Protein 9GB9 (pdb70)

InterPro domains:
  IPR000719 Protein kinase domain [PS50011] (323-597)
  IPR000719 Protein kinase domain [SM00220] (323-596)
  IPR001245 Serine-threonine/tyrosine-protein kinase, catalytic domain [PF07714] (325-593)
  IPR008271 Serine/threonine-protein kinase, active site [PS00108] (438-450)
  IPR011009 Protein kinase-like domain superfamily [SSF56112] (305-594)
  IPR017441 Protein kinase, ATP binding site [PS00107] (329-351)
  IPR044812 LysM domain receptor kinase CERK1/LYK3-like [PTHR46204] (14-608)
  IPR057097 LYK3/RLK10-like, LysM domain [PF23577] (167-210)

Organism: Lotus japonicus (NCBI:txid34305)

Foldseek 3Di:
DVQFEDEPCQVCVQCVNVDPVQDDDCQWGWGQHPNATKIKHWDADADPDCVQVVLVLQQPDDDPAAWHFSHWYHPPTTMTITGDADAAFQLCQLDNPDHAHDALQLLLQQLLSNLVQLLCLCPPRVVRFQQQEDARNQWGAHPVSHTHGYRGPVCCSQVCVPDGYDPLQAAPCCVPPVDDDSLSVLLSSLLVLLCSFQVAHCDNVDGSLVQLVVLVVDPDSQVVSVVRGHCSNPPRDDSVLNVLSSVLSNLSRDNDSVRRDHSVVVSVSSVVSHD/DVQAEDAPVQVCVQQVNVDPVQADPQQWGWGQHPNATKIKHFDQDAFDVVVQVLQVLQQPDDDPAAWHFSHWYHPDTIITITGDAPAAWQLCLLQHPDDQHDALLLLLQQLLSNLVQLLCLCPPGVVRFQQLEDARNQWGQHPVSHTHGYRRPCQCVQQCSPDGDPGDGYDPLQAAPCCVPPVDDDSLSVLQNSLLVLLCSFQSAHCWPVVVIDGSLVQLVVLVVDPDSQVVSVVRGHCSNPPRDDSVLSVLSSVLSNLSRDRDSVSRDDSVVVSVSSVVSND/DVQAEDEPVQVCVQQVNQDDVQAPVPLPSWGWGQHPNATKIKHFAQAFDDPVVQVLVVLQQPDDDPAAWHFRHWYDDDTIMTITGDAPAAFQLCQLPPDPDAHDALLLLLQQLLSNLVQLLCLCPPRVVRFQQLEDARSQWGAHPVSHTHGYRRSCQCVQCVSVPPDDGYDPLQAAPCCVPPNDDDSLSVLLSSLLVLLCSFQSAHCQHDCGDGSLVQLVVLPPDDDSQVVSVVRGHCSNPPRDDSVLSVLSSVLSNLSRDNDSVRRDDSVVVSVSSVVSND/DVQQEDEVVLVCVQCVNVDPVQDPVPQWGWGCHPNAIKIKHFPQQADPPVVQVVQVLQQPDDDPAAWHFSHWYNPDTIMTITGDADAAWQLCQLDNPPHAHDFLLLLLQQLLSNLVQLLCLCPPRVVRFQQQEDARNQWGQHPVSHTHGYRRSVVCVQVVDPDDGDRYDPLQAAPCCVPPVDDDSLSVLLSSLLVLLCSFQSDHSPPVGSLVQLCVLVVDPDSQVVSVVRGHCSNPPRDDSVLNVLSSVLSNQSRDNDSVSRDDSVVVSVSSVVSND

Sequence (1117 aa):
DKSVEFSYDELATATDNFSLANKIGGSVYYAELRGERAAIKKMDMQASKEFLAELKVLTRVHHLNLVRLIGYSIEGSLFLVYEFIENGNLSQHLRGSGRDPLPWATRVQIALDSARGLEYIHEHTVPVYIHRDIIKSANILIDKNYRGKVANFGLTKLTEVGRLVGTFGYMPPEYAQYGDVSPKVDVYAFGVVLYELISAKDAIVSKGLVALFEGVLSQPDPTEDLRKLVDQRLGDNYPVDSVRKMAQLAKACTQDNPQLRPSMRSIVVALMTLSSDKSVEFSYDDELATATDNFSLANKIGGSVYYAELRGERAAIKKMDMQASKEFLAELKVLTRVHHLNLVRLIGYSIEGSLFLVYEFIENGNLSSQHLRGSGRDPLPWATRVQIALDSARGLEYIHEHTVPVVYIHRDIKSANILIDKNYRGKVANFGLTKLTEVGSLPTGRLVGTFGYMPPEYAQYGDVSPKVVDVYAFGVVLYELISAKDAIVKTDSKGLVALFEGVLSQPDPTEDLRKLVDQRLGDNYPVDSSVRKMAQLAKACTQDNPQLRPSMRSIVVALMTLSSDKSVEFSYDELATTATDNFSLANKIGQGGSVYYAELRGERAAIKKMDMQASKEFLAELKVLTRVHHLNLVRLIGYSIEGSLFLVYEFIENGNLSSQHLRGSGRDPLPWATRVQIALDSARGLEYIHEHTVPVYIHRDIKSANILIDKNYRGKVANFGLTKLTEVGPTGRLVGTFGYMPPEYAQYGDVSPKKVVDVYAFGVVLYELISAKDAIVKTSKGLVALFEGVLSQPDPTEDLRKLVDQRLGDNYPVDSVRKMAQLAKACTQDNPQLRPSMRSIVVALMTLSSDKSVEFSYDELATATDNFSLANKIGGSVYYAELRGERAAIKKMDMQASKEFLAELKVLTRVHHLNLVRLIGYSIEGSLFLVYEFIENGNLSSQHLRGSGRDPLPWATRVQIALDSARRGLEYIHEHTVPVYIHRDIKSANILIDKNYRGKVANFGLTKLTEVGPTGRLVGTFGYMPPEYAQYGDVSPKKVDVYAFGVVLYELISAKDAIVKGLVALFEGVLSQPDPTEDLRKLVDQRLGDNYPVDSVRKMAQLAKACTQDNPQLRPSMRSIVVALMTLSS

Structure (mmCIF, N/CA/C/O backbone):
data_9GB9
#
_entry.id   9GB9
#
_cell.length_a   59.920
_cell.length_b   59.990
_cell.length_c   103.740
_cell.angle_alpha   106.457
_cell.angle_beta   97.306
_cell.angle_gamma   106.638
#
_symmetry.space_group_name_H-M   'P 1'
#
loop_
_entity.id
_entity.type
_entity.pdbx_description
1 polymer 'LysM type receptor kinase'
2 non-polymer 1,2-ETHANEDIOL
3 non-polymer IMIDAZOLE
4 water water
#
loop_
_atom_site.group_PDB
_atom_site.id
_atom_site.type_symbol
_atom_site.label_atom_id
_atom_site.label_alt_id
_atom_site.label_comp_id
_atom_site.label_asym_id
_atom_site.label_entity_id
_atom_site.label_seq_id
_atom_site.pdbx_PDB_ins_code
_atom_site.Cartn_x
_atom_site.Cartn_y
_atom_site.Cartn_z
_atom_site.occupancy
_atom_site.B_iso_or_equiv
_atom_site.auth_seq_id
_atom_site.auth_comp_id
_atom_site.auth_asym_id
_atom_site.auth_atom_id
_atom_site.pdbx_PDB_model_num
ATOM 1 N N . ASP A 1 4 ? 35.42752 33.62516 -0.26031 1.000 94.01131 306 ASP A N 1
ATOM 2 C CA . ASP A 1 4 ? 35.93151 34.80856 0.42820 1.000 104.59287 306 ASP A CA 1
ATOM 3 C C . ASP A 1 4 ? 36.20572 34.50307 1.89753 1.000 103.69983 306 ASP A C 1
ATOM 4 O O . ASP A 1 4 ? 35.53458 33.66862 2.49801 1.000 106.54303 306 ASP A O 1
ATOM 9 N N . LYS A 1 5 ? 37.18809 35.19073 2.47985 1.000 111.81881 307 LYS A N 1
ATOM 10 C CA . LYS A 1 5 ? 37.59044 34.90797 3.85235 1.000 112.18895 307 LYS A CA 1
ATOM 11 C C . LYS A 1 5 ? 36.59646 35.41602 4.88862 1.000 110.28446 307 LYS A C 1
ATOM 12 O O . LYS A 1 5 ? 36.67819 35.00538 6.05128 1.000 110.02764 307 LYS A O 1
ATOM 18 N N . SER A 1 6 ? 35.66449 36.29143 4.50770 1.000 96.11546 308 SER A N 1
ATOM 19 C CA . SER A 1 6 ? 34.56079 36.61730 5.40189 1.000 95.70579 308 SER A CA 1
ATOM 20 C C . SER A 1 6 ? 33.63743 35.42896 5.62794 1.000 90.58469 308 SER A C 1
ATOM 21 O O . SER A 1 6 ? 32.76486 35.49411 6.50182 1.000 82.57419 308 SER A O 1
ATOM 24 N N . VAL A 1 7 ? 33.81916 34.34924 4.87150 1.000 83.34605 309 VAL A N 1
ATOM 25 C CA . VAL A 1 7 ? 32.99612 33.15635 4.99363 1.000 76.15290 309 VAL A CA 1
ATOM 26 C C . VAL A 1 7 ? 33.90852 31.93457 4.99794 1.000 73.25658 309 VAL A C 1
ATOM 27 O O . VAL A 1 7 ? 33.45939 30.80784 5.23038 1.000 69.03060 309 VAL A O 1
ATOM 31 N N . GLU A 1 8 ? 35.19765 32.14988 4.75026 1.000 74.63288 310 GLU A N 1
ATOM 32 C CA . GLU A 1 8 ? 36.19998 31.09198 4.80579 1.000 84.27923 310 GLU A CA 1
ATOM 33 C C . GLU A 1 8 ? 37.01198 31.22793 6.08667 1.000 74.73889 310 GLU A C 1
ATOM 34 O O . GLU A 1 8 ? 37.52148 32.31016 6.39378 1.000 78.91132 310 GLU A O 1
ATOM 40 N N . PHE A 1 9 ? 37.12136 30.13330 6.83154 1.000 69.96197 311 PHE A N 1
ATOM 41 C CA . PHE A 1 9 ? 37.84823 30.09867 8.09174 1.000 72.70953 311 PHE A CA 1
ATOM 42 C C . PHE A 1 9 ? 39.10736 29.25947 7.94070 1.000 72.51243 311 PHE A C 1
ATOM 43 O O . PHE A 1 9 ? 39.08316 28.20322 7.30351 1.000 74.88648 311 PHE A O 1
ATOM 51 N N . SER A 1 10 ? 40.20543 29.73152 8.52456 1.000 69.75897 312 SER A N 1
ATOM 52 C CA . SER A 1 10 ? 41.40848 28.92021 8.60412 1.000 73.52247 312 SER A CA 1
ATOM 53 C C . SER A 1 10 ? 41.23823 27.84678 9.67103 1.000 74.82635 312 SER A C 1
ATOM 54 O O . SER A 1 10 ? 40.48381 28.01652 10.63214 1.000 69.74787 312 SER A O 1
ATOM 57 N N . TYR A 1 11 ? 41.95028 26.72928 9.49242 1.000 85.57341 313 TYR A N 1
ATOM 58 C CA . TYR A 1 11 ? 41.92304 25.67529 10.50335 1.000 77.84989 313 TYR A CA 1
ATOM 59 C C . TYR A 1 11 ? 42.40202 26.19892 11.85039 1.000 76.73810 313 TYR A C 1
ATOM 60 O O . TYR A 1 11 ? 41.85254 25.83718 12.89801 1.000 71.35733 313 TYR A O 1
ATOM 69 N N . ASP A 1 12 ? 43.41851 27.06571 11.83716 1.000 76.50784 314 ASP A N 1
ATOM 70 C CA . ASP A 1 12 ? 43.96587 27.60287 13.07857 1.000 76.57601 314 ASP A CA 1
ATOM 71 C C . ASP A 1 12 ? 42.93303 28.42607 13.83680 1.000 79.26468 314 ASP A C 1
ATOM 72 O O . ASP A 1 12 ? 42.84651 28.34452 15.06931 1.000 70.29055 314 ASP A O 1
ATOM 77 N N . GLU A 1 13 ? 42.14865 29.23504 13.11889 1.000 71.66868 315 GLU A N 1
ATOM 78 C CA . GLU A 1 13 ? 41.09531 30.00898 13.76829 1.000 66.57285 315 GLU A CA 1
ATOM 79 C C . GLU A 1 13 ? 40.07881 29.09301 14.43865 1.000 70.59080 315 GLU A C 1
ATOM 80 O O . GLU A 1 13 ? 39.60289 29.38244 15.54349 1.000 62.50599 315 GLU A O 1
ATOM 86 N N . LEU A 1 14 ? 39.74733 27.97216 13.79279 1.000 64.43666 316 LEU A N 1
ATOM 87 C CA . LEU A 1 14 ? 38.80948 27.02324 14.38302 1.000 64.35762 316 LEU A CA 1
ATOM 88 C C . LEU A 1 14 ? 39.45327 26.21824 15.50567 1.000 64.45187 316 LEU A C 1
ATOM 89 O O . LEU A 1 14 ? 38.80560 25.94489 16.52273 1.000 60.35132 316 LEU A O 1
ATOM 94 N N . ALA A 1 15 ? 40.72022 25.82211 15.33342 1.000 65.54747 317 ALA A N 1
ATOM 95 C CA . ALA A 1 15 ? 41.40838 25.06114 16.37271 1.000 68.29904 317 ALA A CA 1
ATOM 96 C C . ALA A 1 15 ? 41.63303 25.90662 17.61774 1.000 67.30644 317 ALA A C 1
ATOM 97 O O . ALA A 1 15 ? 41.42809 25.43386 18.74199 1.000 74.82429 317 ALA A O 1
ATOM 99 N N . THR A 1 16 ? 42.06239 27.15656 17.43778 1.000 65.42780 318 THR A N 1
ATOM 100 C CA . THR A 1 16 ? 42.22592 28.04718 18.57950 1.000 73.57852 318 THR A CA 1
ATOM 101 C C . THR A 1 16 ? 40.89956 28.26857 19.29797 1.000 65.90557 318 THR A C 1
ATOM 102 O O . THR A 1 16 ? 40.85188 28.29949 20.53247 1.000 68.90015 318 THR A O 1
ATOM 106 N N . ALA A 1 17 ? 39.80602 28.40054 18.54602 1.000 60.77413 319 ALA A N 1
ATOM 107 C CA . ALA A 1 17 ? 38.51964 28.65558 19.17910 1.000 63.90106 319 ALA A CA 1
ATOM 108 C C . ALA A 1 17 ? 37.94467 27.41661 19.85537 1.000 54.83447 319 ALA A C 1
ATOM 109 O O . ALA A 1 17 ? 37.07221 27.55448 20.71596 1.000 52.28879 319 ALA A O 1
ATOM 111 N N . THR A 1 18 ? 38.42163 26.22015 19.50645 1.000 60.31246 320 THR A N 1
ATOM 112 C CA . THR A 1 18 ? 37.95112 24.97430 20.10479 1.000 61.76419 320 THR A CA 1
ATOM 113 C C . THR A 1 18 ? 38.99126 24.31218 21.00391 1.000 59.63112 320 THR A C 1
ATOM 114 O O . THR A 1 18 ? 38.78155 23.17314 21.43526 1.000 57.63199 320 THR A O 1
ATOM 118 N N . ASP A 1 19 ? 40.09285 24.99775 21.30522 1.000 61.39112 321 ASP A N 1
ATOM 119 C CA . ASP A 1 19 ? 41.21363 24.43410 22.05957 1.000 64.34381 321 ASP A CA 1
ATOM 120 C C . ASP A 1 19 ? 41.69815 23.13655 21.40926 1.000 71.37669 321 ASP A C 1
ATOM 121 O O . ASP A 1 19 ? 41.76221 22.07396 22.03044 1.000 79.49585 321 ASP A O 1
ATOM 126 N N . ASN A 1 20 ? 42.04575 23.25392 20.12843 1.000 68.16258 322 ASN A N 1
ATOM 127 C CA . ASN A 1 20 ? 42.37782 22.11011 19.28034 1.000 72.06354 322 ASN A CA 1
ATOM 128 C C . ASN A 1 20 ? 41.30717 21.02716 19.37405 1.000 66.14362 322 ASN A C 1
ATOM 129 O O . ASN A 1 20 ? 41.59502 19.84288 19.56224 1.000 76.57860 322 ASN A O 1
ATOM 134 N N . PHE A 1 21 ? 40.05242 21.45710 19.24737 1.000 60.14423 323 PHE A N 1
ATOM 135 C CA . PHE A 1 21 ? 38.90438 20.55502 19.20604 1.000 65.92695 323 PHE A CA 1
ATOM 136 C C . PHE A 1 21 ? 38.85900 19.67153 20.44982 1.000 61.25736 323 PHE A C 1
ATOM 137 O O . PHE A 1 21 ? 38.76337 18.44416 20.37380 1.000 59.04189 323 PHE A O 1
ATOM 145 N N . SER A 1 22 ? 38.93803 20.31834 21.60863 1.000 58.37609 324 SER A N 1
ATOM 146 C CA . SER A 1 22 ? 38.88969 19.59416 22.86623 1.000 66.70462 324 SER A CA 1
ATOM 147 C C . SER A 1 22 ? 37.54369 18.90170 23.02090 1.000 53.61586 324 SER A C 1
ATOM 148 O O . SER A 1 22 ? 36.50748 19.41354 22.58749 1.000 55.13509 324 SER A O 1
ATOM 151 N N . LEU A 1 23 ? 37.57053 17.71467 23.63254 1.000 64.29375 325 LEU A N 1
ATOM 152 C CA . LEU A 1 23 ? 36.33015 17.00275 23.92278 1.000 54.61164 325 LEU A CA 1
ATOM 153 C C . LEU A 1 23 ? 35.39516 17.84548 24.78297 1.000 54.34168 325 LEU A C 1
ATOM 154 O O . LEU A 1 23 ? 34.17111 17.66598 24.73786 1.000 51.33267 325 LEU A O 1
ATOM 159 N N . ALA A 1 24 ? 35.95365 18.78734 25.54741 1.000 48.39998 326 ALA A N 1
ATOM 160 C CA . ALA A 1 24 ? 35.14411 19.66268 26.38740 1.000 48.91791 326 ALA A CA 1
ATOM 161 C C . ALA A 1 24 ? 34.19953 20.52850 25.56350 1.000 55.28513 326 ALA A C 1
ATOM 162 O O . ALA A 1 24 ? 33.10661 20.86999 26.03044 1.000 46.96214 326 ALA A O 1
ATOM 164 N N . ASN A 1 25 ? 34.58811 20.88188 24.34003 1.000 54.66286 327 ASN A N 1
ATOM 165 C CA . ASN A 1 25 ? 33.77465 21.74315 23.49341 1.000 42.21890 327 ASN A CA 1
ATOM 166 C C . ASN A 1 25 ? 32.86295 20.97166 22.54728 1.000 45.59779 327 ASN A C 1
ATOM 167 O O . ASN A 1 25 ? 32.21983 21.58751 21.69103 1.000 45.66988 327 ASN A O 1
ATOM 172 N N . LYS A 1 26 ? 32.77941 19.65108 22.67912 1.000 49.43990 328 LYS A N 1
ATOM 173 C CA . LYS A 1 26 ? 31.87880 18.87613 21.83541 1.000 44.36167 328 LYS A CA 1
ATOM 174 C C . LYS A 1 26 ? 30.43798 19.05468 22.30358 1.000 61.46090 328 LYS A C 1
ATOM 175 O O . LYS A 1 26 ? 30.15523 19.02199 23.50605 1.000 56.15821 328 LYS A O 1
ATOM 181 N N . ILE A 1 27 ? 29.52905 19.25668 21.35230 1.000 57.84834 329 ILE A N 1
ATOM 182 C CA . ILE A 1 27 ? 28.11087 19.41654 21.65694 1.000 59.67635 329 ILE A CA 1
ATOM 183 C C . ILE A 1 27 ? 27.23712 18.38752 20.96272 1.000 61.25437 329 ILE A C 1
ATOM 184 O O . ILE A 1 27 ? 26.03541 18.32045 21.26171 1.000 79.61963 329 ILE A O 1
ATOM 189 N N . GLY A 1 28 ? 27.78182 17.59756 20.04577 1.000 56.40958 330 GLY A N 1
ATOM 190 C CA . GLY A 1 28 ? 27.00849 16.58682 19.35252 1.000 74.63409 330 GLY A CA 1
ATOM 191 C C . GLY A 1 28 ? 27.83759 15.81425 18.34781 1.000 76.72333 330 GLY A C 1
ATOM 192 O O . GLY A 1 28 ? 28.03029 14.60820 18.48983 1.000 96.58352 330 GLY A O 1
ATOM 193 N N . GLY A 1 33 ? 27.94785 12.38388 15.56695 1.000 94.32693 335 GLY A N 1
ATOM 194 C CA . GLY A 1 33 ? 27.67716 13.79729 15.38127 1.000 92.12575 335 GLY A CA 1
ATOM 195 C C . GLY A 1 33 ? 28.91474 14.60448 15.04004 1.000 98.88143 335 GLY A C 1
ATOM 196 O O . GLY A 1 33 ? 29.00741 15.17410 13.95115 1.000 100.41337 335 GLY A O 1
ATOM 197 N N . SER A 1 34 ? 29.86280 14.64938 15.97980 1.000 96.30425 336 SER A N 1
ATOM 198 C CA . SER A 1 34 ? 31.13245 15.36432 15.82224 1.000 85.30324 336 SER A CA 1
ATOM 199 C C . SER A 1 34 ? 30.90245 16.85646 15.56536 1.000 77.07878 336 SER A C 1
ATOM 200 O O . SER A 1 34 ? 31.25085 17.39768 14.51354 1.000 73.93916 336 SER A O 1
ATOM 203 N N . VAL A 1 35 ? 30.31087 17.51965 16.55836 1.000 71.75410 337 VAL A N 1
ATOM 204 C CA . VAL A 1 35 ? 30.01752 18.94663 16.49470 1.000 56.21693 337 VAL A CA 1
ATOM 205 C C . VAL A 1 35 ? 30.69067 19.63805 17.67221 1.000 56.29282 337 VAL A C 1
ATOM 206 O O . VAL A 1 35 ? 30.63286 19.14734 18.80505 1.000 63.36571 337 VAL A O 1
ATOM 210 N N . TYR A 1 36 ? 31.31671 20.78550 17.40775 1.000 45.00126 338 TYR A N 1
ATOM 211 C CA . TYR A 1 36 ? 32.05221 21.52929 18.42128 1.000 47.49647 338 TYR A CA 1
ATOM 212 C C . TYR A 1 36 ? 31.51392 22.94708 18.53747 1.000 47.51070 338 TYR A C 1
ATOM 213 O O . TYR A 1 36 ? 31.29236 23.62118 17.52962 1.000 43.97347 338 TYR A O 1
ATOM 222 N N . TYR A 1 37 ? 31.33508 23.40625 19.77020 1.000 43.68998 339 TYR A N 1
ATOM 223 C CA . TYR A 1 37 ? 30.95750 24.79016 20.00240 1.000 49.26390 339 TYR A CA 1
ATOM 224 C C . TYR A 1 37 ? 32.18819 25.68487 19.92557 1.000 45.02532 339 TYR A C 1
ATOM 225 O O . TYR A 1 37 ? 33.28181 25.29797 20.34739 1.000 46.31204 339 TYR A O 1
ATOM 234 N N . ALA A 1 38 ? 32.00181 26.89026 19.39242 1.000 39.89782 340 ALA A N 1
ATOM 235 C CA . ALA A 1 38 ? 33.06816 27.88391 19.35656 1.000 44.65469 340 ALA A CA 1
ATOM 236 C C . ALA A 1 38 ? 32.44996 29.26394 19.21014 1.000 52.54596 340 ALA A C 1
ATOM 237 O O . ALA A 1 38 ? 31.33296 29.40419 18.70836 1.000 46.97295 340 ALA A O 1
ATOM 239 N N . GLU A 1 39 ? 33.18695 30.27877 19.65698 1.000 53.51160 341 GLU A N 1
ATOM 240 C CA . GLU A 1 39 ? 32.82730 31.67348 19.42543 1.000 53.74864 341 GLU A CA 1
ATOM 241 C C . GLU A 1 39 ? 33.75263 32.21866 18.34673 1.000 47.50530 341 GLU A C 1
ATOM 242 O O . GLU A 1 39 ? 34.95471 32.38189 18.57282 1.000 57.06881 341 GLU A O 1
ATOM 248 N N . LEU A 1 40 ? 33.19439 32.48397 17.17084 1.000 57.26042 342 LEU A N 1
ATOM 249 C CA . LEU A 1 40 ? 33.96676 32.90306 16.00917 1.000 63.66855 342 LEU A CA 1
ATOM 250 C C . LEU A 1 40 ? 33.50852 34.28703 15.57889 1.000 65.69430 342 LEU A C 1
ATOM 251 O O . LEU A 1 40 ? 32.33577 34.47372 15.23511 1.000 50.45828 342 LEU A O 1
ATOM 256 N N . ARG A 1 41 ? 34.43406 35.24825 15.60438 1.000 65.39029 343 ARG A N 1
ATOM 257 C CA . ARG A 1 41 ? 34.19282 36.60540 15.11458 1.000 62.30591 343 ARG A CA 1
ATOM 258 C C . ARG A 1 41 ? 32.91574 37.19163 15.71453 1.000 63.79596 343 ARG A C 1
ATOM 259 O O . ARG A 1 41 ? 32.06361 37.74558 15.01791 1.000 65.24889 343 ARG A O 1
ATOM 267 N N . GLY A 1 42 ? 32.78145 37.04413 17.03079 1.000 64.82961 344 GLY A N 1
ATOM 268 C CA . GLY A 1 42 ? 31.64952 37.60913 17.73631 1.000 61.74750 344 GLY A CA 1
ATOM 269 C C . GLY A 1 42 ? 30.33964 36.87306 17.57278 1.000 61.23326 344 GLY A C 1
ATOM 270 O O . GLY A 1 42 ? 29.28583 37.44712 17.85403 1.000 68.87301 344 GLY A O 1
ATOM 271 N N . GLU A 1 43 ? 30.36556 35.61397 17.13872 1.000 55.83061 345 GLU A N 1
ATOM 272 C CA . GLU A 1 43 ? 29.14641 34.84607 16.91418 1.000 47.82047 345 GLU A CA 1
ATOM 273 C C . GLU A 1 43 ? 29.27119 33.46984 17.54791 1.000 49.98032 345 GLU A C 1
ATOM 274 O O . GLU A 1 43 ? 30.31013 32.81546 17.43514 1.000 49.66248 345 GLU A O 1
ATOM 280 N N . ARG A 1 44 ? 28.20643 33.03186 18.20987 1.000 46.92754 346 ARG A N 1
ATOM 281 C CA . ARG A 1 44 ? 28.16516 31.67886 18.74573 1.000 46.23377 346 ARG A CA 1
ATOM 282 C C . ARG A 1 44 ? 27.94840 30.69957 17.60071 1.000 43.81898 346 ARG A C 1
ATOM 283 O O . ARG A 1 44 ? 26.97644 30.82243 16.84881 1.000 45.12071 346 ARG A O 1
ATOM 291 N N . ALA A 1 45 ? 28.85897 29.73768 17.45014 1.000 41.11535 347 ALA A N 1
ATOM 292 C CA . ALA A 1 45 ? 28.86155 28.88140 16.27634 1.000 35.01029 347 ALA A CA 1
ATOM 293 C C . ALA A 1 45 ? 28.95258 27.41166 16.66477 1.000 40.27764 347 ALA A C 1
ATOM 294 O O . ALA A 1 45 ? 29.37991 27.05277 17.76534 1.000 41.11352 347 ALA A O 1
ATOM 296 N N . ALA A 1 46 ? 28.54237 26.56416 15.72613 1.000 37.32030 348 ALA A N 1
ATOM 297 C CA . ALA A 1 46 ? 28.63195 25.11469 15.85065 1.000 38.55583 348 ALA A CA 1
ATOM 298 C C . ALA A 1 46 ? 29.42428 24.59796 14.66154 1.000 42.81040 348 ALA A C 1
ATOM 299 O O . ALA A 1 46 ? 28.98879 24.74236 13.51361 1.000 46.08107 348 ALA A O 1
ATOM 301 N N . ILE A 1 47 ? 30.59005 24.01526 14.93297 1.000 46.32039 349 ILE A N 1
ATOM 302 C CA . ILE A 1 47 ? 31.51059 23.56269 13.89674 1.000 43.03640 349 ILE A CA 1
ATOM 303 C C . ILE A 1 47 ? 31.35663 22.05895 13.71658 1.000 49.75799 349 ILE A C 1
ATOM 304 O O . ILE A 1 47 ? 31.45684 21.29687 14.68661 1.000 45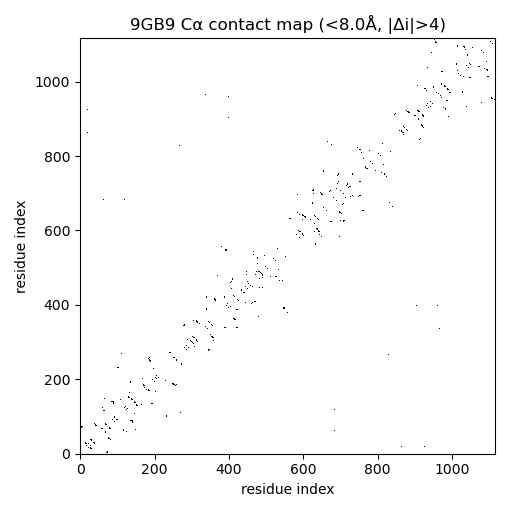.35208 349 ILE A O 1
ATOM 309 N N . LYS A 1 48 ? 31.14459 21.62623 12.47413 1.000 50.50774 350 LYS A N 1
ATOM 310 C CA . LYS A 1 48 ? 30.96552 20.21493 12.15222 1.000 56.64097 350 LYS A CA 1
ATOM 311 C C . LYS A 1 48 ? 32.07592 19.75958 11.21679 1.000 66.43106 350 LYS A C 1
ATOM 312 O O . LYS A 1 48 ? 32.27106 20.34571 10.14545 1.000 57.15110 350 LYS A O 1
ATOM 318 N N . LYS A 1 49 ? 32.79541 18.71290 11.62149 1.000 76.74108 351 LYS A N 1
ATOM 319 C CA . LYS A 1 49 ? 33.78850 18.08217 10.75947 1.000 77.58766 351 LYS A CA 1
ATOM 320 C C . LYS A 1 49 ? 33.09190 17.14791 9.78064 1.000 75.80892 351 LYS A C 1
ATOM 321 O O . LYS A 1 49 ? 32.40923 16.20757 10.19576 1.000 85.08964 351 LYS A O 1
ATOM 327 N N . MET A 1 50 ? 33.26587 17.40055 8.48860 1.000 71.11454 352 MET A N 1
ATOM 328 C CA . MET A 1 50 ? 32.79230 16.50539 7.44154 1.000 87.08358 352 MET A CA 1
ATOM 329 C C . MET A 1 50 ? 33.97945 15.70053 6.92710 1.000 101.61481 352 MET A C 1
ATOM 330 O O . MET A 1 50 ? 34.94823 16.27611 6.41928 1.000 102.63466 352 MET A O 1
ATOM 335 N N . ASP A 1 51 ? 33.90931 14.37465 7.06756 1.000 108.65430 353 ASP A N 1
ATOM 336 C CA . ASP A 1 51 ? 34.99822 13.49051 6.64533 1.000 110.29500 353 ASP A CA 1
ATOM 337 C C . ASP A 1 51 ? 35.02674 13.41597 5.11877 1.000 103.44380 353 ASP A C 1
ATOM 338 O O . ASP A 1 51 ? 34.68739 12.40577 4.49897 1.000 112.73932 353 ASP A O 1
ATOM 343 N N . MET A 1 52 ? 35.44883 14.53123 4.51793 1.000 107.22852 354 MET A N 1
ATOM 344 C CA . MET A 1 52 ? 35.57066 14.66847 3.06951 1.000 114.33247 354 MET A CA 1
ATOM 345 C C . MET A 1 52 ? 36.17294 16.02425 2.71741 1.000 110.97476 354 MET A C 1
ATOM 346 O O . MET A 1 52 ? 36.62965 16.75522 3.60385 1.000 102.00569 354 MET A O 1
ATOM 351 N N . GLN A 1 53 ? 36.16738 16.36178 1.42892 1.000 113.18642 355 GLN A N 1
ATOM 352 C CA . GLN A 1 53 ? 36.60945 17.64581 0.90009 1.000 114.75597 355 GLN A CA 1
ATOM 353 C C . GLN A 1 53 ? 36.33651 17.64172 -0.59389 1.000 125.66310 355 GLN A C 1
ATOM 354 O O . GLN A 1 53 ? 36.34009 16.58086 -1.23059 1.000 132.79229 355 GLN A O 1
ATOM 360 N N . ALA A 1 54 ? 36.09762 18.83066 -1.14717 1.000 121.73357 356 ALA A N 1
ATOM 361 C CA . ALA A 1 54 ? 35.70864 18.90746 -2.54771 1.000 126.45145 356 ALA A CA 1
ATOM 362 C C . ALA A 1 54 ? 35.77640 20.32629 -3.08623 1.000 130.32545 356 ALA A C 1
ATOM 363 O O . ALA A 1 54 ? 35.02706 21.19993 -2.63723 1.000 131.57799 356 ALA A O 1
ATOM 365 N N . SER A 1 55 ? 36.66390 20.55811 -4.05321 1.000 136.64308 357 SER A N 1
ATOM 366 C CA . SER A 1 55 ? 36.65323 21.78517 -4.83041 1.000 137.46690 357 SER A CA 1
ATOM 367 C C . SER A 1 55 ? 35.74687 21.67473 -6.05122 1.000 136.59075 357 SER A C 1
ATOM 368 O O . SER A 1 55 ? 35.90543 22.44280 -7.00929 1.000 138.66427 357 SER A O 1
ATOM 371 N N . LYS A 1 56 ? 34.80331 20.72879 -6.03997 1.000 132.82839 358 LYS A N 1
ATOM 372 C CA . LYS A 1 56 ? 33.73133 20.70069 -7.02752 1.000 132.60304 358 LYS A CA 1
ATOM 373 C C . LYS A 1 56 ? 32.90407 21.97435 -6.89524 1.000 123.18088 358 LYS A C 1
ATOM 374 O O . LYS A 1 56 ? 33.22153 22.84587 -6.07729 1.000 123.31476 358 LYS A O 1
ATOM 380 N N . GLU A 1 57 ? 31.83041 22.09575 -7.67711 1.000 123.46306 359 GLU A N 1
ATOM 381 C CA . GLU A 1 57 ? 30.94613 23.24384 -7.51300 1.000 117.11077 359 GLU A CA 1
ATOM 382 C C . GLU A 1 57 ? 30.41820 23.37512 -6.09017 1.000 97.42473 359 GLU A C 1
ATOM 383 O O . GLU A 1 57 ? 29.90846 24.44421 -5.73721 1.000 97.10698 359 GLU A O 1
ATOM 389 N N . PHE A 1 58 ? 30.53982 22.32406 -5.26958 1.000 91.82474 360 PHE A N 1
ATOM 390 C CA . PHE A 1 58 ? 30.07184 22.38719 -3.88947 1.000 98.99386 360 PHE A CA 1
ATOM 391 C C . PHE A 1 58 ? 30.68903 23.56192 -3.14566 1.000 92.32103 360 PHE A C 1
ATOM 392 O O . PHE A 1 58 ? 30.01584 24.21422 -2.34146 1.000 82.00362 360 PHE A O 1
ATOM 400 N N . LEU A 1 59 ? 31.96758 23.85107 -3.40515 1.000 91.89180 361 LEU A N 1
ATOM 401 C CA . LEU A 1 59 ? 32.57912 25.05778 -2.85754 1.000 84.23513 361 LEU A CA 1
ATOM 402 C C . LEU A 1 59 ? 31.74190 26.28383 -3.19564 1.000 79.50126 361 LEU A C 1
ATOM 403 O O . LEU A 1 59 ? 31.37706 27.06889 -2.31239 1.000 77.49720 361 LEU A O 1
ATOM 408 N N . ALA A 1 60 ? 31.41438 26.45043 -4.47922 1.000 80.14041 362 ALA A N 1
ATOM 409 C CA . ALA A 1 60 ? 30.53457 27.53666 -4.88860 1.000 75.41899 362 ALA A CA 1
ATOM 410 C C . ALA A 1 60 ? 29.10151 27.29265 -4.43877 1.000 76.07302 362 ALA A C 1
ATOM 411 O O . ALA A 1 60 ? 28.36578 28.25080 -4.17560 1.000 77.69564 362 ALA A O 1
ATOM 413 N N . GLU A 1 61 ? 28.68411 26.02575 -4.35098 1.000 75.61911 363 GLU A N 1
ATOM 414 C CA . GLU A 1 61 ? 27.38269 25.72885 -3.76291 1.000 75.94490 363 GLU A CA 1
ATOM 415 C C . GLU A 1 61 ? 27.36128 26.05790 -2.27773 1.000 66.06357 363 GLU A C 1
ATOM 416 O O . GLU A 1 61 ? 26.32179 26.47130 -1.75341 1.000 57.90131 363 GLU A O 1
ATOM 422 N N . LEU A 1 62 ? 28.49203 25.88263 -1.58591 1.000 60.43158 364 LEU A N 1
ATOM 423 C CA . LEU A 1 62 ? 28.58679 26.33967 -0.20371 1.000 60.89567 364 LEU A CA 1
ATOM 424 C C . LEU A 1 62 ? 28.49254 27.85426 -0.12525 1.000 52.45170 364 LEU A C 1
ATOM 425 O O . LEU A 1 62 ? 27.88497 28.39826 0.80308 1.000 55.17737 364 LEU A O 1
ATOM 430 N N . LYS A 1 63 ? 29.10284 28.55124 -1.08621 1.000 67.56576 365 LYS A N 1
ATOM 431 C CA . LYS A 1 63 ? 28.99757 30.00463 -1.12755 1.000 68.87214 365 LYS A CA 1
ATOM 432 C C . LYS A 1 63 ? 27.53945 30.43958 -1.18066 1.000 53.26155 365 LYS A C 1
ATOM 433 O O . LYS A 1 63 ? 27.10128 31.27046 -0.37884 1.000 55.14006 365 LYS A O 1
ATOM 439 N N . VAL A 1 64 ? 26.76799 29.87554 -2.11535 1.000 56.97653 366 VAL A N 1
ATOM 440 C CA . VAL A 1 64 ? 25.36332 30.25566 -2.23068 1.000 61.06626 366 VAL A CA 1
ATOM 441 C C . VAL A 1 64 ? 24.60356 29.87650 -0.96868 1.000 55.22427 366 VAL A C 1
ATOM 442 O O . VAL A 1 64 ? 23.68520 30.59433 -0.55427 1.000 59.57003 366 VAL A O 1
ATOM 446 N N . LEU A 1 65 ? 24.98478 28.76910 -0.32047 1.000 47.71891 367 LEU A N 1
ATOM 447 C CA . LEU A 1 65 ? 24.32296 28.38005 0.91735 1.000 41.35690 367 LEU A CA 1
ATOM 448 C C . LEU A 1 65 ? 24.52199 29.42206 2.00508 1.000 45.48429 367 LEU A C 1
ATOM 449 O O . LEU A 1 65 ? 23.61403 29.64802 2.81105 1.000 47.03519 367 LEU A O 1
ATOM 454 N N . THR A 1 66 ? 25.68936 30.07425 2.03816 1.000 41.06592 368 THR A N 1
ATOM 455 C CA . THR A 1 66 ? 25.94445 31.05069 3.08804 1.000 45.26885 368 THR A CA 1
ATOM 456 C C . THR A 1 66 ? 25.09636 32.30831 2.93341 1.000 52.44866 368 THR A C 1
ATOM 457 O O . THR A 1 66 ? 24.93967 33.05351 3.90608 1.000 57.08180 368 THR A O 1
ATOM 461 N N . ARG A 1 67 ? 24.53093 32.55544 1.75123 1.000 48.03717 369 ARG A N 1
ATOM 462 C CA . ARG A 1 67 ? 23.68137 33.72750 1.57984 1.000 55.10020 369 ARG A CA 1
ATOM 463 C C . ARG A 1 67 ? 22.24497 33.49786 2.03061 1.000 44.03233 369 ARG A C 1
ATOM 464 O O . ARG A 1 67 ? 21.46456 34.45520 2.06682 1.000 56.96656 369 ARG A O 1
ATOM 472 N N . VAL A 1 68 ? 21.86989 32.26762 2.36713 1.000 51.62507 370 VAL A N 1
ATOM 473 C CA . VAL A 1 68 ? 20.51926 32.01658 2.85646 1.000 50.28462 370 VAL A CA 1
ATOM 474 C C . VAL A 1 68 ? 20.40638 32.57609 4.26881 1.000 52.95968 370 VAL A C 1
ATOM 475 O O . VAL A 1 68 ? 21.19347 32.22822 5.15705 1.000 49.03705 370 VAL A O 1
ATOM 479 N N . HIS A 1 69 ? 19.44555 33.47352 4.47494 1.000 40.44091 371 HIS A N 1
ATOM 480 C CA . HIS A 1 69 ? 19.25809 34.12308 5.77003 1.000 41.41891 371 HIS A CA 1
ATOM 481 C C . HIS A 1 69 ? 17.76485 34.18603 6.06231 1.000 41.06661 371 HIS A C 1
ATOM 482 O O . HIS A 1 69 ? 17.02755 34.92528 5.40089 1.000 40.14897 371 HIS A O 1
ATOM 489 N N . HIS A 1 70 ? 17.32973 33.42992 7.06233 1.000 31.63495 372 HIS A N 1
ATOM 490 C CA . HIS A 1 70 ? 15.92177 33.33768 7.39826 1.000 35.68867 372 HIS A CA 1
ATOM 491 C C . HIS A 1 70 ? 15.81357 33.02184 8.88049 1.000 38.91734 372 HIS A C 1
ATOM 492 O O . HIS A 1 70 ? 16.62825 32.26678 9.41385 1.000 34.50412 372 HIS A O 1
ATOM 499 N N . LEU A 1 71 ? 14.81737 33.61344 9.54909 1.000 35.04889 373 LEU A N 1
ATOM 500 C CA . LEU A 1 71 ? 14.69718 33.40371 10.98854 1.000 36.40605 373 LEU A CA 1
ATOM 501 C C . LEU A 1 71 ? 14.40830 31.95368 11.33827 1.000 30.98482 373 LEU A C 1
ATOM 502 O O . LEU A 1 71 ? 14.68586 31.53399 12.46577 1.000 32.08235 373 LEU A O 1
ATOM 507 N N . ASN A 1 72 ? 13.87697 31.17573 10.39658 1.000 27.79743 374 ASN A N 1
ATOM 508 C CA . ASN A 1 72 ? 13.48480 29.79657 10.65206 1.000 27.64873 374 ASN A CA 1
ATOM 509 C C . ASN A 1 72 ? 14.37375 28.78955 9.93362 1.000 33.09085 374 ASN A C 1
ATOM 510 O O . ASN A 1 72 ? 13.97199 27.63594 9.75105 1.000 30.74932 374 ASN A O 1
ATOM 515 N N . LEU A 1 73 ? 15.58527 29.19686 9.54725 1.000 32.76089 375 LEU A N 1
ATOM 516 C CA . LEU A 1 73 ? 16.59329 28.29165 9.01462 1.000 26.95098 375 LEU A CA 1
ATOM 517 C C . LEU A 1 73 ? 17.90042 28.51646 9.75980 1.000 28.67329 375 LEU A C 1
ATOM 518 O O . LEU A 1 73 ? 18.26275 29.65812 10.05896 1.000 28.92094 375 LEU A O 1
ATOM 523 N N . VAL A 1 74 ? 18.58132 27.42095 10.09006 1.000 28.12855 376 VAL A N 1
ATOM 524 C CA . VAL A 1 74 ? 19.90831 27.49830 10.69577 1.000 30.52810 376 VAL A CA 1
ATOM 525 C C . VAL A 1 74 ? 20.87700 28.02747 9.64809 1.000 37.35525 376 VAL A C 1
ATOM 526 O O . VAL A 1 74 ? 21.02762 27.43909 8.56901 1.000 30.22924 376 VAL A O 1
ATOM 530 N N . ARG A 1 75 ? 21.53017 29.14396 9.95323 1.000 32.28749 377 ARG A N 1
ATOM 531 C CA . ARG A 1 75 ? 22.37387 29.80669 8.96861 1.000 35.14782 377 ARG A CA 1
ATOM 532 C C . ARG A 1 75 ? 23.73686 29.13068 8.86904 1.000 37.01215 377 ARG A C 1
ATOM 533 O O . ARG A 1 75 ? 24.34663 28.77448 9.88135 1.000 37.10083 377 ARG A O 1
ATOM 541 N N . LEU A 1 76 ? 24.20513 28.93766 7.63595 1.000 34.65224 378 LEU A N 1
ATOM 542 C CA . LEU A 1 76 ? 25.57716 28.49292 7.39539 1.000 37.28094 378 LEU A CA 1
ATOM 543 C C . LEU A 1 76 ? 26.47565 29.72298 7.48881 1.000 43.28995 378 LEU A C 1
ATOM 544 O O . LEU A 1 76 ? 26.50082 30.55771 6.58442 1.000 38.54869 378 LEU A O 1
ATOM 549 N N . ILE A 1 77 ? 27.18705 29.85929 8.60870 1.000 39.05592 379 ILE A N 1
ATOM 550 C CA . ILE A 1 77 ? 28.05072 31.02071 8.80238 1.000 40.21243 379 ILE A CA 1
ATOM 551 C C . ILE A 1 77 ? 29.19707 31.00391 7.80659 1.000 45.97109 379 ILE A C 1
ATOM 552 O O . ILE A 1 77 ? 29.55047 32.03573 7.22174 1.000 57.10049 379 ILE A O 1
ATOM 557 N N . GLY A 1 78 ? 29.79295 29.84088 7.59531 1.000 50.63241 380 GLY A N 1
ATOM 558 C CA . GLY A 1 78 ? 30.96967 29.76550 6.76202 1.000 44.81806 380 GLY A CA 1
ATOM 559 C C . GLY A 1 78 ? 31.49560 28.35499 6.71024 1.000 52.16813 380 GLY A C 1
ATOM 560 O O . GLY A 1 78 ? 30.78929 27.39827 7.03316 1.000 52.29252 380 GLY A O 1
ATOM 561 N N . TYR A 1 79 ? 32.75201 28.23594 6.30431 1.000 52.46386 381 TYR A N 1
ATOM 562 C CA . TYR A 1 79 ? 33.34321 26.93009 6.06595 1.000 58.50005 381 TYR A CA 1
ATOM 563 C C . TYR A 1 79 ? 34.85902 27.07710 6.07888 1.000 74.63175 381 TYR A C 1
ATOM 564 O O . TYR A 1 79 ? 35.39778 28.18335 6.17085 1.000 69.23728 381 TYR A O 1
ATOM 573 N N . SER A 1 80 ? 35.54498 25.94353 5.97362 1.000 68.91837 382 SER A N 1
ATOM 574 C CA . SER A 1 80 ? 37.00051 25.91076 5.98038 1.000 72.59703 382 SER A CA 1
ATOM 575 C C . SER A 1 80 ? 37.45805 24.90063 4.94296 1.000 90.14133 382 SER A C 1
ATOM 576 O O . SER A 1 80 ? 37.04898 23.73617 4.99188 1.000 85.81018 382 SER A O 1
ATOM 579 N N . ILE A 1 81 ? 38.28847 25.35153 4.00143 1.000 94.27677 383 ILE A N 1
ATOM 580 C CA . ILE A 1 81 ? 38.86269 24.48385 2.97920 1.000 97.39182 383 ILE A CA 1
ATOM 581 C C . ILE A 1 81 ? 40.37656 24.47344 3.14599 1.000 101.78906 383 ILE A C 1
ATOM 582 O O . ILE A 1 81 ? 41.11621 24.89040 2.24763 1.000 119.18475 383 ILE A O 1
ATOM 587 N N . GLU A 1 82 ? 40.84837 24.02050 4.30548 1.000 107.91231 384 GLU A N 1
ATOM 588 C CA . GLU A 1 82 ? 42.27156 23.81693 4.53996 1.000 121.90201 384 GLU A CA 1
ATOM 589 C C . GLU A 1 82 ? 42.66717 22.35219 4.44328 1.000 115.03175 384 GLU A C 1
ATOM 590 O O . GLU A 1 82 ? 43.80798 22.00348 4.75986 1.000 115.03881 384 GLU A O 1
ATOM 596 N N . GLY A 1 83 ? 41.75226 21.49333 4.01117 1.000 109.14962 385 GLY A N 1
ATOM 597 C CA . GLY A 1 83 ? 41.97912 20.06496 3.99891 1.000 106.37433 385 GLY A CA 1
ATOM 598 C C . GLY A 1 83 ? 40.67013 19.33895 4.20136 1.000 102.24852 385 GLY A C 1
ATOM 599 O O . GLY A 1 83 ? 39.90458 19.16328 3.25184 1.000 105.18474 385 GLY A O 1
ATOM 600 N N . SER A 1 84 ? 40.39110 18.92719 5.43335 1.000 97.93987 386 SER A N 1
ATOM 601 C CA . SER A 1 84 ? 39.08371 18.37298 5.74490 1.000 79.90488 386 SER A CA 1
ATOM 602 C C . SER A 1 84 ? 38.02528 19.46843 5.68166 1.000 84.95514 386 SER A C 1
ATOM 603 O O . SER A 1 84 ? 38.28725 20.63265 5.99357 1.000 81.53885 386 SER A O 1
ATOM 606 N N . LEU A 1 85 ? 36.82178 19.08955 5.25799 1.000 81.21775 387 LEU A N 1
ATOM 607 C CA . LEU A 1 85 ? 35.72459 20.04322 5.14576 1.000 72.42571 387 LEU A CA 1
ATOM 608 C C . LEU A 1 85 ? 35.13828 20.31903 6.52434 1.000 74.97809 387 LEU A C 1
ATOM 609 O O . LEU A 1 85 ? 34.67156 19.39869 7.20439 1.000 69.15800 387 LEU A O 1
ATOM 614 N N . PHE A 1 86 ? 35.15737 21.58379 6.93216 1.000 80.09195 388 PHE A N 1
ATOM 615 C CA . PHE A 1 86 ? 34.48407 22.03506 8.14127 1.000 61.03290 388 PHE A CA 1
ATOM 616 C C . PHE A 1 86 ? 33.34859 22.96394 7.74421 1.000 59.73565 388 PHE A C 1
ATOM 617 O O . PHE A 1 86 ? 33.55439 23.90931 6.97799 1.000 67.97655 388 PHE A O 1
ATOM 625 N N . LEU A 1 87 ? 32.15455 22.68174 8.24716 1.000 53.16776 389 LEU A N 1
ATOM 626 C CA . LEU A 1 87 ? 31.00146 23.55668 8.09306 1.000 43.92467 389 LEU A CA 1
ATOM 627 C C . LEU A 1 87 ? 30.74837 24.24295 9.42676 1.000 49.38141 389 LEU A C 1
ATOM 628 O O . LEU A 1 87 ? 30.67717 23.57432 10.46518 1.000 55.84278 389 LEU A O 1
ATOM 633 N N . VAL A 1 88 ? 30.63089 25.56847 9.41357 1.000 40.54288 390 VAL A N 1
ATOM 634 C CA . VAL A 1 88 ? 30.37629 26.32231 10.63639 1.000 43.44888 390 VAL A CA 1
ATOM 635 C C . VAL A 1 88 ? 28.96559 26.90189 10.56165 1.000 47.00140 390 VAL A C 1
ATOM 636 O O . VAL A 1 88 ? 28.58436 27.53078 9.56476 1.000 44.34429 390 VAL A O 1
ATOM 640 N N . TYR A 1 89 ? 28.16960 26.62381 11.58748 1.000 42.20527 391 TYR A N 1
ATOM 641 C CA . TYR A 1 89 ? 26.76802 27.01299 11.63329 1.000 40.11008 391 TYR A CA 1
ATOM 642 C C . TYR A 1 89 ? 26.53236 27.88760 12.85335 1.000 34.85273 391 TYR A C 1
ATOM 643 O O . TYR A 1 89 ? 27.29694 27.85042 13.82143 1.000 43.31137 391 TYR A O 1
ATOM 652 N N . GLU A 1 90 ? 25.47297 28.68715 12.80278 1.000 37.96630 392 GLU A N 1
ATOM 653 C CA . GLU A 1 90 ? 25.06142 29.38672 14.00868 1.000 38.98826 392 GLU A CA 1
ATOM 654 C C . GLU A 1 90 ? 24.65401 28.36583 15.06333 1.000 36.04696 392 GLU A C 1
ATOM 655 O O . GLU A 1 90 ? 24.10595 27.30590 14.74573 1.000 39.46155 392 GLU A O 1
ATOM 661 N N . PHE A 1 91 ? 24.95188 28.67376 16.32096 1.000 36.26568 393 PHE A N 1
ATOM 662 C CA . PHE A 1 91 ? 24.68168 27.76203 17.42409 1.000 36.31151 393 PHE A CA 1
ATOM 663 C C . PHE A 1 91 ? 23.26941 28.00026 17.94790 1.000 41.20658 393 PHE A C 1
ATOM 664 O O . PHE A 1 91 ? 22.91803 29.12573 18.31299 1.000 42.25535 393 PHE A O 1
ATOM 672 N N . ILE A 1 92 ? 22.46432 26.94720 17.98145 1.000 36.32050 394 ILE A N 1
ATOM 673 C CA . ILE A 1 92 ? 21.09879 27.01744 18.49359 1.000 41.76869 394 ILE A CA 1
ATOM 674 C C . ILE A 1 92 ? 21.09103 26.32775 19.85014 1.000 42.45657 394 ILE A C 1
ATOM 675 O O . ILE A 1 92 ? 21.42883 25.14281 19.95121 1.000 37.19168 394 ILE A O 1
ATOM 680 N N . GLU A 1 93 ? 20.69411 27.05468 20.89335 1.000 35.38475 395 GLU A N 1
ATOM 681 C CA . GLU A 1 93 ? 21.10508 26.68015 22.23969 1.000 40.62646 395 GLU A CA 1
ATOM 682 C C . GLU A 1 93 ? 20.16341 25.72229 22.96606 1.000 48.01886 395 GLU A C 1
ATOM 683 O O . GLU A 1 93 ? 20.53059 25.23902 24.04088 1.000 48.45350 395 GLU A O 1
ATOM 689 N N . ASN A 1 94 ? 18.97769 25.42051 22.44215 1.000 40.77728 396 ASN A N 1
ATOM 690 C CA . ASN A 1 94 ? 18.00022 24.67882 23.23525 1.000 45.26882 396 ASN A CA 1
ATOM 691 C C . ASN A 1 94 ? 17.61301 23.34700 22.58773 1.000 38.06101 396 ASN A C 1
ATOM 692 O O . ASN A 1 94 ? 16.45443 22.92856 22.63789 1.000 41.96119 396 ASN A O 1
ATOM 697 N N . GLY A 1 95 ? 18.57970 22.65127 21.98740 1.000 41.84643 397 GLY A N 1
ATOM 698 C CA . GLY A 1 95 ? 18.34977 21.28617 21.52336 1.000 44.19908 397 GLY A CA 1
ATOM 699 C C . GLY A 1 95 ? 17.51574 21.18398 20.25092 1.000 40.51611 397 GLY A C 1
ATOM 700 O O . GLY A 1 95 ? 17.38432 22.13294 19.47513 1.000 38.87385 397 GLY A O 1
ATOM 701 N N . ASN A 1 96 ? 16.95094 19.99302 20.03213 1.000 34.95345 398 ASN A N 1
ATOM 702 C CA . ASN A 1 96 ? 16.11538 19.76574 18.86263 1.000 30.21223 398 ASN A CA 1
ATOM 703 C C . ASN A 1 96 ? 14.73627 19.27282 19.28941 1.000 34.06635 398 ASN A C 1
ATOM 704 O O . ASN A 1 96 ? 14.51342 18.88311 20.43617 1.000 36.03748 398 ASN A O 1
ATOM 709 N N . LEU A 1 97 ? 13.80440 19.29441 18.33514 1.000 33.56717 399 LEU A N 1
ATOM 710 C CA . LEU A 1 97 ? 12.40977 18.99555 18.64669 1.000 34.85096 399 LEU A CA 1
ATOM 711 C C . LEU A 1 97 ? 12.24009 17.56291 19.14309 1.000 42.65383 399 LEU A C 1
ATOM 712 O O . LEU A 1 97 ? 11.43501 17.30292 20.04742 1.000 41.01256 399 LEU A O 1
ATOM 717 N N . SER A 1 98 ? 12.99411 16.62034 18.56997 1.000 38.79145 400 SER A N 1
ATOM 718 C CA . SER A 1 98 ? 12.88000 15.22687 18.99087 1.000 38.79116 400 SER A CA 1
ATOM 719 C C . SER A 1 98 ? 13.17821 15.08007 20.47810 1.000 41.57505 400 SER A C 1
ATOM 720 O O . SER A 1 98 ? 12.47295 14.35888 21.19350 1.000 48.38821 400 SER A O 1
ATOM 723 N N . GLN A 1 99 ? 14.19608 15.79417 20.96603 1.000 43.16131 401 GLN A N 1
ATOM 724 C CA . GLN A 1 99 ? 14.54093 15.76084 22.38398 1.000 44.08291 401 GLN A CA 1
ATOM 725 C C . GLN A 1 99 ? 13.44244 16.37742 23.24340 1.000 49.20662 401 GLN A C 1
ATOM 726 O O . GLN A 1 99 ? 13.17005 15.89894 24.35074 1.000 49.61490 401 GLN A O 1
ATOM 732 N N . HIS A 1 100 ? 12.80798 17.44524 22.75759 1.000 48.45564 402 HIS A N 1
ATOM 733 C CA . HIS A 1 100 ? 11.72805 18.06542 23.51971 1.000 45.38925 402 HIS A CA 1
ATOM 734 C C . HIS A 1 100 ? 10.48937 17.17926 23.57405 1.000 50.29793 402 HIS A C 1
ATOM 735 O O . HIS A 1 100 ? 9.73851 17.22787 24.55457 1.000 53.39469 402 HIS A O 1
ATOM 742 N N . LEU A 1 101 ? 10.25237 16.37223 22.53839 1.000 41.31127 403 LEU A N 1
ATOM 743 C CA . LEU A 1 101 ? 9.05154 15.54186 22.50242 1.000 48.98271 403 LEU A CA 1
ATOM 744 C C . LEU A 1 101 ? 9.22499 14.24062 23.27380 1.000 48.60753 403 LEU A C 1
ATOM 745 O O . LEU A 1 101 ? 8.27364 13.75867 23.90274 1.000 50.73422 403 LEU A O 1
ATOM 750 N N . ARG A 1 102 ? 10.42269 13.65252 23.22467 1.000 56.40866 404 ARG A N 1
ATOM 751 C CA . ARG A 1 102 ? 10.66839 12.32776 23.78601 1.000 64.01906 404 ARG A CA 1
ATOM 752 C C . ARG A 1 102 ? 11.89514 12.23830 24.67439 1.000 62.86291 404 ARG A C 1
ATOM 753 O O . ARG A 1 102 ? 11.95813 11.32260 25.50316 1.000 68.33030 404 ARG A O 1
ATOM 761 N N . GLY A 1 103 ? 12.87002 13.13065 24.52920 1.000 57.48560 405 GLY A N 1
ATOM 762 C CA . GLY A 1 103 ? 14.04733 13.07331 25.36861 1.000 71.92199 405 GLY A CA 1
ATOM 763 C C . GLY A 1 103 ? 13.73357 13.34977 26.82655 1.000 77.60339 405 GLY A C 1
ATOM 764 O O . GLY A 1 103 ? 12.75550 14.01437 27.17548 1.000 78.70201 405 GLY A O 1
ATOM 765 N N . SER A 1 104 ? 14.58985 12.82128 27.69535 1.000 62.51812 406 SER A N 1
ATOM 766 C CA . SER A 1 104 ? 14.38822 12.96235 29.12708 1.000 75.03918 406 SER A CA 1
ATOM 767 C C . SER A 1 104 ? 14.90423 14.31007 29.62091 1.000 81.60115 406 SER A C 1
ATOM 768 O O . SER A 1 104 ? 15.65442 15.01217 28.93728 1.000 87.27629 406 SER A O 1
ATOM 771 N N . GLY A 1 105 ? 14.48427 14.66566 30.83442 1.000 90.08099 407 GLY A N 1
ATOM 772 C CA . GLY A 1 105 ? 14.95423 15.85428 31.50399 1.000 90.77497 407 GLY A CA 1
ATOM 773 C C . GLY A 1 105 ? 14.19947 17.12592 31.17984 1.000 95.34739 407 GLY A C 1
ATOM 774 O O . GLY A 1 105 ? 14.29646 18.09492 31.94077 1.000 111.24310 407 GLY A O 1
ATOM 775 N N . ARG A 1 106 ? 13.44939 17.15661 30.08413 1.000 83.01643 408 ARG A N 1
ATOM 776 C CA . ARG A 1 106 ? 12.79377 18.37423 29.63265 1.000 76.06560 408 ARG A CA 1
ATOM 777 C C . ARG A 1 106 ? 11.30094 18.32821 29.93271 1.000 68.98914 408 ARG A C 1
ATOM 778 O O . ARG A 1 106 ? 10.66628 17.27427 29.83505 1.000 69.62444 408 ARG A O 1
ATOM 786 N N . ASP A 1 107 ? 10.74801 19.48040 30.30362 1.000 72.38871 409 ASP A N 1
ATOM 787 C CA . ASP A 1 107 ? 9.31462 19.60032 30.50044 1.000 69.19978 409 ASP A CA 1
ATOM 788 C C . ASP A 1 107 ? 8.58983 19.42174 29.16704 1.000 57.56590 409 ASP A C 1
ATOM 789 O O . ASP A 1 107 ? 9.17949 19.60410 28.09957 1.000 58.88933 409 ASP A O 1
ATOM 794 N N . PRO A 1 108 ? 7.31369 19.04488 29.19892 1.000 57.37873 410 PRO A N 1
ATOM 795 C CA . PRO A 1 108 ? 6.57644 18.87189 27.94420 1.000 45.81736 410 PRO A CA 1
ATOM 796 C C . PRO A 1 108 ? 6.29364 20.20863 27.27680 1.000 46.46754 410 PRO A C 1
ATOM 797 O O . PRO A 1 108 ? 6.10834 21.23349 27.93720 1.000 44.10066 410 PRO A O 1
ATOM 801 N N . LEU A 1 109 ? 6.27087 20.19141 25.94873 1.000 40.49277 411 LEU A N 1
ATOM 802 C CA . LEU A 1 109 ? 5.94295 21.40427 25.20605 1.000 41.02890 411 LEU A CA 1
ATOM 803 C C . LEU A 1 109 ? 4.45003 21.68341 25.32059 1.000 48.77519 411 LEU A C 1
ATOM 804 O O . LEU A 1 109 ? 3.63669 20.78494 25.06941 1.000 40.15982 411 LEU A O 1
ATOM 809 N N . PRO A 1 110 ? 4.05076 22.89490 25.70240 1.000 39.88455 412 PRO A N 1
ATOM 810 C CA . PRO A 1 110 ? 2.62641 23.24560 25.65123 1.000 43.62909 412 PRO A CA 1
ATOM 811 C C . PRO A 1 110 ? 2.11028 23.14390 24.22532 1.000 41.88806 412 PRO A C 1
ATOM 812 O O . PRO A 1 110 ? 2.86060 23.31054 23.26143 1.000 42.36159 412 PRO A O 1
ATOM 816 N N . TRP A 1 111 ? 0.81234 22.84692 24.09279 1.000 40.33198 413 TRP A N 1
ATOM 817 C CA . TRP A 1 111 ? 0.22999 22.75188 22.75832 1.000 39.04028 413 TRP A CA 1
ATOM 818 C C . TRP A 1 111 ? 0.47296 24.02459 21.95481 1.000 37.27837 413 TRP A C 1
ATOM 819 O O . TRP A 1 111 ? 0.81630 23.96258 20.76991 1.000 35.18307 413 TRP A O 1
ATOM 830 N N . ALA A 1 112 ? 0.30400 25.19076 22.58474 1.000 41.87858 414 ALA A N 1
ATOM 831 C CA . ALA A 1 112 ? 0.48281 26.44465 21.85825 1.000 42.08926 414 ALA A CA 1
ATOM 832 C C . ALA A 1 112 ? 1.90631 26.57985 21.33711 1.000 38.96434 414 ALA A C 1
ATOM 833 O O . ALA A 1 112 ? 2.13106 27.10404 20.23789 1.000 38.54184 414 ALA A O 1
ATOM 835 N N . THR A 1 113 ? 2.88196 26.12072 22.11713 1.000 34.90010 415 THR A N 1
ATOM 836 C CA . THR A 1 113 ? 4.26859 26.15919 21.66637 1.000 37.09527 415 THR A CA 1
ATOM 837 C C . THR A 1 113 ? 4.51578 25.17369 20.53016 1.000 37.71577 415 THR A C 1
ATOM 838 O O . THR A 1 113 ? 5.34960 25.43215 19.65411 1.000 36.27090 415 THR A O 1
ATOM 842 N N . ARG A 1 114 ? 3.79925 24.04717 20.51697 1.000 35.00547 416 ARG A N 1
ATOM 843 C CA . ARG A 1 114 ? 3.97408 23.09383 19.42697 1.000 32.77147 416 ARG A CA 1
ATOM 844 C C . ARG A 1 114 ? 3.44450 23.65611 18.11676 1.000 35.78967 416 ARG A C 1
ATOM 845 O O . ARG A 1 114 ? 4.03101 23.42306 17.05239 1.000 30.34423 416 ARG A O 1
ATOM 853 N N . VAL A 1 115 ? 2.33909 24.40637 18.17595 1.000 35.94405 417 VAL A N 1
ATOM 854 C CA . VAL A 1 115 ? 1.80097 25.02529 16.97055 1.000 29.71950 417 VAL A CA 1
ATOM 855 C C . VAL A 1 115 ? 2.77714 26.06210 16.42822 1.000 33.78058 417 VAL A C 1
ATOM 856 O O . VAL A 1 115 ? 3.00529 26.14847 15.21591 1.000 37.53905 417 VAL A O 1
ATOM 860 N N . GLN A 1 116 ? 3.37284 26.86187 17.31501 1.000 38.63609 418 GLN A N 1
ATOM 861 C CA . GLN A 1 116 ? 4.31522 27.88414 16.86588 1.000 30.37368 418 GLN A CA 1
ATOM 862 C C . GLN A 1 116 ? 5.54884 27.25484 16.22336 1.000 32.58935 418 GLN A C 1
ATOM 863 O O . GLN A 1 116 ? 6.06989 27.76709 15.22491 1.000 32.78081 418 GLN A O 1
ATOM 869 N N . ILE A 1 117 ? 6.01977 26.13678 16.77708 1.000 28.88828 419 ILE A N 1
ATOM 870 C CA . ILE A 1 117 ? 7.16978 25.43909 16.20789 1.000 29.66631 419 ILE A CA 1
ATOM 871 C C . ILE A 1 117 ? 6.82257 24.87091 14.83846 1.000 31.99096 419 ILE A C 1
ATOM 872 O O . ILE A 1 117 ? 7.61420 24.96379 13.89159 1.000 27.01512 419 ILE A O 1
ATOM 877 N N . ALA A 1 118 ? 5.62029 24.29735 14.70246 1.000 32.51435 420 ALA A N 1
ATOM 878 C CA . ALA A 1 118 ? 5.16971 23.81962 13.39964 1.000 30.49283 420 ALA A CA 1
ATOM 879 C C . ALA A 1 118 ? 5.09082 24.95676 12.39081 1.000 29.35195 420 ALA A C 1
ATOM 880 O O . ALA A 1 118 ? 5.51511 24.80052 11.24059 1.000 29.93208 420 ALA A O 1
ATOM 882 N N . LEU A 1 119 ? 4.53300 26.10099 12.79953 1.000 27.64303 421 LEU A N 1
ATOM 883 C CA . LEU A 1 119 ? 4.44578 27.25853 11.91343 1.000 28.80152 421 LEU A CA 1
ATOM 884 C C . LEU A 1 119 ? 5.83556 27.75283 11.52154 1.000 31.72936 421 LEU A C 1
ATOM 885 O O . LEU A 1 119 ? 6.09267 28.04891 10.34772 1.000 29.46419 421 LEU A O 1
ATOM 890 N N . ASP A 1 120 ? 6.74344 27.84714 12.50084 1.000 28.70555 422 ASP A N 1
ATOM 891 C CA . ASP A 1 120 ? 8.11879 28.26994 12.23041 1.000 37.05419 422 ASP A CA 1
ATOM 892 C C . ASP A 1 120 ? 8.79075 27.34993 11.21407 1.000 35.42432 422 ASP A C 1
ATOM 893 O O . ASP A 1 120 ? 9.42260 27.81252 10.25648 1.000 28.82407 422 ASP A O 1
ATOM 898 N N . SER A 1 121 ? 8.67654 26.03699 11.42163 1.000 29.91589 423 SER A N 1
ATOM 899 C CA . SER A 1 121 ? 9.29822 25.07916 10.51450 1.000 27.91999 423 SER A CA 1
ATOM 900 C C . SER A 1 121 ? 8.70519 25.17410 9.11824 1.000 28.65264 423 SER A C 1
ATOM 901 O O . SER A 1 121 ? 9.43083 25.10292 8.12094 1.000 29.00657 423 SER A O 1
ATOM 904 N N . ALA A 1 122 ? 7.38189 25.31848 9.02452 1.000 26.80334 424 ALA A N 1
ATOM 905 C CA . ALA A 1 122 ? 6.75399 25.39227 7.71461 1.000 22.08617 424 ALA A CA 1
ATOM 906 C C . ALA A 1 122 ? 7.16696 26.65483 6.97183 1.000 25.74317 424 ALA A C 1
ATOM 907 O O . ALA A 1 122 ? 7.31944 26.63069 5.74589 1.000 30.23450 424 ALA A O 1
ATOM 909 N N . ARG A 1 123 ? 7.30050 27.77911 7.68679 1.000 25.83885 425 ARG A N 1
ATOM 910 C CA . ARG A 1 123 ? 7.73683 29.01170 7.04347 1.000 24.38613 425 ARG A CA 1
ATOM 911 C C . ARG A 1 123 ? 9.13869 28.85115 6.46769 1.000 27.83997 425 ARG A C 1
ATOM 912 O O . ARG A 1 123 ? 9.41873 29.31461 5.35560 1.000 32.24928 425 ARG A O 1
ATOM 920 N N . GLY A 1 124 ? 10.02853 28.19074 7.21180 1.000 29.49461 426 GLY A N 1
ATOM 921 C CA . GLY A 1 124 ? 11.36028 27.90836 6.68865 1.000 25.46859 426 GLY A CA 1
ATOM 922 C C . GLY A 1 124 ? 11.32362 27.06985 5.42424 1.000 33.04815 426 GLY A C 1
ATOM 923 O O . GLY A 1 124 ? 12.02497 27.36439 4.44951 1.000 28.92427 426 GLY A O 1
ATOM 924 N N . LEU A 1 125 ? 10.49522 26.02076 5.41496 1.000 33.44221 427 LEU A N 1
ATOM 925 C CA . LEU A 1 125 ? 10.37141 25.17767 4.22592 1.000 27.08183 427 LEU A CA 1
ATOM 926 C C . LEU A 1 125 ? 9.73742 25.93774 3.07515 1.000 27.40817 427 LEU A C 1
ATOM 927 O O . LEU A 1 125 ? 10.13729 25.77930 1.91425 1.000 28.59807 427 LEU A O 1
ATOM 932 N N . GLU A 1 126 ? 8.72167 26.74260 3.37408 1.000 26.35704 428 GLU A N 1
ATOM 933 C CA . GLU A 1 126 ? 8.11472 27.56081 2.33563 1.000 28.33860 428 GLU A CA 1
ATOM 934 C C . GLU A 1 126 ? 9.15612 28.44930 1.66777 1.000 24.82468 428 GLU A C 1
ATOM 935 O O . GLU A 1 126 ? 9.13978 28.63195 0.44382 1.000 26.09153 428 GLU A O 1
ATOM 941 N N . TYR A 1 127 ? 10.08851 28.98910 2.45329 1.000 26.61693 429 TYR A N 1
ATOM 942 C CA . TYR A 1 127 ? 11.10155 29.88238 1.89347 1.000 32.46591 429 TYR A CA 1
ATOM 943 C C . TYR A 1 127 ? 12.02959 29.14386 0.93112 1.000 28.92406 429 TYR A C 1
ATOM 944 O O . TYR A 1 127 ? 12.31083 29.63559 -0.17046 1.000 32.40669 429 TYR A O 1
ATOM 953 N N . ILE A 1 128 ? 12.51372 27.95719 1.31256 1.000 25.77315 430 ILE A N 1
ATOM 954 C CA . ILE A 1 128 ? 13.43050 27.27065 0.39647 1.000 31.36946 430 ILE A CA 1
ATOM 955 C C . ILE A 1 128 ? 12.68403 26.64400 -0.77606 1.000 27.54839 430 ILE A C 1
ATOM 956 O O . ILE A 1 128 ? 13.26164 26.46401 -1.85493 1.000 30.78956 430 ILE A O 1
ATOM 961 N N . HIS A 1 129 ? 11.39523 26.32600 -0.61160 1.000 27.98463 431 HIS A N 1
ATOM 962 C CA . HIS A 1 129 ? 10.63928 25.75668 -1.72663 1.000 25.93052 431 HIS A CA 1
ATOM 963 C C . HIS A 1 129 ? 10.31295 26.79091 -2.79461 1.000 34.85272 431 HIS A C 1
ATOM 964 O O . HIS A 1 129 ? 10.27511 26.46024 -3.98608 1.000 33.27020 431 HIS A O 1
ATOM 971 N N . GLU A 1 130 ? 10.06068 28.03737 -2.39386 1.000 29.72877 432 GLU A N 1
ATOM 972 C CA . GLU A 1 130 ? 9.48705 29.02742 -3.28770 1.000 29.43984 432 GLU A CA 1
ATOM 973 C C . GLU A 1 130 ? 10.33703 30.26876 -3.52638 1.000 29.53703 432 GLU A C 1
ATOM 974 O O . GLU A 1 130 ? 10.12623 30.93562 -4.54357 1.000 35.94187 432 GLU A O 1
ATOM 980 N N . HIS A 1 131 ? 11.26632 30.61499 -2.63213 1.000 28.66758 433 HIS A N 1
ATOM 981 C CA . HIS A 1 131 ? 11.82906 31.96190 -2.62949 1.000 30.45943 433 HIS A CA 1
ATOM 982 C C . HIS A 1 131 ? 13.34951 32.03544 -2.73534 1.000 30.76781 433 HIS A C 1
ATOM 983 O O . HIS A 1 131 ? 13.85584 33.06409 -3.18832 1.000 33.55280 433 HIS A O 1
ATOM 990 N N . THR A 1 132 ? 14.09068 30.99630 -2.35239 1.000 30.89941 434 THR A N 1
ATOM 991 C CA . THR A 1 132 ? 15.53979 31.05407 -2.50274 1.000 31.36894 434 THR A CA 1
ATOM 992 C C . THR A 1 132 ? 15.93265 30.97721 -3.97292 1.000 40.03979 434 THR A C 1
ATOM 993 O O . THR A 1 132 ? 15.18490 30.47684 -4.81815 1.000 38.95891 434 THR A O 1
ATOM 997 N N . VAL A 1 133 ? 17.11533 31.50089 -4.26544 1.000 39.13677 435 VAL A N 1
ATOM 998 C CA . VAL A 1 133 ? 17.73353 31.42694 -5.58020 1.000 36.65605 435 VAL A CA 1
ATOM 999 C C . VAL A 1 133 ? 19.02195 30.62163 -5.44186 1.000 47.60746 435 VAL A C 1
ATOM 1000 O O . VAL A 1 133 ? 20.03687 31.12973 -4.96380 1.000 48.96729 435 VAL A O 1
ATOM 1004 N N . PRO A 1 134 ? 19.01827 29.34967 -5.83822 1.000 48.75655 436 PRO A N 1
ATOM 1005 C CA . PRO A 1 134 ? 17.91395 28.56853 -6.41043 1.000 44.83625 436 PRO A CA 1
ATOM 1006 C C . PRO A 1 134 ? 16.98373 27.99440 -5.33936 1.000 37.57747 436 PRO A C 1
ATOM 1007 O O . PRO A 1 134 ? 17.30729 28.03899 -4.15826 1.000 38.47625 436 PRO A O 1
ATOM 1011 N N . VAL A 1 135 ? 15.81688 27.46333 -5.70954 1.000 35.94816 437 VAL A N 1
ATOM 1012 C CA . VAL A 1 135 ? 14.98486 26.76663 -4.73280 1.000 42.05180 437 VAL A CA 1
ATOM 1013 C C . VAL A 1 135 ? 15.63591 25.43570 -4.36405 1.000 35.30024 437 VAL A C 1
ATOM 1014 O O . VAL A 1 135 ? 16.34979 24.81745 -5.16447 1.000 47.98894 437 VAL A O 1
ATOM 1018 N N . TYR A 1 136 ? 15.39135 24.99342 -3.13537 1.000 37.44979 438 TYR A N 1
ATOM 1019 C CA . TYR A 1 136 ? 15.89551 23.72930 -2.62293 1.000 34.21638 438 TYR A CA 1
ATOM 1020 C C . TYR A 1 136 ? 14.74567 22.77366 -2.32109 1.000 35.15533 438 TYR A C 1
ATOM 1021 O O . TYR A 1 136 ? 13.60851 23.18717 -2.07425 1.000 38.54825 438 TYR A O 1
ATOM 1030 N N . ILE A 1 137 ? 15.05870 21.48109 -2.34454 1.000 37.97033 439 ILE A N 1
ATOM 1031 C CA . ILE A 1 137 ? 14.27694 20.45210 -1.66519 1.000 31.19663 439 ILE A CA 1
ATOM 1032 C C . ILE A 1 137 ? 15.15660 19.92668 -0.53958 1.000 31.16387 439 ILE A C 1
ATOM 1033 O O . ILE A 1 137 ? 16.30152 19.53359 -0.78104 1.000 34.86862 439 ILE A O 1
ATOM 1038 N N . HIS A 1 138 ? 14.63750 19.93881 0.68635 1.000 30.29824 440 HIS A N 1
ATOM 1039 C CA . HIS A 1 138 ? 15.45646 19.55729 1.83266 1.000 29.76997 440 HIS A CA 1
ATOM 1040 C C . HIS A 1 138 ? 15.85264 18.08823 1.75994 1.000 29.61401 440 HIS A C 1
ATOM 1041 O O . HIS A 1 138 ? 17.03456 17.74382 1.88031 1.000 31.18566 440 HIS A O 1
ATOM 1048 N N . ARG A 1 139 ? 14.86174 17.21254 1.59097 1.000 30.07205 441 ARG A N 1
ATOM 1049 C CA . ARG A 1 139 ? 15.01257 15.76795 1.42254 1.000 35.23763 441 ARG A CA 1
ATOM 1050 C C . ARG A 1 139 ? 15.32872 14.99760 2.70569 1.000 29.38889 441 ARG A C 1
ATOM 1051 O O . ARG A 1 139 ? 15.33560 13.76216 2.67748 1.000 33.43370 441 ARG A O 1
ATOM 1059 N N . ASP A 1 140 ? 15.59851 15.67839 3.82374 1.000 34.51372 442 ASP A N 1
ATOM 1060 C CA . ASP A 1 140 ? 15.78531 14.98040 5.10229 1.000 31.46594 442 ASP A CA 1
ATOM 1061 C C . ASP A 1 140 ? 15.08768 15.72625 6.24841 1.000 34.10630 442 ASP A C 1
ATOM 1062 O O . ASP A 1 140 ? 15.65209 15.93923 7.32248 1.000 30.74876 442 ASP A O 1
ATOM 1067 N N A ILE A 1 141 ? 13.81984 16.07716 6.03651 0.108 31.13678 443 ILE A N 1
ATOM 1068 N N B ILE A 1 141 ? 13.83812 16.15250 6.02288 0.892 31.16785 443 ILE A N 1
ATOM 1069 C CA A ILE A 1 141 ? 13.02830 16.69636 7.09045 0.108 27.86217 443 ILE A CA 1
ATOM 1070 C CA B ILE A 1 141 ? 13.04571 16.74634 7.09515 0.892 27.35410 443 ILE A CA 1
ATOM 1071 C C A ILE A 1 141 ? 12.66906 15.65302 8.13607 0.108 33.22223 443 ILE A C 1
ATOM 1072 C C B ILE A 1 141 ? 12.71474 15.67105 8.12190 0.892 33.31007 443 ILE A C 1
ATOM 1073 O O A ILE A 1 141 ? 12.27225 14.52662 7.80669 0.108 33.11397 443 ILE A O 1
ATOM 1074 O O B ILE A 1 141 ? 12.39669 14.52979 7.76610 0.892 33.21860 443 ILE A O 1
ATOM 1083 N N . LYS A 1 142 ? 12.79670 16.03246 9.40250 1.000 33.08702 444 LYS A N 1
ATOM 1084 C CA . LYS A 1 142 ? 12.53015 15.14665 10.53083 1.000 27.58421 444 LYS A CA 1
ATOM 1085 C C . LYS A 1 142 ? 12.60525 16.00569 11.78753 1.000 36.50769 444 LYS A C 1
ATOM 1086 O O . LYS A 1 142 ? 13.11513 17.13039 11.75784 1.000 34.48442 444 LYS A O 1
ATOM 1092 N N . SER A 1 143 ? 12.10007 15.46431 12.89881 1.000 31.81693 445 SER A N 1
ATOM 1093 C CA . SER A 1 143 ? 12.09591 16.23373 14.13989 1.000 35.51401 445 SER A CA 1
ATOM 1094 C C . SER A 1 143 ? 13.50859 16.52873 14.63614 1.000 31.64020 445 SER A C 1
ATOM 1095 O O . SER A 1 143 ? 13.73568 17.55769 15.28249 1.000 33.71521 445 SER A O 1
ATOM 1098 N N . ALA A 1 144 ? 14.47111 15.65190 14.34693 1.000 30.60533 446 ALA A N 1
ATOM 1099 C CA . ALA A 1 144 ? 15.83265 15.91277 14.79788 1.000 33.48995 446 ALA A CA 1
ATOM 1100 C C . ALA A 1 144 ? 16.48405 17.06138 14.03014 1.000 41.24106 446 ALA A C 1
ATOM 1101 O O . ALA A 1 144 ? 17.48900 17.60569 14.49503 1.000 36.56500 446 ALA A O 1
ATOM 1103 N N . ASN A 1 145 ? 15.93438 17.44507 12.87761 1.000 32.01465 447 ASN A N 1
ATOM 1104 C CA . ASN A 1 145 ? 16.44670 18.55739 12.08894 1.000 36.83678 447 ASN A CA 1
ATOM 1105 C C . ASN A 1 145 ? 15.69868 19.85825 12.34774 1.000 34.34196 447 ASN A C 1
ATOM 1106 O O . ASN A 1 145 ? 15.86476 20.81878 11.58848 1.000 38.31322 447 ASN A O 1
ATOM 1111 N N . ILE A 1 146 ? 14.87947 19.91380 13.39112 1.000 29.50031 448 ILE A N 1
ATOM 1112 C CA . ILE A 1 146 ? 14.22048 21.14772 13.80823 1.000 33.81376 448 ILE A CA 1
ATOM 1113 C C . ILE A 1 146 ? 14.82426 21.54221 15.14420 1.000 36.69088 448 ILE A C 1
ATOM 1114 O O . ILE A 1 146 ? 14.60658 20.86910 16.15910 1.000 34.24967 448 ILE A O 1
ATOM 1119 N N . LEU A 1 147 ? 15.60858 22.61333 15.13935 1.000 30.38151 449 LEU A N 1
ATOM 1120 C CA . LEU A 1 147 ? 16.31865 23.05608 16.32555 1.000 38.44941 449 LEU A CA 1
ATOM 1121 C C . LEU A 1 147 ? 15.52492 24.15655 17.01992 1.000 33.16922 449 LEU A C 1
ATOM 1122 O O . LEU A 1 147 ? 14.78494 24.91146 16.38227 1.000 34.98975 449 LEU A O 1
ATOM 1127 N N . ILE A 1 148 ? 15.67081 24.21834 18.34198 1.000 32.28414 450 ILE A N 1
ATOM 1128 C CA . ILE A 1 148 ? 14.83232 25.03627 19.20826 1.000 35.28039 450 ILE A CA 1
ATOM 1129 C C . ILE A 1 148 ? 15.72353 26.02080 19.94774 1.000 34.16752 450 ILE A C 1
ATOM 1130 O O . ILE A 1 148 ? 16.76806 25.63328 20.47496 1.000 37.13472 450 ILE A O 1
ATOM 1135 N N . ASP A 1 149 ? 15.32910 27.29564 19.97604 1.000 39.92752 451 ASP A N 1
ATOM 1136 C CA . ASP A 1 149 ? 16.10153 28.30530 20.68351 1.000 43.17468 451 ASP A CA 1
ATOM 1137 C C . ASP A 1 149 ? 15.50671 28.53486 22.06919 1.000 38.80604 451 ASP A C 1
ATOM 1138 O O . ASP A 1 149 ? 14.54929 27.87544 22.47342 1.000 36.94984 451 ASP A O 1
ATOM 1143 N N . LYS A 1 150 ? 16.08613 29.49665 22.79977 1.000 43.66226 452 LYS A N 1
ATOM 1144 C CA . LYS A 1 150 ? 15.67183 29.75102 24.17826 1.000 45.14933 452 LYS A CA 1
ATOM 1145 C C . LYS A 1 150 ? 14.22648 30.22628 24.26668 1.000 48.57709 452 LYS A C 1
ATOM 1146 O O . LYS A 1 150 ? 13.56798 30.02007 25.29270 1.000 50.27309 452 LYS A O 1
ATOM 1152 N N . ASN A 1 151 ? 13.71790 30.86934 23.22155 1.000 49.45931 453 ASN A N 1
ATOM 1153 C CA . ASN A 1 151 ? 12.32296 31.28149 23.18570 1.000 47.67471 453 ASN A CA 1
ATOM 1154 C C . ASN A 1 151 ? 11.42531 30.23216 22.54956 1.000 44.47907 453 ASN A C 1
ATOM 1155 O O . ASN A 1 151 ? 10.29352 30.54832 22.17394 1.000 43.64025 453 ASN A O 1
ATOM 1160 N N . TYR A 1 152 ? 11.91623 28.99936 22.40993 1.000 41.14006 454 TYR A N 1
ATOM 1161 C CA . TYR A 1 152 ? 11.15601 27.87949 21.85731 1.000 45.25202 454 TYR A CA 1
ATOM 1162 C C . TYR A 1 152 ? 10.68190 28.14304 20.43203 1.000 40.62998 454 TYR A C 1
ATOM 1163 O O . TYR A 1 152 ? 9.65122 27.62460 20.00958 1.000 38.58795 454 TYR A O 1
ATOM 1172 N N . ARG A 1 153 ? 11.41283 28.94997 19.67494 1.000 37.90262 455 ARG A N 1
ATOM 1173 C CA . ARG A 1 153 ? 11.13262 29.08633 18.25481 1.000 32.86239 455 ARG A CA 1
ATOM 1174 C C . ARG A 1 153 ? 11.96112 28.07216 17.47506 1.000 41.39429 455 ARG A C 1
ATOM 1175 O O . ARG A 1 153 ? 13.07230 27.71811 17.87766 1.000 38.38280 455 ARG A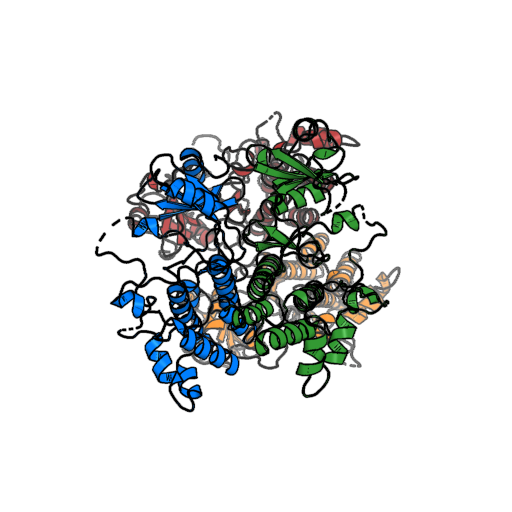 O 1
ATOM 1183 N N . GLY A 1 154 ? 11.41938 27.61939 16.34780 1.000 37.89017 456 GLY A N 1
ATOM 1184 C CA . GLY A 1 154 ? 12.02994 26.55484 15.57052 1.000 39.84622 456 GLY A CA 1
ATOM 1185 C C . GLY A 1 154 ? 12.83233 27.04237 14.37615 1.000 36.74550 456 GLY A C 1
ATOM 1186 O O . GLY A 1 154 ? 12.49623 28.04470 13.74969 1.000 29.35147 456 GLY A O 1
ATOM 1187 N N . LYS A 1 155 ? 13.91185 26.31590 14.07497 1.000 32.33330 457 LYS A N 1
ATOM 1188 C CA . LYS A 1 155 ? 14.75019 26.57980 12.91053 1.000 29.82333 457 LYS A CA 1
ATOM 1189 C C . LYS A 1 155 ? 15.09013 25.25669 12.23869 1.000 32.02711 457 LYS A C 1
ATOM 1190 O O . LYS A 1 155 ? 15.46618 24.29442 12.91394 1.000 32.18465 457 LYS A O 1
ATOM 1196 N N . VAL A 1 156 ? 14.94513 25.20935 10.91906 1.000 30.53993 458 VAL A N 1
ATOM 1197 C CA . VAL A 1 156 ? 15.20747 23.99083 10.15616 1.000 30.12430 458 VAL A CA 1
ATOM 1198 C C . VAL A 1 156 ? 16.69662 23.91248 9.84362 1.000 30.79803 458 VAL A C 1
ATOM 1199 O O . VAL A 1 156 ? 17.28765 24.88634 9.36585 1.000 32.67875 458 VAL A O 1
ATOM 1203 N N . ALA A 1 157 ? 17.30415 22.74986 10.09488 1.000 31.59317 459 ALA A N 1
ATOM 1204 C CA . ALA A 1 157 ? 18.73756 22.57142 9.89593 1.000 37.31460 459 ALA A CA 1
ATOM 1205 C C . ALA A 1 157 ? 19.01853 21.66966 8.69945 1.000 35.10945 459 ALA A C 1
ATOM 1206 O O . ALA A 1 157 ? 18.16955 20.89041 8.27596 1.000 34.45528 459 ALA A O 1
ATOM 1208 N N . ASN A 1 158 ? 20.22557 21.81798 8.14040 1.000 39.54398 460 ASN A N 1
ATOM 1209 C CA . ASN A 1 158 ? 20.84548 20.80012 7.28077 1.000 49.18706 460 ASN A CA 1
ATOM 1210 C C . ASN A 1 158 ? 20.19941 20.69979 5.89792 1.000 40.62978 460 ASN A C 1
ATOM 1211 O O . ASN A 1 158 ? 20.14198 19.62177 5.31363 1.000 48.25837 460 ASN A O 1
ATOM 1216 N N . PHE A 1 159 ? 19.71574 21.81014 5.35741 1.000 58.68454 461 PHE A N 1
ATOM 1217 C CA . PHE A 1 159 ? 19.19626 21.77209 3.99842 1.000 52.45899 461 PHE A CA 1
ATOM 1218 C C . PHE A 1 159 ? 20.31440 22.06974 3.00518 1.000 54.34723 461 PHE A C 1
ATOM 1219 O O . PHE A 1 159 ? 21.33167 22.68065 3.34449 1.000 56.03707 461 PHE A O 1
ATOM 1227 N N . GLY A 1 160 ? 20.11736 21.62574 1.76794 1.000 54.97958 462 GLY A N 1
ATOM 1228 C CA . GLY A 1 160 ? 21.14447 21.78195 0.75783 1.000 64.59499 462 GLY A CA 1
ATOM 1229 C C . GLY A 1 160 ? 22.37113 20.91670 0.94138 1.000 57.51048 462 GLY A C 1
ATOM 1230 O O . GLY A 1 160 ? 23.36006 21.11650 0.23022 1.000 59.82808 462 GLY A O 1
ATOM 1231 N N . LEU A 1 161 ? 22.34512 19.95734 1.86872 1.000 60.12358 463 LEU A N 1
ATOM 1232 C CA . LEU A 1 161 ? 23.50266 19.11497 2.15319 1.000 72.85444 463 LEU A CA 1
ATOM 1233 C C . LEU A 1 161 ? 23.41467 17.74791 1.47807 1.000 77.28994 463 LEU A C 1
ATOM 1234 O O . LEU A 1 161 ? 24.05401 16.79079 1.92886 1.000 87.39293 463 LEU A O 1
ATOM 1239 N N . THR A 1 162 ? 22.66064 17.64678 0.38173 1.000 64.92419 464 THR A N 1
ATOM 1240 C CA . THR A 1 162 ? 22.35355 16.34377 -0.19940 1.000 79.67001 464 THR A CA 1
ATOM 1241 C C . THR A 1 162 ? 23.50799 15.78154 -1.02619 1.000 79.62585 464 THR A C 1
ATOM 1242 O O . THR A 1 162 ? 23.75124 14.56830 -1.00003 1.000 86.13218 464 THR A O 1
ATOM 1246 N N . LYS A 1 163 ? 24.22043 16.63263 -1.77378 1.000 79.47771 465 LYS A N 1
ATOM 1247 C CA . LYS A 1 163 ? 25.32445 16.13993 -2.59694 1.000 80.11433 465 LYS A CA 1
ATOM 1248 C C . LYS A 1 163 ? 26.36415 15.40444 -1.76553 1.000 77.43917 465 LYS A C 1
ATOM 1249 O O . LYS A 1 163 ? 27.01845 14.48372 -2.26746 1.000 73.19357 465 LYS A O 1
ATOM 1255 N N . LEU A 1 164 ? 26.52921 15.79155 -0.49823 1.000 90.03796 466 LEU A N 1
ATOM 1256 C CA . LEU A 1 164 ? 27.50263 15.12066 0.35619 1.000 99.34767 466 LEU A CA 1
ATOM 1257 C C . LEU A 1 164 ? 27.17696 13.64186 0.50820 1.000 93.41363 466 LEU A C 1
ATOM 1258 O O . LEU A 1 164 ? 28.08221 12.80554 0.61006 1.000 90.98278 466 LEU A O 1
ATOM 1263 N N . THR A 1 165 ? 25.88871 13.30059 0.51144 1.000 90.93648 467 THR A N 1
ATOM 1264 C CA . THR A 1 165 ? 25.47291 11.90953 0.64953 1.000 89.35040 467 THR A CA 1
ATOM 1265 C C . THR A 1 165 ? 25.46605 11.19401 -0.69833 1.000 90.40592 467 THR A C 1
ATOM 1266 O O . THR A 1 165 ? 26.10831 10.15098 -0.86305 1.000 86.81345 467 THR A O 1
ATOM 1270 N N . GLU A 1 166 ? 24.74677 11.74999 -1.67806 1.000 93.71396 468 GLU A N 1
ATOM 1271 C CA . GLU A 1 166 ? 24.59701 11.07980 -2.96829 1.000 96.20282 468 GLU A CA 1
ATOM 1272 C C . GLU A 1 166 ? 25.91596 11.01401 -3.73081 1.000 102.72253 468 GLU A C 1
ATOM 1273 O O . GLU A 1 166 ? 26.21100 10.00446 -4.38339 1.000 98.66439 468 GLU A O 1
ATOM 1279 N N . VAL A 1 167 ? 26.71604 12.07415 -3.66851 1.000 94.47623 469 VAL A N 1
ATOM 1280 C CA . VAL A 1 167 ? 27.95034 12.14128 -4.44090 1.000 96.25479 469 VAL A CA 1
ATOM 1281 C C . VAL A 1 167 ? 29.16039 11.87276 -3.55364 1.000 81.68859 469 VAL A C 1
ATOM 1282 O O . VAL A 1 167 ? 30.02955 11.07553 -3.90499 1.000 94.88672 469 VAL A O 1
ATOM 1286 N N . GLY A 1 175 ? 23.63959 0.74013 -4.79327 1.000 63.25136 477 GLY A N 1
ATOM 1287 C CA . GLY A 1 175 ? 22.67164 1.81765 -4.72414 1.000 61.53268 477 GLY A CA 1
ATOM 1288 C C . GLY A 1 175 ? 22.64190 2.51163 -3.37655 1.000 77.09501 477 GLY A C 1
ATOM 1289 O O . GLY A 1 175 ? 22.95459 1.90681 -2.34493 1.000 60.42407 477 GLY A O 1
ATOM 1290 N N . ARG A 1 176 ? 22.26256 3.78884 -3.39413 1.000 70.11028 478 ARG A N 1
ATOM 1291 C CA . ARG A 1 176 ? 22.17361 4.61316 -2.20101 1.000 67.24590 478 ARG A CA 1
ATOM 1292 C C . ARG A 1 176 ? 20.85261 5.36898 -2.21392 1.000 75.04958 478 ARG A C 1
ATOM 1293 O O . ARG A 1 176 ? 20.17610 5.47429 -3.24272 1.000 57.30768 478 ARG A O 1
ATOM 1301 N N . LEU A 1 177 ? 20.48485 5.88917 -1.04781 1.000 72.16994 479 LEU A N 1
ATOM 1302 C CA . LEU A 1 177 ? 19.32487 6.76005 -0.95478 1.000 58.54899 479 LEU A CA 1
ATOM 1303 C C . LEU A 1 177 ? 19.58124 7.80001 0.12254 1.000 56.79812 479 LEU A C 1
ATOM 1304 O O . LEU A 1 177 ? 20.23982 7.51654 1.12489 1.000 41.76900 479 LEU A O 1
ATOM 1309 N N . VAL A 1 178 ? 19.08630 9.00548 -0.11851 1.000 54.19947 480 VAL A N 1
ATOM 1310 C CA . VAL A 1 178 ? 19.04452 10.06318 0.87905 1.000 53.35862 480 VAL A CA 1
ATOM 1311 C C . VAL A 1 178 ? 17.71691 9.95041 1.60819 1.000 40.56257 480 VAL A C 1
ATOM 1312 O O . VAL A 1 178 ? 16.67261 9.74328 0.98028 1.000 43.75546 480 VAL A O 1
ATOM 1316 N N . GLY A 1 179 ? 17.74890 10.05697 2.91987 1.000 48.28173 481 GLY A N 1
ATOM 1317 C CA . GLY A 1 179 ? 16.51816 10.07445 3.68237 1.000 41.32195 481 GLY A CA 1
ATOM 1318 C C . GLY A 1 179 ? 16.71346 9.44813 5.04481 1.000 40.56482 481 GLY A C 1
ATOM 1319 O O . GLY A 1 179 ? 17.80866 9.03799 5.42293 1.000 39.00354 481 GLY A O 1
ATOM 1320 N N . THR A 1 180 ? 15.61148 9.40053 5.78463 1.000 37.88201 482 THR A N 1
ATOM 1321 C CA . THR A 1 180 ? 15.58221 8.80227 7.10781 1.000 38.36774 482 THR A CA 1
ATOM 1322 C C . THR A 1 180 ? 14.35167 7.91847 7.20527 1.000 37.50913 482 THR A C 1
ATOM 1323 O O . THR A 1 180 ? 13.26699 8.31051 6.76973 1.000 36.52336 482 THR A O 1
ATOM 1327 N N . PHE A 1 181 ? 14.53949 6.71648 7.74943 1.000 36.91202 483 PHE A N 1
ATOM 1328 C CA . PHE A 1 181 ? 13.44448 5.76377 7.89061 1.000 38.83694 483 PHE A CA 1
ATOM 1329 C C . PHE A 1 181 ? 12.29411 6.38545 8.67861 1.000 40.01514 483 PHE A C 1
ATOM 1330 O O . PHE A 1 181 ? 12.50119 7.00145 9.72826 1.000 41.44086 483 PHE A O 1
ATOM 1338 N N . GLY A 1 182 ? 11.07569 6.23076 8.16352 1.000 41.73842 484 GLY A N 1
ATOM 1339 C CA . GLY A 1 182 ? 9.89616 6.80274 8.77756 1.000 35.35920 484 GLY A CA 1
ATOM 1340 C C . GLY A 1 182 ? 9.44965 8.12417 8.19168 1.000 37.91173 484 GLY A C 1
ATOM 1341 O O . GLY A 1 182 ? 8.35155 8.59441 8.52521 1.000 42.04775 484 GLY A O 1
ATOM 1342 N N . TYR A 1 183 ? 10.25783 8.73718 7.33138 1.000 34.15397 485 TYR A N 1
ATOM 1343 C CA . TYR A 1 183 ? 9.92972 10.03483 6.76076 1.000 34.25277 485 TYR A CA 1
ATOM 1344 C C . TYR A 1 183 ? 9.88566 10.02185 5.24102 1.000 37.83592 485 TYR A C 1
ATOM 1345 O O . TYR A 1 183 ? 9.68179 11.08031 4.63561 1.000 43.37939 485 TYR A O 1
ATOM 1354 N N . MET A 1 184 ? 10.07731 8.86424 4.60484 1.000 36.34785 486 MET A N 1
ATOM 1355 C CA . MET A 1 184 ? 10.13565 8.88940 3.14871 1.000 38.64838 486 MET A CA 1
ATOM 1356 C C . MET A 1 184 ? 8.77244 8.55908 2.57470 1.000 42.30270 486 MET A C 1
ATOM 1357 O O . MET A 1 184 ? 8.13372 7.61104 3.04651 1.000 40.79116 486 MET A O 1
ATOM 1362 N N . PRO A 1 185 ? 8.30287 9.29040 1.56537 1.000 41.04580 487 PRO A N 1
ATOM 1363 C CA . PRO A 1 185 ? 6.97339 9.02647 1.00118 1.000 41.79361 487 PRO A CA 1
ATOM 1364 C C . PRO A 1 185 ? 6.99372 7.80293 0.10210 1.000 39.80128 487 PRO A C 1
ATOM 1365 O O . PRO A 1 185 ? 8.06572 7.39510 -0.36982 1.000 38.38557 487 PRO A O 1
ATOM 1369 N N . PRO A 1 186 ? 5.82531 7.20507 -0.18283 1.000 38.75444 488 PRO A N 1
ATOM 1370 C CA . PRO A 1 186 ? 5.81552 5.97332 -0.99254 1.000 47.51447 488 PRO A CA 1
ATOM 1371 C C . PRO A 1 186 ? 6.45909 6.12603 -2.35994 1.000 47.61277 488 PRO A C 1
ATOM 1372 O O . PRO A 1 186 ? 7.18125 5.21594 -2.79517 1.000 43.29211 488 PRO A O 1
ATOM 1376 N N . GLU A 1 187 ? 6.21867 7.24709 -3.05426 1.000 38.50863 489 GLU A N 1
ATOM 1377 C CA . GLU A 1 187 ? 6.75330 7.38924 -4.40726 1.000 48.20121 489 GLU A CA 1
ATOM 1378 C C . GLU A 1 187 ? 8.27613 7.47185 -4.40805 1.000 38.02621 489 GLU A C 1
ATOM 1379 O O . GLU A 1 187 ? 8.91420 7.09893 -5.40156 1.000 40.11975 489 GLU A O 1
ATOM 1385 N N . TYR A 1 188 ? 8.87715 7.94167 -3.31299 1.000 42.22725 490 TYR A N 1
ATOM 1386 C CA . TYR A 1 188 ? 10.33321 7.97359 -3.24518 1.000 37.13942 490 TYR A CA 1
ATOM 1387 C C . TYR A 1 188 ? 10.89174 6.59840 -2.90362 1.000 38.98712 490 TYR A C 1
ATOM 1388 O O . TYR A 1 188 ? 11.78762 6.09415 -3.58999 1.000 39.72284 490 TYR A O 1
ATOM 1397 N N . ALA A 1 189 ? 10.35717 5.97095 -1.85551 1.000 40.95244 491 ALA A N 1
ATOM 1398 C CA . ALA A 1 189 ? 10.83594 4.65215 -1.46091 1.000 43.82473 491 ALA A CA 1
ATOM 1399 C C . ALA A 1 189 ? 10.75286 3.66494 -2.61655 1.000 52.42480 491 ALA A C 1
ATOM 1400 O O . ALA A 1 189 ? 11.67549 2.86952 -2.82411 1.000 46.40750 491 ALA A O 1
ATOM 1402 N N . GLN A 1 190 ? 9.67484 3.72609 -3.40561 1.000 40.83676 492 GLN A N 1
ATOM 1403 C CA . GLN A 1 190 ? 9.43887 2.70897 -4.42267 1.000 49.40498 492 GLN A CA 1
ATOM 1404 C C . GLN A 1 190 ? 10.01216 3.07052 -5.78690 1.000 50.09908 492 GLN A C 1
ATOM 1405 O O . GLN A 1 190 ? 10.41017 2.16758 -6.53480 1.000 47.54955 492 GLN A O 1
ATOM 1411 N N . TYR A 1 191 ? 10.06577 4.35982 -6.13690 1.000 43.07336 493 TYR A N 1
ATOM 1412 C CA . TYR A 1 191 ? 10.48867 4.77102 -7.46822 1.000 44.46323 493 TYR A CA 1
ATOM 1413 C C . TYR A 1 191 ? 11.69691 5.69711 -7.48173 1.000 43.48993 493 TYR A C 1
ATOM 1414 O O . TYR A 1 191 ? 12.28114 5.89759 -8.55202 1.000 45.19201 493 TYR A O 1
ATOM 1423 N N . GLY A 1 192 ? 12.08466 6.26897 -6.34426 1.000 41.27971 494 GLY A N 1
ATOM 1424 C CA . GLY A 1 192 ? 13.13692 7.25904 -6.33586 1.000 40.80373 494 GLY A CA 1
ATOM 1425 C C . GLY A 1 192 ? 12.70968 8.63441 -6.79762 1.000 46.15563 494 GLY A C 1
ATOM 1426 O O . GLY A 1 192 ? 13.57654 9.48444 -7.04013 1.000 40.92289 494 GLY A O 1
ATOM 1427 N N . ASP A 1 193 ? 11.40437 8.87776 -6.93539 1.000 42.24102 495 ASP A N 1
ATOM 1428 C CA . ASP A 1 193 ? 10.91905 10.17112 -7.40188 1.000 45.01689 495 ASP A CA 1
ATOM 1429 C C . ASP A 1 193 ? 11.18809 11.24601 -6.35583 1.000 38.02669 495 ASP A C 1
ATOM 1430 O O . ASP A 1 193 ? 10.87527 11.07337 -5.17634 1.000 36.08903 495 ASP A O 1
ATOM 1435 N N . VAL A 1 194 ? 11.75281 12.36717 -6.78993 1.000 43.71615 496 VAL A N 1
ATOM 1436 C CA . VAL A 1 194 ? 12.05430 13.48636 -5.90751 1.000 38.16248 496 VAL A CA 1
ATOM 1437 C C . VAL A 1 194 ? 11.25811 14.69737 -6.37501 1.000 39.90215 496 VAL A C 1
ATOM 1438 O O . VAL A 1 194 ? 11.26613 15.03244 -7.56474 1.000 46.31722 496 VAL A O 1
ATOM 1442 N N . SER A 1 195 ? 10.56696 15.33651 -5.44044 1.000 40.40598 497 SER A N 1
ATOM 1443 C CA . SER A 1 195 ? 9.83647 16.57162 -5.68964 1.000 39.09987 497 SER A CA 1
ATOM 1444 C C . SER A 1 195 ? 9.70154 17.29165 -4.35820 1.000 40.21484 497 SER A C 1
ATOM 1445 O O . SER A 1 195 ? 10.02516 16.72222 -3.30653 1.000 38.61558 497 SER A O 1
ATOM 1448 N N . PRO A 1 196 ? 9.23323 18.54619 -4.35805 1.000 35.10844 498 PRO A N 1
ATOM 1449 C CA . PRO A 1 196 ? 8.98465 19.21104 -3.06824 1.000 33.31741 498 PRO A CA 1
ATOM 1450 C C . PRO A 1 196 ? 7.99786 18.46758 -2.18801 1.000 27.35353 498 PRO A C 1
ATOM 1451 O O . PRO A 1 196 ? 8.02573 18.63097 -0.96021 1.000 31.05019 498 PRO A O 1
ATOM 1455 N N . LYS A 1 197 ? 7.11712 17.66149 -2.78314 1.000 30.12467 499 LYS A N 1
ATOM 1456 C CA . LYS A 1 197 ? 6.15879 16.87217 -2.01383 1.000 34.28684 499 LYS A CA 1
ATOM 1457 C C . LYS A 1 197 ? 6.83014 15.82852 -1.12248 1.000 33.30168 499 LYS A C 1
ATOM 1458 O O . LYS A 1 197 ? 6.19125 15.31688 -0.19653 1.000 32.23766 499 LYS A O 1
ATOM 1464 N N . VAL A 1 198 ? 8.09472 15.48971 -1.38445 1.000 32.68332 500 VAL A N 1
ATOM 1465 C CA . VAL A 1 198 ? 8.85359 14.66238 -0.45139 1.000 32.95331 500 VAL A CA 1
ATOM 1466 C C . VAL A 1 198 ? 8.97092 15.35998 0.89846 1.000 31.48977 500 VAL A C 1
ATOM 1467 O O . VAL A 1 198 ? 8.84664 14.73305 1.95742 1.000 27.24545 500 VAL A O 1
ATOM 1471 N N . ASP A 1 199 ? 9.19852 16.67518 0.87925 1.000 28.40367 501 ASP A N 1
ATOM 1472 C CA . ASP A 1 199 ? 9.32039 17.43951 2.11605 1.000 24.57585 501 ASP A CA 1
ATOM 1473 C C . ASP A 1 199 ? 7.97233 17.58510 2.80957 1.000 29.58500 501 ASP A C 1
ATOM 1474 O O . ASP A 1 199 ? 7.89465 17.58227 4.04560 1.000 28.48815 501 ASP A O 1
ATOM 1479 N N . VAL A 1 200 ? 6.91117 17.75977 2.02150 1.000 25.18303 502 VAL A N 1
ATOM 1480 C CA . VAL A 1 200 ? 5.56653 17.88412 2.57171 1.000 30.60333 502 VAL A CA 1
ATOM 1481 C C . VAL A 1 200 ? 5.20375 16.63560 3.36206 1.000 30.91771 502 VAL A C 1
ATOM 1482 O O . VAL A 1 200 ? 4.67137 16.71738 4.47639 1.000 29.50859 502 VAL A O 1
ATOM 1486 N N . TYR A 1 201 ? 5.47189 15.45797 2.78356 1.000 34.13076 503 TYR A N 1
ATOM 1487 C CA . TYR A 1 201 ? 5.18016 14.20285 3.47162 1.000 31.73156 503 TYR A CA 1
ATOM 1488 C C . TYR A 1 201 ? 5.92622 14.12871 4.79532 1.000 30.45899 503 TYR A C 1
ATOM 1489 O O . TYR A 1 201 ? 5.32998 13.87529 5.84667 1.000 30.62114 503 TYR A O 1
ATOM 1498 N N . ALA A 1 202 ? 7.23536 14.38092 4.76707 1.000 29.29936 504 ALA A N 1
ATOM 1499 C CA . ALA A 1 202 ? 8.01375 14.31555 5.99676 1.000 31.54970 504 ALA A CA 1
ATOM 1500 C C . ALA A 1 202 ? 7.51195 15.32308 7.02287 1.000 28.03983 504 ALA A C 1
ATOM 1501 O O . ALA A 1 202 ? 7.48817 15.03211 8.22541 1.000 28.47793 504 ALA A O 1
ATOM 1503 N N . PHE A 1 203 ? 7.13551 16.52505 6.57151 1.000 28.38209 505 PHE A N 1
ATOM 1504 C CA . PHE A 1 203 ? 6.58119 17.50992 7.49519 1.000 29.26118 505 PHE A CA 1
ATOM 1505 C C . PHE A 1 203 ? 5.31073 16.99115 8.15299 1.000 35.64452 505 PHE A C 1
ATOM 1506 O O . PHE A 1 203 ? 5.07154 17.24346 9.33981 1.000 33.00398 505 PHE A O 1
ATOM 1514 N N . GLY A 1 204 ? 4.46598 16.29653 7.38678 1.000 34.06485 506 GLY A N 1
ATOM 1515 C CA . GLY A 1 204 ? 3.30393 15.65567 7.98246 1.000 34.59031 506 GLY A CA 1
ATOM 1516 C C . GLY A 1 204 ? 3.66545 14.73048 9.13100 1.000 32.78866 506 GLY A C 1
ATOM 1517 O O . GLY A 1 204 ? 2.99583 14.72260 10.16911 1.000 33.28989 506 GLY A O 1
ATOM 1518 N N . VAL A 1 205 ? 4.72616 13.93185 8.96153 1.000 30.67628 507 VAL A N 1
ATOM 1519 C CA . VAL A 1 205 ? 5.15614 13.04392 10.04074 1.000 31.39628 507 VAL A CA 1
ATOM 1520 C C . VAL A 1 205 ? 5.53183 13.85445 11.27501 1.000 30.17445 507 VAL A C 1
ATOM 1521 O O . VAL A 1 205 ? 5.20703 13.47601 12.40828 1.000 34.62258 507 VAL A O 1
ATOM 1525 N N . VAL A 1 206 ? 6.22222 14.98202 11.07758 1.000 27.35415 508 VAL A N 1
ATOM 1526 C CA . VAL A 1 206 ? 6.55324 15.85530 12.20274 1.000 30.73258 508 VAL A CA 1
ATOM 1527 C C . VAL A 1 206 ? 5.28394 16.33816 12.89943 1.000 29.32755 508 VAL A C 1
ATOM 1528 O O . VAL A 1 206 ? 5.22064 16.39858 14.13316 1.000 33.75804 508 VAL A O 1
ATOM 1532 N N . LEU A 1 207 ? 4.25915 16.69768 12.12455 1.000 29.54321 509 LEU A N 1
ATOM 1533 C CA . LEU A 1 207 ? 2.99960 17.12019 12.73243 1.000 39.42522 509 LEU A CA 1
ATOM 1534 C C . LEU A 1 207 ? 2.40807 16.00811 13.59003 1.000 35.83336 509 LEU A C 1
ATOM 1535 O O . LEU A 1 207 ? 1.92151 16.26114 14.69910 1.000 32.42851 509 LEU A O 1
ATOM 1540 N N . TYR A 1 208 ? 2.45785 14.76692 13.09921 1.000 33.69288 510 TYR A N 1
ATOM 1541 C CA . TYR A 1 208 ? 2.01050 13.63380 13.90253 1.000 34.76796 510 TYR A CA 1
ATOM 1542 C C . TYR A 1 208 ? 2.85832 13.47428 15.16036 1.000 34.13541 510 TYR A C 1
ATOM 1543 O O . TYR A 1 208 ? 2.33386 13.15567 16.23426 1.000 37.73266 510 TYR A O 1
ATOM 1552 N N . GLU A 1 209 ? 4.17313 13.69117 15.05090 1.000 33.30293 511 GLU A N 1
ATOM 1553 C CA . GLU A 1 209 ? 5.01758 13.64148 16.24105 1.000 36.23295 511 GLU A CA 1
ATOM 1554 C C . GLU A 1 209 ? 4.63314 14.72496 17.23907 1.000 35.71879 511 GLU A C 1
ATOM 1555 O O . GLU A 1 209 ? 4.64270 14.49169 18.44988 1.000 46.05588 511 GLU A O 1
ATOM 1561 N N . LEU A 1 210 ? 4.31254 15.92594 16.75404 1.000 35.84753 512 LEU A N 1
ATOM 1562 C CA . LEU A 1 210 ? 3.91183 16.99337 17.66695 1.000 32.25255 512 LEU A CA 1
ATOM 1563 C C . LEU A 1 210 ? 2.63901 16.62378 18.41685 1.000 33.09118 512 LEU A C 1
ATOM 1564 O O . LEU A 1 210 ? 2.49871 16.91976 19.61059 1.000 38.70113 512 LEU A O 1
ATOM 1569 N N . ILE A 1 211 ? 1.70220 15.96777 17.73231 1.000 41.12349 513 ILE A N 1
ATOM 1570 C CA . ILE A 1 211 ? 0.43834 15.59490 18.36184 1.000 40.26810 513 ILE A CA 1
ATOM 1571 C C . ILE A 1 211 ? 0.65128 14.46908 19.36742 1.000 44.44130 513 ILE A C 1
ATOM 1572 O O . ILE A 1 211 ? 0.17132 14.52888 20.50665 1.000 46.93460 513 ILE A O 1
ATOM 1577 N N . SER A 1 212 ? 1.38326 13.43065 18.96436 1.000 43.18075 514 SER A N 1
ATOM 1578 C CA . SER A 1 212 ? 1.47542 12.19600 19.73425 1.000 40.81430 514 SER A CA 1
ATOM 1579 C C . SER A 1 212 ? 2.75622 12.05923 20.54741 1.000 45.07419 514 SER A C 1
ATOM 1580 O O . SER A 1 212 ? 2.77959 11.27295 21.50101 1.000 42.01490 514 SER A O 1
ATOM 1583 N N . ALA A 1 213 ? 3.81909 12.77898 20.18911 1.000 45.70398 515 ALA A N 1
ATOM 1584 C CA . ALA A 1 213 ? 5.14422 12.60114 20.78043 1.000 40.45696 515 ALA A CA 1
ATOM 1585 C C . ALA A 1 213 ? 5.68430 11.18967 20.57123 1.000 50.32849 515 ALA A C 1
ATOM 1586 O O . ALA A 1 213 ? 6.62395 10.77966 21.24840 1.000 49.43232 515 ALA A O 1
ATOM 1588 N N . LYS A 1 214 ? 5.10433 10.43205 19.64628 1.000 44.76517 516 LYS A N 1
ATOM 1589 C CA . LYS A 1 214 ? 5.63723 9.13474 19.26244 1.000 46.61733 516 LYS A CA 1
ATOM 1590 C C . LYS A 1 214 ? 6.74179 9.30840 18.22901 1.000 41.57773 516 LYS A C 1
ATOM 1591 O O . LYS A 1 214 ? 6.77737 10.29494 17.48887 1.000 41.67873 516 LYS A O 1
ATOM 1597 N N . ASP A 1 215 ? 7.64370 8.33295 18.18189 1.000 48.45709 517 ASP A N 1
ATOM 1598 C CA . ASP A 1 215 ? 8.68172 8.33032 17.16325 1.000 55.03683 517 ASP A CA 1
ATOM 1599 C C . ASP A 1 215 ? 8.07355 8.05101 15.79112 1.000 47.29255 517 ASP A C 1
ATOM 1600 O O . ASP A 1 215 ? 7.01536 7.42723 15.66842 1.000 50.30284 517 ASP A O 1
ATOM 1605 N N . ALA A 1 216 ? 8.75788 8.53103 14.74647 1.000 39.18486 518 ALA A N 1
ATOM 1606 C CA . ALA A 1 216 ? 8.32264 8.23516 13.38608 1.000 43.09831 518 ALA A CA 1
ATOM 1607 C C . ALA A 1 216 ? 8.28421 6.73263 13.13086 1.000 46.17920 518 ALA A C 1
ATOM 1608 O O . ALA A 1 216 ? 7.46168 6.25767 12.33879 1.000 40.69686 518 ALA A O 1
ATOM 1610 N N . ILE A 1 217 ? 9.15623 5.97803 13.79790 1.000 43.67664 519 ILE A N 1
ATOM 1611 C CA . ILE A 1 217 ? 9.10191 4.52123 13.84290 1.000 48.14811 519 ILE A CA 1
ATOM 1612 C C . ILE A 1 217 ? 8.52254 4.12876 15.19483 1.000 55.23926 519 ILE A C 1
ATOM 1613 O O . ILE A 1 217 ? 9.01417 4.58121 16.23515 1.000 71.41697 519 ILE A O 1
ATOM 1618 N N . VAL A 1 218 ? 7.49387 3.28421 15.18891 1.000 73.16395 520 VAL A N 1
ATOM 1619 C CA . VAL A 1 218 ? 6.83272 2.84575 16.42449 1.000 83.04908 520 VAL A CA 1
ATOM 1620 C C . VAL A 1 218 ? 6.26237 4.04329 17.17743 1.000 73.15276 520 VAL A C 1
ATOM 1621 O O . VAL A 1 218 ? 5.34561 4.71404 16.69699 1.000 74.56809 520 VAL A O 1
ATOM 1625 N N . SER A 1 227 ? 8.12709 -1.50256 13.84235 1.000 80.56889 529 SER A N 1
ATOM 1626 C CA . SER A 1 227 ? 6.90634 -2.27532 14.03687 1.000 85.59282 529 SER A CA 1
ATOM 1627 C C . SER A 1 227 ? 5.71066 -1.58492 13.39019 1.000 82.32554 529 SER A C 1
ATOM 1628 O O . SER A 1 227 ? 5.01468 -2.17407 12.56189 1.000 83.89399 529 SER A O 1
ATOM 1631 N N . LYS A 1 228 ? 5.46834 -0.33424 13.77823 1.000 74.71034 530 LYS A N 1
ATOM 1632 C CA . LYS A 1 228 ? 4.38700 0.45023 13.20346 1.000 63.66024 530 LYS A CA 1
ATOM 1633 C C . LYS A 1 228 ? 4.87717 1.85937 12.91044 1.000 67.22295 530 LYS A C 1
ATOM 1634 O O . LYS A 1 228 ? 5.70719 2.40926 13.63760 1.000 60.31071 530 LYS A O 1
ATOM 1640 N N . GLY A 1 229 ? 4.35902 2.43269 11.83010 1.000 53.18576 531 GLY A N 1
ATOM 1641 C CA . GLY A 1 229 ? 4.62158 3.81453 11.48315 1.000 51.15384 531 GLY A CA 1
ATOM 1642 C C . GLY A 1 229 ? 3.49904 4.70371 11.98523 1.000 51.22022 531 GLY A C 1
ATOM 1643 O O . GLY A 1 229 ? 2.34762 4.27611 12.08801 1.000 51.86412 531 GLY A O 1
ATOM 1644 N N . LEU A 1 230 ? 3.85902 5.94769 12.32038 1.000 52.11088 532 LEU A N 1
ATOM 1645 C CA . LEU A 1 230 ? 2.87393 6.90774 12.80707 1.000 45.66418 532 LEU A CA 1
ATOM 1646 C C . LEU A 1 230 ? 1.76786 7.12901 11.78322 1.000 55.46062 532 LEU A C 1
ATOM 1647 O O . LEU A 1 230 ? 0.58642 7.21729 12.14089 1.000 44.55479 532 LEU A O 1
ATOM 1652 N N . VAL A 1 231 ? 2.13833 7.21021 10.50244 1.000 53.37606 533 VAL A N 1
ATOM 1653 C CA . VAL A 1 231 ? 1.19780 7.61145 9.46079 1.000 41.58605 533 VAL A CA 1
ATOM 1654 C C . VAL A 1 231 ? 0.05099 6.61444 9.36098 1.000 46.41366 533 VAL A C 1
ATOM 1655 O O . VAL A 1 231 ? -1.12380 6.99757 9.29296 1.000 48.07707 533 VAL A O 1
ATOM 1659 N N . ALA A 1 232 ? 0.36970 5.31688 9.37160 1.000 51.76594 534 ALA A N 1
ATOM 1660 C CA . ALA A 1 232 ? -0.67864 4.30564 9.28914 1.000 45.04673 534 ALA A CA 1
ATOM 1661 C C . ALA A 1 232 ? -1.55915 4.30386 10.53292 1.000 49.47110 534 ALA A C 1
ATOM 1662 O O . ALA A 1 232 ? -2.77065 4.06872 10.43859 1.000 47.36349 534 ALA A O 1
ATOM 1664 N N . LEU A 1 233 ? -0.97060 4.55652 11.70367 1.000 51.23437 535 LEU A N 1
ATOM 1665 C CA . LEU A 1 233 ? -1.75115 4.58792 12.93544 1.000 53.67265 535 LEU A CA 1
ATOM 1666 C C . LEU A 1 233 ? -2.80398 5.68903 12.88429 1.000 51.31636 535 LEU A C 1
ATOM 1667 O O . LEU A 1 233 ? -3.98076 5.45570 13.18392 1.000 47.85251 535 LEU A O 1
ATOM 1672 N N . PHE A 1 234 ? -2.40109 6.89409 12.47634 1.000 49.30447 536 PHE A N 1
ATOM 1673 C CA . PHE A 1 234 ? -3.34768 8.00161 12.39134 1.000 48.44116 536 PHE A CA 1
ATOM 1674 C C . PHE A 1 234 ? -4.33951 7.80507 11.25285 1.000 43.37056 536 PHE A C 1
ATOM 1675 O O . PHE A 1 234 ? -5.50622 8.19801 11.36686 1.000 52.13627 536 PHE A O 1
ATOM 1683 N N . GLU A 1 235 ? -3.89249 7.21124 10.14418 1.000 51.61148 537 GLU A N 1
ATOM 1684 C CA . GLU A 1 235 ? -4.78642 6.96213 9.01671 1.000 49.87037 537 GLU A CA 1
ATOM 1685 C C . GLU A 1 235 ? -5.97674 6.10955 9.43879 1.000 59.02749 537 GLU A C 1
ATOM 1686 O O . GLU A 1 235 ? -7.12660 6.41768 9.10354 1.000 58.68726 537 GLU A O 1
ATOM 1692 N N . GLY A 1 236 ? -5.71891 5.03460 10.18573 1.000 53.34549 538 GLY A N 1
ATOM 1693 C CA . GLY A 1 236 ? -6.80812 4.19442 10.65205 1.000 62.50669 538 GLY A CA 1
ATOM 1694 C C . GLY A 1 236 ? -7.71615 4.91214 11.63124 1.000 64.48131 538 GLY A C 1
ATOM 1695 O O . GLY A 1 236 ? -8.93208 4.70187 11.63260 1.000 65.95006 538 GLY A O 1
ATOM 1696 N N . VAL A 1 237 ? -7.14250 5.77372 12.47202 1.000 59.26285 539 VAL A N 1
ATOM 1697 C CA . VAL A 1 237 ? -7.95013 6.52425 13.42801 1.000 63.10843 539 VAL A CA 1
ATOM 1698 C C . VAL A 1 237 ? -8.80714 7.55511 12.70501 1.000 59.84698 539 VAL A C 1
ATOM 1699 O O . VAL A 1 237 ? -10.02431 7.62707 12.90758 1.000 68.15809 539 VAL A O 1
ATOM 1703 N N . LEU A 1 238 ? -8.18802 8.35434 11.83612 1.000 63.11710 540 LEU A N 1
ATOM 1704 C CA . LEU A 1 238 ? -8.90095 9.39671 11.11043 1.000 59.90744 540 LEU A CA 1
ATOM 1705 C C . LEU A 1 238 ? -9.89392 8.84053 10.09372 1.000 70.79410 540 LEU A C 1
ATOM 1706 O O . LEU A 1 238 ? -10.75885 9.58873 9.62651 1.000 68.44308 540 LEU A O 1
ATOM 1711 N N . SER A 1 239 ? -9.81296 7.55417 9.75806 1.000 69.82161 541 SER A N 1
ATOM 1712 C CA . SER A 1 239 ? -10.73430 6.95883 8.79866 1.000 80.25419 541 SER A CA 1
ATOM 1713 C C . SER A 1 239 ? -12.09654 6.64491 9.39649 1.000 74.82614 541 SER A C 1
ATOM 1714 O O . SER A 1 239 ? -12.96842 6.15363 8.67446 1.000 74.85810 541 SER A O 1
ATOM 1717 N N . GLN A 1 240 ? -12.30146 6.91999 10.68438 1.000 79.92383 542 GLN A N 1
ATOM 1718 C CA . GLN A 1 240 ? -13.53409 6.63315 11.39803 1.000 81.83853 542 GLN A CA 1
ATOM 1719 C C . GLN A 1 240 ? -14.53076 7.77586 11.23536 1.000 86.99605 542 GLN A C 1
ATOM 1720 O O . GLN A 1 240 ? -14.13575 8.93241 11.05280 1.000 89.09067 542 GLN A O 1
ATOM 1726 N N . PRO A 1 241 ? -15.83006 7.46436 11.27959 1.000 94.09237 543 PRO A N 1
ATOM 1727 C CA . PRO A 1 241 ? -16.83423 8.54437 11.26296 1.000 87.98994 543 PRO A CA 1
ATOM 1728 C C . PRO A 1 241 ? -16.61298 9.57173 12.35983 1.000 85.95630 543 PRO A C 1
ATOM 1729 O O . PRO A 1 241 ? -16.59790 10.77826 12.08278 1.000 83.27474 543 PRO A O 1
ATOM 1733 N N . ASP A 1 242 ? -16.42370 9.12466 13.60314 1.000 89.90524 544 ASP A N 1
ATOM 1734 C CA . ASP A 1 242 ? -16.09955 10.00321 14.72696 1.000 96.46281 544 ASP A CA 1
ATOM 1735 C C . ASP A 1 242 ? -14.74943 9.59354 15.30122 1.000 79.40223 544 ASP A C 1
ATOM 1736 O O . ASP A 1 242 ? -14.67951 8.76478 16.22243 1.000 84.39938 544 ASP A O 1
ATOM 1741 N N . PRO A 1 243 ? -13.64867 10.15538 14.79790 1.000 87.90063 545 PRO A N 1
ATOM 1742 C CA . PRO A 1 243 ? -12.32321 9.76949 15.29384 1.000 75.89726 545 PRO A CA 1
ATOM 1743 C C . PRO A 1 243 ? -11.93928 10.40324 16.62154 1.000 80.16579 545 PRO A C 1
ATOM 1744 O O . PRO A 1 243 ? -10.81294 10.18470 17.07868 1.000 74.94206 545 PRO A O 1
ATOM 1748 N N . THR A 1 244 ? -12.83929 11.15789 17.26126 1.000 74.17531 546 THR A N 1
ATOM 1749 C CA . THR A 1 244 ? -12.44020 11.99453 18.39031 1.000 72.27874 546 THR A CA 1
ATOM 1750 C C . THR A 1 244 ? -11.96912 11.16089 19.57495 1.000 70.19837 546 THR A C 1
ATOM 1751 O O . THR A 1 244 ? -10.95803 11.49090 20.20544 1.000 73.74542 546 THR A O 1
ATOM 1755 N N . GLU A 1 245 ? -12.68344 10.08069 19.89491 1.000 72.37906 547 GLU A N 1
ATOM 1756 C CA . GLU A 1 245 ? -12.30507 9.26810 21.04682 1.000 75.40939 547 GLU A CA 1
ATOM 1757 C C . GLU A 1 245 ? -10.98198 8.55360 20.80995 1.000 73.19802 547 GLU A C 1
ATOM 1758 O O . GLU A 1 245 ? -10.14217 8.47901 21.71413 1.000 78.10998 547 GLU A O 1
ATOM 1764 N N . ASP A 1 246 ? -10.77926 8.01506 19.60437 1.000 75.64572 548 ASP A N 1
ATOM 1765 C CA . ASP A 1 246 ? -9.50841 7.36615 19.30271 1.000 69.37686 548 ASP A CA 1
ATOM 1766 C C . ASP A 1 246 ? -8.39883 8.38561 19.10214 1.000 63.45624 548 ASP A C 1
ATOM 1767 O O . ASP A 1 246 ? -7.23445 8.09469 19.39594 1.000 65.43966 548 ASP A O 1
ATOM 1772 N N . LEU A 1 247 ? -8.73360 9.58484 18.62091 1.000 67.49263 549 LEU A N 1
ATOM 1773 C CA . LEU A 1 247 ? -7.71475 10.61997 18.48281 1.000 61.93241 549 LEU A CA 1
ATOM 1774 C C . LEU A 1 247 ? -7.18342 11.04823 19.84365 1.000 56.45915 549 LEU A C 1
ATOM 1775 O O . LEU A 1 247 ? -5.98787 11.32157 19.99117 1.000 63.00309 549 LEU A O 1
ATOM 1780 N N . ARG A 1 248 ? -8.04994 11.09087 20.85585 1.000 59.33607 550 ARG A N 1
ATOM 1781 C CA . ARG A 1 248 ? -7.59717 11.48777 22.18333 1.000 67.63483 550 ARG A CA 1
ATOM 1782 C C . ARG A 1 248 ? -6.58979 10.49878 22.75443 1.000 68.02266 550 ARG A C 1
ATOM 1783 O O . ARG A 1 248 ? -5.64325 10.91015 23.43551 1.000 67.50728 550 ARG A O 1
ATOM 1791 N N . LYS A 1 249 ? -6.76044 9.20303 22.47418 1.000 57.59482 551 LYS A N 1
ATOM 1792 C CA . LYS A 1 249 ? -5.77107 8.21951 22.90301 1.000 62.12269 551 LYS A CA 1
ATOM 1793 C C . LYS A 1 249 ? -4.41095 8.48139 22.26730 1.000 56.55022 551 LYS A C 1
ATOM 1794 O O . LYS A 1 249 ? -3.37434 8.19716 22.87789 1.000 73.55721 551 LYS A O 1
ATOM 1800 N N . LEU A 1 250 ? -4.39078 9.01100 21.04358 1.000 55.86361 552 LEU A N 1
ATOM 1801 C CA . LEU A 1 250 ? -3.12911 9.25253 20.35376 1.000 47.96928 552 LEU A CA 1
ATOM 1802 C C . LEU A 1 250 ? -2.43535 10.53147 20.80166 1.000 52.21324 552 LEU A C 1
ATOM 1803 O O . LEU A 1 250 ? -1.24062 10.69247 20.53917 1.000 52.48103 552 LEU A O 1
ATOM 1808 N N . VAL A 1 251 ? -3.14617 11.44552 21.45821 1.000 52.77699 553 VAL A N 1
ATOM 1809 C CA . VAL A 1 251 ? -2.52899 12.68951 21.89331 1.000 57.30647 553 VAL A CA 1
ATOM 1810 C C . VAL A 1 251 ? -1.55990 12.41329 23.03507 1.000 50.57988 553 VAL A C 1
ATOM 1811 O O . VAL A 1 251 ? -1.86975 11.66552 23.97291 1.000 51.41835 553 VAL A O 1
ATOM 1815 N N . ASP A 1 252 ? -0.37303 13.01429 22.94405 1.000 54.84392 554 ASP A N 1
ATOM 1816 C CA . ASP A 1 252 ? 0.66392 12.98047 23.96991 1.000 52.27521 554 ASP A CA 1
ATOM 1817 C C . ASP A 1 252 ? 0.07760 13.07493 25.37055 1.000 61.08906 554 ASP A C 1
ATOM 1818 O O . ASP A 1 252 ? -0.56813 14.06598 25.72247 1.000 57.70179 554 ASP A O 1
ATOM 1823 N N . GLN A 1 253 ? 0.31118 12.03803 26.17619 1.000 62.41003 555 GLN A N 1
ATOM 1824 C CA . GLN A 1 253 ? -0.26461 12.00858 27.51406 1.000 64.84183 555 GLN A CA 1
ATOM 1825 C C . GLN A 1 253 ? 0.32777 13.08798 28.41090 1.000 66.12218 555 GLN A C 1
ATOM 1826 O O . GLN A 1 253 ? -0.33618 13.53859 29.35253 1.000 64.66154 555 GLN A O 1
ATOM 1832 N N . ARG A 1 254 ? 1.56103 13.52210 28.13354 1.000 53.05995 556 ARG A N 1
ATOM 1833 C CA . ARG A 1 254 ? 2.16985 14.57649 28.93617 1.000 60.83995 556 ARG A CA 1
ATOM 1834 C C . ARG A 1 254 ? 1.42385 15.89753 28.81463 1.000 56.36086 556 ARG A C 1
ATOM 1835 O O . ARG A 1 254 ? 1.53035 16.74026 29.71117 1.000 67.21239 556 ARG A O 1
ATOM 1843 N N . LEU A 1 255 ? 0.67075 16.09680 27.73138 1.000 54.62520 557 LEU A N 1
ATOM 1844 C CA . LEU A 1 255 ? -0.18912 17.26858 27.62709 1.000 52.64327 557 LEU A CA 1
ATOM 1845 C C . LEU A 1 255 ? -1.39044 17.18970 28.56060 1.000 63.21382 557 LEU A C 1
ATOM 1846 O O . LEU A 1 255 ? -1.94331 18.23313 28.92282 1.000 59.59280 557 LEU A O 1
ATOM 1851 N N . GLY A 1 256 ? -1.80128 15.98593 28.96268 1.000 58.23417 558 GLY A N 1
ATOM 1852 C CA . GLY A 1 256 ? -3.01952 15.86399 29.74851 1.000 57.10951 558 GLY A CA 1
ATOM 1853 C C . GLY A 1 256 ? -4.22153 16.32226 28.94536 1.000 61.81376 558 GLY A C 1
ATOM 1854 O O . GLY A 1 256 ? -4.31582 16.09305 27.73398 1.000 67.65376 558 GLY A O 1
ATOM 1855 N N . ASP A 1 257 ? -5.15290 16.98705 29.62384 1.000 67.05874 559 ASP A N 1
ATOM 1856 C CA . ASP A 1 257 ? -6.32589 17.55544 28.97738 1.000 70.62907 559 ASP A CA 1
ATOM 1857 C C . ASP A 1 257 ? -6.09382 18.98225 28.49267 1.000 62.48969 559 ASP A C 1
ATOM 1858 O O . ASP A 1 257 ? -7.05150 19.65276 28.09626 1.000 69.99275 559 ASP A O 1
ATOM 1863 N N . ASN A 1 258 ? -4.84993 19.45863 28.50796 1.000 68.90983 560 ASN A N 1
ATOM 1864 C CA . ASN A 1 258 ? -4.55856 20.86005 28.20433 1.000 64.52264 560 ASN A CA 1
ATOM 1865 C C . ASN A 1 258 ? -4.26023 21.01781 26.71331 1.000 66.68253 560 ASN A C 1
ATOM 1866 O O . ASN A 1 258 ? -3.13010 21.24356 26.28136 1.000 64.23039 560 ASN A O 1
ATOM 1871 N N . TYR A 1 259 ? -5.31885 20.90175 25.91674 1.000 56.65988 561 TYR A N 1
ATOM 1872 C CA . TYR A 1 259 ? -5.21682 21.16381 24.48729 1.000 55.70730 561 TYR A CA 1
ATOM 1873 C C . TYR A 1 259 ? -6.60894 21.42601 23.93777 1.000 60.69082 561 TYR A C 1
ATOM 1874 O O . TYR A 1 259 ? -7.58989 20.85572 24.43572 1.000 58.01718 561 TYR A O 1
ATOM 1883 N N . PRO A 1 260 ? -6.73390 22.29973 22.93649 1.000 55.19722 562 PRO A N 1
ATOM 1884 C CA . PRO A 1 260 ? -8.02761 22.47809 22.26205 1.000 54.42001 562 PRO A CA 1
ATOM 1885 C C . PRO A 1 260 ? -8.26888 21.32202 21.30175 1.000 56.92619 562 PRO A C 1
ATOM 1886 O O . PRO A 1 260 ? -7.43394 21.02807 20.44432 1.000 55.05805 562 PRO A O 1
ATOM 1890 N N . VAL A 1 261 ? -9.42090 20.66462 21.44988 1.000 64.01925 563 VAL A N 1
ATOM 1891 C CA . VAL A 1 261 ? -9.66694 19.43761 20.69873 1.000 55.35541 563 VAL A CA 1
ATOM 1892 C C . VAL A 1 261 ? -9.79995 19.72999 19.21107 1.000 51.13527 563 VAL A C 1
ATOM 1893 O O . VAL A 1 261 ? -9.37817 18.93006 18.36893 1.000 57.30119 563 VAL A O 1
ATOM 1897 N N . ASP A 1 262 ? -10.39336 20.86921 18.85777 1.000 58.51864 564 ASP A N 1
ATOM 1898 C CA . ASP A 1 262 ? -10.54957 21.18091 17.44293 1.000 64.50957 564 ASP A CA 1
ATOM 1899 C C . ASP A 1 262 ? -9.21747 21.53314 16.79049 1.000 47.73252 564 ASP A C 1
ATOM 1900 O O . ASP A 1 262 ? -9.01509 21.23176 15.60857 1.000 52.54807 564 ASP A O 1
ATOM 1905 N N . SER A 1 263 ? -8.29943 22.16443 17.52931 1.000 62.09369 565 SER A N 1
ATOM 1906 C CA . SER A 1 263 ? -6.98812 22.46688 16.95612 1.000 42.46366 565 SER A CA 1
ATOM 1907 C C . SER A 1 263 ? -6.20504 21.19375 16.67016 1.000 48.98531 565 SER A C 1
ATOM 1908 O O . SER A 1 263 ? -5.54162 21.08657 15.63113 1.000 41.79873 565 SER A O 1
ATOM 1911 N N . VAL A 1 264 ? -6.25690 20.22501 17.58736 1.000 49.05382 566 VAL A N 1
ATOM 1912 C CA . VAL A 1 264 ? -5.58403 18.95004 17.35961 1.000 51.00822 566 VAL A CA 1
ATOM 1913 C C . VAL A 1 264 ? -6.20050 18.23544 16.16596 1.000 40.54966 566 VAL A C 1
ATOM 1914 O O . VAL A 1 264 ? -5.48778 17.67955 15.31994 1.000 44.93675 566 VAL A O 1
ATOM 1918 N N . ARG A 1 265 ? -7.53216 18.25797 16.06821 1.000 50.84290 567 ARG A N 1
ATOM 1919 C CA . ARG A 1 265 ? -8.20984 17.64718 14.92929 1.000 57.06963 567 ARG A CA 1
ATOM 1920 C C . ARG A 1 265 ? -7.77223 18.29543 13.62334 1.000 42.19338 567 ARG A C 1
ATOM 1921 O O . ARG A 1 265 ? -7.45985 17.60462 12.64716 1.000 42.60408 567 ARG A O 1
ATOM 1929 N N . LYS A 1 266 ? -7.73568 19.62963 13.59294 1.000 43.87631 568 LYS A N 1
ATOM 1930 C CA . LYS A 1 266 ? -7.28188 20.32869 12.39492 1.000 43.81127 568 LYS A CA 1
ATOM 1931 C C . LYS A 1 266 ? -5.83852 19.97902 12.05617 1.000 40.74434 568 LYS A C 1
ATOM 1932 O O . LYS A 1 266 ? -5.50021 19.77289 10.88297 1.000 41.40243 568 LYS A O 1
ATOM 1938 N N . MET A 1 267 ? -4.96812 19.90220 13.06081 1.000 38.10388 569 MET A N 1
ATOM 1939 C CA . MET A 1 267 ? -3.58333 19.55521 12.74924 1.000 40.17922 569 MET A CA 1
ATOM 1940 C C . MET A 1 267 ? -3.48300 18.12555 12.23472 1.000 41.40371 569 MET A C 1
ATOM 1941 O O . MET A 1 267 ? -2.78011 17.86005 11.25099 1.000 38.27277 569 MET A O 1
ATOM 1946 N N . ALA A 1 268 ? -4.20426 17.19823 12.87122 1.000 37.30570 570 ALA A N 1
ATOM 1947 C CA . ALA A 1 268 ? -4.17867 15.80471 12.43929 1.000 35.04489 570 ALA A CA 1
ATOM 1948 C C . ALA A 1 268 ? -4.67032 15.66563 11.00406 1.000 43.04261 570 ALA A C 1
ATOM 1949 O O . ALA A 1 268 ? -4.06895 14.94941 10.19651 1.000 38.81126 570 ALA A O 1
ATOM 1951 N N . GLN A 1 269 ? -5.77065 16.34646 10.66847 1.000 44.58332 571 GLN A N 1
ATOM 1952 C CA . GLN A 1 269 ? -6.29184 16.27811 9.30614 1.000 42.31747 571 GLN A CA 1
ATOM 1953 C C . GLN A 1 269 ? -5.32143 16.90389 8.31314 1.000 43.32375 571 GLN A C 1
ATOM 1954 O O . GLN A 1 269 ? -5.18583 16.42356 7.18105 1.000 39.13035 571 GLN A O 1
ATOM 1960 N N . LEU A 1 270 ? -4.64177 17.97922 8.71800 1.000 39.00645 572 LEU A N 1
ATOM 1961 C CA . LEU A 1 270 ? -3.60705 18.56408 7.87250 1.000 34.08856 572 LEU A CA 1
ATOM 1962 C C . LEU A 1 270 ? -2.45794 17.58908 7.64850 1.000 33.80522 572 LEU A C 1
ATOM 1963 O O . LEU A 1 270 ? -1.96913 17.42678 6.52186 1.000 35.60495 572 LEU A O 1
ATOM 1968 N N . ALA A 1 271 ? -2.00083 16.93564 8.71614 1.000 32.30479 573 ALA A N 1
ATOM 1969 C CA . ALA A 1 271 ? -0.93906 15.94669 8.56370 1.000 33.86662 573 ALA A CA 1
ATOM 1970 C C . ALA A 1 271 ? -1.38338 14.79698 7.67173 1.000 41.13322 573 ALA A C 1
ATOM 1971 O O . ALA A 1 271 ? -0.59334 14.28472 6.86773 1.000 33.32486 573 ALA A O 1
ATOM 1973 N N . LYS A 1 272 ? -2.64833 14.37412 7.80071 1.000 41.39495 574 LYS A N 1
ATOM 1974 C CA . LYS A 1 272 ? -3.16873 13.32320 6.93066 1.000 40.08654 574 LYS A CA 1
ATOM 1975 C C . LYS A 1 272 ? -3.10402 13.74432 5.46770 1.000 42.63562 574 LYS A C 1
ATOM 1976 O O . LYS A 1 272 ? -2.67675 12.96424 4.60517 1.000 39.51607 574 LYS A O 1
ATOM 1982 N N . ALA A 1 273 ? -3.52844 14.97845 5.17053 1.000 41.20769 575 ALA A N 1
ATOM 1983 C CA . ALA A 1 273 ? -3.42107 15.49904 3.81050 1.000 41.12610 575 ALA A CA 1
ATOM 1984 C C . ALA A 1 273 ? -1.96960 15.55972 3.35252 1.000 35.65711 575 ALA A C 1
ATOM 1985 O O . ALA A 1 273 ? -1.67315 15.31699 2.17460 1.000 39.73180 575 ALA A O 1
ATOM 1987 N N . CYS A 1 274 ? -1.04955 15.86646 4.27335 1.000 33.58925 576 CYS A N 1
ATOM 1988 C CA . CYS A 1 274 ? 0.36502 15.95184 3.91819 1.000 36.10154 576 CYS A CA 1
ATOM 1989 C C . CYS A 1 274 ? 0.97261 14.59001 3.61164 1.000 39.70614 576 CYS A C 1
ATOM 1990 O O . CYS A 1 274 ? 1.97285 14.51543 2.88763 1.000 33.30989 576 CYS A O 1
ATOM 1993 N N . THR A 1 275 ? 0.40921 13.50665 4.14515 1.000 37.55874 577 THR A N 1
ATOM 1994 C CA . THR A 1 275 ? 1.02388 12.19169 3.98322 1.000 36.90715 577 THR A CA 1
ATOM 1995 C C . THR A 1 275 ? 0.23099 11.26466 3.06303 1.000 39.00785 577 THR A C 1
ATOM 1996 O O . THR A 1 275 ? 0.45043 10.05106 3.09258 1.000 44.55169 577 THR A O 1
ATOM 2000 N N . GLN A 1 276 ? -0.66118 11.80807 2.23003 1.000 43.52868 578 GLN A N 1
ATOM 2001 C CA . GLN A 1 276 ? -1.38915 10.99518 1.25589 1.000 50.56341 578 GLN A CA 1
ATOM 2002 C C . GLN A 1 276 ? -0.42766 10.27526 0.31949 1.000 47.44880 578 GLN A C 1
ATOM 2003 O O . GLN A 1 276 ? 0.68345 10.74263 0.05310 1.000 46.24528 578 GLN A O 1
ATOM 2009 N N . ASP A 1 277 ? -0.89199 9.14814 -0.21867 1.000 51.27065 579 ASP A N 1
ATOM 2010 C CA . ASP A 1 277 ? -0.09113 8.37922 -1.16662 1.000 54.90407 579 ASP A CA 1
ATOM 2011 C C . ASP A 1 277 ? 0.23142 9.20160 -2.41042 1.000 50.78945 579 ASP A C 1
ATOM 2012 O O . ASP A 1 277 ? 1.36501 9.19770 -2.89392 1.000 46.52682 579 ASP A O 1
ATOM 2017 N N . ASN A 1 278 ? -0.75973 9.89057 -2.95537 1.000 48.77651 580 ASN A N 1
ATOM 2018 C CA . ASN A 1 278 ? -0.59559 10.62436 -4.20426 1.000 52.85733 580 ASN A CA 1
ATOM 2019 C C . ASN A 1 278 ? 0.10801 11.94368 -3.91272 1.000 48.75284 580 ASN A C 1
ATOM 2020 O O . ASN A 1 278 ? -0.45974 12.81126 -3.23605 1.000 41.76403 580 ASN A O 1
ATOM 2025 N N . PRO A 1 279 ? 1.34350 12.12976 -4.38751 1.000 41.32254 581 PRO A N 1
ATOM 2026 C CA . PRO A 1 279 ? 2.04764 13.38772 -4.08962 1.000 46.52749 581 PRO A CA 1
ATOM 2027 C C . PRO A 1 279 ? 1.36864 14.61547 -4.68032 1.000 44.95191 581 PRO A C 1
ATOM 2028 O O . PRO A 1 279 ? 1.44516 15.69676 -4.08673 1.000 41.19053 581 PRO A O 1
ATOM 2032 N N . GLN A 1 280 ? 0.68432 14.47854 -5.81708 1.000 50.11066 582 GLN A N 1
ATOM 2033 C CA . GLN A 1 280 ? 0.04079 15.62735 -6.44426 1.000 51.68882 582 GLN A CA 1
ATOM 2034 C C . GLN A 1 280 ? -1.08795 16.20022 -5.60284 1.000 48.34157 582 GLN A C 1
ATOM 2035 O O . GLN A 1 280 ? -1.46567 17.35748 -5.80444 1.000 54.29651 582 GLN A O 1
ATOM 2041 N N . LEU A 1 281 ? -1.63816 15.42470 -4.67452 1.000 54.69934 583 LEU A N 1
ATOM 2042 C CA . LEU A 1 281 ? -2.74977 15.88557 -3.85739 1.000 43.35193 583 LEU A CA 1
ATOM 2043 C C . LEU A 1 281 ? -2.31324 16.43268 -2.50684 1.000 52.93707 583 LEU A C 1
ATOM 2044 O O . LEU A 1 281 ? -3.13422 17.05048 -1.81990 1.000 40.72574 583 LEU A O 1
ATOM 2049 N N . ARG A 1 282 ? -1.05651 16.21960 -2.11037 1.000 43.62595 584 ARG A N 1
ATOM 2050 C CA . ARG A 1 282 ? -0.53719 16.86371 -0.91133 1.000 46.44188 584 ARG A CA 1
ATOM 2051 C C . ARG A 1 282 ? -0.50379 18.37876 -1.10813 1.000 45.40692 584 ARG A C 1
ATOM 2052 O O . ARG A 1 282 ? -0.20475 18.85712 -2.20582 1.000 37.60574 584 ARG A O 1
ATOM 2060 N N . PRO A 1 283 ? -0.79999 19.15321 -0.06935 1.000 37.33100 585 PRO A N 1
ATOM 2061 C CA . PRO A 1 283 ? -0.75820 20.61437 -0.19320 1.000 35.97913 585 PRO A CA 1
ATOM 2062 C C . PRO A 1 283 ? 0.66697 21.12964 -0.33468 1.000 39.03011 585 PRO A C 1
ATOM 2063 O O . PRO A 1 283 ? 1.63932 20.45835 0.01307 1.000 34.49694 585 PRO A O 1
ATOM 2067 N N . SER A 1 284 ? 0.78345 22.35149 -0.84396 1.000 35.35192 586 SER A N 1
ATOM 2068 C CA . SER A 1 284 ? 2.08166 23.01040 -0.85009 1.000 34.29631 586 SER A CA 1
ATOM 2069 C C . SER A 1 284 ? 2.37803 23.59883 0.52502 1.000 39.08899 586 SER A C 1
ATOM 2070 O O . SER A 1 284 ? 1.48446 23.76565 1.36379 1.000 29.67681 586 SER A O 1
ATOM 2073 N N . MET A 1 285 ? 3.65433 23.93649 0.74615 1.000 35.37251 587 MET A N 1
ATOM 2074 C CA . MET A 1 285 ? 4.03872 24.52460 2.02690 1.000 34.18685 587 MET A CA 1
ATOM 2075 C C . MET A 1 285 ? 3.33198 25.84808 2.26591 1.000 31.66512 587 MET A C 1
ATOM 2076 O O . MET A 1 285 ? 3.02619 26.19067 3.41153 1.000 32.50248 587 MET A O 1
ATOM 2081 N N . ARG A 1 286 ? 3.06470 26.59794 1.20029 1.000 29.18102 588 ARG A N 1
ATOM 2082 C CA . ARG A 1 286 ? 2.33002 27.84504 1.34295 1.000 37.42196 588 ARG A CA 1
ATOM 2083 C C . ARG A 1 286 ? 0.93192 27.59013 1.90180 1.000 36.43184 588 ARG A C 1
ATOM 2084 O O . ARG A 1 286 ? 0.48742 28.27561 2.83054 1.000 39.45703 588 ARG A O 1
ATOM 2092 N N . SER A 1 287 ? 0.23487 26.58406 1.37411 1.000 39.28529 589 SER A N 1
ATOM 2093 C CA . SER A 1 287 ? -1.07762 26.24160 1.91248 1.000 29.74652 589 SER A CA 1
ATOM 2094 C C . SER A 1 287 ? -0.97797 25.66909 3.31513 1.000 30.64482 589 SER A C 1
ATOM 2095 O O . SER A 1 287 ? -1.88627 25.86641 4.13384 1.000 35.62264 589 SER A O 1
ATOM 2098 N N . ILE A 1 288 ? 0.10529 24.94604 3.60637 1.000 29.81414 590 ILE A N 1
ATOM 2099 C CA . ILE A 1 288 ? 0.32501 24.43096 4.95334 1.000 27.77695 590 ILE A CA 1
ATOM 2100 C C . ILE A 1 288 ? 0.47276 25.57767 5.94840 1.000 34.16546 590 ILE A C 1
ATOM 2101 O O . ILE A 1 288 ? -0.08520 25.53679 7.05074 1.000 28.87349 590 ILE A O 1
ATOM 2106 N N . VAL A 1 289 ? 1.23019 26.61615 5.58104 1.000 29.12813 591 VAL A N 1
ATOM 2107 C CA . VAL A 1 289 ? 1.38280 27.77070 6.46593 1.000 32.52193 591 VAL A CA 1
ATOM 2108 C C . VAL A 1 289 ? 0.02594 28.41399 6.73455 1.000 32.15044 591 VAL A C 1
ATOM 2109 O O . VAL A 1 289 ? -0.31818 28.72907 7.88301 1.000 29.33485 591 VAL A O 1
ATOM 2113 N N . VAL A 1 290 ? -0.77664 28.59743 5.68167 1.000 32.50495 592 VAL A N 1
ATOM 2114 C CA . VAL A 1 290 ? -2.08258 29.23643 5.85626 1.000 36.48237 592 VAL A CA 1
ATOM 2115 C C . VAL A 1 290 ? -2.92571 28.45343 6.85567 1.000 34.18129 592 VAL A C 1
ATOM 2116 O O . VAL A 1 290 ? -3.53585 29.02607 7.76736 1.000 40.00088 592 VAL A O 1
ATOM 2120 N N . ALA A 1 291 ? -2.95814 27.12848 6.70683 1.000 35.27175 593 ALA A N 1
ATOM 2121 C CA . ALA A 1 291 ? -3.75875 26.29755 7.60087 1.000 32.95207 593 ALA A CA 1
ATOM 2122 C C . ALA A 1 291 ? -3.26749 26.37654 9.04261 1.000 38.41505 593 ALA A C 1
ATOM 2123 O O . ALA A 1 291 ? -4.07155 26.50981 9.97009 1.000 42.26544 593 ALA A O 1
ATOM 2125 N N . LEU A 1 292 ? -1.95227 26.27487 9.25623 1.000 32.37322 594 LEU A N 1
ATOM 2126 C CA . LEU A 1 292 ? -1.41739 26.31507 10.61589 1.000 30.75408 594 LEU A CA 1
ATOM 2127 C C . LEU A 1 292 ? -1.70928 27.64239 11.30154 1.000 41.01472 594 LEU A C 1
ATOM 2128 O O . LEU A 1 292 ? -1.89340 27.68311 12.52411 1.000 35.26073 594 LEU A O 1
ATOM 2133 N N . MET A 1 293 ? -1.73803 28.73554 10.53774 1.000 35.71641 595 MET A N 1
ATOM 2134 C CA . MET A 1 293 ? -2.13055 30.02866 11.08667 1.000 46.69821 595 MET A CA 1
ATOM 2135 C C . MET A 1 293 ? -3.59172 30.05370 11.51378 1.000 46.75851 595 MET A C 1
ATOM 2136 O O . MET A 1 293 ? -3.96083 30.88122 12.35152 1.000 51.56103 595 MET A O 1
ATOM 2141 N N . THR A 1 294 ? -4.42496 29.17921 10.94355 1.000 49.66655 596 THR A N 1
ATOM 2142 C CA . THR A 1 294 ? -5.82331 29.06879 11.35117 1.000 59.21902 596 THR A CA 1
ATOM 2143 C C . THR A 1 294 ? -5.94311 28.31073 12.66419 1.000 71.11364 596 THR A C 1
ATOM 2144 O O . THR A 1 294 ? -6.53228 28.80160 13.63244 1.000 68.77424 596 THR A O 1
ATOM 2148 N N . LEU A 1 295 ? -5.39144 27.10030 12.70914 1.000 83.64166 597 LEU A N 1
ATOM 2149 C CA . LEU A 1 295 ? -5.36677 26.31774 13.93760 1.000 86.06991 597 LEU A CA 1
ATOM 2150 C C . LEU A 1 295 ? -4.24104 26.82508 14.82387 1.000 88.63951 597 LEU A C 1
ATOM 2151 O O . LEU A 1 295 ? -3.54918 26.04100 15.48305 1.000 95.74963 597 LEU A O 1
ATOM 2156 N N . SER A 1 296 ? -4.06525 28.14411 14.85857 1.000 73.04890 598 SER A N 1
ATOM 2157 C CA . SER A 1 296 ? -2.94356 28.72585 15.57604 1.000 73.45351 598 SER A CA 1
ATOM 2158 C C . SER A 1 296 ? -3.16733 28.64172 17.07714 1.000 74.34504 598 SER A C 1
ATOM 2159 O O . SER A 1 296 ? -3.96808 27.83105 17.55139 1.000 83.86552 598 SER A O 1
ATOM 2162 N N . SER A 1 297 ? -2.47990 29.48893 17.82907 1.000 104.61913 599 SER A N 1
ATOM 2163 C CA . SER A 1 297 ? -2.46185 29.35747 19.27274 1.000 99.72947 599 SER A CA 1
ATOM 2164 C C . SER A 1 297 ? -2.34206 30.71182 19.96322 1.000 102.08523 599 SER A C 1
ATOM 2165 O O . SER A 1 297 ? -1.23864 31.19304 20.21761 1.000 109.33427 599 SER A O 1
ATOM 2168 N N . ASP B 1 4 ? 17.02293 11.45165 49.17127 1.000 112.27337 306 ASP B N 1
ATOM 2169 C CA . ASP B 1 4 ? 17.83830 10.69096 50.11162 1.000 112.43518 306 ASP B CA 1
ATOM 2170 C C . ASP B 1 4 ? 16.97920 9.97651 51.14476 1.000 104.83032 306 ASP B C 1
ATOM 2171 O O . ASP B 1 4 ? 15.93345 10.48277 51.55173 1.000 102.13571 306 ASP B O 1
ATOM 2176 N N . LYS B 1 5 ? 17.42759 8.79170 51.56765 1.000 91.39911 307 LYS B N 1
ATOM 2177 C CA . LYS B 1 5 ? 16.75084 8.10811 52.66370 1.000 79.36330 307 LYS B CA 1
ATOM 2178 C C . LYS B 1 5 ? 16.92973 8.85757 53.97591 1.000 61.20968 307 LYS B C 1
ATOM 2179 O O . LYS B 1 5 ? 16.07486 8.76155 54.86263 1.000 64.54430 307 LYS B O 1
ATOM 2185 N N . SER B 1 6 ? 18.02339 9.61313 54.11708 1.000 64.80504 308 SER B N 1
ATOM 2186 C CA . SER B 1 6 ? 18.18207 10.46798 55.28807 1.000 66.21770 308 SER B CA 1
ATOM 2187 C C . SER B 1 6 ? 17.12008 11.55857 55.33959 1.000 51.78705 308 SER B C 1
ATOM 2188 O O . SER B 1 6 ? 16.88718 12.13470 56.40651 1.000 59.97121 308 SER B O 1
ATOM 2191 N N . VAL B 1 7 ? 16.46110 11.83465 54.21434 1.000 50.57666 309 VAL B N 1
ATOM 2192 C CA . VAL B 1 7 ? 15.41741 12.85011 54.14499 1.000 56.15468 309 VAL B CA 1
ATOM 2193 C C . VAL B 1 7 ? 14.00362 12.26798 54.27160 1.000 50.99552 309 VAL B C 1
ATOM 2194 O O . VAL B 1 7 ? 13.07740 12.99602 54.66036 1.000 50.45834 309 VAL B O 1
ATOM 2198 N N . GLU B 1 8 ? 13.81683 10.97770 54.01470 1.000 49.23635 310 GLU B N 1
ATOM 2199 C CA . GLU B 1 8 ? 12.48913 10.37394 54.03877 1.000 55.13952 310 GLU B CA 1
ATOM 2200 C C . GLU B 1 8 ? 12.24707 9.60620 55.33589 1.000 46.41497 310 GLU B C 1
ATOM 2201 O O . GLU B 1 8 ? 13.13137 8.89663 55.82264 1.000 44.29565 310 GLU B O 1
ATOM 2207 N N . PHE B 1 9 ? 11.03669 9.74598 55.88637 1.000 40.82533 311 PHE B N 1
ATOM 2208 C CA . PHE B 1 9 ? 10.61671 9.04985 57.09658 1.000 37.99056 311 PHE B CA 1
ATOM 2209 C C . PHE B 1 9 ? 9.35934 8.23028 56.82651 1.000 49.58288 311 PHE B C 1
ATOM 2210 O O . PHE B 1 9 ? 8.45545 8.67951 56.11967 1.000 42.88186 311 PHE B O 1
ATOM 2218 N N . SER B 1 10 ? 9.28703 7.04657 57.42002 1.000 42.92275 312 SER B N 1
ATOM 2219 C CA . SER B 1 10 ? 8.09608 6.21464 57.33205 1.000 43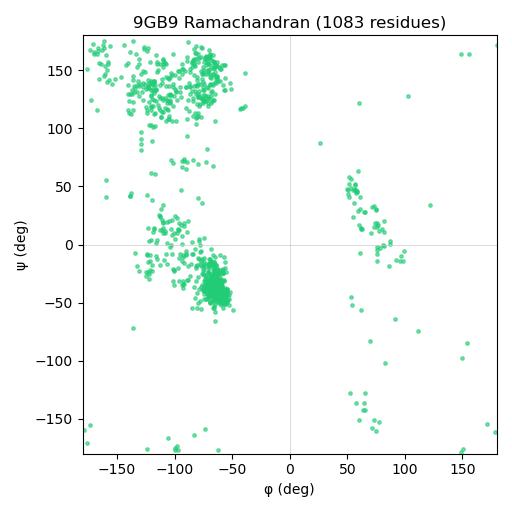.35953 312 SER B CA 1
ATOM 2220 C C . SER B 1 10 ? 7.08506 6.64418 58.38768 1.000 44.59735 312 SER B C 1
ATOM 2221 O O . SER B 1 10 ? 7.43283 7.26162 59.39613 1.000 34.48185 312 SER B O 1
ATOM 2224 N N . TYR B 1 11 ? 5.81386 6.29940 58.15565 1.000 46.05997 313 TYR B N 1
ATOM 2225 C CA . TYR B 1 11 ? 4.81220 6.58716 59.17717 1.000 39.25740 313 TYR B CA 1
ATOM 2226 C C . TYR B 1 11 ? 5.21519 5.97728 60.51243 1.000 37.94492 313 TYR B C 1
ATOM 2227 O O . TYR B 1 11 ? 5.15440 6.64662 61.54991 1.000 37.79849 313 TYR B O 1
ATOM 2236 N N A ASP B 1 12 ? 5.64571 4.71155 60.50238 0.480 37.51523 314 ASP B N 1
ATOM 2237 N N B ASP B 1 12 ? 5.64292 4.71116 60.50743 0.520 37.50827 314 ASP B N 1
ATOM 2238 C CA A ASP B 1 12 ? 5.95026 4.02272 61.75384 0.480 39.23834 314 ASP B CA 1
ATOM 2239 C CA B ASP B 1 12 ? 5.94702 4.03960 61.76830 0.520 39.24816 314 ASP B CA 1
ATOM 2240 C C A ASP B 1 12 ? 7.05996 4.73202 62.52405 0.480 38.91342 314 ASP B C 1
ATOM 2241 C C B ASP B 1 12 ? 7.05168 4.76051 62.52884 0.520 38.90722 314 ASP B C 1
ATOM 2242 O O A ASP B 1 12 ? 7.01197 4.81668 63.75784 0.480 37.52888 314 ASP B O 1
ATOM 2243 O O B ASP B 1 12 ? 7.00341 4.86294 63.76101 0.520 37.51410 314 ASP B O 1
ATOM 2252 N N . GLU B 1 13 ? 8.05573 5.26922 61.81139 1.000 35.08581 315 GLU B N 1
ATOM 2253 C CA . GLU B 1 13 ? 9.13026 6.00834 62.47136 1.000 31.27299 315 GLU B CA 1
ATOM 2254 C C . GLU B 1 13 ? 8.59291 7.21885 63.21566 1.000 31.19037 315 GLU B C 1
ATOM 2255 O O . GLU B 1 13 ? 8.99229 7.49004 64.35550 1.000 32.85102 315 GLU B O 1
ATOM 2261 N N . LEU B 1 14 ? 7.69557 7.97145 62.58031 1.000 29.48798 316 LEU B N 1
ATOM 2262 C CA . LEU B 1 14 ? 7.16222 9.16082 63.23408 1.000 29.29514 316 LEU B CA 1
ATOM 2263 C C . LEU B 1 14 ? 6.21201 8.79126 64.37105 1.000 30.94786 316 LEU B C 1
ATOM 2264 O O . LEU B 1 14 ? 6.21818 9.44242 65.42494 1.000 30.08426 316 LEU B O 1
ATOM 2269 N N . ALA B 1 15 ? 5.39675 7.74834 64.18091 1.000 29.97842 317 ALA B N 1
ATOM 2270 C CA . ALA B 1 15 ? 4.50978 7.29228 65.24949 1.000 33.87448 317 ALA B CA 1
ATOM 2271 C C . ALA B 1 15 ? 5.30865 6.83759 66.46774 1.000 32.67583 317 ALA B C 1
ATOM 2272 O O . ALA B 1 15 ? 5.02886 7.24688 67.60132 1.000 32.32125 317 ALA B O 1
ATOM 2274 N N . THR B 1 16 ? 6.31420 5.99071 66.24950 1.000 33.36427 318 THR B N 1
ATOM 2275 C CA . THR B 1 16 ? 7.14646 5.51778 67.35375 1.000 37.61078 318 THR B CA 1
ATOM 2276 C C . THR B 1 16 ? 7.75625 6.68442 68.12996 1.000 32.54750 318 THR B C 1
ATOM 2277 O O . THR B 1 16 ? 7.68899 6.73305 69.36265 1.000 34.68512 318 THR B O 1
ATOM 2281 N N . ALA B 1 17 ? 8.32425 7.65312 67.42064 1.000 28.91394 319 ALA B N 1
ATOM 2282 C CA . ALA B 1 17 ? 9.04200 8.73137 68.08809 1.000 30.48217 319 ALA B CA 1
ATOM 2283 C C . ALA B 1 17 ? 8.12623 9.68266 68.85104 1.000 26.62012 319 ALA B C 1
ATOM 2284 O O . ALA B 1 17 ? 8.63575 10.48333 69.64246 1.000 27.29050 319 ALA B O 1
ATOM 2286 N N . THR B 1 18 ? 6.80311 9.60755 68.64184 1.000 27.63612 320 THR B N 1
ATOM 2287 C CA . THR B 1 18 ? 5.82164 10.46742 69.30116 1.000 26.76445 320 THR B CA 1
ATOM 2288 C C . THR B 1 18 ? 4.83586 9.69161 70.17496 1.000 32.63692 320 THR B C 1
ATOM 2289 O O . THR B 1 18 ? 3.79139 10.24582 70.55128 1.000 27.35984 320 THR B O 1
ATOM 2293 N N . ASP B 1 19 ? 5.12482 8.42807 70.48843 1.000 32.03930 321 ASP B N 1
ATOM 2294 C CA . ASP B 1 19 ? 4.23509 7.57537 71.27904 1.000 28.51173 321 ASP B CA 1
ATOM 2295 C C . ASP B 1 19 ? 2.86205 7.48954 70.61846 1.000 30.09327 321 ASP B C 1
ATOM 2296 O O . ASP B 1 19 ? 1.81967 7.64475 71.26066 1.000 33.27293 321 ASP B O 1
ATOM 2301 N N . ASN B 1 20 ? 2.87943 7.23410 69.30845 1.000 28.79536 322 ASN B N 1
ATOM 2302 C CA . ASN B 1 20 ? 1.66857 7.19196 68.49137 1.000 37.74928 322 ASN B CA 1
ATOM 2303 C C . ASN B 1 20 ? 0.92203 8.52620 68.55442 1.000 29.80703 322 ASN B C 1
ATOM 2304 O O . ASN B 1 20 ? -0.29912 8.57034 68.70023 1.000 34.57260 322 ASN B O 1
ATOM 2309 N N . PHE B 1 21 ? 1.67309 9.62357 68.43133 1.000 30.94589 323 PHE B N 1
ATOM 2310 C CA . PHE B 1 21 ? 1.10585 10.97792 68.38948 1.000 32.13004 323 PHE B CA 1
ATOM 2311 C C . PHE B 1 21 ? 0.27706 11.27173 69.64065 1.000 29.99320 323 PHE B C 1
ATOM 2312 O O . PHE B 1 21 ? -0.84304 11.78910 69.57732 1.000 30.13433 323 PHE B O 1
ATOM 2320 N N . SER B 1 22 ? 0.84632 10.92555 70.79147 1.000 28.34597 324 SER B N 1
ATOM 2321 C CA . SER B 1 22 ? 0.19798 11.15482 72.07216 1.000 28.17449 324 SER B CA 1
ATOM 2322 C C . SER B 1 22 ? 0.16712 12.64918 72.40359 1.000 29.37828 324 SER B C 1
ATOM 2323 O O . SER B 1 22 ? 1.06563 13.40902 72.03209 1.000 28.21585 324 SER B O 1
ATOM 2326 N N . LEU B 1 23 ? -0.86889 13.05253 73.14898 1.000 28.91456 325 LEU B N 1
ATOM 2327 C CA . LEU B 1 23 ? -1.24290 14.46700 73.23967 1.000 29.80166 325 LEU B CA 1
ATOM 2328 C C . LEU B 1 23 ? -0.16177 15.33556 73.86950 1.000 31.33944 325 LEU B C 1
ATOM 2329 O O . LEU B 1 23 ? 0.02988 16.48508 73.45878 1.000 30.99336 325 LEU B O 1
ATOM 2334 N N . ALA B 1 24 ? 0.49839 14.84913 74.91276 1.000 27.57724 326 ALA B N 1
ATOM 2335 C CA . ALA B 1 24 ? 1.44381 15.70948 75.61543 1.000 28.47296 326 ALA B CA 1
ATOM 2336 C C . ALA B 1 24 ? 2.76738 15.86907 74.87773 1.000 31.28973 326 ALA B C 1
ATOM 2337 O O . ALA B 1 24 ? 3.61744 16.64705 75.32824 1.000 28.46980 326 ALA B O 1
ATOM 2339 N N . ASN B 1 25 ? 2.97706 15.15790 73.77190 1.000 25.70344 327 ASN B N 1
ATOM 2340 C CA . ASN B 1 25 ? 4.14194 15.44267 72.95040 1.000 31.59564 327 ASN B CA 1
ATOM 2341 C C . ASN B 1 25 ? 3.88878 16.56926 71.96815 1.000 32.28832 327 ASN B C 1
ATOM 2342 O O . ASN B 1 25 ? 4.78308 16.87800 71.18078 1.000 28.94726 327 ASN B O 1
ATOM 2347 N N . LYS B 1 26 ? 2.70460 17.18265 71.99493 1.000 31.88808 328 LYS B N 1
ATOM 2348 C CA . LYS B 1 26 ? 2.45155 18.34884 71.16183 1.000 26.24274 328 LYS B CA 1
ATOM 2349 C C . LYS B 1 26 ? 3.28126 19.52299 71.64803 1.000 34.85554 328 LYS B C 1
ATOM 2350 O O . LYS B 1 26 ? 3.49212 19.70346 72.85023 1.000 32.41776 328 LYS B O 1
ATOM 2356 N N . ILE B 1 27 ? 3.76851 20.31876 70.70742 1.000 34.35949 329 ILE B N 1
ATOM 2357 C CA . ILE B 1 27 ? 4.43032 21.57096 71.03729 1.000 31.58126 329 ILE B CA 1
ATOM 2358 C C . ILE B 1 27 ? 3.49669 22.69682 70.62613 1.000 44.46798 329 ILE B C 1
ATOM 2359 O O . ILE B 1 27 ? 2.98942 22.71815 69.49691 1.000 40.32813 329 ILE B O 1
ATOM 2364 N N . GLY B 1 28 ? 3.21388 23.58506 71.57197 1.000 52.15912 330 GLY B N 1
ATOM 2365 C CA . GLY B 1 28 ? 2.22756 24.63428 71.38378 1.000 77.47734 330 GLY B CA 1
ATOM 2366 C C . GLY B 1 28 ? 0.79986 24.17667 71.62915 1.000 71.15596 330 GLY B C 1
ATOM 2367 O O . GLY B 1 28 ? 0.54413 23.31603 72.47279 1.000 67.93931 330 GLY B O 1
ATOM 2368 N N . GLY B 1 33 ? -2.20741 23.12990 66.29939 1.000 72.68377 335 GLY B N 1
ATOM 2369 C CA . GLY B 1 33 ? -1.42805 23.29457 65.08694 1.000 58.06929 335 GLY B CA 1
ATOM 2370 C C . GLY B 1 33 ? -0.93955 21.96901 64.54721 1.000 71.97258 335 GLY B C 1
ATOM 2371 O O . GLY B 1 33 ? -0.34781 21.90767 63.46837 1.000 86.80723 335 GLY B O 1
ATOM 2372 N N . SER B 1 34 ? -1.19829 20.90750 65.31577 1.000 58.13027 336 SER B N 1
ATOM 2373 C CA . SER B 1 34 ? -0.79677 19.53822 64.97798 1.000 49.98044 336 SER B CA 1
ATOM 2374 C C . SER B 1 34 ? 0.71363 19.42110 64.75447 1.000 42.91469 336 SER B C 1
ATOM 2375 O O . SER B 1 34 ? 1.17259 18.88054 63.74721 1.000 41.29887 336 SER B O 1
ATOM 2378 N N . VAL B 1 35 ? 1.48869 19.90834 65.72162 1.000 35.89556 337 VAL B N 1
ATOM 2379 C CA . VAL B 1 35 ? 2.95061 19.84538 65.67908 1.000 27.37674 337 VAL B CA 1
ATOM 2380 C C . VAL B 1 35 ? 3.42821 19.07178 66.89857 1.000 24.89471 337 VAL B C 1
ATOM 2381 O O . VAL B 1 35 ? 3.03868 19.39503 68.02706 1.000 28.86834 337 VAL B O 1
ATOM 2385 N N . TYR B 1 36 ? 4.25958 18.04534 66.67091 1.000 23.23827 338 TYR B N 1
ATOM 2386 C CA . TYR B 1 36 ? 4.73597 17.14539 67.71551 1.000 24.50894 338 TYR B CA 1
ATOM 2387 C C . TYR B 1 36 ? 6.24732 17.22404 67.85077 1.000 31.28845 338 TYR B C 1
ATOM 2388 O O . TYR B 1 36 ? 6.96567 17.28283 66.84808 1.000 30.88409 338 TYR B O 1
ATOM 2397 N N . TYR B 1 37 ? 6.71804 17.18789 69.09294 1.000 24.74070 339 TYR B N 1
ATOM 2398 C CA . TYR B 1 37 ? 8.14073 17.03162 69.36784 1.000 27.28642 339 TYR B CA 1
ATOM 2399 C C . TYR B 1 37 ? 8.56843 15.59142 69.13102 1.000 30.08721 339 TYR B C 1
ATOM 2400 O O . TYR B 1 37 ? 7.80963 14.65668 69.38561 1.000 28.60438 339 TYR B O 1
ATOM 2409 N N . ALA B 1 38 ? 9.80825 15.41430 68.67526 1.000 29.68244 340 ALA B N 1
ATOM 2410 C CA . ALA B 1 38 ? 10.36431 14.07086 68.54012 1.000 32.34258 340 ALA B CA 1
ATOM 2411 C C . ALA B 1 38 ? 11.87267 14.17011 68.39776 1.000 31.28973 340 ALA B C 1
ATOM 2412 O O . ALA B 1 38 ? 12.41128 15.19227 67.96663 1.000 29.76345 340 ALA B O 1
ATOM 2414 N N . GLU B 1 39 ? 12.54714 13.09017 68.77262 1.000 29.61749 341 GLU B N 1
ATOM 2415 C CA . GLU B 1 39 ? 13.95710 12.91636 68.46650 1.000 28.46182 341 GLU B CA 1
ATOM 2416 C C . GLU B 1 39 ? 14.06415 11.87349 67.36255 1.000 39.24776 341 GLU B C 1
ATOM 2417 O O . GLU B 1 39 ? 13.65961 10.72205 67.54711 1.000 33.35827 341 GLU B O 1
ATOM 2423 N N . LEU B 1 40 ? 14.57769 12.28802 66.21078 1.000 32.31040 342 LEU B N 1
ATOM 2424 C CA . LEU B 1 40 ? 14.63566 11.45475 65.01856 1.000 35.71381 342 LEU B CA 1
ATOM 2425 C C . LEU B 1 40 ? 16.07504 11.39410 64.54127 1.000 36.36982 342 LEU B C 1
ATOM 2426 O O . LEU B 1 40 ? 16.66052 12.42567 64.18541 1.000 32.29763 342 LEU B O 1
ATOM 2431 N N . ARG B 1 41 ? 16.63640 10.18759 64.53269 1.000 35.35311 343 ARG B N 1
ATOM 2432 C CA . ARG B 1 41 ? 17.98828 9.95387 64.02969 1.000 40.78508 343 ARG B CA 1
ATOM 2433 C C . ARG B 1 41 ? 18.99145 10.91131 64.66446 1.000 36.97494 343 ARG B C 1
ATOM 2434 O O . ARG B 1 41 ? 19.89072 11.43655 64.00491 1.000 39.52761 343 ARG B O 1
ATOM 2442 N N . GLY B 1 42 ? 18.83471 11.13191 65.96633 1.000 37.39429 344 GLY B N 1
ATOM 2443 C CA . GLY B 1 42 ? 19.76802 11.92645 66.73074 1.000 46.73657 344 GLY B CA 1
ATOM 2444 C C . GLY B 1 42 ? 19.49447 13.41364 66.74611 1.000 42.14726 344 GLY B C 1
ATOM 2445 O O . GLY B 1 42 ? 20.29348 14.16340 67.32034 1.000 45.94798 344 GLY B O 1
ATOM 2446 N N . GLU B 1 43 ? 18.40777 13.87055 66.13164 1.000 31.56870 345 GLU B N 1
ATOM 2447 C CA . GLU B 1 43 ? 18.10516 15.29007 66.04123 1.000 36.92305 345 GLU B CA 1
ATOM 2448 C C . GLU B 1 43 ? 16.79354 15.59732 66.74355 1.000 32.85446 345 GLU B C 1
ATOM 2449 O O . GLU B 1 43 ? 15.83165 14.83276 66.64370 1.000 33.17352 345 GLU B O 1
ATOM 2455 N N . ARG B 1 44 ? 16.75469 16.73042 67.43924 1.000 36.62373 346 ARG B N 1
ATOM 2456 C CA . ARG B 1 44 ? 15.49142 17.22526 67.96180 1.000 38.04705 346 ARG B CA 1
ATOM 2457 C C . ARG B 1 44 ? 14.69203 17.82854 66.81495 1.000 31.67246 346 ARG B C 1
ATOM 2458 O O . ARG B 1 44 ? 15.22337 18.60761 66.01915 1.000 30.94673 346 ARG B O 1
ATOM 2466 N N . ALA B 1 45 ? 13.41452 17.47233 66.73304 1.000 32.11880 347 ALA B N 1
ATOM 2467 C CA . ALA B 1 45 ? 12.62021 17.72177 65.54237 1.000 29.56867 347 ALA B CA 1
ATOM 2468 C C . ALA B 1 45 ? 11.20664 18.12011 65.93441 1.000 32.78416 347 ALA B C 1
ATOM 2469 O O . ALA B 1 45 ? 10.71509 17.75771 67.00871 1.000 31.82008 347 ALA B O 1
ATOM 2471 N N . ALA B 1 46 ? 10.55868 18.86796 65.04346 1.000 34.51246 348 ALA B N 1
ATOM 2472 C CA . ALA B 1 46 ? 9.14082 19.19638 65.14935 1.000 27.40850 348 ALA B CA 1
ATOM 2473 C C . ALA B 1 46 ? 8.42723 18.57271 63.95657 1.000 32.46950 348 ALA B C 1
ATOM 2474 O O . ALA B 1 46 ? 8.78772 18.84224 62.80803 1.000 30.83681 348 ALA B O 1
ATOM 2476 N N . ILE B 1 47 ? 7.42658 17.73727 64.22320 1.000 29.65981 349 ILE B N 1
ATOM 2477 C CA . ILE B 1 47 ? 6.68624 17.03983 63.17930 1.000 29.20987 349 ILE B CA 1
ATOM 2478 C C . ILE B 1 47 ? 5.34256 17.73199 63.01453 1.000 32.57412 349 ILE B C 1
ATOM 2479 O O . ILE B 1 47 ? 4.55671 17.81329 63.96682 1.000 31.73750 349 ILE B O 1
ATOM 2484 N N . LYS B 1 48 ? 5.06743 18.21152 61.80796 1.000 32.40088 350 LYS B N 1
ATOM 2485 C CA . LYS B 1 48 ? 3.80222 18.85837 61.49505 1.000 34.84244 350 LYS B CA 1
ATOM 2486 C C . LYS B 1 48 ? 3.00299 17.92795 60.60046 1.000 37.76604 350 LYS B C 1
ATOM 2487 O O . LYS B 1 48 ? 3.43955 17.60768 59.49011 1.000 40.19844 350 LYS B O 1
ATOM 2493 N N . LYS B 1 49 ? 1.84660 17.48502 61.08644 1.000 40.60299 351 LYS B N 1
ATOM 2494 C CA . LYS B 1 49 ? 0.96356 16.65128 60.28481 1.000 46.32790 351 LYS B CA 1
ATOM 2495 C C . LYS B 1 49 ? 0.13825 17.55222 59.37951 1.000 53.42953 351 LYS B C 1
ATOM 2496 O O . LYS B 1 49 ? -0.68146 18.34401 59.85421 1.000 55.39662 351 LYS B O 1
ATOM 2502 N N . MET B 1 50 ? 0.37579 17.44953 58.08165 1.000 49.84525 352 MET B N 1
ATOM 2503 C CA . MET B 1 50 ? -0.46566 18.08009 57.08186 1.000 60.42498 352 MET B CA 1
ATOM 2504 C C . MET B 1 50 ? -1.55746 17.08426 56.70859 1.000 72.89813 352 MET B C 1
ATOM 2505 O O . MET B 1 50 ? -1.26265 15.99023 56.21524 1.000 75.14232 352 MET B O 1
ATOM 2510 N N . ASP B 1 51 ? -2.80792 17.44662 56.96223 1.000 82.06519 353 ASP B N 1
ATOM 2511 C CA . ASP B 1 51 ? -3.93417 16.54973 56.69665 1.000 92.66603 353 ASP B CA 1
ATOM 2512 C C . ASP B 1 51 ? -4.29016 16.46779 55.21671 1.000 89.91318 353 ASP B C 1
ATOM 2513 O O . ASP B 1 51 ? -5.46457 16.35324 54.85317 1.000 96.92050 353 ASP B O 1
ATOM 2518 N N . MET B 1 52 ? -3.28271 16.52212 54.34843 1.000 78.20946 354 MET B N 1
ATOM 2519 C CA . MET B 1 52 ? -3.46196 16.44951 52.90897 1.000 78.53491 354 MET B CA 1
ATOM 2520 C C . MET B 1 52 ? -2.40879 15.50724 52.34369 1.000 81.71119 354 MET B C 1
ATOM 2521 O O . MET B 1 52 ? -1.52827 15.02350 53.06183 1.000 64.64107 354 MET B O 1
ATOM 2526 N N . GLN B 1 53 ? -2.49608 15.24961 51.04378 1.000 77.28483 355 GLN B N 1
ATOM 2527 C CA . GLN B 1 53 ? -1.50947 14.44641 50.33840 1.000 77.47130 355 GLN B CA 1
ATOM 2528 C C . GLN B 1 53 ? -0.82618 15.30246 49.28323 1.000 81.25752 355 GLN B C 1
ATOM 2529 O O . GLN B 1 53 ? -1.48413 16.07626 48.58029 1.000 83.38950 355 GLN B O 1
ATOM 2535 N N . ALA B 1 54 ? 0.49280 15.15794 49.17575 1.000 68.15210 356 ALA B N 1
ATOM 2536 C CA . ALA B 1 54 ? 1.30054 15.95023 48.25995 1.000 76.40875 356 ALA B CA 1
ATOM 2537 C C . ALA B 1 54 ? 1.66465 15.14775 47.01563 1.000 87.99137 356 ALA B C 1
ATOM 2538 O O . ALA B 1 54 ? 1.88794 13.93534 47.07454 1.000 77.05376 356 ALA B O 1
ATOM 2540 N N . SER B 1 55 ? 1.73626 15.84605 45.88548 1.000 74.66349 357 SER B N 1
ATOM 2541 C CA . SER B 1 55 ? 2.04323 15.21153 44.61572 1.000 82.44771 357 SER B CA 1
ATOM 2542 C C . SER B 1 55 ? 3.53287 14.88956 44.51659 1.000 89.84889 357 SER B C 1
ATOM 2543 O O . SER B 1 55 ? 4.35510 15.33529 45.32427 1.000 76.88774 357 SER B O 1
ATOM 2546 N N . LYS B 1 56 ? 3.87794 14.09865 43.49706 1.000 80.44479 358 LYS B N 1
ATOM 2547 C CA . LYS B 1 56 ? 5.28204 13.78979 43.25323 1.000 86.61397 358 LYS B CA 1
ATOM 2548 C C . LYS B 1 56 ? 6.06779 15.03358 42.85707 1.000 81.66236 358 LYS B C 1
ATOM 2549 O O . LYS B 1 56 ? 7.28072 15.09597 43.08638 1.000 83.97390 358 LYS B O 1
ATOM 2555 N N . GLU B 1 57 ? 5.40065 16.02879 42.26624 1.000 83.83753 359 GLU B N 1
ATOM 2556 C CA . GLU B 1 57 ? 6.08179 17.27393 41.92392 1.000 85.87308 359 GLU B CA 1
ATOM 2557 C C . GLU B 1 57 ? 6.44720 18.06148 43.17545 1.000 77.55498 359 GLU B C 1
ATOM 2558 O O . GLU B 1 57 ? 7.59418 18.49842 43.33232 1.000 78.57572 359 GLU B O 1
ATOM 2564 N N . PHE B 1 58 ? 5.48396 18.25586 44.08062 1.000 82.11331 360 PHE B N 1
ATOM 2565 C CA . PHE B 1 58 ? 5.80120 18.91846 45.33990 1.000 69.38111 360 PHE B CA 1
ATOM 2566 C C . PHE B 1 58 ? 6.79327 18.09939 46.15295 1.000 66.40444 360 PHE B C 1
ATOM 2567 O O . PHE B 1 58 ? 7.54892 18.65790 46.95726 1.000 52.99105 360 PHE B O 1
ATOM 2575 N N . LEU B 1 59 ? 6.81033 16.77876 45.95289 1.000 66.32909 361 LEU B N 1
ATOM 2576 C CA . LEU B 1 59 ? 7.81649 15.94315 46.60102 1.000 75.49739 361 LEU B CA 1
ATOM 2577 C C . LEU B 1 59 ? 9.22124 16.35110 46.17567 1.000 54.36813 361 LEU B C 1
ATOM 2578 O O . LEU B 1 59 ? 10.12058 16.48301 47.01283 1.000 57.15216 361 LEU B O 1
ATOM 2583 N N . ALA B 1 60 ? 9.43069 16.53941 44.86992 1.000 63.41599 362 ALA B N 1
ATOM 2584 C CA . ALA B 1 60 ? 10.73947 16.95864 44.38211 1.000 55.99960 362 ALA B CA 1
ATOM 2585 C C . ALA B 1 60 ? 11.10065 18.35750 44.86891 1.000 53.45970 362 ALA B C 1
ATOM 2586 O O . ALA B 1 60 ? 12.28181 18.64871 45.08928 1.000 53.84884 362 ALA B O 1
ATOM 2588 N N . GLU B 1 61 ? 10.10736 19.23531 45.03979 1.000 53.55204 363 GLU B N 1
ATOM 2589 C CA . GLU B 1 61 ? 10.39151 20.54829 45.60892 1.000 56.09886 363 GLU B CA 1
ATOM 2590 C C . GLU B 1 61 ? 10.74624 20.44942 47.08294 1.000 47.08553 363 GLU B C 1
ATOM 2591 O O . GLU B 1 61 ? 11.54133 21.25346 47.58292 1.000 45.34006 363 GLU B O 1
ATOM 2597 N N . LEU B 1 62 ? 10.16906 19.48037 47.79358 1.000 45.98416 364 LEU B N 1
ATOM 2598 C CA . LEU B 1 62 ? 10.55238 19.27849 49.18458 1.000 42.50297 364 LEU B CA 1
ATOM 2599 C C . LEU B 1 62 ? 11.99383 18.80179 49.29233 1.000 40.76990 364 LEU B C 1
ATOM 2600 O O . LEU B 1 62 ? 12.71458 19.21748 50.20605 1.000 40.84787 364 LEU B O 1
ATOM 2605 N N . LYS B 1 63 ? 12.43328 17.93384 48.36919 1.000 42.98619 365 LYS B N 1
ATOM 2606 C CA . LYS B 1 63 ? 13.83177 17.50605 48.36413 1.000 50.88102 365 LYS B CA 1
ATOM 2607 C C . LYS B 1 63 ? 14.77059 18.70127 48.25551 1.000 43.40327 365 LYS B C 1
ATOM 2608 O O . LYS B 1 63 ? 15.76932 18.78320 48.97870 1.000 38.59237 365 LYS B O 1
ATOM 2614 N N . VAL B 1 64 ? 14.46610 19.63484 47.35334 1.000 41.72871 366 VAL B N 1
ATOM 2615 C CA . VAL B 1 64 ? 15.29244 20.82976 47.21987 1.000 41.26825 366 VAL B CA 1
ATOM 2616 C C . VAL B 1 64 ? 15.28735 21.62460 48.51932 1.000 38.21740 366 VAL B C 1
ATOM 2617 O O . VAL B 1 64 ? 16.33352 22.10645 48.97466 1.000 39.79148 366 VAL B O 1
ATOM 2621 N N . LEU B 1 65 ? 14.11232 21.75607 49.14670 1.000 40.72250 367 LEU B N 1
ATOM 2622 C CA . LEU B 1 65 ? 14.00670 22.52745 50.38162 1.000 36.34353 367 LEU B CA 1
ATOM 2623 C C . LEU B 1 65 ? 14.86933 21.95391 51.49159 1.000 32.37042 367 LEU B C 1
ATOM 2624 O O . LEU B 1 65 ? 15.34945 22.70854 52.34353 1.000 36.54468 367 LEU B O 1
ATOM 2629 N N . THR B 1 66 ? 15.06847 20.63060 51.51871 1.000 33.62619 368 THR B N 1
ATOM 2630 C CA . THR B 1 66 ? 15.93886 20.06601 52.54730 1.000 36.11708 368 THR B CA 1
ATOM 2631 C C . THR B 1 66 ? 17.39040 20.51142 52.39212 1.000 35.09274 368 THR B C 1
ATOM 2632 O O . THR B 1 66 ? 18.13357 20.50297 53.37858 1.000 40.10068 368 THR B O 1
ATOM 2636 N N . ARG B 1 67 ? 17.81404 20.89125 51.18679 1.000 31.65409 369 ARG B N 1
ATOM 2637 C CA . ARG B 1 67 ? 19.18750 21.34208 50.98595 1.000 40.42465 369 ARG B CA 1
ATOM 2638 C C . ARG B 1 67 ? 19.43571 22.75708 51.49161 1.000 38.19795 369 ARG B C 1
ATOM 2639 O O . ARG B 1 67 ? 20.59483 23.17007 51.57278 1.000 42.38527 369 ARG B O 1
ATOM 2647 N N . VAL B 1 68 ? 18.38994 23.51546 51.81222 1.000 34.48941 370 VAL B N 1
ATOM 2648 C CA . VAL B 1 68 ? 18.57719 24.88410 52.28175 1.000 32.25317 370 VAL B CA 1
ATOM 2649 C C . VAL B 1 68 ? 19.05988 24.84274 53.72409 1.000 37.72917 370 VAL B C 1
ATOM 2650 O O . VAL B 1 68 ? 18.41464 24.25159 54.59735 1.000 37.66385 370 VAL B O 1
ATOM 2654 N N . HIS B 1 69 ? 20.22383 25.43707 53.97306 1.000 33.77275 371 HIS B N 1
ATOM 2655 C CA . HIS B 1 69 ? 20.80214 25.48761 55.30827 1.000 32.80386 371 HIS B CA 1
ATOM 2656 C C . HIS B 1 69 ? 21.33200 26.89550 55.54111 1.000 39.19846 371 HIS B C 1
ATOM 2657 O O . HIS B 1 69 ? 22.17454 27.37906 54.77769 1.000 36.14407 371 HIS B O 1
ATOM 2664 N N . HIS B 1 70 ? 20.84644 27.53887 56.59591 1.000 34.62624 372 HIS B N 1
ATOM 2665 C CA . HIS B 1 70 ? 21.19749 28.91384 56.92093 1.000 34.00832 372 HIS B CA 1
ATOM 2666 C C . HIS B 1 70 ? 20.89915 29.11337 58.39731 1.000 29.33979 372 HIS B C 1
ATOM 2667 O O . HIS B 1 70 ? 19.89090 28.60441 58.89365 1.000 27.91790 372 HIS B O 1
ATOM 2674 N N . LEU B 1 71 ? 21.77920 29.84047 59.09495 1.000 26.35058 373 LEU B N 1
ATOM 2675 C CA . LEU B 1 71 ? 21.58111 30.04352 60.52962 1.000 24.90888 373 LEU B CA 1
ATOM 2676 C C . LEU B 1 71 ? 20.26985 30.76180 60.84539 1.000 24.98677 373 LEU B C 1
ATOM 2677 O O . LEU B 1 71 ? 19.77048 30.66489 61.97061 1.000 26.82606 373 LEU B O 1
ATOM 2682 N N . ASN B 1 72 ? 19.70113 31.49308 59.89781 1.000 23.50616 374 ASN B N 1
ATOM 2683 C CA . ASN B 1 72 ? 18.49648 32.26203 60.19601 1.000 26.80411 374 ASN B CA 1
ATOM 2684 C C . ASN B 1 72 ? 17.26837 31.74271 59.45292 1.000 28.11626 374 ASN B C 1
ATOM 2685 O O . ASN B 1 72 ? 16.30390 32.49004 59.24775 1.000 24.35371 374 ASN B O 1
ATOM 2690 N N . LEU B 1 73 ? 17.27230 30.46701 59.07338 1.000 27.41617 375 LEU B N 1
ATOM 2691 C CA . LEU B 1 73 ? 16.10439 29.79423 58.51467 1.000 25.47936 375 LEU B CA 1
ATOM 2692 C C . LEU B 1 73 ? 15.90487 28.46214 59.22360 1.000 24.51028 375 LEU B C 1
ATOM 2693 O O . LEU B 1 73 ? 16.87179 27.75431 59.51561 1.000 23.94344 375 LEU B O 1
ATOM 2698 N N . VAL B 1 74 ? 14.64954 28.11628 59.49365 1.000 27.12438 376 VAL B N 1
ATOM 2699 C CA . VAL B 1 74 ? 14.35190 26.81540 60.08781 1.000 24.46528 376 VAL B CA 1
ATOM 2700 C C . VAL B 1 74 ? 14.51376 25.75302 59.00722 1.000 24.33867 376 VAL B C 1
ATOM 2701 O O . VAL B 1 74 ? 13.89090 25.83004 57.94142 1.000 27.62749 376 VAL B O 1
ATOM 2705 N N . ARG B 1 75 ? 15.36954 24.77014 59.27004 1.000 24.12073 377 ARG B N 1
ATOM 2706 C CA . ARG B 1 75 ? 15.71958 23.77780 58.26547 1.000 29.67584 377 ARG B CA 1
ATOM 2707 C C . ARG B 1 75 ? 14.64794 22.70129 58.18351 1.000 27.11136 377 ARG B C 1
ATOM 2708 O O . ARG B 1 75 ? 14.13731 22.23468 59.20697 1.000 28.24196 377 ARG B O 1
ATOM 2716 N N . LEU B 1 76 ? 14.30542 22.31529 56.96016 1.000 29.32687 378 LEU B N 1
ATOM 2717 C CA . LEU B 1 76 ? 13.45973 21.14618 56.73282 1.000 27.45375 378 LEU B CA 1
ATOM 2718 C C . LEU B 1 76 ? 14.34263 19.90316 56.80275 1.000 27.39206 378 LEU B C 1
ATOM 2719 O O . LEU B 1 76 ? 15.17170 19.67642 55.91597 1.000 28.63885 378 LEU B O 1
ATOM 2724 N N . ILE B 1 77 ? 14.19376 19.11752 57.87293 1.000 29.45228 379 ILE B N 1
ATOM 2725 C CA . ILE B 1 77 ? 14.96034 17.87958 58.00745 1.000 28.49683 379 ILE B CA 1
ATOM 2726 C C . ILE B 1 77 ? 14.47154 16.83790 57.00684 1.000 36.51989 379 ILE B C 1
ATOM 2727 O O . ILE B 1 77 ? 15.26612 16.09830 56.42211 1.000 36.20831 379 ILE B O 1
ATOM 2732 N N . GLY B 1 78 ? 13.16374 16.76104 56.78811 1.000 27.37345 380 GLY B N 1
ATOM 2733 C CA . GLY B 1 78 ? 12.65607 15.78026 55.84299 1.000 33.55502 380 GLY B CA 1
ATOM 2734 C C . GLY B 1 78 ? 11.14444 15.69101 55.87570 1.000 33.44759 380 GLY B C 1
ATOM 2735 O O . GLY B 1 78 ? 10.45398 16.64774 56.25252 1.000 30.12083 380 GLY B O 1
ATOM 2736 N N . TYR B 1 79 ? 10.64137 14.52766 55.48402 1.000 31.63846 381 TYR B N 1
ATOM 2737 C CA . TYR B 1 79 ? 9.20694 14.39875 55.28449 1.000 35.56099 381 TYR B CA 1
ATOM 2738 C C . TYR B 1 79 ? 8.84160 12.93055 55.15767 1.000 50.39262 381 TYR B C 1
ATOM 2739 O O . TYR B 1 79 ? 9.69249 12.07011 54.90923 1.000 37.65458 381 TYR B O 1
ATOM 2748 N N . SER B 1 80 ? 7.55062 12.66845 55.30655 1.000 41.95313 382 SER B N 1
ATOM 2749 C CA . SER B 1 80 ? 6.96957 11.36355 55.04199 1.000 55.63470 382 SER B CA 1
ATOM 2750 C C . SER B 1 80 ? 6.04570 11.51997 53.84549 1.000 73.01355 382 SER B C 1
ATOM 2751 O O . SER B 1 80 ? 5.06408 12.26947 53.91643 1.000 59.24329 382 SER B O 1
ATOM 2754 N N . ILE B 1 81 ? 6.36147 10.80930 52.75653 1.000 82.65855 383 ILE B N 1
ATOM 2755 C CA . ILE B 1 81 ? 5.72372 11.03287 51.46004 1.000 95.31876 383 ILE B CA 1
ATOM 2756 C C . ILE B 1 81 ? 4.65865 9.99455 51.12933 1.000 95.06676 383 ILE B C 1
ATOM 2757 O O . ILE B 1 81 ? 3.94826 10.15309 50.12357 1.000 100.98191 383 ILE B O 1
ATOM 2762 N N . GLU B 1 82 ? 4.52520 8.94209 51.92596 1.000 88.90528 384 GLU B N 1
ATOM 2763 C CA . GLU B 1 82 ? 3.45637 7.97379 51.74842 1.000 96.57081 384 GLU B CA 1
ATOM 2764 C C . GLU B 1 82 ? 2.30446 8.31995 52.68030 1.000 85.26748 384 GLU B C 1
ATOM 2765 O O . GLU B 1 82 ? 2.51816 8.76965 53.81042 1.000 79.78456 384 GLU B O 1
ATOM 2771 N N . GLY B 1 83 ? 1.08312 8.11217 52.19462 1.000 92.75698 385 GLY B N 1
ATOM 2772 C CA . GLY B 1 83 ? -0.08274 8.48737 52.97152 1.000 81.17418 385 GLY B CA 1
ATOM 2773 C C . GLY B 1 83 ? -0.14720 9.99081 53.15203 1.000 75.82265 385 GLY B C 1
ATOM 2774 O O . GLY B 1 83 ? 0.19322 10.76926 52.25346 1.000 69.39957 385 GLY B O 1
ATOM 2775 N N . SER B 1 84 ? -0.58474 10.40791 54.33428 1.000 68.35470 386 SER B N 1
ATOM 2776 C CA . SER B 1 84 ? -0.68608 11.82743 54.62448 1.000 62.93739 386 SER B CA 1
ATOM 2777 C C . SER B 1 84 ? 0.70649 12.43287 54.73321 1.000 54.30318 386 SER B C 1
ATOM 2778 O O . SER B 1 84 ? 1.64629 11.79270 55.21302 1.000 51.67507 386 SER B O 1
ATOM 2781 N N . LEU B 1 85 ? 0.83883 13.66620 54.26293 1.000 47.95579 387 LEU B N 1
ATOM 2782 C CA . LEU B 1 85 ? 2.12180 14.34994 54.28897 1.000 47.07370 387 LEU B CA 1
ATOM 2783 C C . LEU B 1 85 ? 2.43902 14.82083 55.70201 1.000 48.75445 387 LEU B C 1
ATOM 2784 O O . LEU B 1 85 ? 1.60302 15.44832 56.36068 1.000 50.31242 387 LEU B O 1
ATOM 2789 N N . PHE B 1 86 ? 3.63936 14.48253 56.17279 1.000 45.81582 388 PHE B N 1
ATOM 2790 C CA . PHE B 1 86 ? 4.23296 15.05167 57.37678 1.000 40.58849 388 PHE B CA 1
ATOM 2791 C C . PHE B 1 86 ? 5.48496 15.80928 56.97411 1.000 38.11268 388 PHE B C 1
ATOM 2792 O O . PHE B 1 86 ? 6.30806 15.27790 56.22174 1.000 34.62603 388 PHE B O 1
ATOM 2800 N N . LEU B 1 87 ? 5.63450 17.02826 57.49024 1.000 41.83511 389 LEU B N 1
ATOM 2801 C CA . LEU B 1 87 ? 6.86646 17.80114 57.37523 1.000 34.92052 389 LEU B CA 1
ATOM 2802 C C . LEU B 1 87 ? 7.63980 17.70759 58.68242 1.000 33.17975 389 LEU B C 1
ATOM 2803 O O . LEU B 1 87 ? 7.05429 17.85680 59.75977 1.000 32.22229 389 LEU B O 1
ATOM 2808 N N . VAL B 1 88 ? 8.95323 17.48668 58.58414 1.000 29.63778 390 VAL B N 1
ATOM 2809 C CA . VAL B 1 88 ? 9.83177 17.32465 59.74103 1.000 27.99566 390 VAL B CA 1
ATOM 2810 C C . VAL B 1 88 ? 10.85344 18.45643 59.71896 1.000 32.76144 390 VAL B C 1
ATOM 2811 O O . VAL B 1 88 ? 11.71285 18.51003 58.82905 1.000 29.10468 390 VAL B O 1
ATOM 2815 N N . TYR B 1 89 ? 10.76019 19.35925 60.69199 1.000 26.23104 391 TYR B N 1
ATOM 2816 C CA . TYR B 1 89 ? 11.64746 20.50440 60.81039 1.000 28.22952 391 TYR B CA 1
ATOM 2817 C C . TYR B 1 89 ? 12.57177 20.33916 62.00790 1.000 25.93191 391 TYR B C 1
ATOM 2818 O O . TYR B 1 89 ? 12.27227 19.60449 62.94941 1.000 27.32373 391 TYR B O 1
ATOM 2827 N N . GLU B 1 90 ? 13.69688 21.05313 61.98210 1.000 25.04455 392 GLU B N 1
ATOM 2828 C CA . GLU B 1 90 ? 14.49723 21.16850 63.19362 1.000 27.18541 392 GLU B CA 1
ATOM 2829 C C . GLU B 1 90 ? 13.69031 21.87306 64.28335 1.000 27.58927 392 GLU B C 1
ATOM 2830 O O . GLU B 1 90 ? 12.92150 22.80293 64.01643 1.000 27.88322 392 GLU B O 1
ATOM 2836 N N . PHE B 1 91 ? 13.83960 21.39204 65.51142 1.000 26.96477 393 PHE B N 1
ATOM 2837 C CA . PHE B 1 91 ? 13.13117 21.94410 66.65901 1.000 31.09298 393 PHE B CA 1
ATOM 2838 C C . PHE B 1 91 ? 13.83106 23.21448 67.13356 1.000 26.55535 393 PHE B C 1
ATOM 2839 O O . PHE B 1 91 ? 15.04105 23.20666 67.37049 1.000 26.19492 393 PHE B O 1
ATOM 2847 N N . ILE B 1 92 ? 13.07980 24.30573 67.24982 1.000 27.62235 394 ILE B N 1
ATOM 2848 C CA . ILE B 1 92 ? 13.61018 25.58757 67.71781 1.000 26.25852 394 ILE B CA 1
ATOM 2849 C C . ILE B 1 92 ? 13.00455 25.82719 69.09912 1.000 27.75467 394 ILE B C 1
ATOM 2850 O O . ILE B 1 92 ? 11.78765 26.02389 69.23148 1.000 26.15721 394 ILE B O 1
ATOM 2855 N N . GLU B 1 93 ? 13.85808 25.82783 70.13154 1.000 22.68906 395 GLU B N 1
ATOM 2856 C CA . GLU B 1 93 ? 13.39964 25.53502 71.48588 1.000 30.09048 395 GLU B CA 1
ATOM 2857 C C . GLU B 1 93 ? 12.67368 26.68349 72.18762 1.000 23.63812 395 GLU B C 1
ATOM 2858 O O . GLU B 1 93 ? 12.01271 26.42643 73.19834 1.000 28.36963 395 GLU B O 1
ATOM 2864 N N . ASN B 1 94 ? 12.79259 27.93074 71.72239 1.000 22.78025 396 ASN B N 1
ATOM 2865 C CA . ASN B 1 94 ? 12.25591 29.05922 72.48008 1.000 25.56809 396 ASN B CA 1
ATOM 2866 C C . ASN B 1 94 ? 11.06000 29.71745 71.79092 1.000 28.21650 396 ASN B C 1
ATOM 2867 O O . ASN B 1 94 ? 10.82665 30.92157 71.94528 1.000 26.90296 396 ASN B O 1
ATOM 2872 N N . GLY B 1 95 ? 10.28042 28.93970 71.03977 1.000 29.96083 397 GLY B N 1
ATOM 2873 C CA . GLY B 1 95 ? 8.98195 29.42424 70.58886 1.000 29.85948 397 GLY B CA 1
ATOM 2874 C C . GLY B 1 95 ? 9.07533 30.39796 69.42350 1.000 30.33660 397 GLY B C 1
ATOM 2875 O O . GLY B 1 95 ? 9.99745 30.34825 68.61090 1.000 25.71255 397 GLY B O 1
ATOM 2876 N N . ASN B 1 96 ? 8.08636 31.28770 69.32561 1.000 25.23372 398 ASN B N 1
ATOM 2877 C CA . ASN B 1 96 ? 8.09118 32.25243 68.23850 1.000 24.35811 398 ASN B CA 1
ATOM 2878 C C . ASN B 1 96 ? 8.04667 33.67419 68.78705 1.000 21.52033 398 ASN B C 1
ATOM 2879 O O . ASN B 1 96 ? 7.83972 33.90798 69.97878 1.000 24.20955 398 ASN B O 1
ATOM 2884 N N . LEU B 1 97 ? 8.26887 34.62354 67.88130 1.000 26.27318 399 LEU B N 1
ATOM 2885 C CA . LEU B 1 97 ? 8.39256 36.02663 68.26270 1.000 28.76003 399 LEU B CA 1
ATOM 2886 C C . LEU B 1 97 ? 7.08523 36.58172 68.82420 1.000 28.69625 399 LEU B C 1
ATOM 2887 O O . LEU B 1 97 ? 7.10951 37.41125 69.74118 1.000 27.18333 399 LEU B O 1
ATOM 2892 N N A SER B 1 98 ? 5.94212 36.14853 68.27792 0.494 27.75046 400 SER B N 1
ATOM 2893 N N C SER B 1 98 ? 5.94461 36.14129 68.29567 0.506 27.21737 400 SER B N 1
ATOM 2894 C CA A SER B 1 98 ? 4.65042 36.58399 68.80895 0.494 29.83416 400 SER B CA 1
ATOM 2895 C CA C SER B 1 98 ? 4.66930 36.61402 68.82222 0.506 30.06266 400 SER B CA 1
ATOM 2896 C C A SER B 1 98 ? 4.54710 36.29680 70.30095 0.494 30.31437 400 SER B C 1
ATOM 2897 C C C SER B 1 98 ? 4.53406 36.29545 70.30669 0.506 30.34893 400 SER B C 1
ATOM 2898 O O A SER B 1 98 ? 4.09759 37.14628 71.07851 0.494 32.53142 400 SER B O 1
ATOM 2899 O O C SER B 1 98 ? 4.04907 37.12270 71.08649 0.506 32.51819 400 SER B O 1
ATOM 2904 N N . GLN B 1 99 ? 4.96867 35.09979 70.71400 1.000 26.21911 401 GLN B N 1
ATOM 2905 C CA . GLN B 1 99 ? 4.83031 34.68535 72.10842 1.000 28.51996 401 GLN B CA 1
ATOM 2906 C C . GLN B 1 99 ? 5.68176 35.52731 73.04546 1.000 30.59616 401 GLN B C 1
ATOM 2907 O O . GLN B 1 99 ? 5.26769 35.82277 74.17250 1.000 34.17672 401 GLN B O 1
ATOM 2913 N N . HIS B 1 100 ? 6.89405 35.88317 72.61777 1.000 29.13531 402 HIS B N 1
ATOM 2914 C CA . HIS B 1 100 ? 7.73864 36.71998 73.45899 1.000 28.71752 402 HIS B CA 1
ATOM 2915 C C . HIS B 1 100 ? 7.22785 38.15649 73.53326 1.000 28.26254 402 HIS B C 1
ATOM 2916 O O . HIS B 1 100 ? 7.37287 38.80773 74.57339 1.000 34.13417 402 HIS B O 1
ATOM 2923 N N . LEU B 1 101 ? 6.64389 38.67242 72.44958 1.000 27.96970 403 LEU B N 1
ATOM 2924 C CA . LEU B 1 101 ? 6.13550 40.04314 72.47186 1.000 30.24525 403 LEU B CA 1
ATOM 2925 C C . LEU B 1 101 ? 4.83623 40.16742 73.26437 1.000 34.39565 403 LEU B C 1
ATOM 2926 O O . LEU B 1 101 ? 4.63598 41.16251 73.97300 1.000 33.96338 403 LEU B O 1
ATOM 2931 N N . ARG B 1 102 ? 3.94551 39.17834 73.15997 1.000 35.28000 404 ARG B N 1
ATOM 2932 C CA . ARG B 1 102 ? 2.59722 39.28059 73.72073 1.000 50.11234 404 ARG B CA 1
ATOM 2933 C C . ARG B 1 102 ? 2.38767 38.43228 74.96464 1.000 46.64889 404 ARG B C 1
ATOM 2934 O O . ARG B 1 102 ? 1.33083 38.53403 75.59246 1.000 51.10436 404 ARG B O 1
ATOM 2942 N N . GLY B 1 103 ? 3.33393 37.58598 75.31699 1.000 47.97769 405 GLY B N 1
ATOM 2943 C CA . GLY B 1 103 ? 3.08533 36.58031 76.32347 1.000 62.09487 405 GLY B CA 1
ATOM 2944 C C . GLY B 1 103 ? 3.37573 37.04088 77.73431 1.000 61.73537 405 GLY B C 1
ATOM 2945 O O . GLY B 1 103 ? 4.08679 38.01758 77.96408 1.000 58.47146 405 GLY B O 1
ATOM 2946 N N . SER B 1 104 ? 2.80210 36.30258 78.67753 1.000 72.14233 406 SER B N 1
ATOM 2947 C CA . SER B 1 104 ? 2.95338 36.52892 80.10564 1.000 65.27178 406 SER B CA 1
ATOM 2948 C C . SER B 1 104 ? 3.95475 35.54074 80.69211 1.000 65.37536 406 SER B C 1
ATOM 2949 O O . SER B 1 104 ? 4.28652 34.52013 80.08440 1.000 64.29693 406 SER B O 1
ATOM 2952 N N . GLY B 1 105 ? 4.43166 35.85685 81.89440 1.000 81.78125 407 GLY B N 1
ATOM 2953 C CA . GLY B 1 105 ? 5.31175 34.96587 82.61898 1.000 75.94028 407 GLY B CA 1
ATOM 2954 C C . GLY B 1 105 ? 6.77000 35.02364 82.22476 1.000 78.97470 407 GLY B C 1
ATOM 2955 O O . GLY B 1 105 ? 7.57852 34.29535 82.81344 1.000 86.03529 407 GLY B O 1
ATOM 2956 N N . ARG B 1 106 ? 7.13703 35.85464 81.25128 1.000 69.63187 408 ARG B N 1
ATOM 2957 C CA . ARG B 1 106 ? 8.52335 36.01113 80.83979 1.000 64.78963 408 ARG B CA 1
ATOM 2958 C C . ARG B 1 106 ? 8.88788 37.48690 80.81665 1.000 67.07184 408 ARG B C 1
ATOM 2959 O O . ARG B 1 106 ? 8.05277 38.34606 80.51833 1.000 58.04572 408 ARG B O 1
ATOM 2967 N N . ASP B 1 107 ? 10.14599 37.77083 81.14055 1.000 60.54931 409 ASP B N 1
ATOM 2968 C CA . ASP B 1 107 ? 10.64081 39.13048 81.03827 1.000 53.47333 409 ASP B CA 1
ATOM 2969 C C . ASP B 1 107 ? 10.52150 39.61581 79.59459 1.000 43.17185 409 ASP B C 1
ATOM 2970 O O . ASP B 1 107 ? 10.56235 38.81464 78.65872 1.000 44.60715 409 ASP B O 1
ATOM 2975 N N . PRO B 1 108 ? 10.34628 40.91894 79.38879 1.000 41.57034 410 PRO B N 1
ATOM 2976 C CA . PRO B 1 108 ? 10.22769 41.43939 78.02428 1.000 35.73952 410 PRO B CA 1
ATOM 2977 C C . PRO B 1 108 ? 11.55239 41.37815 77.28045 1.000 37.35546 410 PRO B C 1
ATOM 2978 O O . PRO B 1 108 ? 12.63516 41.35906 77.86609 1.000 38.96842 410 PRO B O 1
ATOM 2982 N N . LEU B 1 109 ? 11.44904 41.33043 75.96821 1.000 31.81625 411 LEU B N 1
ATOM 2983 C CA . LEU B 1 109 ? 12.63700 41.37386 75.13755 1.000 30.26926 411 LEU B CA 1
ATOM 2984 C C . LEU B 1 109 ? 13.28803 42.74359 75.27219 1.000 30.07640 411 LEU B C 1
ATOM 2985 O O . LEU B 1 109 ? 12.61797 43.75682 75.03454 1.000 31.30638 411 LEU B O 1
ATOM 2990 N N . PRO B 1 110 ? 14.56400 42.82393 75.65146 1.000 31.63346 412 PRO B N 1
ATOM 2991 C CA . PRO B 1 110 ? 15.25417 44.11621 75.64837 1.000 31.53786 412 PRO B CA 1
ATOM 2992 C C . PRO B 1 110 ? 15.34225 44.66038 74.23219 1.000 30.27002 412 PRO B C 1
ATOM 2993 O O . PRO B 1 110 ? 15.27238 43.91525 73.25202 1.000 28.79038 412 PRO B O 1
ATOM 2997 N N . TRP B 1 111 ? 15.49164 45.98742 74.13567 1.000 28.10641 413 TRP B N 1
ATOM 2998 C CA . TRP B 1 111 ? 15.56451 46.62952 72.82535 1.000 27.62466 413 TRP B CA 1
ATOM 2999 C C . TRP B 1 111 ? 16.68932 46.04495 71.97401 1.000 32.06285 413 TRP B C 1
ATOM 3000 O O . TRP B 1 111 ? 16.49511 45.74581 70.78796 1.000 27.35588 413 TRP B O 1
ATOM 3011 N N . ALA B 1 112 ? 17.87990 45.87387 72.56077 1.000 28.35250 414 ALA B N 1
ATOM 3012 C CA . ALA B 1 112 ? 18.99599 45.34712 71.77845 1.000 31.76787 414 ALA B CA 1
ATOM 3013 C C . ALA B 1 112 ? 18.69218 43.95151 71.24672 1.000 27.10033 414 ALA B C 1
ATOM 3014 O O . ALA B 1 112 ? 19.10280 43.60685 70.13470 1.000 27.00667 414 ALA B O 1
ATOM 3016 N N . THR B 1 113 ? 17.94465 43.15080 72.00416 1.000 27.09898 415 THR B N 1
ATOM 3017 C CA . THR B 1 113 ? 17.58117 41.81876 71.53339 1.000 26.84801 415 THR B CA 1
ATOM 3018 C C . THR B 1 113 ? 16.57207 41.89148 70.39428 1.000 31.94951 415 THR B C 1
ATOM 3019 O O . THR B 1 113 ? 16.62091 41.08097 69.45948 1.000 26.81339 415 THR B O 1
ATOM 3023 N N . ARG B 1 114 ? 15.66982 42.87701 70.42928 1.000 25.78686 416 ARG B N 1
ATOM 3024 C CA . ARG B 1 114 ? 14.72046 43.02948 69.33178 1.000 26.27100 416 ARG B CA 1
ATOM 3025 C C . ARG B 1 114 ? 15.44305 43.39237 68.03919 1.000 26.41737 416 ARG B C 1
ATOM 3026 O O . ARG B 1 114 ? 15.12754 42.85498 66.96831 1.000 27.84783 416 ARG B O 1
ATOM 3034 N N . VAL B 1 115 ? 16.42089 44.30199 68.12363 1.000 25.76881 417 VAL B N 1
ATOM 3035 C CA . VAL B 1 115 ? 17.21808 44.65313 66.95404 1.000 25.01489 417 VAL B CA 1
ATOM 3036 C C . VAL B 1 115 ? 17.88973 43.41253 66.37183 1.000 25.80880 417 VAL B C 1
ATOM 3037 O O . VAL B 1 115 ? 17.91394 43.21475 65.14850 1.000 29.16052 417 VAL B O 1
ATOM 3041 N N . GLN B 1 116 ? 18.43314 42.55264 67.23063 1.000 26.61826 418 GLN B N 1
ATOM 3042 C CA . GLN B 1 116 ? 19.15219 41.38141 66.72147 1.000 27.88488 418 GLN B CA 1
ATOM 3043 C C . GLN B 1 116 ? 18.19924 40.37854 66.07406 1.000 24.80596 418 GLN B C 1
ATOM 3044 O O . GLN B 1 116 ? 18.53717 39.75453 65.05885 1.000 26.28054 418 GLN B O 1
ATOM 3050 N N . ILE B 1 117 ? 16.99949 40.22187 66.63420 1.000 28.04445 419 ILE B N 1
ATOM 3051 C CA . ILE B 1 117 ? 15.98924 39.36686 66.00692 1.000 26.09035 419 ILE B CA 1
ATOM 3052 C C . ILE B 1 117 ? 15.56520 39.92880 64.65396 1.000 26.08653 419 ILE B C 1
ATOM 3053 O O . ILE B 1 117 ? 15.41489 39.18420 63.67856 1.000 24.22878 419 ILE B O 1
ATOM 3058 N N . ALA B 1 118 ? 15.35659 41.24629 64.57235 1.000 27.29350 420 ALA B N 1
ATOM 3059 C CA . ALA B 1 118 ? 15.05956 41.86211 63.28295 1.000 28.16449 420 ALA B CA 1
ATOM 3060 C C . ALA B 1 118 ? 16.19051 41.63929 62.28784 1.000 23.33948 420 ALA B C 1
ATOM 3061 O O . ALA B 1 118 ? 15.94055 41.30933 61.12278 1.000 27.92283 420 ALA B O 1
ATOM 3063 N N . LEU B 1 119 ? 17.44113 41.83033 62.72263 1.000 21.66552 421 LEU B N 1
ATOM 3064 C CA . LEU B 1 119 ? 18.57603 41.61462 61.83313 1.000 23.02960 421 LEU B CA 1
ATOM 3065 C C . LEU B 1 119 ? 18.64794 40.15538 61.38476 1.000 25.76282 421 LEU B C 1
ATOM 3066 O O . LEU B 1 119 ? 18.84897 39.86817 60.19684 1.000 23.70171 421 LEU B O 1
ATOM 3071 N N . ASP B 1 120 ? 18.47714 39.21966 62.32851 1.000 25.19647 422 ASP B N 1
ATOM 3072 C CA . ASP B 1 120 ? 18.49240 37.79030 61.99778 1.000 26.46080 422 ASP B CA 1
ATOM 3073 C C . ASP B 1 120 ? 17.42711 37.44897 60.96036 1.000 28.95647 422 ASP B C 1
ATOM 3074 O O . ASP B 1 120 ? 17.69676 36.75747 59.96894 1.000 27.16262 422 ASP B O 1
ATOM 3079 N N . SER B 1 121 ? 16.19472 37.90259 61.19674 1.000 24.13047 423 SER B N 1
ATOM 3080 C CA . SER B 1 121 ? 15.08983 37.58873 60.29845 1.000 26.46779 423 SER B CA 1
ATOM 3081 C C . SER B 1 121 ? 15.32162 38.18087 58.91587 1.000 26.37412 423 SER B C 1
ATOM 3082 O O . SER B 1 121 ? 15.05511 37.52879 57.89921 1.000 27.13978 423 SER B O 1
ATOM 3085 N N . ALA B 1 122 ? 15.80602 39.42228 58.86750 1.000 22.54404 424 ALA B N 1
ATOM 3086 C CA . ALA B 1 122 ? 16.11038 40.07544 57.59952 1.000 27.75858 424 ALA B CA 1
ATOM 3087 C C . ALA B 1 122 ? 17.18639 39.32741 56.82969 1.000 25.94089 424 ALA B C 1
ATOM 3088 O O . ALA B 1 122 ? 17.12389 39.23531 55.59911 1.000 27.72218 424 ALA B O 1
ATOM 3090 N N . ARG B 1 123 ? 18.20711 38.83327 57.53255 1.000 23.41494 425 ARG B N 1
ATOM 3091 C CA . ARG B 1 123 ? 19.27597 38.09639 56.87054 1.000 27.31532 425 ARG B CA 1
ATOM 3092 C C . ARG B 1 123 ? 18.75576 36.79239 56.27670 1.000 27.39696 425 ARG B C 1
ATOM 3093 O O . ARG B 1 123 ? 19.13523 36.41693 55.16174 1.000 25.69766 425 ARG B O 1
ATOM 3101 N N . GLY B 1 124 ? 17.89094 36.08553 57.00833 1.000 27.92614 426 GLY B N 1
ATOM 3102 C CA . GLY B 1 124 ? 17.25874 34.89956 56.44556 1.000 27.29471 426 GLY B CA 1
ATOM 3103 C C . GLY B 1 124 ? 16.43326 35.19830 55.20521 1.000 24.04548 426 GLY B C 1
ATOM 3104 O O . GLY B 1 124 ? 16.49622 34.46550 54.21477 1.000 25.84716 426 GLY B O 1
ATOM 3105 N N . LEU B 1 125 ? 15.64950 36.28085 55.24195 1.000 26.92229 427 LEU B N 1
ATOM 3106 C CA . LEU B 1 125 ? 14.85937 36.68190 54.08012 1.000 24.15778 427 LEU B CA 1
ATOM 3107 C C . LEU B 1 125 ? 15.73955 37.10332 52.91210 1.000 30.41242 427 LEU B C 1
ATOM 3108 O O . LEU B 1 125 ? 15.44942 36.76691 51.75758 1.000 30.03237 427 LEU B O 1
ATOM 3113 N N . GLU B 1 126 ? 16.80722 37.86225 53.18687 1.000 24.78009 428 GLU B N 1
ATOM 3114 C CA . GLU B 1 126 ? 17.75224 38.20928 52.13481 1.000 25.62333 428 GLU B CA 1
ATOM 3115 C C . GLU B 1 126 ? 18.26561 36.95904 51.43369 1.000 28.51865 428 GLU B C 1
ATOM 3116 O O . GLU B 1 126 ? 18.39758 36.93200 50.20221 1.000 28.75796 428 GLU B O 1
ATOM 3122 N N . TYR B 1 127 ? 18.53433 35.90413 52.20413 1.000 25.24102 429 TYR B N 1
ATOM 3123 C CA . TYR B 1 127 ? 19.10958 34.69078 51.63484 1.000 29.88310 429 TYR B CA 1
ATOM 3124 C C . TYR B 1 127 ? 18.14671 34.02958 50.64634 1.000 31.31487 429 TYR B C 1
ATOM 3125 O O . TYR B 1 127 ? 18.53854 33.66103 49.53274 1.000 27.89170 429 TYR B O 1
ATOM 3134 N N . ILE B 1 128 ? 16.87819 33.86330 51.02969 1.000 28.87534 430 ILE B N 1
ATOM 3135 C CA . ILE B 1 128 ? 15.95726 33.23596 50.08624 1.000 29.48895 430 ILE B CA 1
ATOM 3136 C C . ILE B 1 128 ? 15.53857 34.19273 48.97100 1.000 28.81252 430 ILE B C 1
ATOM 3137 O O . ILE B 1 128 ? 15.14180 33.73245 47.89247 1.000 35.53111 430 ILE B O 1
ATOM 3142 N N . HIS B 1 129 ? 15.63186 35.50971 49.17463 1.000 27.25058 431 HIS B N 1
ATOM 3143 C CA . HIS B 1 129 ? 15.32634 36.42342 48.07569 1.000 27.29270 431 HIS B CA 1
ATOM 3144 C C . HIS B 1 129 ? 16.42887 36.46392 47.01715 1.000 31.56954 431 HIS B C 1
ATOM 3145 O O . HIS B 1 129 ? 16.14248 36.69661 45.83721 1.000 29.43797 431 HIS B O 1
ATOM 3152 N N . GLU B 1 130 ? 17.68443 36.27233 47.40584 1.000 31.61864 432 GLU B N 1
ATOM 3153 C CA . GLU B 1 130 ? 18.80075 36.56444 46.50771 1.000 37.49975 432 GLU B CA 1
ATOM 3154 C C . GLU B 1 130 ? 19.73070 35.39234 46.22696 1.000 35.73186 432 GLU B C 1
ATOM 3155 O O . GLU B 1 130 ? 20.32330 35.36025 45.14547 1.000 34.93572 432 GLU B O 1
ATOM 3161 N N . HIS B 1 131 ? 19.89435 34.43994 47.15159 1.000 30.08420 433 HIS B N 1
ATOM 3162 C CA . HIS B 1 131 ? 21.02598 33.52691 47.06982 1.000 33.29486 433 HIS B CA 1
ATOM 3163 C C . HIS B 1 131 ? 20.66625 32.05176 46.93214 1.000 34.96410 433 HIS B C 1
ATOM 3164 O O . HIS B 1 131 ? 21.53164 31.26460 46.54205 1.000 31.11448 433 HIS B O 1
ATOM 3171 N N . THR B 1 132 ? 19.44392 31.64634 47.24298 1.000 30.85253 434 THR B N 1
ATOM 3172 C CA . THR B 1 132 ? 19.13409 30.23066 47.11582 1.000 31.11836 434 THR B CA 1
ATOM 3173 C C . THR B 1 132 ? 18.83887 29.86927 45.66637 1.000 33.92858 434 THR B C 1
ATOM 3174 O O . THR B 1 132 ? 18.51283 30.71718 44.83494 1.000 38.75033 434 THR B O 1
ATOM 3178 N N . VAL B 1 133 ? 18.94971 28.57995 45.38341 1.000 38.19319 435 VAL B N 1
ATOM 3179 C CA . VAL B 1 133 ? 18.69520 28.01202 44.06859 1.000 45.77211 435 VAL B CA 1
ATOM 3180 C C . VAL B 1 133 ? 17.54052 27.02763 44.19645 1.000 41.67523 435 VAL B C 1
ATOM 3181 O O . VAL B 1 133 ? 17.72578 25.89013 44.62994 1.000 47.19275 435 VAL B O 1
ATOM 3185 N N . PRO B 1 134 ? 16.32573 27.42501 43.80642 1.000 50.66476 436 PRO B N 1
ATOM 3186 C CA . PRO B 1 134 ? 15.93646 28.72185 43.25245 1.000 38.85193 436 PRO B CA 1
ATOM 3187 C C . PRO B 1 134 ? 15.70762 29.74195 44.34690 1.000 35.59261 436 PRO B C 1
ATOM 3188 O O . PRO B 1 134 ? 15.81592 29.43060 45.53008 1.000 38.43437 436 PRO B O 1
ATOM 3192 N N A VAL B 1 135 ? 15.34597 30.95754 43.96168 0.085 36.33851 437 VAL B N 1
ATOM 3193 N N B VAL B 1 135 ? 15.43999 31.00068 43.98972 0.915 36.28119 437 VAL B N 1
ATOM 3194 C CA A VAL B 1 135 ? 14.97760 32.00318 44.90663 0.085 34.39101 437 VAL B CA 1
ATOM 3195 C CA B VAL B 1 135 ? 15.02127 31.97269 44.98834 0.915 34.21938 437 VAL B CA 1
ATOM 3196 C C A VAL B 1 135 ? 13.50182 31.86557 45.26497 0.085 38.83687 437 VAL B C 1
ATOM 3197 C C B VAL B 1 135 ? 13.55663 31.72781 45.33329 0.915 39.07422 437 VAL B C 1
ATOM 3198 O O A VAL B 1 135 ? 12.67590 31.46539 44.43691 0.085 40.55484 437 VAL B O 1
ATOM 3199 O O B VAL B 1 135 ? 12.80308 31.12189 44.57001 0.915 41.50693 437 VAL B O 1
ATOM 3206 N N . TYR B 1 136 ? 13.16147 32.18539 46.51462 1.000 40.11906 438 TYR B N 1
ATOM 3207 C CA . TYR B 1 136 ? 11.80327 32.03076 47.01459 1.000 38.89596 438 TYR B CA 1
ATOM 3208 C C . TYR B 1 136 ? 11.22239 33.38686 47.37739 1.000 44.71836 438 TYR B C 1
ATOM 3209 O O . TYR B 1 136 ? 11.94969 34.29923 47.77789 1.000 40.57982 438 TYR B O 1
ATOM 3218 N N . ILE B 1 137 ? 9.90693 33.51629 47.21408 1.000 31.54689 439 ILE B N 1
ATOM 3219 C CA . ILE B 1 137 ? 9.12126 34.52883 47.91065 1.000 30.29492 439 ILE B CA 1
ATOM 3220 C C . ILE B 1 137 ? 8.38311 33.80627 49.02753 1.000 30.00254 439 ILE B C 1
ATOM 3221 O O . ILE B 1 137 ? 7.68896 32.81492 48.77147 1.000 35.28656 439 ILE B O 1
ATOM 3226 N N . HIS B 1 138 ? 8.55681 34.26650 50.26786 1.000 29.07153 440 HIS B N 1
ATOM 3227 C CA . HIS B 1 138 ? 7.96618 33.56056 51.40185 1.000 28.29693 440 HIS B CA 1
ATOM 3228 C C . HIS B 1 138 ? 6.44486 33.59348 51.32259 1.000 33.60751 440 HIS B C 1
ATOM 3229 O O . HIS B 1 138 ? 5.78198 32.54789 51.29795 1.000 33.41394 440 HIS B O 1
ATOM 3236 N N . ARG B 1 139 ? 5.88098 34.79380 51.28286 1.000 29.75880 441 ARG B N 1
ATOM 3237 C CA . ARG B 1 139 ? 4.45210 35.10523 51.11146 1.000 31.28054 441 ARG B CA 1
ATOM 3238 C C . ARG B 1 139 ? 3.63450 34.92188 52.38554 1.000 31.43464 441 ARG B C 1
ATOM 3239 O O . ARG B 1 139 ? 2.45256 35.26322 52.37016 1.000 35.10645 441 ARG B O 1
ATOM 3247 N N . ASP B 1 140 ? 4.21707 34.45841 53.49223 1.000 35.08469 442 ASP B N 1
ATOM 3248 C CA . ASP B 1 140 ? 3.49124 34.41294 54.76105 1.000 34.30490 442 ASP B CA 1
ATOM 3249 C C . ASP B 1 140 ? 4.38266 34.85504 55.91430 1.000 33.04040 442 ASP B C 1
ATOM 3250 O O . ASP B 1 140 ? 4.35548 34.26897 57.00279 1.000 33.93652 442 ASP B O 1
ATOM 3255 N N . ILE B 1 141 ? 5.18130 35.90626 55.70319 1.000 30.49571 443 ILE B N 1
ATOM 3256 C CA . ILE B 1 141 ? 5.97999 36.45538 56.79461 1.000 25.42838 443 ILE B CA 1
ATOM 3257 C C . ILE B 1 141 ? 5.04847 37.05796 57.83713 1.000 28.69453 443 ILE B C 1
ATOM 3258 O O . ILE B 1 141 ? 4.05982 37.72283 57.49955 1.000 29.63452 443 ILE B O 1
ATOM 3263 N N . LYS B 1 142 ? 5.35589 36.81119 59.10720 1.000 29.06885 444 LYS B N 1
ATOM 3264 C CA . LYS B 1 142 ? 4.59730 37.27855 60.26168 1.000 25.43838 444 LYS B CA 1
ATOM 3265 C C . LYS B 1 142 ? 5.38698 36.91109 61.51232 1.000 28.34757 444 LYS B C 1
ATOM 3266 O O . LYS B 1 142 ? 6.31985 36.10376 61.45877 1.000 28.02024 444 LYS B O 1
ATOM 3272 N N . SER B 1 143 ? 4.99185 37.48714 62.65211 1.000 29.39511 445 SER B N 1
ATOM 3273 C CA . SER B 1 143 ? 5.79267 37.26306 63.85798 1.000 30.90313 445 SER B CA 1
ATOM 3274 C C . SER B 1 143 ? 5.67299 35.82366 64.34383 1.000 31.01106 445 SER B C 1
ATOM 3275 O O . SER B 1 143 ? 6.60309 35.30341 64.95909 1.000 26.67588 445 SER B O 1
ATOM 3278 N N . ALA B 1 144 ? 4.55757 35.15735 64.04922 1.000 26.82813 446 ALA B N 1
ATOM 3279 C CA . ALA B 1 144 ? 4.44377 33.73705 64.37199 1.000 33.05572 446 ALA B CA 1
ATOM 3280 C C . ALA B 1 144 ? 5.42086 32.86857 63.58393 1.000 28.65182 446 ALA B C 1
ATOM 3281 O O . ALA B 1 144 ? 5.75553 31.77263 64.04792 1.000 30.02932 446 ALA B O 1
ATOM 3283 N N . ASN B 1 145 ? 5.89218 33.31676 62.41664 1.000 25.37851 447 ASN B N 1
ATOM 3284 C CA . ASN B 1 145 ? 6.83149 32.52676 61.62025 1.000 28.70546 447 ASN B CA 1
ATOM 3285 C C . ASN B 1 145 ? 8.28323 32.90872 61.85815 1.000 28.96267 447 ASN B C 1
ATOM 3286 O O . ASN B 1 145 ? 9.15725 32.48528 61.09492 1.000 28.24806 447 ASN B O 1
ATOM 3291 N N . ILE B 1 146 ? 8.56539 33.69299 62.88964 1.000 26.70651 448 ILE B N 1
ATOM 3292 C CA . ILE B 1 146 ? 9.93397 33.96509 63.31389 1.000 25.49614 448 ILE B CA 1
ATOM 3293 C C . ILE B 1 146 ? 10.15851 33.16192 64.58977 1.000 28.39694 448 ILE B C 1
ATOM 3294 O O . ILE B 1 146 ? 9.56432 33.45257 65.63676 1.000 26.06063 448 ILE B O 1
ATOM 3299 N N . LEU B 1 147 ? 10.96006 32.10582 64.49955 1.000 22.60627 449 LEU B N 1
ATOM 3300 C CA . LEU B 1 147 ? 11.20683 31.26380 65.65905 1.000 22.91269 449 LEU B CA 1
ATOM 3301 C C . LEU B 1 147 ? 12.45800 31.72743 66.39027 1.000 25.58570 449 LEU B C 1
ATOM 3302 O O . LEU B 1 147 ? 13.38370 32.26836 65.78655 1.000 27.69913 449 LEU B O 1
ATOM 3307 N N . ILE B 1 148 ? 12.47781 31.50021 67.70242 1.000 27.42499 450 ILE B N 1
ATOM 3308 C CA . ILE B 1 148 ? 13.47385 32.07373 68.60490 1.000 27.85520 450 ILE B CA 1
ATOM 3309 C C . ILE B 1 148 ? 14.17960 30.93141 69.31679 1.000 24.80670 450 ILE B C 1
ATOM 3310 O O . ILE B 1 148 ? 13.51076 30.00925 69.77922 1.000 25.14921 450 ILE B O 1
ATOM 3315 N N . ASP B 1 149 ? 15.52182 30.96868 69.41079 1.000 24.66629 451 ASP B N 1
ATOM 3316 C CA . ASP B 1 149 ? 16.20096 29.93221 70.18036 1.000 26.26099 451 ASP B CA 1
ATOM 3317 C C . ASP B 1 149 ? 16.55466 30.44731 71.58177 1.000 26.65021 451 ASP B C 1
ATOM 3318 O O . ASP B 1 149 ? 16.20640 31.56375 71.96772 1.000 27.81847 451 ASP B O 1
ATOM 3323 N N . LYS B 1 150 ? 17.24827 29.60386 72.36153 1.000 28.80107 452 LYS B N 1
ATOM 3324 C CA . LYS B 1 150 ? 17.54487 29.94351 73.75470 1.000 29.80876 452 LYS B CA 1
ATOM 3325 C C . LYS B 1 150 ? 18.48187 31.13958 73.87749 1.000 32.66721 452 LYS B C 1
ATOM 3326 O O . LYS B 1 150 ? 18.57276 31.73476 74.95659 1.000 29.63058 452 LYS B O 1
ATOM 3332 N N . ASN B 1 151 ? 19.16972 31.50206 72.80124 1.000 29.53148 453 ASN B N 1
ATOM 3333 C CA . ASN B 1 151 ? 20.04108 32.66958 72.78067 1.000 29.97520 453 ASN B CA 1
ATOM 3334 C C . ASN B 1 151 ? 19.38154 33.85477 72.10783 1.000 35.18236 453 ASN B C 1
ATOM 3335 O O . ASN B 1 151 ? 20.05588 34.85314 71.81470 1.000 27.57276 453 ASN B O 1
ATOM 3340 N N . TYR B 1 152 ? 18.07893 33.74354 71.83698 1.000 27.15180 454 TYR B N 1
ATOM 3341 C CA . TYR B 1 152 ? 17.27152 34.80769 71.25770 1.000 30.56049 454 TYR B CA 1
ATOM 3342 C C . TYR B 1 152 ? 17.73433 35.15363 69.85751 1.000 30.95573 454 TYR B C 1
ATOM 3343 O O . TYR B 1 152 ? 17.59403 36.28927 69.41267 1.000 31.95629 454 TYR B O 1
ATOM 3352 N N . ARG B 1 153 ? 18.31878 34.17839 69.17124 1.000 27.68757 455 ARG B N 1
ATOM 3353 C CA . ARG B 1 153 ? 18.52849 34.30877 67.74322 1.000 28.38951 455 ARG B CA 1
ATOM 3354 C C . ARG B 1 153 ? 17.25066 33.92399 67.00734 1.000 29.95509 455 ARG B C 1
ATOM 3355 O O . ARG B 1 153 ? 16.50216 33.03918 67.44098 1.000 27.08992 455 ARG B O 1
ATOM 3363 N N . GLY B 1 154 ? 17.00860 34.59852 65.88731 1.000 26.70754 456 GLY B N 1
ATOM 3364 C CA . GLY B 1 154 ? 15.80118 34.40927 65.10718 1.000 25.33390 456 GLY B CA 1
ATOM 3365 C C . GLY B 1 154 ? 16.01585 33.56726 63.86096 1.000 28.39676 456 GLY B C 1
ATOM 3366 O O . GLY B 1 154 ? 17.07608 33.59437 63.24796 1.000 26.83042 456 GLY B O 1
ATOM 3367 N N . LYS B 1 155 ? 14.98154 32.81943 63.49075 1.000 24.87062 457 LYS B N 1
ATOM 3368 C CA . LYS B 1 155 ? 15.00354 31.93346 62.33376 1.000 25.30016 457 LYS B CA 1
ATOM 3369 C C . LYS B 1 155 ? 13.66094 32.01398 61.62885 1.000 25.45957 457 LYS B C 1
ATOM 3370 O O . LYS B 1 155 ? 12.62124 31.85980 62.27204 1.000 28.07745 457 LYS B O 1
ATOM 3376 N N . VAL B 1 156 ? 13.68033 32.23993 60.31675 1.000 25.66412 458 VAL B N 1
ATOM 3377 C CA . VAL B 1 156 ? 12.44801 32.31658 59.53696 1.000 27.47166 458 VAL B CA 1
ATOM 3378 C C . VAL B 1 156 ? 11.97246 30.90643 59.19028 1.000 29.74892 458 VAL B C 1
ATOM 3379 O O . VAL B 1 156 ? 12.74543 30.07213 58.69968 1.000 25.93548 458 VAL B O 1
ATOM 3383 N N . ALA B 1 157 ? 10.68944 30.64802 59.42110 1.000 27.24490 459 ALA B N 1
ATOM 3384 C CA . ALA B 1 157 ? 10.08706 29.34093 59.20617 1.000 28.31718 459 ALA B CA 1
ATOM 3385 C C . ALA B 1 157 ? 9.07886 29.38153 58.06391 1.000 34.64678 459 ALA B C 1
ATOM 3386 O O . ALA B 1 157 ? 8.51412 30.43313 57.73915 1.000 29.15931 459 ALA B O 1
ATOM 3388 N N . ASN B 1 158 ? 8.87028 28.20648 57.45198 1.000 28.60113 460 ASN B N 1
ATOM 3389 C CA . ASN B 1 158 ? 7.72134 27.93154 56.58749 1.000 29.66086 460 ASN B CA 1
ATOM 3390 C C . ASN B 1 158 ? 7.78499 28.65298 55.23903 1.000 40.04252 460 ASN B C 1
ATOM 3391 O O . ASN B 1 158 ? 6.74668 29.01249 54.67475 1.000 34.82064 460 ASN B O 1
ATOM 3396 N N . PHE B 1 159 ? 8.98236 28.86880 54.70200 1.000 39.45380 461 PHE B N 1
ATOM 3397 C CA . PHE B 1 159 ? 9.11550 29.32840 53.32661 1.000 34.98301 461 PHE B CA 1
ATOM 3398 C C . PHE B 1 159 ? 9.08161 28.13860 52.36858 1.000 41.45432 461 PHE B C 1
ATOM 3399 O O . PHE B 1 159 ? 9.36423 26.99552 52.74461 1.000 38.38315 461 PHE B O 1
ATOM 3407 N N . GLY B 1 160 ? 8.71035 28.42168 51.11967 1.000 38.37175 462 GLY B N 1
ATOM 3408 C CA . GLY B 1 160 ? 8.67362 27.40169 50.09065 1.000 33.39130 462 GLY B CA 1
ATOM 3409 C C . GLY B 1 160 ? 7.45150 26.51018 50.09892 1.000 41.57573 462 GLY B C 1
ATOM 3410 O O . GLY B 1 160 ? 7.45581 25.47655 49.42602 1.000 42.45935 462 GLY B O 1
ATOM 3411 N N . LEU B 1 161 ? 6.40012 26.86537 50.83889 1.000 39.05607 463 LEU B N 1
ATOM 3412 C CA . LEU B 1 161 ? 5.26427 25.96216 51.02754 1.000 42.16826 463 LEU B CA 1
ATOM 3413 C C . LEU B 1 161 ? 3.97962 26.44525 50.36405 1.000 49.10428 463 LEU B C 1
ATOM 3414 O O . LEU B 1 161 ? 2.91195 25.87066 50.61954 1.000 52.75928 463 LEU B O 1
ATOM 3419 N N . THR B 1 162 ? 4.05885 27.45379 49.49321 1.000 47.72590 464 THR B N 1
ATOM 3420 C CA . THR B 1 162 ? 2.85552 28.08782 48.95810 1.000 56.00573 464 THR B CA 1
ATOM 3421 C C . THR B 1 162 ? 1.95935 27.10556 48.19800 1.000 69.76034 464 THR B C 1
ATOM 3422 O O . THR B 1 162 ? 0.72552 27.22395 48.24925 1.000 67.56661 464 THR B O 1
ATOM 3426 N N . LYS B 1 163 ? 2.54520 26.11342 47.51883 1.000 54.16519 465 LYS B N 1
ATOM 3427 C CA . LYS B 1 163 ? 1.73464 25.20504 46.71057 1.000 65.51846 465 LYS B CA 1
ATOM 3428 C C . LYS B 1 163 ? 0.79476 24.35482 47.55937 1.000 77.36158 465 LYS B C 1
ATOM 3429 O O . LYS B 1 163 ? -0.30911 24.03118 47.10951 1.000 72.59010 465 LYS B O 1
ATOM 3435 N N . LEU B 1 164 ? 1.19990 23.98530 48.77870 1.000 67.99133 466 LEU B N 1
ATOM 3436 C CA . LEU B 1 164 ? 0.33968 23.14926 49.61462 1.000 68.54267 466 LEU B CA 1
ATOM 3437 C C . LEU B 1 164 ? -0.98042 23.83221 49.93204 1.000 81.22874 466 LEU B C 1
ATOM 3438 O O . LEU B 1 164 ? -1.97831 23.15621 50.21011 1.000 76.41195 466 LEU B O 1
ATOM 3443 N N . THR B 1 165 ? -1.00413 25.16111 49.90675 1.000 73.41718 467 THR B N 1
ATOM 3444 C CA . THR B 1 165 ? -2.22052 25.91081 50.17805 1.000 76.99615 467 THR B CA 1
ATOM 3445 C C . THR B 1 165 ? -3.00010 26.23997 48.91335 1.000 82.15665 467 THR B C 1
ATOM 3446 O O . THR B 1 165 ? -4.23749 26.22959 48.93527 1.000 84.54811 467 THR B O 1
ATOM 3450 N N . GLU B 1 166 ? -2.31144 26.48411 47.80164 1.000 71.32716 468 GLU B N 1
ATOM 3451 C CA . GLU B 1 166 ? -2.96957 26.97558 46.59982 1.000 86.35999 468 GLU B CA 1
ATOM 3452 C C . GLU B 1 166 ? -3.21119 25.90325 45.55159 1.000 88.59500 468 GLU B C 1
ATOM 3453 O O . GLU B 1 166 ? -4.20271 25.98803 44.82111 1.000 85.28265 468 GLU B O 1
ATOM 3459 N N . VAL B 1 167 ? -2.34103 24.89961 45.46450 1.000 85.75930 469 VAL B N 1
ATOM 3460 C CA . VAL B 1 167 ? -2.52491 23.78533 44.54275 1.000 90.89827 469 VAL B CA 1
ATOM 3461 C C . VAL B 1 167 ? -2.20097 22.48809 45.26999 1.000 91.17450 469 VAL B C 1
ATOM 3462 O O . VAL B 1 167 ? -3.09634 21.69661 45.58586 1.000 106.76204 469 VAL B O 1
ATOM 3466 N N . GLY B 1 168 ? -0.91973 22.26822 45.54523 1.000 95.36261 470 GLY B N 1
ATOM 3467 C CA . GLY B 1 168 ? -0.47227 21.05632 46.20504 1.000 90.02331 470 GLY B CA 1
ATOM 3468 C C . GLY B 1 168 ? 0.96598 20.70668 45.88104 1.000 81.67121 470 GLY B C 1
ATOM 3469 O O . GLY B 1 168 ? 1.32180 20.51579 44.71735 1.000 90.24323 470 GLY B O 1
ATOM 3470 N N . SER B 1 171 ? -4.07301 18.53485 41.23106 1.000 121.92777 473 SER B N 1
ATOM 3471 C CA . SER B 1 171 ? -2.92658 19.28358 40.72698 1.000 127.13101 473 SER B CA 1
ATOM 3472 C C . SER B 1 171 ? -3.35148 20.60242 40.07508 1.000 125.85936 473 SER B C 1
ATOM 3473 O O . SER B 1 171 ? -2.54666 21.26970 39.42683 1.000 126.30454 473 SER B O 1
ATOM 3476 N N . LEU B 1 172 ? -4.62550 20.96857 40.25080 1.000 116.44160 474 LEU B N 1
ATOM 3477 C CA . LEU B 1 172 ? -5.19939 22.21929 39.78088 1.000 108.58240 474 LEU B CA 1
ATOM 3478 C C . LEU B 1 172 ? -5.44130 23.15698 40.96358 1.000 111.87330 474 LEU B C 1
ATOM 3479 O O . LEU B 1 172 ? -5.55333 22.69845 42.10526 1.000 105.96913 474 LEU B O 1
ATOM 3484 N N . PRO B 1 173 ? -5.46979 24.48439 40.72680 1.000 114.96928 475 PRO B N 1
ATOM 3485 C CA . PRO B 1 173 ? -5.80193 25.44413 41.79086 1.000 104.10309 475 PRO B CA 1
ATOM 3486 C C . PRO B 1 173 ? -6.90211 25.02451 42.75638 1.000 100.67575 475 PRO B C 1
ATOM 3487 O O . PRO B 1 173 ? -7.85466 24.32819 42.38902 1.000 104.01504 475 PRO B O 1
ATOM 3491 N N . THR B 1 174 ? -6.76850 25.47403 44.00340 1.000 89.37208 476 THR B N 1
ATOM 3492 C CA . THR B 1 174 ? -7.68275 25.13664 45.08415 1.000 99.64437 476 THR B CA 1
ATOM 3493 C C . THR B 1 174 ? -8.59486 26.28986 45.47832 1.000 93.89432 476 THR B C 1
ATOM 3494 O O . THR B 1 174 ? -9.39524 26.13837 46.40863 1.000 96.46614 476 THR B O 1
ATOM 3498 N N . GLY B 1 175 ? -8.49429 27.43736 44.80811 1.000 84.15339 477 GLY B N 1
ATOM 3499 C CA . GLY B 1 175 ? -9.23536 28.61742 45.19735 1.000 82.88271 477 GLY B CA 1
ATOM 3500 C C . GLY B 1 175 ? -8.70467 29.34158 46.41483 1.000 94.99848 477 GLY B C 1
ATOM 3501 O O . GLY B 1 175 ? -9.10534 30.48764 46.65370 1.000 92.76564 477 GLY B O 1
ATOM 3502 N N . ARG B 1 176 ? -7.81432 28.72513 47.18743 1.000 100.33545 478 ARG B N 1
ATOM 3503 C CA . ARG B 1 176 ? -7.28543 29.34281 48.39469 1.000 95.46341 478 ARG B CA 1
ATOM 3504 C C . ARG B 1 176 ? -6.17991 30.33366 48.04842 1.000 86.65758 478 ARG B C 1
ATOM 3505 O O . ARG B 1 176 ? -5.36838 30.09099 47.15101 1.000 90.06028 478 ARG B O 1
ATOM 3513 N N . LEU B 1 177 ? -6.15356 31.45545 48.76473 1.000 64.44884 479 LEU B N 1
ATOM 3514 C CA . LEU B 1 177 ? -5.13745 32.48544 48.58798 1.000 60.37750 479 LEU B CA 1
ATOM 3515 C C . LEU B 1 177 ? -4.23314 32.53275 49.81193 1.000 56.19348 479 LEU B C 1
ATOM 3516 O O . LEU B 1 177 ? -4.70147 32.37409 50.94359 1.000 44.10362 479 LEU B O 1
ATOM 3521 N N . VAL B 1 178 ? -2.93063 32.76353 49.58131 1.000 45.08399 480 VAL B N 1
ATOM 3522 C CA . VAL B 1 178 ? -1.92964 32.74700 50.64395 1.000 47.94184 480 VAL B CA 1
ATOM 3523 C C . VAL B 1 178 ? -1.86782 34.12175 51.28524 1.000 39.79088 480 VAL B C 1
ATOM 3524 O O . VAL B 1 178 ? -1.86890 35.14452 50.59325 1.000 38.75059 480 VAL B O 1
ATOM 3528 N N . GLY B 1 179 ? -1.80365 34.15384 52.60071 1.000 36.21759 481 GLY B N 1
ATOM 3529 C CA . GLY B 1 179 ? -1.62274 35.40392 53.30965 1.000 45.17382 481 GLY B CA 1
ATOM 3530 C C . GLY B 1 179 ? -2.29365 35.37527 54.66408 1.000 52.68213 481 GLY B C 1
ATOM 3531 O O . GLY B 1 179 ? -3.13986 34.53509 54.96811 1.000 48.02975 481 GLY B O 1
ATOM 3532 N N . THR B 1 180 ? -1.90535 36.33077 55.49965 1.000 37.00336 482 THR B N 1
ATOM 3533 C CA . THR B 1 180 ? -2.41829 36.44671 56.85574 1.000 43.88438 482 THR B CA 1
ATOM 3534 C C . THR B 1 180 ? -2.85569 37.88567 57.07295 1.000 36.92555 482 THR B C 1
ATOM 3535 O O . THR B 1 180 ? -2.09503 38.81207 56.78017 1.000 33.65275 482 THR B O 1
ATOM 3539 N N . PHE B 1 181 ? -4.09405 38.07220 57.54174 1.000 40.08223 483 PHE B N 1
ATOM 3540 C CA . PHE B 1 181 ? -4.63245 39.41521 57.74416 1.000 35.84379 483 PHE B CA 1
ATOM 3541 C C . PHE B 1 181 ? -3.69017 40.28815 58.56364 1.000 34.82783 483 PHE B C 1
ATOM 3542 O O . PHE B 1 181 ? -3.17715 39.86966 59.60595 1.000 39.36924 483 PHE B O 1
ATOM 3550 N N . GLY B 1 182 ? -3.48679 41.51645 58.09172 1.000 32.52967 484 GLY B N 1
ATOM 3551 C CA . GLY B 1 182 ? -2.59500 42.45786 58.72618 1.000 36.77184 484 GLY B CA 1
ATOM 3552 C C . GLY B 1 182 ? -1.20157 42.49992 58.13288 1.000 33.86619 484 GLY B C 1
ATOM 3553 O O . GLY B 1 182 ? -0.45492 43.44801 58.41470 1.000 35.62939 484 GLY B O 1
ATOM 3554 N N . TYR B 1 183 ? -0.83036 41.50795 57.32207 1.000 32.07820 485 TYR B N 1
ATOM 3555 C CA . TYR B 1 183 ? 0.49173 41.45690 56.71160 1.000 28.95235 485 TYR B CA 1
ATOM 3556 C C . TYR B 1 183 ? 0.45958 41.58064 55.19762 1.000 28.41328 485 TYR B C 1
ATOM 3557 O O . TYR B 1 183 ? 1.50950 41.46280 54.56241 1.000 31.59615 485 TYR B O 1
ATOM 3566 N N . MET B 1 184 ? -0.72374 41.80668 54.59000 1.000 37.50665 486 MET B N 1
ATOM 3567 C CA . MET B 1 184 ? -0.73187 41.79707 53.12818 1.000 36.60945 486 MET B CA 1
ATOM 3568 C C . MET B 1 184 ? -0.67955 43.21273 52.57853 1.000 31.40874 486 MET B C 1
ATOM 3569 O O . MET B 1 184 ? -1.44942 44.07062 53.02525 1.000 34.36938 486 MET B O 1
ATOM 3574 N N . PRO B 1 185 ? 0.20298 43.49074 51.62197 1.000 33.14762 487 PRO B N 1
ATOM 3575 C CA . PRO B 1 185 ? 0.28880 44.83655 51.04098 1.000 31.13396 487 PRO B CA 1
ATOM 3576 C C . PRO B 1 185 ? -0.90331 45.10385 50.13978 1.000 29.04446 487 PRO B C 1
ATOM 3577 O O . PRO B 1 185 ? -1.57392 44.15991 49.70135 1.000 29.64104 487 PRO B O 1
ATOM 3581 N N . PRO B 1 186 ? -1.18044 46.36836 49.81109 1.000 35.78152 488 PRO B N 1
ATOM 3582 C CA . PRO B 1 186 ? -2.43418 46.66258 49.09685 1.000 39.03786 488 PRO B CA 1
ATOM 3583 C C . PRO B 1 186 ? -2.45721 46.12517 47.68041 1.000 41.16099 488 PRO B C 1
ATOM 3584 O O . PRO B 1 186 ? -3.53726 45.77876 47.18403 1.000 41.93233 488 PRO B O 1
ATOM 3588 N N . GLU B 1 187 ? -1.30335 46.03355 47.01051 1.000 36.83750 489 GLU B N 1
ATOM 3589 C CA . GLU B 1 187 ? -1.30744 45.52966 45.64354 1.000 35.33617 489 GLU B CA 1
ATOM 3590 C C . GLU B 1 187 ? -1.60291 44.03476 45.59574 1.000 31.52986 489 GLU B C 1
ATOM 3591 O O . GLU B 1 187 ? -2.10501 43.54493 44.58007 1.000 35.80336 489 GLU B O 1
ATOM 3597 N N . TYR B 1 188 ? -1.33696 43.30632 46.67699 1.000 33.18467 490 TYR B N 1
ATOM 3598 C CA . TYR B 1 188 ? -1.70939 41.89909 46.70388 1.000 34.36302 490 TYR B CA 1
ATOM 3599 C C . TYR B 1 188 ? -3.17660 41.73063 47.08548 1.000 37.69522 490 TYR B C 1
ATOM 3600 O O . TYR B 1 188 ? -3.91024 40.97585 46.44194 1.000 34.21964 490 TYR B O 1
ATOM 3609 N N . ALA B 1 189 ? -3.61573 42.43792 48.12625 1.000 35.47500 491 ALA B N 1
ATOM 3610 C CA . ALA B 1 189 ? -4.99173 42.30677 48.59626 1.000 49.16651 491 ALA B CA 1
ATOM 3611 C C . ALA B 1 189 ? -5.99556 42.72705 47.53398 1.000 48.95794 491 ALA B C 1
ATOM 3612 O O . ALA B 1 189 ? -7.07178 42.13031 47.42841 1.000 42.03221 491 ALA B O 1
ATOM 3614 N N . GLN B 1 190 ? -5.65478 43.72765 46.72296 1.000 43.14353 492 GLN B N 1
ATOM 3615 C CA . GLN B 1 190 ? -6.57343 44.28546 45.74107 1.000 41.71131 492 GLN B CA 1
ATOM 3616 C C . GLN B 1 190 ? -6.40215 43.71057 44.33944 1.000 51.36174 492 GLN B C 1
ATOM 3617 O O . GLN B 1 190 ? -7.39162 43.60343 43.60913 1.000 46.61011 492 GLN B O 1
ATOM 3623 N N . TYR B 1 191 ? -5.18537 43.32455 43.93720 1.000 43.85387 493 TYR B N 1
ATOM 3624 C CA . TYR B 1 191 ? -4.96077 42.83360 42.58402 1.000 42.84544 493 TYR B CA 1
ATOM 3625 C C . TYR B 1 191 ? -4.32949 41.45294 42.51877 1.000 35.55522 493 TYR B C 1
ATOM 3626 O O . TYR B 1 191 ? -4.22890 40.89828 41.41956 1.000 41.40763 493 TYR B O 1
ATOM 3635 N N . GLY B 1 192 ? -3.89525 40.88959 43.64309 1.000 35.07017 494 GLY B N 1
ATOM 3636 C CA . GLY B 1 192 ? -3.16031 39.64341 43.61980 1.000 39.34565 494 GLY B CA 1
ATOM 3637 C C . GLY B 1 192 ? -1.73433 39.74470 43.12306 1.000 38.27527 494 GLY B C 1
ATOM 3638 O O . GLY B 1 192 ? -1.15671 38.72549 42.73946 1.000 41.90072 494 GLY B O 1
ATOM 3639 N N . ASP B 1 193 ? -1.14592 40.93834 43.11344 1.000 35.75780 495 ASP B N 1
ATOM 3640 C CA . ASP B 1 193 ? 0.20966 41.09585 42.59724 1.000 40.47470 495 ASP B CA 1
ATOM 3641 C C . ASP B 1 193 ? 1.21981 40.49403 43.56195 1.000 37.46546 495 ASP B C 1
ATOM 3642 O O . ASP B 1 193 ? 1.24775 40.84687 44.74449 1.000 39.56890 495 ASP B O 1
ATOM 3647 N N . VAL B 1 194 ? 2.07124 39.60861 43.05471 1.000 36.78522 496 VAL B N 1
ATOM 3648 C CA . VAL B 1 194 ? 3.04666 38.90716 43.87789 1.000 37.41508 496 VAL B CA 1
ATOM 3649 C C . VAL B 1 194 ? 4.44714 39.30550 43.42482 1.000 33.89672 496 VAL B C 1
ATOM 3650 O O . VAL B 1 194 ? 4.73390 39.34509 42.22292 1.000 36.91839 496 VAL B O 1
ATOM 3654 N N . SER B 1 195 ? 5.30143 39.61181 44.38976 1.000 34.08458 497 SER B N 1
ATOM 3655 C CA . SER B 1 195 ? 6.68920 39.97240 44.13857 1.000 30.74705 497 SER B CA 1
ATOM 3656 C C . SER B 1 195 ? 7.41593 39.91544 45.46900 1.000 30.60979 497 SER B C 1
ATOM 3657 O O . SER B 1 195 ? 6.77476 39.84355 46.52772 1.000 30.61489 497 SER B O 1
ATOM 3660 N N . PRO B 1 196 ? 8.76235 39.94310 45.46378 1.000 26.75330 498 PRO B N 1
ATOM 3661 C CA . PRO B 1 196 ? 9.48025 39.94536 46.74355 1.000 28.00214 498 PRO B CA 1
ATOM 3662 C C . PRO B 1 196 ? 9.05231 41.08217 47.66581 1.000 28.20411 498 PRO B C 1
ATOM 3663 O O . PRO B 1 196 ? 9.20643 40.98627 48.88433 1.000 26.79098 498 PRO B O 1
ATOM 3667 N N . LYS B 1 197 ? 8.50065 42.15933 47.10548 1.000 34.23899 499 LYS B N 1
ATOM 3668 C CA . LYS B 1 197 ? 8.03894 43.27348 47.92595 1.000 31.63399 499 LYS B CA 1
ATOM 3669 C C . LYS B 1 197 ? 6.82718 42.91291 48.79497 1.000 33.15689 499 LYS B C 1
ATOM 3670 O O . LYS B 1 197 ? 6.48937 43.67181 49.71288 1.000 26.98157 499 LYS B O 1
ATOM 3676 N N A VAL B 1 198 ? 6.16306 41.79478 48.52806 0.812 28.81961 500 VAL B N 1
ATOM 3677 N N B VAL B 1 198 ? 6.18055 41.76841 48.54462 0.188 29.06225 500 VAL B N 1
ATOM 3678 C CA A VAL B 1 198 ? 5.15997 41.32087 49.47139 0.812 32.05183 500 VAL B CA 1
ATOM 3679 C CA B VAL B 1 198 ? 5.13821 41.29844 49.45694 0.188 31.84770 500 VAL B CA 1
ATOM 3680 C C A VAL B 1 198 ? 5.81411 40.98848 50.80515 0.812 25.34943 500 VAL B C 1
ATOM 3681 C C B VAL B 1 198 ? 5.74977 40.86793 50.78669 0.188 25.90001 500 VAL B C 1
ATOM 3682 O O A VAL B 1 198 ? 5.29985 41.33804 51.87312 0.812 26.85732 500 VAL B O 1
ATOM 3683 O O B VAL B 1 198 ? 5.12477 41.02262 51.84266 0.188 27.78505 500 VAL B O 1
ATOM 3690 N N . ASP B 1 199 ? 6.97654 40.33528 50.76709 1.000 27.20929 501 ASP B N 1
ATOM 3691 C CA . ASP B 1 199 ? 7.65684 39.98247 52.01767 1.000 25.82332 501 ASP B CA 1
ATOM 3692 C C . ASP B 1 199 ? 8.19151 41.22122 52.72535 1.000 28.89616 501 ASP B C 1
ATOM 3693 O O . ASP B 1 199 ? 8.24332 41.27057 53.96276 1.000 24.22044 501 ASP B O 1
ATOM 3698 N N . VAL B 1 200 ? 8.65347 42.20534 51.95343 1.000 24.03015 502 VAL B N 1
ATOM 3699 C CA . VAL B 1 200 ? 9.15475 43.44969 52.53357 1.000 22.07269 502 VAL B CA 1
ATOM 3700 C C . VAL B 1 200 ? 8.05790 44.15596 53.32375 1.000 24.08291 502 VAL B C 1
ATOM 3701 O O . VAL B 1 200 ? 8.29483 44.66547 54.42926 1.000 28.28084 502 VAL B O 1
ATOM 3705 N N . TYR B 1 201 ? 6.84367 44.18384 52.77685 1.000 26.34812 503 TYR B N 1
ATOM 3706 C CA . TYR B 1 201 ? 5.71276 44.77540 53.49133 1.000 27.74614 503 TYR B CA 1
ATOM 3707 C C . TYR B 1 201 ? 5.46516 44.05942 54.81751 1.000 23.73322 503 TYR B C 1
ATOM 3708 O O . TYR B 1 201 ? 5.38183 44.69506 55.87481 1.000 24.35976 503 TYR B O 1
ATOM 3717 N N . ALA B 1 202 ? 5.34534 42.72699 54.78177 1.000 22.42986 504 ALA B N 1
ATOM 3718 C CA . ALA B 1 202 ? 5.08744 41.97776 56.01335 1.000 25.96163 504 ALA B CA 1
ATOM 3719 C C . ALA B 1 202 ? 6.23035 42.11723 57.00596 1.000 26.91763 504 ALA B C 1
ATOM 3720 O O . ALA B 1 202 ? 6.00425 42.12940 58.22504 1.000 25.50372 504 ALA B O 1
ATOM 3722 N N . PHE B 1 203 ? 7.46328 42.19698 56.51354 1.000 24.55201 505 PHE B N 1
ATOM 3723 C CA . PHE B 1 203 ? 8.58284 42.40450 57.42373 1.000 25.52561 505 PHE B CA 1
ATOM 3724 C C . PHE B 1 203 ? 8.46322 43.75094 58.11997 1.000 24.69042 505 PHE B C 1
ATOM 3725 O O . PHE B 1 203 ? 8.78627 43.87472 59.30863 1.000 29.19314 505 PHE B O 1
ATOM 3733 N N . GLY B 1 204 ? 7.98682 44.77052 57.39789 1.000 24.01222 506 GLY B N 1
ATOM 3734 C CA . GLY B 1 204 ? 7.74892 46.06308 58.02569 1.000 23.26138 506 GLY B CA 1
ATOM 3735 C C . GLY B 1 204 ? 6.75328 45.97599 59.16336 1.000 24.18330 506 GLY B C 1
ATOM 3736 O O . GLY B 1 204 ? 6.93362 46.59904 60.21274 1.000 24.38162 506 GLY B O 1
ATOM 3737 N N . VAL B 1 205 ? 5.68262 45.19777 58.97109 1.000 27.31446 507 VAL B N 1
ATOM 3738 C CA . VAL B 1 205 ? 4.73967 44.95513 60.05852 1.000 26.62211 507 VAL B CA 1
ATOM 3739 C C . VAL B 1 205 ? 5.45090 44.32121 61.25254 1.000 24.98093 507 VAL B C 1
ATOM 3740 O O . VAL B 1 205 ? 5.21384 44.69838 62.40535 1.000 24.06316 507 VAL B O 1
ATOM 3744 N N . VAL B 1 206 ? 6.32600 43.34076 61.00285 1.000 23.38262 508 VAL B N 1
ATOM 3745 C CA . VAL B 1 206 ? 7.05015 42.72033 62.11018 1.000 27.72704 508 VAL B CA 1
ATOM 3746 C C . VAL B 1 206 ? 7.89647 43.75904 62.84323 1.000 22.46922 508 VAL B C 1
ATOM 3747 O O . VAL B 1 206 ? 7.97907 43.75989 64.07993 1.000 26.09549 508 VAL B O 1
ATOM 3751 N N . LEU B 1 207 ? 8.52589 44.66345 62.09912 1.000 22.62093 509 LEU B N 1
ATOM 3752 C CA . LEU B 1 207 ? 9.24470 45.76039 62.73780 1.000 27.49500 509 LEU B CA 1
ATOM 3753 C C . LEU B 1 207 ? 8.32242 46.59460 63.62791 1.000 30.30107 509 LEU B C 1
ATOM 3754 O O . LEU B 1 207 ? 8.70119 46.97599 64.74038 1.000 28.52609 509 LEU B O 1
ATOM 3759 N N . TYR B 1 208 ? 7.09802 46.87079 63.17814 1.000 27.46243 510 TYR B N 1
ATOM 3760 C CA . TYR B 1 208 ? 6.21077 47.64275 64.03402 1.000 28.45780 510 TYR B CA 1
ATOM 3761 C C . TYR B 1 208 ? 5.81889 46.85826 65.28379 1.000 29.42043 510 TYR B C 1
ATOM 3762 O O . TYR B 1 208 ? 5.60384 47.45389 66.35167 1.000 28.22939 510 TYR B O 1
ATOM 3771 N N . GLU B 1 209 ? 5.73206 45.52879 65.17397 1.000 25.56336 511 GLU B N 1
ATOM 3772 C CA . GLU B 1 209 ? 5.41543 44.70571 66.33732 1.000 29.14120 511 GLU B CA 1
ATOM 3773 C C . GLU B 1 209 ? 6.56916 44.70007 67.32886 1.000 24.72832 511 GLU B C 1
ATOM 3774 O O . GLU B 1 209 ? 6.35282 44.72494 68.54475 1.000 30.06802 511 GLU B O 1
ATOM 3780 N N . LEU B 1 210 ? 7.80398 44.64194 66.83055 1.000 23.96906 512 LEU B N 1
ATOM 3781 C CA . LEU B 1 210 ? 8.95000 44.73303 67.72958 1.000 28.04149 512 LEU B CA 1
ATOM 3782 C C . LEU B 1 210 ? 8.93099 46.04445 68.51117 1.000 26.22253 512 LEU B C 1
ATOM 3783 O O . LEU B 1 210 ? 9.21020 46.05498 69.71568 1.000 27.01275 512 LEU B O 1
ATOM 3788 N N . ILE B 1 211 ? 8.54434 47.14604 67.85747 1.000 23.71409 513 ILE B N 1
ATOM 3789 C CA . ILE B 1 211 ? 8.51016 48.44766 68.52695 1.000 28.73273 513 ILE B CA 1
ATOM 3790 C C . ILE B 1 211 ? 7.39454 48.49645 69.56964 1.000 35.76390 513 ILE B C 1
ATOM 3791 O O . ILE B 1 211 ? 7.61641 48.88992 70.72154 1.000 29.71038 513 ILE B O 1
ATOM 3796 N N . SER B 1 212 ? 6.17855 48.09528 69.18035 1.000 26.61294 514 SER B N 1
ATOM 3797 C CA . SER B 1 212 ? 4.97826 48.33905 69.97013 1.000 31.56149 514 SER B CA 1
ATOM 3798 C C . SER B 1 212 ? 4.49303 47.14069 70.77930 1.000 30.08756 514 SER B C 1
ATOM 3799 O O . SER B 1 212 ? 3.73135 47.33420 71.73406 1.000 28.96609 514 SER B O 1
ATOM 3802 N N . ALA B 1 213 ? 4.87732 45.92223 70.39374 1.000 30.82420 515 ALA B N 1
ATOM 3803 C CA . ALA B 1 213 ? 4.35126 44.67618 70.95896 1.000 29.68556 515 ALA B CA 1
ATOM 3804 C C . ALA B 1 213 ? 2.85150 44.52446 70.72179 1.000 36.51829 515 ALA B C 1
ATOM 3805 O O . ALA B 1 213 ? 2.20497 43.69401 71.35816 1.000 33.62314 515 ALA B O 1
ATOM 3807 N N . LYS B 1 214 ? 2.27681 45.32082 69.82942 1.000 31.99693 516 LYS B N 1
ATOM 3808 C CA . LYS B 1 214 ? 0.87762 45.17267 69.46700 1.000 43.05329 516 LYS B CA 1
ATOM 3809 C C . LYS B 1 214 ? 0.73182 44.11688 68.37673 1.000 34.38022 516 LYS B C 1
ATOM 3810 O O . LYS B 1 214 ? 1.68256 43.79527 67.66287 1.000 35.92750 516 LYS B O 1
ATOM 3816 N N . ASP B 1 215 ? -0.46753 43.54576 68.28710 1.000 35.40908 517 ASP B N 1
ATOM 3817 C CA . ASP B 1 215 ? -0.80756 42.67152 67.17413 1.000 41.92878 517 ASP B CA 1
ATOM 3818 C C . ASP B 1 215 ? -0.83396 43.45804 65.86809 1.000 43.41393 517 ASP B C 1
ATOM 3819 O O . ASP B 1 215 ? -1.02063 44.67706 65.85284 1.000 41.96928 517 ASP B O 1
ATOM 3824 N N . ALA B 1 216 ? -0.64904 42.73998 64.75432 1.000 35.00028 518 ALA B N 1
ATOM 3825 C CA . ALA B 1 216 ? -0.76249 43.37728 63.44371 1.000 36.09671 518 ALA B CA 1
ATOM 3826 C C . ALA B 1 216 ? -2.13428 44.00619 63.22615 1.000 42.92751 518 ALA B C 1
ATOM 3827 O O . ALA B 1 216 ? -2.26653 44.90483 62.39063 1.000 47.32985 518 ALA B O 1
ATOM 3829 N N . ILE B 1 217 ? -3.15043 43.55221 63.95413 1.000 42.17805 519 ILE B N 1
ATOM 3830 C CA . ILE B 1 217 ? -4.48542 44.15079 63.95605 1.000 42.28117 519 ILE B CA 1
ATOM 3831 C C . ILE B 1 217 ? -4.76988 44.56319 65.39022 1.000 53.50297 519 ILE B C 1
ATOM 3832 O O . ILE B 1 217 ? -4.83086 43.70664 66.27998 1.000 44.89723 519 ILE B O 1
ATOM 3837 N N . VAL B 1 218 ? -4.92302 45.86906 65.62590 1.000 49.58796 520 VAL B N 1
ATOM 3838 C CA . VAL B 1 218 ? -5.03736 46.38684 66.98672 1.000 63.70212 520 VAL B CA 1
ATOM 3839 C C . VAL B 1 218 ? -6.48273 46.78369 67.24754 1.000 75.44766 520 VAL B C 1
ATOM 3840 O O . VAL B 1 218 ? -7.37965 46.43224 66.47479 1.000 64.78215 520 VAL B O 1
ATOM 3844 N N . LYS B 1 219 ? -6.71460 47.52484 68.33330 1.000 115.39978 521 LYS B N 1
ATOM 3845 C CA . LYS B 1 219 ? -8.05856 47.81291 68.82703 1.000 111.21273 521 LYS B CA 1
ATOM 3846 C C . LYS B 1 219 ? -8.84377 46.52482 69.05718 1.000 117.97083 521 LYS B C 1
ATOM 3847 O O . LYS B 1 219 ? -10.07933 46.53236 69.05004 1.000 127.85102 521 LYS B O 1
ATOM 3853 N N . THR B 1 220 ? -8.12271 45.42334 69.27077 1.000 89.42309 522 THR B N 1
ATOM 3854 C CA . THR B 1 220 ? -8.67833 44.07096 69.32697 1.000 95.02360 522 THR B CA 1
ATOM 3855 C C . THR B 1 220 ? -9.49092 43.75740 68.07227 1.000 93.83503 522 THR B C 1
ATOM 3856 O O . THR B 1 220 ? -8.95910 43.74948 66.96079 1.000 79.64454 522 THR B O 1
ATOM 3860 N N . ASP B 1 226 ? -14.53300 47.67125 65.61006 1.000 92.19558 528 ASP B N 1
ATOM 3861 C CA . ASP B 1 226 ? -13.46280 48.57862 66.00948 1.000 82.78183 528 ASP B CA 1
ATOM 3862 C C . ASP B 1 226 ? -12.09837 47.89767 65.95728 1.000 81.37083 528 ASP B C 1
ATOM 3863 O O . ASP B 1 226 ? -11.63230 47.35321 66.95517 1.000 89.65453 528 ASP B O 1
ATOM 3868 N N . SER B 1 227 ? -11.46757 47.92940 64.78456 1.000 74.26144 529 SER B N 1
ATOM 3869 C CA . SER B 1 227 ? -10.11277 47.42935 64.59346 1.000 60.36666 529 SER B CA 1
ATOM 3870 C C . SER B 1 227 ? -9.31372 48.46685 63.82255 1.000 71.57651 529 SER B C 1
ATOM 3871 O O . SER B 1 227 ? -9.87251 49.25269 63.05142 1.000 60.74865 529 SER B O 1
ATOM 3874 N N . LYS B 1 228 ? -7.99862 48.46601 64.03276 1.000 63.99956 530 LYS B N 1
ATOM 3875 C CA . LYS B 1 228 ? -7.11742 49.34433 63.28052 1.000 62.50230 530 LYS B CA 1
ATOM 3876 C C . LYS B 1 228 ? -5.83588 48.61151 62.92735 1.000 45.85469 530 LYS B C 1
ATOM 3877 O O . LYS B 1 228 ? -5.26276 47.90319 63.75965 1.000 50.29338 530 LYS B O 1
ATOM 3883 N N . GLY B 1 229 ? -5.38866 48.79662 61.69103 1.000 42.10198 531 GLY B N 1
ATOM 3884 C CA . GLY B 1 229 ? -4.12470 48.22043 61.27964 1.000 43.96758 531 GLY B CA 1
ATOM 3885 C C . GLY B 1 229 ? -2.96335 48.90043 61.98282 1.000 39.43605 531 GLY B C 1
ATOM 3886 O O . GLY B 1 229 ? -2.94537 50.11724 62.16703 1.000 34.74764 531 GLY B O 1
ATOM 3887 N N . LEU B 1 230 ? -1.99829 48.08928 62.41094 1.000 33.27517 532 LEU B N 1
ATOM 3888 C CA . LEU B 1 230 ? -0.79355 48.62778 63.02096 1.000 30.03844 532 LEU B CA 1
ATOM 3889 C C . LEU B 1 230 ? -0.09603 49.61166 62.08202 1.000 31.05514 532 LEU B C 1
ATOM 3890 O O . LEU B 1 230 ? 0.39604 50.65577 62.52157 1.000 35.10428 532 LEU B O 1
ATOM 3895 N N . VAL B 1 231 ? -0.07528 49.30720 60.77998 1.000 34.26033 533 VAL B N 1
ATOM 3896 C CA . VAL B 1 231 ? 0.58781 50.17306 59.80229 1.000 32.15858 533 VAL B CA 1
ATOM 3897 C C . VAL B 1 231 ? -0.06708 51.55118 59.77646 1.000 29.53252 533 VAL B C 1
ATOM 3898 O O . VAL B 1 231 ? 0.61010 52.58853 59.79649 1.000 30.85050 533 VAL B O 1
ATOM 3902 N N . ALA B 1 232 ? -1.39531 51.57957 59.71903 1.000 29.82992 534 ALA B N 1
ATOM 3903 C CA . ALA B 1 232 ? -2.11276 52.85363 59.70800 1.000 36.37127 534 ALA B CA 1
ATOM 3904 C C . ALA B 1 232 ? -1.90509 53.64012 60.99813 1.000 41.97376 534 ALA B C 1
ATOM 3905 O O . ALA B 1 232 ? -1.82834 54.87498 60.96491 1.000 34.85114 534 ALA B O 1
ATOM 3907 N N . LEU B 1 233 ? -1.83139 52.94938 62.13767 1.000 38.63748 535 LEU B N 1
ATOM 3908 C CA . LEU B 1 233 ? -1.54737 53.61405 63.40631 1.000 33.07610 535 LEU B CA 1
ATOM 3909 C C . LEU B 1 233 ? -0.21646 54.35557 63.35378 1.000 39.71416 535 LEU B C 1
ATOM 3910 O O . LEU B 1 233 ? -0.13181 55.53194 63.72774 1.000 33.91240 535 LEU B O 1
ATOM 3915 N N . PHE B 1 234 ? 0.84435 53.67234 62.90802 1.000 29.27976 536 PHE B N 1
ATOM 3916 C CA . PHE B 1 234 ? 2.15187 54.30333 62.82451 1.000 32.02260 536 PHE B CA 1
ATOM 3917 C C . PHE B 1 234 ? 2.21915 55.34610 61.71390 1.000 36.38618 536 PHE B C 1
ATOM 3918 O O . PHE B 1 234 ? 2.96452 56.32552 61.83863 1.000 33.25567 536 PHE B O 1
ATOM 3926 N N . GLU B 1 235 ? 1.48166 55.14916 60.61649 1.000 34.64932 537 GLU B N 1
ATOM 3927 C CA . GLU B 1 235 ? 1.52133 56.11846 59.52447 1.000 36.54092 537 GLU B CA 1
ATOM 3928 C C . GLU B 1 235 ? 1.06198 57.48948 60.00469 1.000 35.57957 537 GLU B C 1
ATOM 3929 O O . GLU B 1 235 ? 1.70147 58.50727 59.71472 1.000 42.90201 537 GLU B O 1
ATOM 3935 N N . GLY B 1 236 ? -0.02126 57.53126 60.77917 1.000 37.83481 538 GLY B N 1
ATOM 3936 C CA . GLY B 1 236 ? -0.50964 58.81025 61.26974 1.000 38.61701 538 GLY B CA 1
ATOM 3937 C C . GLY B 1 236 ? 0.44491 59.44748 62.26006 1.000 42.26432 538 GLY B C 1
ATOM 3938 O O . GLY B 1 236 ? 0.67172 60.66043 62.22963 1.000 43.74816 538 GLY B O 1
ATOM 3939 N N . VAL B 1 237 ? 1.03699 58.63321 63.13215 1.000 37.54529 539 VAL B N 1
ATOM 3940 C CA . VAL B 1 237 ? 1.99288 59.13017 64.11614 1.000 33.60226 539 VAL B CA 1
ATOM 3941 C C . VAL B 1 237 ? 3.24362 59.67753 63.43480 1.000 36.52909 539 VAL B C 1
ATOM 3942 O O . VAL B 1 237 ? 3.76323 60.73850 63.80952 1.000 34.79674 539 VAL B O 1
ATOM 3946 N N . LEU B 1 238 ? 3.74878 58.96460 62.42848 1.000 36.01666 540 LEU B N 1
ATOM 3947 C CA . LEU B 1 238 ? 5.00849 59.31691 61.79375 1.000 29.49022 540 LEU B CA 1
ATOM 3948 C C . LEU B 1 238 ? 4.87268 60.42042 60.75306 1.000 41.75755 540 LEU B C 1
ATOM 3949 O O . LEU B 1 238 ? 5.87479 61.06091 60.41886 1.000 35.32827 540 LEU B O 1
ATOM 3954 N N . SER B 1 239 ? 3.66809 60.65913 60.23103 1.000 37.79370 541 SER B N 1
ATOM 3955 C CA . SER B 1 239 ? 3.45517 61.69073 59.21779 1.000 38.23237 541 SER B CA 1
ATOM 3956 C C . SER B 1 239 ? 3.27098 63.04089 59.91311 1.000 40.16637 541 SER B C 1
ATOM 3957 O O . SER B 1 239 ? 2.18639 63.62628 59.96551 1.000 38.55164 541 SER B O 1
ATOM 3960 N N . GLN B 1 240 ? 4.39237 63.55208 60.42829 1.000 42.66132 542 GLN B N 1
ATOM 3961 C CA . GLN B 1 240 ? 4.41153 64.65922 61.37359 1.000 48.19261 542 GLN B CA 1
ATOM 3962 C C . GLN B 1 240 ? 5.81154 65.24825 61.36529 1.000 40.15339 542 GLN B C 1
ATOM 3963 O O . GLN B 1 240 ? 6.76862 64.48108 61.20571 1.000 36.77626 542 GLN B O 1
ATOM 3969 N N . PRO B 1 241 ? 5.98286 66.56943 61.52563 1.000 40.28992 543 PRO B N 1
ATOM 3970 C CA . PRO B 1 241 ? 7.35708 67.11520 61.59843 1.000 48.40451 543 PRO B CA 1
ATOM 3971 C C . PRO B 1 241 ? 8.21401 66.48997 62.69054 1.000 45.45963 543 PRO B C 1
ATOM 3972 O O . PRO B 1 241 ? 9.35959 66.10558 62.42086 1.000 49.44485 543 PRO B O 1
ATOM 3976 N N . ASP B 1 242 ? 7.69861 66.36596 63.91622 1.000 42.70344 544 ASP B N 1
ATOM 3977 C CA . ASP B 1 242 ? 8.42336 65.71999 65.01228 1.000 36.00953 544 ASP B CA 1
ATOM 3978 C C . ASP B 1 242 ? 7.55306 64.66335 65.67299 1.000 33.01273 544 ASP B C 1
ATOM 3979 O O . ASP B 1 242 ? 6.84704 64.94812 66.65048 1.000 36.62492 544 ASP B O 1
ATOM 3984 N N . PRO B 1 243 ? 7.62104 63.41532 65.20209 1.000 36.18328 545 PRO B N 1
ATOM 3985 C CA . PRO B 1 243 ? 6.76973 62.35093 65.75961 1.000 41.71031 545 PRO B CA 1
ATOM 3986 C C . PRO B 1 243 ? 7.24715 61.76534 67.08007 1.000 35.28926 545 PRO B C 1
ATOM 3987 O O . PRO B 1 243 ? 6.59991 60.84304 67.58342 1.000 33.77727 545 PRO B O 1
ATOM 3991 N N . THR B 1 244 ? 8.33125 62.28871 67.66120 1.000 40.67654 546 THR B N 1
ATOM 3992 C CA . THR B 1 244 ? 8.96275 61.66709 68.82564 1.000 34.78486 546 THR B CA 1
ATOM 3993 C C . THR B 1 244 ? 7.97791 61.45405 69.96705 1.000 35.65330 546 THR B C 1
ATOM 3994 O O . THR B 1 244 ? 7.91506 60.36887 70.54934 1.000 36.74588 546 THR B O 1
ATOM 3998 N N . GLU B 1 245 ? 7.21070 62.48442 70.32142 1.000 30.28330 547 GLU B N 1
ATOM 3999 C CA . GLU B 1 245 ? 6.31059 62.31476 71.45676 1.000 42.51829 547 GLU B CA 1
ATOM 4000 C C . GLU B 1 245 ? 5.19624 61.31974 71.14206 1.000 42.30478 547 GLU B C 1
ATOM 4001 O O . GLU B 1 245 ? 4.90410 60.42936 71.95219 1.000 37.90988 547 GLU B O 1
ATOM 4007 N N . ASP B 1 246 ? 4.57203 61.43694 69.96895 1.000 37.60128 548 ASP B N 1
ATOM 4008 C CA . ASP B 1 246 ? 3.52226 60.48152 69.62159 1.000 36.03610 548 ASP B CA 1
ATOM 4009 C C . ASP B 1 246 ? 4.08453 59.08463 69.37281 1.000 38.22517 548 ASP B C 1
ATOM 4010 O O . ASP B 1 246 ? 3.40490 58.08899 69.64918 1.000 34.42988 548 ASP B O 1
ATOM 4015 N N . LEU B 1 247 ? 5.31276 58.98072 68.86029 1.000 34.83103 549 LEU B N 1
ATOM 4016 C CA . LEU B 1 247 ? 5.89676 57.65550 68.66548 1.000 34.74599 549 LEU B CA 1
ATOM 4017 C C . LEU B 1 247 ? 6.11057 56.95536 69.99965 1.000 33.49417 549 LEU B C 1
ATOM 4018 O O . LEU B 1 247 ? 5.82217 55.75663 70.13430 1.000 34.14474 549 LEU B O 1
ATOM 4023 N N . ARG B 1 248 ? 6.60894 57.69090 70.99612 1.000 31.98023 550 ARG B N 1
ATOM 4024 C CA . ARG B 1 248 ? 6.81396 57.11332 72.32051 1.000 39.74631 550 ARG B CA 1
ATOM 4025 C C . ARG B 1 248 ? 5.53198 56.48870 72.85766 1.000 47.86977 550 ARG B C 1
ATOM 4026 O O . ARG B 1 248 ? 5.56811 55.41735 73.47627 1.000 36.20612 550 ARG B O 1
ATOM 4034 N N . LYS B 1 249 ? 4.38205 57.12768 72.60656 1.000 33.10231 551 LYS B N 1
ATOM 4035 C CA . LYS B 1 249 ? 3.11600 56.55557 73.04672 1.000 35.34191 551 LYS B CA 1
ATOM 4036 C C . LYS B 1 249 ? 2.87146 55.16397 72.46306 1.000 36.47228 551 LYS B C 1
ATOM 4037 O O . LYS B 1 249 ? 2.12693 54.37236 73.05344 1.000 41.73663 551 LYS B O 1
ATOM 4043 N N . LEU B 1 250 ? 3.48082 54.84063 71.31961 1.000 33.85043 552 LEU B N 1
ATOM 4044 C CA . LEU B 1 250 ? 3.29174 53.52979 70.70429 1.000 35.46767 552 LEU B CA 1
ATOM 4045 C C . LEU B 1 250 ? 4.33654 52.50072 71.12043 1.000 36.39086 552 LEU B C 1
ATOM 4046 O O . LEU B 1 250 ? 4.16804 51.31661 70.80686 1.000 31.88791 552 LEU B O 1
ATOM 4051 N N . VAL B 1 251 ? 5.39588 52.90631 71.82088 1.000 33.90704 553 VAL B N 1
ATOM 4052 C CA . VAL B 1 251 ? 6.45733 51.96965 72.17626 1.000 31.51766 553 VAL B CA 1
ATOM 4053 C C . VAL B 1 251 ? 5.98283 51.05513 73.29831 1.000 35.21697 553 VAL B C 1
ATOM 4054 O O . VAL B 1 251 ? 5.30673 51.49209 74.24090 1.000 34.64047 553 VAL B O 1
ATOM 4058 N N . ASP B 1 252 ? 6.31045 49.77040 73.17913 1.000 30.44637 554 ASP B N 1
ATOM 4059 C CA . ASP B 1 252 ? 6.03065 48.75428 74.18746 1.000 32.78350 554 ASP B CA 1
ATOM 4060 C C . ASP B 1 252 ? 6.27286 49.27883 75.59498 1.000 32.85905 554 ASP B C 1
ATOM 4061 O O . ASP B 1 252 ? 7.39790 49.64024 75.95064 1.000 37.95785 554 ASP B O 1
ATOM 4066 N N . GLN B 1 253 ? 5.20455 49.32315 76.39664 1.000 42.26083 555 GLN B N 1
ATOM 4067 C CA . GLN B 1 253 ? 5.30988 49.81931 77.76558 1.000 43.01840 555 GLN B CA 1
ATOM 4068 C C . GLN B 1 253 ? 6.26342 48.97073 78.59615 1.000 47.52304 555 GLN B C 1
ATOM 4069 O O . GLN B 1 253 ? 6.97614 49.50062 79.45518 1.000 45.11742 555 GLN B O 1
ATOM 4075 N N . ARG B 1 254 ? 6.28926 47.65458 78.35443 1.000 45.18798 556 ARG B N 1
ATOM 4076 C CA . ARG B 1 254 ? 7.17686 46.76424 79.09234 1.000 44.60145 556 ARG B CA 1
ATOM 4077 C C . ARG B 1 254 ? 8.64575 47.03787 78.80004 1.000 44.61164 556 ARG B C 1
ATOM 4078 O O . ARG B 1 254 ? 9.50994 46.56073 79.54265 1.000 49.08959 556 ARG B O 1
ATOM 4086 N N . LEU B 1 255 ? 8.95116 47.78494 77.73626 1.000 41.26327 557 LEU B N 1
ATOM 4087 C CA . LEU B 1 255 ? 10.31135 48.27638 77.56021 1.000 39.30463 557 LEU B CA 1
ATOM 4088 C C . LEU B 1 255 ? 10.67576 49.31524 78.60502 1.000 46.98282 557 LEU B C 1
ATOM 4089 O O . LEU B 1 255 ? 11.86501 49.60083 78.78794 1.000 51.99144 557 LEU B O 1
ATOM 4094 N N . GLY B 1 256 ? 9.68581 49.85636 79.31329 1.000 49.94928 558 GLY B N 1
ATOM 4095 C CA . GLY B 1 256 ? 9.93896 51.01221 80.14612 1.000 48.36194 558 GLY B CA 1
ATOM 4096 C C . GLY B 1 256 ? 10.50565 52.12361 79.28937 1.000 54.92623 558 GLY B C 1
ATOM 4097 O O . GLY B 1 256 ? 10.05278 52.37131 78.16234 1.000 46.73245 558 GLY B O 1
ATOM 4098 N N . ASP B 1 257 ? 11.53601 52.78035 79.81387 1.000 44.34280 559 ASP B N 1
ATOM 4099 C CA . ASP B 1 257 ? 12.30614 53.76101 79.06440 1.000 50.14720 559 ASP B CA 1
ATOM 4100 C C . ASP B 1 257 ? 13.63864 53.20068 78.57408 1.000 46.45685 559 ASP B C 1
ATOM 4101 O O . ASP B 1 257 ? 14.55225 53.97531 78.27795 1.000 39.83722 559 ASP B O 1
ATOM 4106 N N . ASN B 1 258 ? 13.77157 51.87541 78.48669 1.000 39.68945 560 ASN B N 1
ATOM 4107 C CA . ASN B 1 258 ? 15.06830 51.24045 78.23232 1.000 39.17070 560 ASN B CA 1
ATOM 4108 C C . ASN B 1 258 ? 15.31427 51.08640 76.72846 1.000 35.57600 560 ASN B C 1
ATOM 4109 O O . ASN B 1 258 ? 15.30577 49.98839 76.18243 1.000 38.50719 560 ASN B O 1
ATOM 4114 N N . TYR B 1 259 ? 15.55468 52.20587 76.05397 1.000 35.95260 561 TYR B N 1
ATOM 4115 C CA . TYR B 1 259 ? 15.78188 52.17484 74.61234 1.000 35.59074 561 TYR B CA 1
ATOM 4116 C C . TYR B 1 259 ? 16.37325 53.51871 74.18127 1.000 31.98272 561 TYR B C 1
ATOM 4117 O O . TYR B 1 259 ? 16.17997 54.52705 74.86369 1.000 31.06820 561 TYR B O 1
ATOM 4126 N N . PRO B 1 260 ? 17.08310 53.55393 73.05042 1.000 40.02210 562 PRO B N 1
ATOM 4127 C CA . PRO B 1 260 ? 17.59973 54.82932 72.54662 1.000 33.55400 562 PRO B CA 1
ATOM 4128 C C . PRO B 1 260 ? 16.59538 55.49051 71.61956 1.000 31.40522 562 PRO B C 1
ATOM 4129 O O . PRO B 1 260 ? 15.99388 54.85447 70.75207 1.000 32.50222 562 PRO B O 1
ATOM 4133 N N . VAL B 1 261 ? 16.41075 56.80005 71.81194 1.000 32.83018 563 VAL B N 1
ATOM 4134 C CA . VAL B 1 261 ? 15.37800 57.50977 71.06104 1.000 35.47971 563 VAL B CA 1
ATOM 4135 C C . VAL B 1 261 ? 15.61041 57.36017 69.56348 1.000 34.45149 563 VAL B C 1
ATOM 4136 O O . VAL B 1 261 ? 14.69859 56.99688 68.81067 1.000 33.68195 563 VAL B O 1
ATOM 4140 N N . ASP B 1 262 ? 16.84673 57.61389 69.11479 1.000 34.34201 564 ASP B N 1
ATOM 4141 C CA . ASP B 1 262 ? 17.13649 57.61599 67.68406 1.000 40.18027 564 ASP B CA 1
ATOM 4142 C C . ASP B 1 262 ? 16.98076 56.22866 67.06699 1.000 41.34185 564 ASP B C 1
ATOM 4143 O O . ASP B 1 262 ? 16.54053 56.11326 65.91793 1.000 39.18773 564 ASP B O 1
ATOM 4148 N N . SER B 1 263 ? 17.30463 55.17294 67.81753 1.000 40.69227 565 SER B N 1
ATOM 4149 C CA A SER B 1 263 ? 17.20438 53.81239 67.29230 0.538 38.10955 565 SER B CA 1
ATOM 4150 C CA B SER B 1 263 ? 17.20304 53.81928 67.27876 0.462 38.10006 565 SER B CA 1
ATOM 4151 C C . SER B 1 263 ? 15.75182 53.42842 67.02426 1.000 33.15940 565 SER B C 1
ATOM 4152 O O . SER B 1 263 ? 15.42343 52.89130 65.96032 1.000 34.03573 565 SER B O 1
ATOM 4157 N N . VAL B 1 264 ? 14.86789 53.68955 67.99030 1.000 29.63849 566 VAL B N 1
ATOM 4158 C CA . VAL B 1 264 ? 13.44498 53.41849 67.79208 1.000 29.96725 566 VAL B CA 1
ATOM 4159 C C . VAL B 1 264 ? 12.90467 54.22835 66.62140 1.000 35.22911 566 VAL B C 1
ATOM 4160 O O . VAL B 1 264 ? 12.10936 53.72764 65.81623 1.000 30.75130 566 VAL B O 1
ATOM 4164 N N . ARG B 1 265 ? 13.34139 55.48778 66.49314 1.000 34.22665 567 ARG B N 1
ATOM 4165 C CA . ARG B 1 265 ? 12.88570 56.31103 65.38028 1.000 28.98094 567 ARG B CA 1
ATOM 4166 C C . ARG B 1 265 ? 13.34857 55.74915 64.04094 1.000 32.33399 567 ARG B C 1
ATOM 4167 O O . ARG B 1 265 ? 12.58274 55.73693 63.07154 1.000 31.73286 567 ARG B O 1
ATOM 4175 N N . LYS B 1 266 ? 14.60274 55.29495 63.96218 1.000 30.58638 568 LYS B N 1
ATOM 4176 C CA . LYS B 1 266 ? 15.11494 54.76321 62.70128 1.000 34.59419 568 LYS B CA 1
ATOM 4177 C C . LYS B 1 266 ? 14.41469 53.45785 62.32149 1.000 31.38832 568 LYS B C 1
ATOM 4178 O O . LYS B 1 266 ? 14.13037 53.22840 61.14082 1.000 29.25983 568 LYS B O 1
ATOM 4184 N N . MET B 1 267 ? 14.11871 52.59299 63.29578 1.000 27.11252 569 MET B N 1
ATOM 4185 C CA . MET B 1 267 ? 13.38056 51.37278 62.95209 1.000 28.36521 569 MET B CA 1
ATOM 4186 C C . MET B 1 267 ? 11.95933 51.70068 62.51003 1.000 23.62651 569 MET B C 1
ATOM 4187 O O . MET B 1 267 ? 11.44802 51.10039 61.56109 1.000 28.94259 569 MET B O 1
ATOM 4192 N N . ALA B 1 268 ? 11.31204 52.66430 63.17461 1.000 28.03918 570 ALA B N 1
ATOM 4193 C CA . ALA B 1 268 ? 9.97096 53.07931 62.76939 1.000 29.65109 570 ALA B CA 1
ATOM 4194 C C . ALA B 1 268 ? 9.95639 53.63127 61.34664 1.000 30.58016 570 ALA B C 1
ATOM 4195 O O . ALA B 1 268 ? 9.07111 53.28520 60.54958 1.000 29.61847 570 ALA B O 1
ATOM 4197 N N . GLN B 1 269 ? 10.91805 54.50231 61.01348 1.000 27.74991 571 GLN B N 1
ATOM 4198 C CA . GLN B 1 269 ? 11.00634 55.03993 59.65615 1.000 26.41522 571 GLN B CA 1
ATOM 4199 C C . GLN B 1 269 ? 11.31780 53.94610 58.64585 1.000 30.87926 571 GLN B C 1
ATOM 4200 O O . GLN B 1 269 ? 10.81498 53.97965 57.51631 1.000 30.41354 571 GLN B O 1
ATOM 4206 N N . LEU B 1 270 ? 12.18897 52.99945 59.01177 1.000 30.32304 572 LEU B N 1
ATOM 4207 C CA . LEU B 1 270 ? 12.45433 51.87242 58.12961 1.000 30.20465 572 LEU B CA 1
ATOM 4208 C C . LEU B 1 270 ? 11.17177 51.09092 57.86912 1.000 28.63602 572 LEU B C 1
ATOM 4209 O O . LEU B 1 270 ? 10.86422 50.75177 56.72145 1.000 24.10993 572 LEU B O 1
ATOM 4214 N N . ALA B 1 271 ? 10.40226 50.81755 58.92786 1.000 23.18275 573 ALA B N 1
ATOM 4215 C CA . ALA B 1 271 ? 9.15723 50.06831 58.75945 1.000 33.17427 573 ALA B CA 1
ATOM 4216 C C . ALA B 1 271 ? 8.15138 50.83391 57.91056 1.000 30.73229 573 ALA B C 1
ATOM 4217 O O . ALA B 1 271 ? 7.39087 50.22117 57.14945 1.000 28.29150 573 ALA B O 1
ATOM 4219 N N . LYS B 1 272 ? 8.14501 52.17115 57.99939 1.000 27.11183 574 LYS B N 1
ATOM 4220 C CA . LYS B 1 272 ? 7.25515 52.94895 57.13604 1.000 31.20381 574 LYS B CA 1
ATOM 4221 C C . LYS B 1 272 ? 7.66249 52.82054 55.67206 1.000 33.76006 574 LYS B C 1
ATOM 4222 O O . LYS B 1 272 ? 6.80503 52.65594 54.79518 1.000 28.26293 574 LYS B O 1
ATOM 4228 N N . ALA B 1 273 ? 8.96760 52.87130 55.38443 1.000 30.01949 575 ALA B N 1
ATOM 4229 C CA . ALA B 1 273 ? 9.41126 52.67713 54.00773 1.000 27.52953 575 ALA B CA 1
ATOM 4230 C C . ALA B 1 273 ? 9.06705 51.27121 53.51831 1.000 26.03628 575 ALA B C 1
ATOM 4231 O O . ALA B 1 273 ? 8.72562 51.08241 52.34515 1.000 30.84378 575 ALA B O 1
ATOM 4233 N N . CYS B 1 274 ? 9.13296 50.28199 54.40908 1.000 25.09890 576 CYS B N 1
ATOM 4234 C CA . CYS B 1 274 ? 8.79097 48.90572 54.04444 1.000 27.66085 576 CYS B CA 1
ATOM 4235 C C . CYS B 1 274 ? 7.30513 48.73555 53.75314 1.000 30.09437 576 CYS B C 1
ATOM 4236 O O . CYS B 1 274 ? 6.92753 47.84498 52.98313 1.000 28.77168 576 CYS B O 1
ATOM 4239 N N . THR B 1 275 ? 6.45246 49.56134 54.35082 1.000 30.39475 577 THR B N 1
ATOM 4240 C CA . THR B 1 275 ? 5.01044 49.34231 54.28078 1.000 28.29911 577 THR B CA 1
ATOM 4241 C C . THR B 1 275 ? 4.29656 50.34526 53.38611 1.000 34.03747 577 THR B C 1
ATOM 4242 O O . THR B 1 275 ? 3.05642 50.37712 53.36789 1.000 32.43318 577 THR B O 1
ATOM 4246 N N . GLN B 1 276 ? 5.03186 51.15946 52.63092 1.000 34.82548 578 GLN B N 1
ATOM 4247 C CA . GLN B 1 276 ? 4.36509 52.17061 51.82176 1.000 38.85108 578 GLN B CA 1
ATOM 4248 C C . GLN B 1 276 ? 3.58147 51.53630 50.66901 1.000 39.47162 578 GLN B C 1
ATOM 4249 O O . GLN B 1 276 ? 3.80181 50.38608 50.27967 1.000 35.81962 578 GLN B O 1
ATOM 4255 N N . ASP B 1 277 ? 2.67033 52.33239 50.10570 1.000 35.43486 579 ASP B N 1
ATOM 4256 C CA . ASP B 1 277 ? 1.71372 51.82349 49.12454 1.000 39.12096 579 ASP B CA 1
ATOM 4257 C C . ASP B 1 277 ? 2.41208 51.30858 47.86937 1.000 46.30868 579 ASP B C 1
ATOM 4258 O O . ASP B 1 277 ? 2.07490 50.23651 47.35540 1.000 43.00902 579 ASP B O 1
ATOM 4263 N N . ASN B 1 278 ? 3.37766 52.06691 47.34971 1.000 43.05249 580 ASN B N 1
ATOM 4264 C CA . ASN B 1 278 ? 4.01938 51.70790 46.09229 1.000 44.98902 580 ASN B CA 1
ATOM 4265 C C . ASN B 1 278 ? 5.08163 50.63982 46.33106 1.000 36.78655 580 ASN B C 1
ATOM 4266 O O . ASN B 1 278 ? 6.13123 50.92125 46.92429 1.000 37.22950 580 ASN B O 1
ATOM 4271 N N . PRO B 1 279 ? 4.84609 49.40596 45.88119 1.000 44.01932 581 PRO B N 1
ATOM 4272 C CA . PRO B 1 279 ? 5.82691 48.33769 46.13041 1.000 37.45350 581 PRO B CA 1
ATOM 4273 C C . PRO B 1 279 ? 7.20357 48.62101 45.55398 1.000 38.63023 581 PRO B C 1
ATOM 4274 O O . PRO B 1 279 ? 8.20662 48.20390 46.14308 1.000 38.25114 581 PRO B O 1
ATOM 4278 N N . GLN B 1 280 ? 7.28880 49.31535 44.41946 1.000 45.11505 582 GLN B N 1
ATOM 4279 C CA . GLN B 1 280 ? 8.59051 49.58973 43.82021 1.000 44.43622 582 GLN B CA 1
ATOM 4280 C C . GLN B 1 280 ? 9.44349 50.52535 44.67277 1.000 46.37259 582 GLN B C 1
ATOM 4281 O O . GLN B 1 280 ? 10.67236 50.52412 44.53576 1.000 44.16868 582 GLN B O 1
ATOM 4287 N N . LEU B 1 281 ? 8.82776 51.30679 45.55833 1.000 49.73650 583 LEU B N 1
ATOM 4288 C CA . LEU B 1 281 ? 9.55552 52.22374 46.42456 1.000 37.46104 583 LEU B CA 1
ATOM 4289 C C . LEU B 1 281 ? 9.97092 51.59787 47.74978 1.000 41.47381 583 LEU B C 1
ATOM 4290 O O . LEU B 1 281 ? 10.73425 52.21945 48.49880 1.000 35.30612 583 LEU B O 1
ATOM 4295 N N . ARG B 1 282 ? 9.50021 50.39276 48.06134 1.000 29.54178 584 ARG B N 1
ATOM 4296 C CA . ARG B 1 282 ? 9.95997 49.72546 49.26438 1.000 30.35430 584 ARG B CA 1
ATOM 4297 C C . ARG B 1 282 ? 11.39426 49.23157 49.06680 1.000 34.91770 584 ARG B C 1
ATOM 4298 O O . ARG B 1 282 ? 11.77119 48.83319 47.96470 1.000 32.42352 584 ARG B O 1
ATOM 4306 N N . PRO B 1 283 ? 12.19614 49.22571 50.12596 1.000 30.20070 585 PRO B N 1
ATOM 4307 C CA . PRO B 1 283 ? 13.59766 48.79148 49.99545 1.000 39.37610 585 PRO B CA 1
ATOM 4308 C C . PRO B 1 283 ? 13.72723 47.28360 49.81418 1.000 32.02263 585 PRO B C 1
ATOM 4309 O O . PRO B 1 283 ? 12.87776 46.49281 50.22464 1.000 27.46931 585 PRO B O 1
ATOM 4313 N N . SER B 1 284 ? 14.82619 46.89004 49.17564 1.000 33.37767 586 SER B N 1
ATOM 4314 C CA . SER B 1 284 ? 15.19224 45.48288 49.09939 1.000 32.25409 586 SER B CA 1
ATOM 4315 C C . SER B 1 284 ? 15.58751 44.96366 50.47839 1.000 24.99709 586 SER B C 1
ATOM 4316 O O . SER B 1 284 ? 15.96805 45.72351 51.37025 1.000 29.60667 586 SER B O 1
ATOM 4319 N N . MET B 1 285 ? 15.51210 43.64376 50.64655 1.000 25.99491 587 MET B N 1
ATOM 4320 C CA . MET B 1 285 ? 15.94709 43.06298 51.91223 1.000 26.81536 587 MET B CA 1
ATOM 4321 C C . MET B 1 285 ? 17.41967 43.35582 52.16522 1.000 28.96081 587 MET B C 1
ATOM 4322 O O . MET B 1 285 ? 17.83382 43.52969 53.31441 1.000 28.82589 587 MET B O 1
ATOM 4327 N N . ARG B 1 286 ? 18.21698 43.41045 51.10346 1.000 30.93485 588 ARG B N 1
ATOM 4328 C CA . ARG B 1 286 ? 19.62116 43.76912 51.24529 1.000 33.08019 588 ARG B CA 1
ATOM 4329 C C . ARG B 1 286 ? 19.76488 45.14936 51.87721 1.000 32.06211 588 ARG B C 1
ATOM 4330 O O . ARG B 1 286 ? 20.54181 45.33491 52.82215 1.000 35.65820 588 ARG B O 1
ATOM 4338 N N . SER B 1 287 ? 18.97932 46.12359 51.40373 1.000 30.57860 589 SER B N 1
ATOM 4339 C CA . SER B 1 287 ? 19.05873 47.46697 51.97281 1.000 32.21482 589 SER B CA 1
ATOM 4340 C C . SER B 1 287 ? 18.48305 47.52419 53.38256 1.000 27.69067 589 SER B C 1
ATOM 4341 O O . SER B 1 287 ? 18.91617 48.35629 54.19053 1.000 30.03253 589 SER B O 1
ATOM 4344 N N . ILE B 1 288 ? 17.51659 46.65777 53.69659 1.000 28.08170 590 ILE B N 1
ATOM 4345 C CA . ILE B 1 288 ? 16.99456 46.57117 55.05688 1.000 27.84512 590 ILE B CA 1
ATOM 4346 C C . ILE B 1 288 ? 18.06920 46.07517 56.01848 1.000 25.99700 590 ILE B C 1
ATOM 4347 O O . ILE B 1 288 ? 18.18154 46.56292 57.14965 1.000 28.29075 590 ILE B O 1
ATOM 4352 N N . VAL B 1 289 ? 18.84936 45.07160 55.60364 1.000 27.44230 591 VAL B N 1
ATOM 4353 C CA . VAL B 1 289 ? 19.93502 44.57474 56.44958 1.000 28.02926 591 VAL B CA 1
ATOM 4354 C C . VAL B 1 289 ? 20.94936 45.68332 56.72470 1.000 26.94362 591 VAL B C 1
ATOM 4355 O O . VAL B 1 289 ? 21.39856 45.87114 57.86286 1.000 25.70986 591 VAL B O 1
ATOM 4359 N N . VAL B 1 290 ? 21.34645 46.41221 55.68071 1.000 25.27881 592 VAL B N 1
ATOM 4360 C CA . VAL B 1 290 ? 22.29867 47.51163 55.85337 1.000 29.69296 592 VAL B CA 1
ATOM 4361 C C . VAL B 1 290 ? 21.77013 48.51652 56.86833 1.000 27.36282 592 VAL B C 1
ATOM 4362 O O . VAL B 1 290 ? 22.51157 49.00299 57.72705 1.000 32.49483 592 VAL B O 1
ATOM 4366 N N . ALA B 1 291 ? 20.46834 48.81309 56.80840 1.000 34.53610 593 ALA B N 1
ATOM 4367 C CA . ALA B 1 291 ? 19.88698 49.80777 57.70509 1.000 33.84013 593 ALA B CA 1
ATOM 4368 C C . ALA B 1 291 ? 19.79572 49.29284 59.13624 1.000 30.08673 593 ALA B C 1
ATOM 4369 O O . ALA B 1 291 ? 20.05404 50.03690 60.08569 1.000 29.07212 593 ALA B O 1
ATOM 4371 N N . LEU B 1 292 ? 19.40221 48.03049 59.31706 1.000 29.64368 594 LEU B N 1
ATOM 4372 C CA . LEU B 1 292 ? 19.30894 47.48141 60.66601 1.000 30.50918 594 LEU B CA 1
ATOM 4373 C C . LEU B 1 292 ? 20.67279 47.38514 61.32953 1.000 31.60750 594 LEU B C 1
ATOM 4374 O O . LEU B 1 292 ? 20.78279 47.55862 62.54824 1.000 31.64416 594 LEU B O 1
ATOM 4379 N N . MET B 1 293 ? 21.71070 47.09014 60.54640 1.000 30.82853 595 MET B N 1
ATOM 4380 C CA . MET B 1 293 ? 23.06414 47.03239 61.07913 1.000 36.72590 595 MET B CA 1
ATOM 4381 C C . MET B 1 293 ? 23.53219 48.37360 61.63418 1.000 47.11084 595 MET B C 1
ATOM 4382 O O . MET B 1 293 ? 24.40785 48.39358 62.50514 1.000 45.37288 595 MET B O 1
ATOM 4387 N N . THR B 1 294 ? 22.96914 49.49296 61.16596 1.000 36.03515 596 THR B N 1
ATOM 4388 C CA . THR B 1 294 ? 23.35090 50.78479 61.73160 1.000 46.19980 596 THR B CA 1
ATOM 4389 C C . THR B 1 294 ? 22.81540 50.96083 63.14355 1.000 51.43303 596 THR B C 1
ATOM 4390 O O . THR B 1 294 ? 23.32884 51.80029 63.88909 1.000 44.45136 596 THR B O 1
ATOM 4394 N N . LEU B 1 295 ? 21.79742 50.18844 63.52315 1.000 39.48491 597 LEU B N 1
ATOM 4395 C CA . LEU B 1 295 ? 21.29620 50.18861 64.88961 1.000 52.52676 597 LEU B CA 1
ATOM 4396 C C . LEU B 1 295 ? 22.02341 49.19824 65.78704 1.000 62.90152 597 LEU B C 1
ATOM 4397 O O . LEU B 1 295 ? 21.94649 49.32051 67.01436 1.000 61.90139 597 LEU B O 1
ATOM 4402 N N . SER B 1 296 ? 22.72062 48.22278 65.20558 1.000 68.21188 598 SER B N 1
ATOM 4403 C CA . SER B 1 296 ? 23.34295 47.13931 65.96455 1.000 73.06239 598 SER B CA 1
ATOM 4404 C C . SER B 1 296 ? 24.55170 47.68091 66.72387 1.000 79.72393 598 SER B C 1
ATOM 4405 O O . SER B 1 296 ? 25.70334 47.57149 66.29549 1.000 93.02856 598 SER B O 1
ATOM 4408 N N . SER B 1 297 ? 24.27324 48.27856 67.87971 1.000 86.11422 599 SER B N 1
ATOM 4409 C CA . SER B 1 297 ? 25.31121 48.79890 68.76416 1.000 92.88335 599 SER B CA 1
ATOM 4410 C C . SER B 1 297 ? 24.74433 49.07651 70.15131 1.000 84.88095 599 SER B C 1
ATOM 4411 O O . SER B 1 297 ? 24.11420 50.10893 70.37665 1.000 90.17049 599 SER B O 1
ATOM 4414 N N . ASP C 1 4 ? 30.48642 47.46660 2.80473 1.000 95.33352 306 ASP C N 1
ATOM 4415 C CA . ASP C 1 4 ? 31.37411 46.58251 2.05753 1.000 108.38980 306 ASP C CA 1
ATOM 4416 C C . ASP C 1 4 ? 31.84352 47.25907 0.77590 1.000 103.32978 306 ASP C C 1
ATOM 4417 O O . ASP C 1 4 ? 31.08066 47.97921 0.13648 1.000 99.30638 306 ASP C O 1
ATOM 4422 N N . LYS C 1 5 ? 33.10436 47.02134 0.40166 1.000 85.21136 307 LYS C N 1
ATOM 4423 C CA . LYS C 1 5 ? 33.62468 47.61490 -0.82589 1.000 78.24933 307 LYS C CA 1
ATOM 4424 C C . LYS C 1 5 ? 32.81749 47.18451 -2.04001 1.000 54.90282 307 LYS C C 1
ATOM 4425 O O . LYS C 1 5 ? 32.68004 47.95523 -2.99559 1.000 49.54999 307 LYS C O 1
ATOM 4431 N N . SER C 1 6 ? 32.27440 45.96447 -2.02310 1.000 54.17040 308 SER C N 1
ATOM 4432 C CA . SER C 1 6 ? 31.49966 45.49830 -3.16634 1.000 61.28505 308 SER C CA 1
ATOM 4433 C C . SER C 1 6 ? 30.21861 46.30452 -3.34921 1.000 50.53002 308 SER C C 1
ATOM 4434 O O . SER C 1 6 ? 29.71784 46.40960 -4.47448 1.000 59.01142 308 SER C O 1
ATOM 4437 N N . VAL C 1 7 ? 29.68412 46.89542 -2.27844 1.000 48.91849 309 VAL C N 1
ATOM 4438 C CA . VAL C 1 7 ? 28.44333 47.66412 -2.36383 1.000 50.22872 309 VAL C CA 1
ATOM 4439 C C . VAL C 1 7 ? 28.67468 49.16830 -2.33063 1.000 47.39847 309 VAL C C 1
ATOM 4440 O O . VAL C 1 7 ? 27.70775 49.93058 -2.45778 1.000 46.11860 309 VAL C O 1
ATOM 4444 N N . GLU C 1 8 ? 29.91298 49.62781 -2.18539 1.000 42.38261 310 GLU C N 1
ATOM 4445 C CA . GLU C 1 8 ? 30.19910 51.05711 -2.13711 1.000 43.53967 310 GLU C CA 1
ATOM 4446 C C . GLU C 1 8 ? 30.81675 51.52460 -3.44737 1.000 45.58077 310 GLU C C 1
ATOM 4447 O O . GLU C 1 8 ? 31.70152 50.86130 -3.99576 1.000 46.17937 310 GLU C O 1
ATOM 4453 N N . PHE C 1 9 ? 30.34816 52.67353 -3.94243 1.000 38.96324 311 PHE C N 1
ATOM 4454 C CA . PHE C 1 9 ? 30.85286 53.27014 -5.17158 1.000 37.08817 311 PHE C CA 1
ATOM 4455 C C . PHE C 1 9 ? 31.29217 54.70320 -4.91348 1.000 43.36267 311 PHE C C 1
ATOM 4456 O O . PHE C 1 9 ? 30.61200 55.45543 -4.21027 1.000 45.37943 311 PHE C O 1
ATOM 4464 N N . SER C 1 10 ? 32.42157 55.08182 -5.49599 1.000 41.58293 312 SER C N 1
ATOM 4465 C CA . SER C 1 10 ? 32.84161 56.46789 -5.40743 1.000 41.36995 312 SER C CA 1
ATOM 4466 C C . SER C 1 10 ? 32.13665 57.29406 -6.47495 1.000 39.97106 312 SER C C 1
ATOM 4467 O O . SER C 1 10 ? 31.65857 56.77004 -7.48568 1.000 36.24832 312 SER C O 1
ATOM 4470 N N . TYR C 1 11 ? 32.08742 58.60923 -6.24717 1.000 44.42300 313 TYR C N 1
ATOM 4471 C CA . TYR C 1 11 ? 31.54231 59.50138 -7.26455 1.000 41.92753 313 TYR C CA 1
ATOM 4472 C C . TYR C 1 11 ? 32.26138 59.31410 -8.59409 1.000 39.95581 313 TYR C C 1
ATOM 4473 O O . TYR C 1 11 ? 31.62087 59.16360 -9.63962 1.000 40.93158 313 TYR C O 1
ATOM 4482 N N . ASP C 1 12 ? 33.60188 59.32930 -8.57709 1.000 39.11495 314 ASP C N 1
ATOM 4483 C CA . ASP C 1 12 ? 34.33968 59.23967 -9.83450 1.000 37.69186 314 ASP C CA 1
ATOM 4484 C C . ASP C 1 12 ? 33.99598 57.95667 -10.59104 1.000 37.51900 314 ASP C C 1
ATOM 4485 O O . ASP C 1 12 ? 33.94025 57.95803 -11.82571 1.000 36.45396 314 ASP C O 1
ATOM 4490 N N . GLU C 1 13 ? 33.73987 56.85897 -9.86955 1.000 37.92504 315 GLU C N 1
ATOM 4491 C CA . GLU C 1 13 ? 33.38028 55.59938 -10.52333 1.000 35.17951 315 GLU C CA 1
ATOM 4492 C C . GLU C 1 13 ? 32.07369 55.73101 -11.29352 1.000 33.90464 315 GLU C C 1
ATOM 4493 O O . GLU C 1 13 ? 31.95993 55.27706 -12.44079 1.000 30.43807 315 GLU C O 1
ATOM 4499 N N . LEU C 1 14 ? 31.06906 56.34058 -10.66352 1.000 29.61900 316 LEU C N 1
ATOM 4500 C CA . LEU C 1 14 ? 29.77496 56.51038 -11.31329 1.000 30.76403 316 LEU C CA 1
ATOM 4501 C C . LEU C 1 14 ? 29.84488 57.54660 -12.42673 1.000 34.09073 316 LEU C C 1
ATOM 4502 O O . LEU C 1 14 ? 29.16917 57.39870 -13.45035 1.000 31.94242 316 LEU C O 1
ATOM 4507 N N . ALA C 1 15 ? 30.65942 58.59071 -12.24993 1.000 31.92721 317 ALA C N 1
ATOM 4508 C CA . ALA C 1 15 ? 30.82903 59.58322 -13.30454 1.000 34.74245 317 ALA C CA 1
ATOM 4509 C C . ALA C 1 15 ? 31.50871 58.97047 -14.52390 1.000 36.74019 317 ALA C C 1
ATOM 4510 O O . ALA C 1 15 ? 31.07072 59.18344 -15.66026 1.000 37.78460 317 ALA C O 1
ATOM 4512 N N . THR C 1 16 ? 32.57070 58.19591 -14.30530 1.000 30.91399 318 THR C N 1
ATOM 4513 C CA A THR C 1 16 ? 33.27297 57.58853 -15.43148 0.104 42.34795 318 THR C CA 1
ATOM 4514 C CA B THR C 1 16 ? 33.28596 57.57152 -15.41635 0.896 42.65911 318 THR C CA 1
ATOM 4515 C C . THR C 1 16 ? 32.36691 56.62973 -16.19207 1.000 40.03465 318 THR C C 1
ATOM 4516 O O . THR C 1 16 ? 32.33175 56.64592 -17.42754 1.000 36.40470 318 THR C O 1
ATOM 4523 N N . ALA C 1 17 ? 31.59610 55.81296 -15.47507 1.000 30.33311 319 ALA C N 1
ATOM 4524 C CA . ALA C 1 17 ? 30.74871 54.81860 -16.13039 1.000 34.57498 319 ALA C CA 1
ATOM 4525 C C . ALA C 1 17 ? 29.57701 55.42465 -16.89514 1.000 30.23602 319 ALA C C 1
ATOM 4526 O O . ALA C 1 17 ? 28.94493 54.70924 -17.67739 1.000 27.48648 319 ALA C O 1
ATOM 4528 N N . THR C 1 18 ? 29.28473 56.71315 -16.70009 1.000 31.82650 320 THR C N 1
ATOM 4529 C CA . THR C 1 18 ? 28.17117 57.40443 -17.34757 1.000 27.62506 320 THR C CA 1
ATOM 4530 C C . THR C 1 18 ? 28.63238 58.55798 -18.24167 1.000 29.59133 320 THR C C 1
ATOM 4531 O O . THR C 1 18 ? 27.80580 59.40586 -18.61538 1.000 27.58045 320 THR C O 1
ATOM 4535 N N . ASP C 1 19 ? 29.92487 58.63665 -18.56095 1.000 31.58517 321 ASP C N 1
ATOM 4536 C CA . ASP C 1 19 ? 30.47796 59.73893 -19.36156 1.000 30.32236 321 ASP C CA 1
ATOM 4537 C C . ASP C 1 19 ? 30.17406 61.08885 -18.71801 1.000 29.08798 321 ASP C C 1
ATOM 4538 O O . ASP C 1 19 ? 29.75999 62.04748 -19.37666 1.000 32.96667 321 ASP C O 1
ATOM 4543 N N . ASN C 1 20 ? 30.41899 61.15573 -17.41234 1.000 30.51252 322 ASN C N 1
ATOM 4544 C CA . ASN C 1 20 ? 30.10862 62.31851 -16.58731 1.000 36.28276 322 ASN C CA 1
ATOM 4545 C C . ASN C 1 20 ? 28.62282 62.65671 -16.65605 1.000 31.63553 322 ASN C C 1
ATOM 4546 O O . ASN C 1 20 ? 28.23796 63.82107 -16.77276 1.000 34.98924 322 ASN C O 1
ATOM 4551 N N . PHE C 1 21 ? 27.78317 61.62353 -16.56485 1.000 31.43462 323 PHE C N 1
ATOM 4552 C CA . PHE C 1 21 ? 26.32596 61.78568 -16.52439 1.000 28.91765 323 PHE C CA 1
ATOM 4553 C C . PHE C 1 21 ? 25.81552 62.50898 -17.76808 1.000 29.89696 323 PHE C C 1
ATOM 4554 O O . PHE C 1 21 ? 24.98871 63.42122 -17.69547 1.000 30.46210 323 PHE C O 1
ATOM 4562 N N . SER C 1 22 ? 26.31758 62.07563 -18.92291 1.000 28.50091 324 SER C N 1
ATOM 4563 C CA . SER C 1 22 ? 25.90199 62.62068 -20.20799 1.000 26.85143 324 SER C CA 1
ATOM 4564 C C . SER C 1 22 ? 24.45874 62.23048 -20.53440 1.000 27.52024 324 SER C C 1
ATOM 4565 O O . SER C 1 22 ? 23.97723 61.17042 -20.13208 1.000 29.80744 324 SER C O 1
ATOM 4568 N N . LEU C 1 23 ? 23.78567 63.09088 -21.30837 1.000 29.16423 325 LEU C N 1
ATOM 4569 C CA . LEU C 1 23 ? 22.32362 63.05354 -21.40503 1.000 30.00070 325 LEU C CA 1
ATOM 4570 C C . LEU C 1 23 ? 21.79718 61.75519 -22.00752 1.000 29.61899 325 LEU C C 1
ATOM 4571 O O . LEU C 1 23 ? 20.74603 61.25842 -21.58582 1.000 30.65528 325 LEU C O 1
ATOM 4576 N N . ALA C 1 24 ? 22.46228 61.22626 -23.03206 1.000 28.24021 326 ALA C N 1
ATOM 4577 C CA . ALA C 1 24 ? 21.91666 60.07167 -23.74008 1.000 34.04554 326 ALA C CA 1
ATOM 4578 C C . ALA C 1 24 ? 22.12192 58.76004 -22.99140 1.000 33.36852 326 ALA C C 1
ATOM 4579 O O . ALA C 1 24 ? 21.60120 57.72576 -23.42624 1.000 27.86730 326 ALA C O 1
ATOM 4581 N N . ASN C 1 25 ? 22.85922 58.77291 -21.88408 1.000 24.76904 327 ASN C N 1
ATOM 4582 C CA . ASN C 1 25 ? 22.95485 57.61205 -21.02111 1.000 28.97245 327 ASN C CA 1
ATOM 4583 C C . ASN C 1 25 ? 21.78262 57.50150 -20.06610 1.000 28.74380 327 ASN C C 1
ATOM 4584 O O . ASN C 1 25 ? 21.71144 56.52306 -19.32108 1.000 27.82035 327 ASN C O 1
ATOM 4589 N N . LYS C 1 26 ? 20.88043 58.47985 -20.05762 1.000 29.06664 328 LYS C N 1
ATOM 4590 C CA . LYS C 1 26 ? 19.69521 58.37705 -19.22287 1.000 28.26825 328 LYS C CA 1
ATOM 4591 C C . LYS C 1 26 ? 18.81355 57.23395 -19.69464 1.000 33.00114 328 LYS C C 1
ATOM 4592 O O . LYS C 1 26 ? 18.67205 56.98487 -20.89237 1.000 30.53871 328 LYS C O 1
ATOM 4598 N N . ILE C 1 27 ? 18.25225 56.51511 -18.73001 1.000 35.25416 329 ILE C N 1
ATOM 4599 C CA . ILE C 1 27 ? 17.16424 55.57959 -18.98130 1.000 36.61934 329 ILE C CA 1
ATOM 4600 C C . ILE C 1 27 ? 15.92745 56.45494 -18.82786 1.000 47.76221 329 ILE C C 1
ATOM 4601 O O . ILE C 1 27 ? 15.45330 56.70125 -17.72547 1.000 40.10520 329 ILE C O 1
ATOM 4606 N N . GLY C 1 28 ? 15.46752 56.99394 -19.95378 1.000 79.69357 330 GLY C N 1
ATOM 4607 C CA . GLY C 1 28 ? 14.63285 58.18052 -19.97872 1.000 86.18017 330 GLY C CA 1
ATOM 4608 C C . GLY C 1 28 ? 13.27505 58.01334 -19.34096 1.000 103.09129 330 GLY C C 1
ATOM 4609 O O . GLY C 1 28 ? 12.96863 58.64316 -18.32312 1.000 99.80418 330 GLY C O 1
ATOM 4610 N N . GLN C 1 29 ? 12.44663 57.16980 -19.94064 1.000 123.37748 331 GLN C N 1
ATOM 4611 C CA . GLN C 1 29 ? 11.10731 56.91910 -19.43502 1.000 126.30977 331 GLN C CA 1
ATOM 4612 C C . GLN C 1 29 ? 11.17752 55.79446 -18.40909 1.000 125.03550 331 GLN C C 1
ATOM 4613 O O . GLN C 1 29 ? 11.51737 54.65459 -18.74796 1.000 120.54055 331 GLN C O 1
ATOM 4619 N N . GLY C 1 30 ? 10.87701 56.12279 -17.15747 1.000 92.00731 332 GLY C N 1
ATOM 4620 C CA . GLY C 1 30 ? 10.95402 55.16263 -16.07522 1.000 75.25332 332 GLY C CA 1
ATOM 4621 C C . GLY C 1 30 ? 11.89922 55.57943 -14.96352 1.000 76.85140 332 GLY C C 1
ATOM 4622 O O . GLY C 1 30 ? 13.10246 55.72318 -15.17938 1.000 69.02418 332 GLY C O 1
ATOM 4623 N N . GLY C 1 33 ? 13.45731 60.06080 -12.61649 1.000 62.42490 335 GLY C N 1
ATOM 4624 C CA . GLY C 1 33 ? 13.69631 61.02805 -13.67189 1.000 60.75304 335 GLY C CA 1
ATOM 4625 C C . GLY C 1 33 ? 15.17135 61.33066 -13.85698 1.000 70.79464 335 GLY C C 1
ATOM 4626 O O . GLY C 1 33 ? 15.58409 61.92493 -14.85396 1.000 67.74997 335 GLY C O 1
ATOM 4627 N N . SER C 1 34 ? 15.97376 60.91105 -12.88139 1.000 66.82087 336 SER C N 1
ATOM 4628 C CA . SER C 1 34 ? 17.41922 61.08194 -12.94548 1.000 46.91740 336 SER C CA 1
ATOM 4629 C C . SER C 1 34 ? 18.11784 59.72978 -12.86777 1.000 45.67520 336 SER C C 1
ATOM 4630 O O . SER C 1 34 ? 18.88221 59.47818 -11.93160 1.000 41.44199 336 SER C O 1
ATOM 4633 N N . VAL C 1 35 ? 17.85932 58.85199 -13.83658 1.000 38.57290 337 VAL C N 1
ATOM 4634 C CA . VAL C 1 35 ? 18.34268 57.47559 -13.80432 1.000 30.20083 337 VAL C CA 1
ATOM 4635 C C . VAL C 1 35 ? 19.21799 57.23719 -15.02563 1.000 28.04283 337 VAL C C 1
ATOM 4636 O O . VAL C 1 35 ? 18.77822 57.48189 -16.15501 1.000 27.74858 337 VAL C O 1
ATOM 4640 N N . TYR C 1 36 ? 20.43530 56.71624 -14.79861 1.000 25.27637 338 TYR C N 1
ATOM 4641 C CA . TYR C 1 36 ? 21.45287 56.54599 -15.83223 1.000 23.31278 338 TYR C CA 1
ATOM 4642 C C . TYR C 1 36 ? 21.83559 55.07701 -15.97913 1.000 25.19115 338 TYR C C 1
ATOM 4643 O O . TYR C 1 36 ? 21.97487 54.36423 -14.98308 1.000 26.53654 338 TYR C O 1
ATOM 4652 N N . TYR C 1 37 ? 22.01595 54.63633 -17.22263 1.000 25.66310 339 TYR C N 1
ATOM 4653 C CA . TYR C 1 37 ? 22.58136 53.31640 -17.50176 1.000 25.38725 339 TYR C CA 1
ATOM 4654 C C . TYR C 1 37 ? 24.08850 53.32418 -17.27556 1.000 26.81959 339 TYR C C 1
ATOM 4655 O O . TYR C 1 37 ? 24.76375 54.28355 -17.63758 1.000 27.17154 339 TYR C O 1
ATOM 4664 N N . ALA C 1 38 ? 24.61507 52.22830 -16.73325 1.000 30.03821 340 ALA C N 1
ATOM 4665 C CA . ALA C 1 38 ? 26.06203 52.04716 -16.61351 1.000 29.83217 340 ALA C CA 1
ATOM 4666 C C . ALA C 1 38 ? 26.38067 50.56413 -16.49842 1.000 27.50832 340 ALA C C 1
ATOM 4667 O O . ALA C 1 38 ? 25.54753 49.76617 -16.07177 1.000 27.76849 340 ALA C O 1
ATOM 4669 N N . GLU C 1 39 ? 27.61050 50.21018 -16.86222 1.000 29.34950 341 GLU C N 1
ATOM 4670 C CA . GLU C 1 39 ? 28.16159 48.89639 -16.55680 1.000 38.10017 341 GLU C CA 1
ATOM 4671 C C . GLU C 1 39 ? 29.17365 49.08769 -15.43806 1.000 37.15936 341 GLU C C 1
ATOM 4672 O O . GLU C 1 39 ? 30.17303 49.79024 -15.60942 1.000 35.73140 341 GLU C O 1
ATOM 4678 N N . LEU C 1 40 ? 28.89046 48.50779 -14.27892 1.000 31.71567 342 LEU C N 1
ATOM 4679 C CA . LEU C 1 40 ? 29.73001 48.69021 -13.10262 1.000 36.55204 342 LEU C CA 1
ATOM 4680 C C . LEU C 1 40 ? 30.23199 47.33007 -12.64756 1.000 32.89833 342 LEU C C 1
ATOM 4681 O O . LEU C 1 40 ? 29.43212 46.45472 -12.29861 1.000 33.71631 342 LEU C O 1
ATOM 4686 N N . ARG C 1 41 ? 31.55067 47.15847 -12.65436 1.000 31.48053 343 ARG C N 1
ATOM 4687 C CA . ARG C 1 41 ? 32.16122 45.92695 -12.15536 1.000 40.03741 343 ARG C CA 1
ATOM 4688 C C . ARG C 1 41 ? 31.51835 44.69023 -12.78265 1.000 39.11913 343 ARG C C 1
ATOM 4689 O O . ARG C 1 41 ? 31.20901 43.71209 -12.10295 1.000 36.74716 343 ARG C O 1
ATOM 4697 N N . GLY C 1 42 ? 31.29023 44.74805 -14.09206 1.000 34.82322 344 GLY C N 1
ATOM 4698 C CA . GLY C 1 42 ? 30.79298 43.60965 -14.83593 1.000 42.75576 344 GLY C CA 1
ATOM 4699 C C . GLY C 1 42 ? 29.28692 43.43975 -14.87610 1.000 36.83055 344 GLY C C 1
ATOM 4700 O O . GLY C 1 42 ? 28.81370 42.46804 -15.47636 1.000 42.29348 344 GLY C O 1
ATOM 4701 N N . GLU C 1 43 ? 28.51441 44.32853 -14.25409 1.000 31.15019 345 GLU C N 1
ATOM 4702 C CA . GLU C 1 43 ? 27.06444 44.18904 -14.16589 1.000 33.79214 345 GLU C CA 1
ATOM 4703 C C . GLU C 1 43 ? 26.36831 45.34965 -14.86533 1.000 34.60786 345 GLU C C 1
ATOM 4704 O O . GLU C 1 43 ? 26.79637 46.49813 -14.74931 1.000 29.37655 345 GLU C O 1
ATOM 4710 N N . ARG C 1 44 ? 25.27302 45.06180 -15.56522 1.000 31.13276 346 ARG C N 1
ATOM 4711 C CA . ARG C 1 44 ? 24.44580 46.14659 -16.08204 1.000 33.41572 346 ARG C CA 1
ATOM 4712 C C . ARG C 1 44 ? 23.66076 46.76596 -14.93128 1.000 28.33361 346 ARG C C 1
ATOM 4713 O O . ARG C 1 44 ? 23.05499 46.05546 -14.12373 1.000 28.02535 346 ARG C O 1
ATOM 4721 N N . ALA C 1 45 ? 23.66427 48.09402 -14.85385 1.000 29.59471 347 ALA C N 1
ATOM 4722 C CA . ALA C 1 45 ? 23.20254 48.78143 -13.65928 1.000 26.72200 347 ALA C CA 1
ATOM 4723 C C . ALA C 1 45 ? 22.40883 50.01895 -14.04689 1.000 27.25065 347 ALA C C 1
ATOM 4724 O O . ALA C 1 45 ? 22.56510 50.57056 -15.14042 1.000 26.93403 347 ALA C O 1
ATOM 4726 N N . ALA C 1 46 ? 21.54252 50.44293 -13.13011 1.000 25.90771 348 ALA C N 1
ATOM 4727 C CA . ALA C 1 46 ? 20.81607 51.69749 -13.25192 1.000 25.50191 348 ALA C CA 1
ATOM 4728 C C . ALA C 1 46 ? 21.19620 52.55672 -12.06261 1.000 25.91053 348 ALA C C 1
ATOM 4729 O O . ALA C 1 46 ? 21.06201 52.12306 -10.91400 1.000 29.12116 348 ALA C O 1
ATOM 4731 N N . ILE C 1 47 ? 21.66354 53.76855 -12.33264 1.000 25.96834 349 ILE C N 1
ATOM 4732 C CA . ILE C 1 47 ? 22.13167 54.67397 -11.29419 1.000 25.03945 349 ILE C CA 1
ATOM 4733 C C . ILE C 1 47 ? 21.08960 55.76013 -11.10188 1.000 30.27057 349 ILE C C 1
ATOM 4734 O O . ILE C 1 47 ? 20.76920 56.49264 -12.04623 1.000 29.98712 349 ILE C O 1
ATOM 4739 N N . LYS C 1 48 ? 20.60639 55.90573 -9.87242 1.000 32.25645 350 LYS C N 1
ATOM 4740 C CA . LYS C 1 48 ? 19.60462 56.90911 -9.54216 1.000 37.08580 350 LYS C CA 1
ATOM 4741 C C . LYS C 1 48 ? 20.23649 57.94099 -8.62668 1.000 34.51567 350 LYS C C 1
ATOM 4742 O O . LYS C 1 48 ? 20.63053 57.61479 -7.50238 1.000 36.71084 350 LYS C O 1
ATOM 4748 N N . LYS C 1 49 ? 20.32906 59.17852 -9.10480 1.000 42.26411 351 LYS C N 1
ATOM 4749 C CA . LYS C 1 49 ? 20.82550 60.26843 -8.27755 1.000 44.32193 351 LYS C CA 1
ATOM 4750 C C . LYS C 1 49 ? 19.71776 60.72349 -7.33990 1.000 50.35271 351 LYS C C 1
ATOM 4751 O O . LYS C 1 49 ? 18.64938 61.14614 -7.79147 1.000 50.57092 351 LYS C O 1
ATOM 4757 N N . MET C 1 50 ? 19.96423 60.61402 -6.04084 1.000 48.80779 352 MET C N 1
ATOM 4758 C CA . MET C 1 50 ? 19.03503 61.09034 -5.02648 1.000 55.23911 352 MET C CA 1
ATOM 4759 C C . MET C 1 50 ? 19.53267 62.45186 -4.56170 1.000 71.88943 352 MET C C 1
ATOM 4760 O O . MET C 1 50 ? 20.54019 62.54357 -3.85281 1.000 76.96264 352 MET C O 1
ATOM 4765 N N . ASP C 1 51 ? 18.84631 63.51189 -4.98065 1.000 72.65398 353 ASP C N 1
ATOM 4766 C CA . ASP C 1 51 ? 19.28370 64.86295 -4.65244 1.000 81.52473 353 ASP C CA 1
ATOM 4767 C C . ASP C 1 51 ? 19.17377 65.11646 -3.15458 1.000 85.79660 353 ASP C C 1
ATOM 4768 O O . ASP C 1 51 ? 18.36240 65.93759 -2.71499 1.000 91.42924 353 ASP C O 1
ATOM 4773 N N . MET C 1 52 ? 19.99615 64.42776 -2.36981 1.000 74.06556 354 MET C N 1
ATOM 4774 C CA . MET C 1 52 ? 19.91742 64.47490 -0.91421 1.000 78.14094 354 MET C CA 1
ATOM 4775 C C . MET C 1 52 ? 21.13195 63.75710 -0.33975 1.000 77.98707 354 MET C C 1
ATOM 4776 O O . MET C 1 52 ? 21.90377 63.11533 -1.06026 1.000 61.80537 354 MET C O 1
ATOM 4781 N N . GLN C 1 53 ? 21.27897 63.85952 0.97657 1.000 78.57619 355 GLN C N 1
ATOM 4782 C CA . GLN C 1 53 ? 22.31279 63.17180 1.72834 1.000 78.96231 355 GLN C CA 1
ATOM 4783 C C . GLN C 1 53 ? 21.65580 62.16611 2.66660 1.000 79.47368 355 GLN C C 1
ATOM 4784 O O . GLN C 1 53 ? 20.48282 62.30098 3.02271 1.000 83.46742 355 GLN C O 1
ATOM 4790 N N . ALA C 1 54 ? 22.41882 61.15095 3.07140 1.000 76.71253 356 ALA C N 1
ATOM 4791 C CA . ALA C 1 54 ? 21.89593 60.05734 3.88263 1.000 76.62206 356 ALA C CA 1
ATOM 4792 C C . ALA C 1 54 ? 22.65163 59.93478 5.20076 1.000 80.94966 356 ALA C C 1
ATOM 4793 O O . ALA C 1 54 ? 23.88320 60.02802 5.23655 1.000 68.37968 356 ALA C O 1
ATOM 4795 N N . SER C 1 55 ? 21.90240 59.70053 6.27720 1.000 84.57475 357 SER C N 1
ATOM 4796 C CA . SER C 1 55 ? 22.48410 59.48959 7.59443 1.000 88.80833 357 SER C CA 1
ATOM 4797 C C . SER C 1 55 ? 23.29273 58.19500 7.63711 1.000 93.16789 357 SER C C 1
ATOM 4798 O O . SER C 1 55 ? 23.15691 57.31297 6.78413 1.000 88.93786 357 SER C O 1
ATOM 4801 N N . LYS C 1 56 ? 24.14189 58.08541 8.66269 1.000 84.85016 358 LYS C N 1
ATOM 4802 C CA . LYS C 1 56 ? 24.88937 56.85188 8.87679 1.000 94.48372 358 LYS C CA 1
ATOM 4803 C C . LYS C 1 56 ? 23.97041 55.68065 9.19769 1.000 88.82424 358 LYS C C 1
ATOM 4804 O O . LYS C 1 56 ? 24.34510 54.52721 8.95862 1.000 90.90595 358 LYS C O 1
ATOM 4810 N N . GLU C 1 57 ? 22.77536 55.95298 9.72684 1.000 88.12434 359 GLU C N 1
ATOM 4811 C CA . GLU C 1 57 ? 21.81454 54.89426 10.01556 1.000 88.15675 359 GLU C CA 1
ATOM 4812 C C . GLU C 1 57 ? 21.16388 54.37484 8.73952 1.000 81.25136 359 GLU C C 1
ATOM 4813 O O . GLU C 1 57 ? 21.05723 53.15881 8.53881 1.000 73.88648 359 GLU C O 1
ATOM 4819 N N . PHE C 1 58 ? 20.71407 55.28346 7.86795 1.000 83.36538 360 PHE C N 1
ATOM 4820 C CA . PHE C 1 58 ? 20.13796 54.85028 6.60069 1.000 71.66726 360 PHE C CA 1
ATOM 4821 C C . PHE C 1 58 ? 21.17878 54.15155 5.73866 1.000 64.01818 360 PHE C C 1
ATOM 4822 O O . PHE C 1 58 ? 20.83242 53.28711 4.92611 1.000 60.23831 360 PHE C O 1
ATOM 4830 N N . LEU C 1 59 ? 22.45524 54.50860 5.90147 1.000 60.35885 361 LEU C N 1
ATOM 4831 C CA . LEU C 1 59 ? 23.51711 53.74802 5.25249 1.000 68.66285 361 LEU C CA 1
ATOM 4832 C C . LEU C 1 59 ? 23.53033 52.30698 5.74354 1.000 55.20849 361 LEU C C 1
ATOM 4833 O O . LEU C 1 59 ? 23.69931 51.37379 4.94948 1.000 58.63815 361 LEU C O 1
ATOM 4838 N N . ALA C 1 60 ? 23.34661 52.10766 7.05143 1.000 54.94262 362 ALA C N 1
ATOM 4839 C CA . ALA C 1 60 ? 23.27296 50.75779 7.59672 1.000 48.34633 362 ALA C CA 1
ATOM 4840 C C . ALA C 1 60 ? 22.02837 50.02545 7.11437 1.000 53.25035 362 ALA C C 1
ATOM 4841 O O . ALA C 1 60 ? 22.03951 48.79325 7.01513 1.000 54.24705 362 ALA C O 1
ATOM 4843 N N . GLU C 1 61 ? 20.95339 50.75956 6.80884 1.000 52.85892 363 GLU C N 1
ATOM 4844 C CA . GLU C 1 61 ? 19.76422 50.13840 6.23698 1.000 43.06183 363 GLU C CA 1
ATOM 4845 C C . GLU C 1 61 ? 19.96609 49.79232 4.77107 1.000 43.64761 363 GLU C C 1
ATOM 4846 O O . GLU C 1 61 ? 19.49692 48.74754 4.30983 1.000 44.00309 363 GLU C O 1
ATOM 4852 N N . LEU C 1 62 ? 20.63908 50.66310 4.01873 1.000 39.55516 364 LEU C N 1
ATOM 4853 C CA . LEU C 1 62 ? 20.98178 50.32377 2.64282 1.000 38.59006 364 LEU C CA 1
ATOM 4854 C C . LEU C 1 62 ? 21.86434 49.08692 2.59848 1.000 37.65411 364 LEU C C 1
ATOM 4855 O O . LEU C 1 62 ? 21.70366 48.22860 1.72296 1.000 41.46246 364 LEU C O 1
ATOM 4860 N N . LYS C 1 63 ? 22.81209 48.99372 3.53388 1.000 39.32481 365 LYS C N 1
ATOM 4861 C CA . LYS C 1 63 ? 23.64489 47.80690 3.69779 1.000 51.13104 365 LYS C CA 1
ATOM 4862 C C . LYS C 1 63 ? 22.80237 46.53285 3.73990 1.000 44.71167 365 LYS C C 1
ATOM 4863 O O . LYS C 1 63 ? 23.01452 45.59956 2.95662 1.000 36.25912 365 LYS C O 1
ATOM 4869 N N . VAL C 1 64 ? 21.84523 46.47941 4.66871 1.000 39.15239 366 VAL C N 1
ATOM 4870 C CA . VAL C 1 64 ? 20.94740 45.32908 4.76425 1.000 44.61040 366 VAL C CA 1
ATOM 4871 C C . VAL C 1 64 ? 20.19235 45.12656 3.45556 1.000 41.93187 366 VAL C C 1
ATOM 4872 O O . VAL C 1 64 ? 19.97644 43.98996 3.00902 1.000 36.03023 366 VAL C O 1
ATOM 4876 N N . LEU C 1 65 ? 19.77560 46.22410 2.82215 1.000 35.50523 367 LEU C N 1
ATOM 4877 C CA . LEU C 1 65 ? 18.99690 46.11466 1.59186 1.000 33.57915 367 LEU C CA 1
ATOM 4878 C C . LEU C 1 65 ? 19.78176 45.44460 0.47635 1.000 34.73404 367 LEU C C 1
ATOM 4879 O O . LEU C 1 65 ? 19.18905 44.74288 -0.35051 1.000 33.44724 367 LEU C O 1
ATOM 4884 N N . THR C 1 66 ? 21.10953 45.64641 0.42612 1.000 33.60628 368 THR C N 1
ATOM 4885 C CA . THR C 1 66 ? 21.89671 44.98759 -0.61358 1.000 36.01201 368 THR C CA 1
ATOM 4886 C C . THR C 1 66 ? 21.89240 43.47326 -0.47078 1.000 30.74634 368 THR C C 1
ATOM 4887 O O . THR C 1 66 ? 22.13597 42.77293 -1.45923 1.000 38.27064 368 THR C O 1
ATOM 4891 N N . ARG C 1 67 ? 21.61955 42.95130 0.72154 1.000 31.68165 369 ARG C N 1
ATOM 4892 C CA . ARG C 1 67 ? 21.61111 41.50399 0.90114 1.000 37.29666 369 ARG C CA 1
ATOM 4893 C C . ARG C 1 67 ? 20.33421 40.84695 0.39376 1.000 39.67916 369 ARG C C 1
ATOM 4894 O O . ARG C 1 67 ? 20.29955 39.62004 0.27991 1.000 37.51396 369 ARG C O 1
ATOM 4902 N N . VAL C 1 68 ? 19.29337 41.61876 0.08523 1.000 33.58917 370 VAL C N 1
ATOM 4903 C CA . VAL C 1 68 ? 18.02708 41.03562 -0.35282 1.000 35.83447 370 VAL C CA 1
ATOM 4904 C C . VAL C 1 68 ? 18.16960 40.55562 -1.78972 1.000 39.73938 370 VAL C C 1
ATOM 4905 O O . VAL C 1 68 ? 18.54538 41.32238 -2.68419 1.000 36.13931 370 VAL C O 1
ATOM 4909 N N . HIS C 1 69 ? 17.87120 39.27949 -2.01770 1.000 35.20279 371 HIS C N 1
ATOM 4910 C CA . HIS C 1 69 ? 18.09216 38.66058 -3.31702 1.000 34.98749 371 HIS C CA 1
ATOM 4911 C C . HIS C 1 69 ? 16.92329 37.73279 -3.61927 1.000 33.91518 371 HIS C C 1
ATOM 4912 O O . HIS C 1 69 ? 16.71566 36.75091 -2.90073 1.000 34.68291 371 HIS C O 1
ATOM 4919 N N . HIS C 1 70 ? 16.16444 38.04749 -4.67177 1.000 31.48539 372 HIS C N 1
ATOM 4920 C CA . HIS C 1 70 ? 14.94322 37.32948 -5.02208 1.000 26.40041 372 HIS C CA 1
ATOM 4921 C C . HIS C 1 70 ? 14.66645 37.54875 -6.50568 1.000 32.01952 372 HIS C C 1
ATOM 4922 O O . HIS C 1 70 ? 14.87661 38.65525 -7.01781 1.000 26.07866 372 HIS C O 1
ATOM 4929 N N . LEU C 1 71 ? 14.18290 36.50306 -7.19151 1.000 26.25956 373 LEU C N 1
ATOM 4930 C CA . LEU C 1 71 ? 13.94830 36.63404 -8.63024 1.000 25.47899 373 LEU C CA 1
ATOM 4931 C C . LEU C 1 71 ? 12.88772 37.68271 -8.96998 1.000 24.26314 373 LEU C C 1
ATOM 4932 O O . LEU C 1 71 ? 12.85236 38.16722 -10.10455 1.000 27.23296 373 LEU C O 1
ATOM 4937 N N . ASN C 1 72 ? 12.02420 38.04597 -8.02985 1.000 21.07863 374 ASN C N 1
ATOM 4938 C CA . ASN C 1 72 ? 10.96424 39.00676 -8.31630 1.000 23.48213 374 ASN C CA 1
ATOM 4939 C C . ASN C 1 72 ? 11.13642 40.31474 -7.55147 1.000 24.59413 374 ASN C C 1
ATOM 4940 O O . ASN C 1 72 ? 10.15199 41.01404 -7.29854 1.000 22.14992 374 ASN C O 1
ATOM 4945 N N . LEU C 1 73 ? 12.36792 40.65313 -7.16493 1.000 24.01624 375 LEU C N 1
ATOM 4946 C CA . LEU C 1 73 ? 12.69456 41.94555 -6.57407 1.000 22.76323 375 LEU C CA 1
ATOM 4947 C C . LEU C 1 73 ? 13.90691 42.52573 -7.29267 1.000 21.67372 375 LEU C C 1
ATOM 4948 O O . LEU C 1 73 ? 14.87456 41.81228 -7.56812 1.000 24.52826 375 LEU C O 1
ATOM 4953 N N . VAL C 1 74 ? 13.84708 43.81732 -7.60044 1.000 26.70697 376 VAL C N 1
ATOM 4954 C CA . VAL C 1 74 ? 14.99981 44.50731 -8.17320 1.000 26.85845 376 VAL C CA 1
ATOM 4955 C C . VAL C 1 74 ? 16.06501 44.65241 -7.09326 1.000 23.75555 376 VAL C C 1
ATOM 4956 O O . VAL C 1 74 ? 15.83380 45.28573 -6.05345 1.000 25.35763 376 VAL C O 1
ATOM 4960 N N . ARG C 1 75 ? 17.23659 44.06029 -7.33130 1.000 26.18730 377 ARG C N 1
ATOM 4961 C CA . ARG C 1 75 ? 18.29400 44.03774 -6.33114 1.000 27.28181 377 ARG C CA 1
ATOM 4962 C C . ARG C 1 75 ? 19.00962 45.37816 -6.27726 1.000 26.38595 377 ARG C C 1
ATOM 4963 O O . ARG C 1 75 ? 19.30036 45.98403 -7.31119 1.000 27.25393 377 ARG C O 1
ATOM 4971 N N . LEU C 1 76 ? 19.29244 45.83887 -5.06480 1.000 26.51560 378 LEU C N 1
ATOM 4972 C CA . LEU C 1 76 ? 20.14082 47.01156 -4.86958 1.000 27.43696 378 LEU C CA 1
ATOM 4973 C C . LEU C 1 76 ? 21.59439 46.54548 -4.90730 1.000 23.81854 378 LEU C C 1
ATOM 4974 O O . LEU C 1 76 ? 22.03463 45.82770 -4.00694 1.000 26.17856 378 LEU C O 1
ATOM 4979 N N . ILE C 1 77 ? 22.32747 46.92193 -5.96172 1.000 28.58545 379 ILE C N 1
ATOM 4980 C CA . ILE C 1 77 ? 23.73393 46.52485 -6.08203 1.000 31.18560 379 ILE C CA 1
ATOM 4981 C C . ILE C 1 77 ? 24.59841 47.29024 -5.08850 1.000 34.05889 379 ILE C C 1
ATOM 4982 O O . ILE C 1 77 ? 25.50372 46.72570 -4.46548 1.000 32.29304 379 ILE C O 1
ATOM 4987 N N . GLY C 1 78 ? 24.36390 48.58599 -4.94383 1.000 31.40703 380 GLY C N 1
ATOM 4988 C CA . GLY C 1 78 ? 25.18730 49.36219 -4.04630 1.000 32.82328 380 GLY C CA 1
ATOM 4989 C C . GLY C 1 78 ? 24.73843 50.79915 -3.99246 1.000 32.38878 380 GLY C C 1
ATOM 4990 O O . GLY C 1 78 ? 23.60254 51.12576 -4.34128 1.000 32.88426 380 GLY C O 1
ATOM 4991 N N . TYR C 1 79 ? 25.65061 51.65788 -3.55363 1.000 31.46785 381 TYR C N 1
ATOM 4992 C CA . TYR C 1 79 ? 25.31670 53.05482 -3.33237 1.000 32.40120 381 TYR C CA 1
ATOM 4993 C C . TYR C 1 79 ? 26.60461 53.84459 -3.16658 1.000 41.87647 381 TYR C C 1
ATOM 4994 O O . TYR C 1 79 ? 27.69589 53.28160 -3.03225 1.000 41.71355 381 TYR C O 1
ATOM 5003 N N . SER C 1 80 ? 26.45184 55.16459 -3.17844 1.000 49.85210 382 SER C N 1
ATOM 5004 C CA . SER C 1 80 ? 27.48004 56.08045 -2.72033 1.000 53.41868 382 SER C CA 1
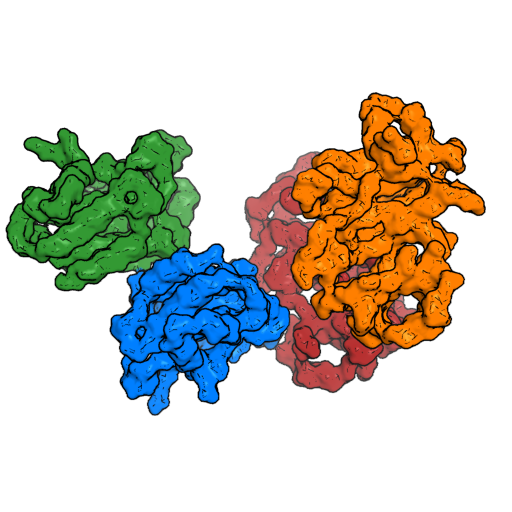ATOM 5005 C C . SER C 1 80 ? 27.47060 56.15696 -1.19672 1.000 61.38522 382 SER C C 1
ATOM 5006 O O . SER C 1 80 ? 26.45906 55.89091 -0.54213 1.000 61.76082 382 SER C O 1
ATOM 5009 N N . ILE C 1 81 ? 28.60999 56.55139 -0.63260 1.000 64.08315 383 ILE C N 1
ATOM 5010 C CA . ILE C 1 81 ? 28.77037 56.61759 0.81767 1.000 73.02518 383 ILE C CA 1
ATOM 5011 C C . ILE C 1 81 ? 29.01888 58.02845 1.32611 1.000 72.15898 383 ILE C C 1
ATOM 5012 O O . ILE C 1 81 ? 28.99691 58.23988 2.54953 1.000 69.14955 383 ILE C O 1
ATOM 5017 N N . GLU C 1 82 ? 29.26498 58.99253 0.44549 1.000 58.14811 384 GLU C N 1
ATOM 5018 C CA . GLU C 1 82 ? 29.40119 60.38397 0.84176 1.000 77.60886 384 GLU C CA 1
ATOM 5019 C C . GLU C 1 82 ? 28.81191 61.26680 -0.24508 1.000 74.50574 384 GLU C C 1
ATOM 5020 O O . GLU C 1 82 ? 28.46603 60.80459 -1.33638 1.000 72.14444 384 GLU C O 1
ATOM 5026 N N . GLY C 1 83 ? 28.70930 62.55497 0.06803 1.000 80.25542 385 GLY C N 1
ATOM 5027 C CA . GLY C 1 83 ? 28.13003 63.51329 -0.84162 1.000 76.51840 385 GLY C CA 1
ATOM 5028 C C . GLY C 1 83 ? 26.69793 63.15221 -1.17321 1.000 65.62594 385 GLY C C 1
ATOM 5029 O O . GLY C 1 83 ? 25.97899 62.53235 -0.38037 1.000 68.96267 385 GLY C O 1
ATOM 5030 N N . SER C 1 84 ? 26.27648 63.55221 -2.36992 1.000 58.52820 386 SER C N 1
ATOM 5031 C CA . SER C 1 84 ? 24.93844 63.22427 -2.83359 1.000 56.20066 386 SER C CA 1
ATOM 5032 C C . SER C 1 84 ? 24.75209 61.71476 -2.84370 1.000 48.99928 386 SER C C 1
ATOM 5033 O O . SER C 1 84 ? 25.64487 60.96432 -3.24295 1.000 53.63801 386 SER C O 1
ATOM 5036 N N . LEU C 1 85 ? 23.59378 61.26932 -2.37793 1.000 51.96977 387 LEU C N 1
ATOM 5037 C CA . LEU C 1 85 ? 23.28530 59.84795 -2.36835 1.000 52.78564 387 LEU C CA 1
ATOM 5038 C C . LEU C 1 85 ? 22.95545 59.39051 -3.78230 1.000 52.03608 387 LEU C C 1
ATOM 5039 O O . LEU C 1 85 ? 22.08272 59.96737 -4.43975 1.000 46.42579 387 LEU C O 1
ATOM 5044 N N . PHE C 1 86 ? 23.67268 58.37378 -4.25354 1.000 42.36461 388 PHE C N 1
ATOM 5045 C CA . PHE C 1 86 ? 23.30722 57.61808 -5.44181 1.000 39.15156 388 PHE C CA 1
ATOM 5046 C C . PHE C 1 86 ? 22.93120 56.20692 -5.01754 1.000 31.88992 388 PHE C C 1
ATOM 5047 O O . PHE C 1 86 ? 23.60539 55.61114 -4.17307 1.000 35.91918 388 PHE C O 1
ATOM 5055 N N . LEU C 1 87 ? 21.85964 55.67561 -5.60232 1.000 37.28021 389 LEU C N 1
ATOM 5056 C CA . LEU C 1 87 ? 21.49443 54.27060 -5.46218 1.000 30.35725 389 LEU C CA 1
ATOM 5057 C C . LEU C 1 87 ? 21.78084 53.55812 -6.77387 1.000 31.46656 389 LEU C C 1
ATOM 5058 O O . LEU C 1 87 ? 21.45652 54.07926 -7.84473 1.000 31.99805 389 LEU C O 1
ATOM 5063 N N . VAL C 1 88 ? 22.37584 52.36797 -6.68992 1.000 27.88794 390 VAL C N 1
ATOM 5064 C CA . VAL C 1 88 ? 22.75403 51.58337 -7.86157 1.000 26.47427 390 VAL C CA 1
ATOM 5065 C C . VAL C 1 88 ? 21.95921 50.27852 -7.84768 1.000 26.33823 390 VAL C C 1
ATOM 5066 O O . VAL C 1 88 ? 22.17323 49.41747 -6.98493 1.000 25.98096 390 VAL C O 1
ATOM 5070 N N . TYR C 1 89 ? 21.07101 50.11217 -8.81419 1.000 24.23691 391 TYR C N 1
ATOM 5071 C CA . TYR C 1 89 ? 20.24239 48.91951 -8.90293 1.000 27.80635 391 TYR C CA 1
ATOM 5072 C C . TYR C 1 89 ? 20.65803 48.07565 -10.09991 1.000 26.02011 391 TYR C C 1
ATOM 5073 O O . TYR C 1 89 ? 21.26900 48.56724 -11.04965 1.000 25.99628 391 TYR C O 1
ATOM 5082 N N . GLU C 1 90 ? 20.30406 46.79248 -10.06832 1.000 24.94926 392 GLU C N 1
ATOM 5083 C CA . GLU C 1 90 ? 20.45090 46.00797 -11.28660 1.000 27.74569 392 GLU C CA 1
ATOM 5084 C C . GLU C 1 90 ? 19.54333 46.58855 -12.36828 1.000 26.85804 392 GLU C C 1
ATOM 5085 O O . GLU C 1 90 ? 18.44440 47.08318 -12.08910 1.000 27.85709 392 GLU C O 1
ATOM 5091 N N . PHE C 1 91 ? 20.04066 46.57287 -13.60153 1.000 26.71865 393 PHE C N 1
ATOM 5092 C CA . PHE C 1 91 ? 19.30707 47.05879 -14.76194 1.000 27.45722 393 PHE C CA 1
ATOM 5093 C C . PHE C 1 91 ? 18.30240 46.00561 -15.22720 1.000 24.30828 393 PHE C C 1
ATOM 5094 O O . PHE C 1 91 ? 18.66701 44.84914 -15.45253 1.000 25.10797 393 PHE C O 1
ATOM 5102 N N . ILE C 1 92 ? 17.04450 46.40740 -15.36264 1.000 26.20826 394 ILE C N 1
ATOM 5103 C CA . ILE C 1 92 ? 15.96644 45.53419 -15.83131 1.000 25.96304 394 ILE C CA 1
ATOM 5104 C C . ILE C 1 92 ? 15.56670 46.04454 -17.20985 1.000 22.35432 394 ILE C C 1
ATOM 5105 O O . ILE C 1 92 ? 15.02378 47.14990 -17.33643 1.000 26.08004 394 ILE C O 1
ATOM 5110 N N . GLU C 1 93 ? 15.81160 45.23488 -18.23820 1.000 22.28374 395 GLU C N 1
ATOM 5111 C CA . GLU C 1 93 ? 15.95331 45.76556 -19.58903 1.000 26.42102 395 GLU C CA 1
ATOM 5112 C C . GLU C 1 93 ? 14.63849 46.13999 -20.28146 1.000 25.70787 395 GLU C C 1
ATOM 5113 O O . GLU C 1 93 ? 14.68546 46.87707 -21.27301 1.000 26.67922 395 GLU C O 1
ATOM 5119 N N . ASN C 1 94 ? 13.48029 45.65257 -19.82183 1.000 22.88757 396 ASN C N 1
ATOM 5120 C CA . ASN C 1 94 ? 12.23903 45.84946 -20.57260 1.000 27.00319 396 ASN C CA 1
ATOM 5121 C C . ASN C 1 94 ? 11.27282 46.81141 -19.88306 1.000 24.42170 396 ASN C C 1
ATOM 5122 O O . ASN C 1 94 ? 10.04792 46.65904 -19.99212 1.000 28.12652 396 ASN C O 1
ATOM 5127 N N . GLY C 1 95 ? 11.80067 47.82202 -19.18799 1.000 28.06641 397 GLY C N 1
ATOM 5128 C CA . GLY C 1 95 ? 10.95237 48.90984 -18.72117 1.000 29.87522 397 GLY C CA 1
ATOM 5129 C C . GLY C 1 95 ? 10.04873 48.52834 -17.55457 1.000 24.28712 397 GLY C C 1
ATOM 5130 O O . GLY C 1 95 ? 10.37867 47.67234 -16.73096 1.000 23.72171 397 GLY C O 1
ATOM 5131 N N . ASN C 1 96 ? 8.89297 49.19719 -17.46548 1.000 25.40371 398 ASN C N 1
ATOM 5132 C CA . ASN C 1 96 ? 7.98847 48.93318 -16.35843 1.000 25.89855 398 ASN C CA 1
ATOM 5133 C C . ASN C 1 96 ? 6.60161 48.59489 -16.89054 1.000 24.02637 398 ASN C C 1
ATOM 5134 O O . ASN C 1 96 ? 6.30925 48.72244 -18.08160 1.000 25.01295 398 ASN C O 1
ATOM 5139 N N . LEU C 1 97 ? 5.75432 48.14164 -15.97593 1.000 25.08979 399 LEU C N 1
ATOM 5140 C CA . LEU C 1 97 ? 4.44943 47.61463 -16.37399 1.000 25.46567 399 LEU C CA 1
ATOM 5141 C C . LEU C 1 97 ? 3.55180 48.70616 -16.95222 1.000 28.53566 399 LEU C C 1
ATOM 5142 O O . LEU C 1 97 ? 2.80306 48.45632 -17.90736 1.000 27.08738 399 LEU C O 1
ATOM 5147 N N . SER C 1 98 ? 3.61032 49.92401 -16.39787 1.000 25.17262 400 SER C N 1
ATOM 5148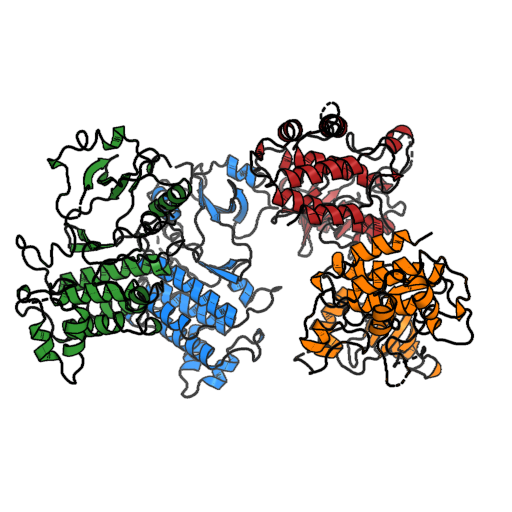 C CA A SER C 1 98 ? 2.79567 51.00753 -16.93739 0.588 29.57680 400 SER C CA 1
ATOM 5149 C CA B SER C 1 98 ? 2.80614 51.02043 -16.93459 0.412 29.59935 400 SER C CA 1
ATOM 5150 C C . SER C 1 98 ? 3.09649 51.24402 -18.41237 1.000 30.17549 400 SER C C 1
ATOM 5151 O O . SER C 1 98 ? 2.18155 51.47227 -19.20916 1.000 30.63798 400 SER C O 1
ATOM 5156 N N . GLN C 1 99 ? 4.37199 51.19183 -18.79314 1.000 26.04011 401 GLN C N 1
ATOM 5157 C CA . GLN C 1 99 ? 4.73510 51.43197 -20.18611 1.000 28.16804 401 GLN C CA 1
ATOM 5158 C C . GLN C 1 99 ? 4.19306 50.34485 -21.09864 1.000 29.81536 401 GLN C C 1
ATOM 5159 O O . GLN C 1 99 ? 3.79371 50.62356 -22.23446 1.000 36.16375 401 GLN C O 1
ATOM 5165 N N . HIS C 1 100 ? 4.19419 49.09382 -20.63241 1.000 27.17221 402 HIS C N 1
ATOM 5166 C CA . HIS C 1 100 ? 3.64244 48.02724 -21.45497 1.000 29.10583 402 HIS C CA 1
ATOM 5167 C C . HIS C 1 100 ? 2.12376 48.11583 -21.56227 1.000 29.30701 402 HIS C C 1
ATOM 5168 O O . HIS C 1 100 ? 1.56881 47.81542 -22.62262 1.000 33.30835 402 HIS C O 1
ATOM 5175 N N . LEU C 1 101 ? 1.43736 48.51800 -20.48851 1.000 26.89527 403 LEU C N 1
ATOM 5176 C CA . LEU C 1 101 ? -0.02353 48.59070 -20.53138 1.000 31.00788 403 LEU C CA 1
ATOM 5177 C C . LEU C 1 101 ? -0.52100 49.78590 -21.33546 1.000 37.32158 403 LEU C C 1
ATOM 5178 O O . LEU C 1 101 ? -1.56295 49.70115 -22.00303 1.000 31.44060 403 LEU C O 1
ATOM 5183 N N . ARG C 1 102 ? 0.19606 50.90829 -21.26842 1.000 33.01978 404 ARG C N 1
ATOM 5184 C CA . ARG C 1 102 ? -0.27443 52.16729 -21.83236 1.000 54.14869 404 ARG C CA 1
ATOM 5185 C C . ARG C 1 102 ? 0.56843 52.68739 -22.98704 1.000 52.58195 404 ARG C C 1
ATOM 5186 O O . ARG C 1 102 ? 0.12998 53.61564 -23.67489 1.000 55.60195 404 ARG C O 1
ATOM 5194 N N . GLY C 1 103 ? 1.75492 52.13997 -23.21652 1.000 54.35536 405 GLY C N 1
ATOM 5195 C CA . GLY C 1 103 ? 2.57313 52.58985 -24.32451 1.000 60.80939 405 GLY C CA 1
ATOM 5196 C C . GLY C 1 103 ? 1.98722 52.18971 -25.66530 1.000 65.32807 405 GLY C C 1
ATOM 5197 O O . GLY C 1 103 ? 1.07085 51.37096 -25.77102 1.000 60.53365 405 GLY C O 1
ATOM 5198 N N . SER C 1 104 ? 2.54613 52.78583 -26.72049 1.000 81.30687 406 SER C N 1
ATOM 5199 C CA . SER C 1 104 ? 2.02625 52.61429 -28.06901 1.000 87.41805 406 SER C CA 1
ATOM 5200 C C . SER C 1 104 ? 2.95096 51.84538 -28.99896 1.000 76.54988 406 SER C C 1
ATOM 5201 O O . SER C 1 104 ? 2.48764 51.35762 -30.03378 1.000 84.77083 406 SER C O 1
ATOM 5204 N N . GLY C 1 105 ? 4.23319 51.71774 -28.66105 1.000 60.64758 407 GLY C N 1
ATOM 5205 C CA . GLY C 1 105 ? 5.17645 51.13659 -29.59952 1.000 69.07765 407 GLY C CA 1
ATOM 5206 C C . GLY C 1 105 ? 4.99312 49.64893 -29.82899 1.000 77.19497 407 GLY C C 1
ATOM 5207 O O . GLY C 1 105 ? 5.24750 49.15758 -30.93284 1.000 69.57230 407 GLY C O 1
ATOM 5208 N N . ARG C 1 106 ? 4.53186 48.91838 -28.81533 1.000 68.59152 408 ARG C N 1
ATOM 5209 C CA . ARG C 1 106 ? 4.65763 47.46877 -28.78453 1.000 66.70767 408 ARG C CA 1
ATOM 5210 C C . ARG C 1 106 ? 3.30595 46.76527 -28.81681 1.000 67.94119 408 ARG C C 1
ATOM 5211 O O . ARG C 1 106 ? 2.25613 47.35092 -28.53614 1.000 54.43764 408 ARG C O 1
ATOM 5219 N N . ASP C 1 107 ? 3.36046 45.47744 -29.15039 1.000 59.95330 409 ASP C N 1
ATOM 5220 C CA . ASP C 1 107 ? 2.18234 44.63273 -29.09834 1.000 48.67896 409 ASP C CA 1
ATOM 5221 C C . ASP C 1 107 ? 1.64097 44.56360 -27.66980 1.000 43.28706 409 ASP C C 1
ATOM 5222 O O . ASP C 1 107 ? 2.39110 44.73060 -26.70288 1.000 44.64065 409 ASP C O 1
ATOM 5227 N N . PRO C 1 108 ? 0.33863 44.33199 -27.51033 1.000 40.19210 410 PRO C N 1
ATOM 5228 C CA . PRO C 1 108 ? -0.23385 44.23502 -26.16289 1.000 38.69222 410 PRO C CA 1
ATOM 5229 C C . PRO C 1 108 ? 0.28716 43.02119 -25.40776 1.000 38.98136 410 PRO C C 1
ATOM 5230 O O . PRO C 1 108 ? 0.65075 42.00102 -25.99557 1.000 39.38474 410 PRO C O 1
ATOM 5234 N N . LEU C 1 109 ? 0.32375 43.14692 -24.08648 1.000 32.68870 411 LEU C N 1
ATOM 5235 C CA . LEU C 1 109 ? 0.58320 41.98767 -23.24192 1.000 31.72713 411 LEU C CA 1
ATOM 5236 C C . LEU C 1 109 ? -0.56187 40.99236 -23.37277 1.000 30.64380 411 LEU C C 1
ATOM 5237 O O . LEU C 1 109 ? -1.71997 41.35228 -23.12314 1.000 31.86196 411 LEU C O 1
ATOM 5242 N N . PRO C 1 110 ? -0.28060 39.74469 -23.73912 1.000 31.07454 412 PRO C N 1
ATOM 5243 C CA . PRO C 1 110 ? -1.32183 38.71682 -23.72777 1.000 30.54639 412 PRO C CA 1
ATOM 5244 C C . PRO C 1 110 ? -1.81279 38.46798 -22.31105 1.000 30.68562 412 PRO C C 1
ATOM 5245 O O . PRO C 1 110 ? -1.10340 38.70050 -21.32728 1.000 27.63055 412 PRO C O 1
ATOM 5249 N N . TRP C 1 111 ? -3.05739 37.98706 -22.22210 1.000 27.48285 413 TRP C N 1
ATOM 5250 C CA . TRP C 1 111 ? -3.66381 37.72007 -20.92168 1.000 30.00975 413 TRP C CA 1
ATOM 5251 C C . TRP C 1 111 ? -2.78360 36.81330 -20.06065 1.000 27.97610 413 TRP C C 1
ATOM 5252 O O . TRP C 1 111 ? -2.55579 37.09322 -18.87632 1.000 27.92250 413 TRP C O 1
ATOM 5263 N N . ALA C 1 112 ? -2.29201 35.71152 -20.63341 1.000 28.81707 414 ALA C N 1
ATOM 5264 C CA . ALA C 1 112 ? -1.46530 34.79019 -19.85387 1.000 28.90115 414 ALA C CA 1
ATOM 5265 C C . ALA C 1 112 ? -0.20261 35.47296 -19.34372 1.000 30.05689 414 ALA C C 1
ATOM 5266 O O . ALA C 1 112 ? 0.26977 35.17735 -18.23851 1.000 26.21614 414 ALA C O 1
ATOM 5268 N N . THR C 1 113 ? 0.35284 36.38784 -20.13116 1.000 24.67458 415 THR C N 1
ATOM 5269 C CA . THR C 1 113 ? 1.52598 37.13350 -19.68165 1.000 29.51228 415 THR C CA 1
ATOM 5270 C C . THR C 1 113 ? 1.16714 38.06626 -18.53424 1.000 31.45672 415 THR C C 1
ATOM 5271 O O . THR C 1 113 ? 1.96312 38.26040 -17.60764 1.000 24.64527 415 THR C O 1
ATOM 5275 N N . ARG C 1 114 ? -0.04281 38.64154 -18.55836 1.000 24.63730 416 ARG C N 1
ATOM 5276 C CA . ARG C 1 114 ? -0.44397 39.50562 -17.45171 1.000 25.45879 416 ARG C CA 1
ATOM 5277 C C . ARG C 1 114 ? -0.58856 38.70935 -16.15894 1.000 28.21420 416 ARG C C 1
ATOM 5278 O O . ARG C 1 114 ? -0.21956 39.18654 -15.07681 1.000 23.99631 416 ARG C O 1
ATOM 5286 N N . VAL C 1 115 ? -1.14093 37.50079 -16.24896 1.000 24.84657 417 VAL C N 1
ATOM 5287 C CA . VAL C 1 115 ? -1.26775 36.65808 -15.06308 1.000 26.40803 417 VAL C CA 1
ATOM 5288 C C . VAL C 1 115 ? 0.10943 36.34820 -14.48179 1.000 25.43973 417 VAL C C 1
ATOM 5289 O O . VAL C 1 115 ? 0.30454 36.37024 -13.25911 1.000 26.36448 417 VAL C O 1
ATOM 5293 N N . GLN C 1 116 ? 1.08116 36.05053 -15.34575 1.000 24.71007 418 GLN C N 1
ATOM 5294 C CA . GLN C 1 116 ? 2.42748 35.72791 -14.86542 1.000 27.13600 418 GLN C CA 1
ATOM 5295 C C . GLN C 1 116 ? 3.08935 36.93149 -14.19329 1.000 25.72860 418 GLN C C 1
ATOM 5296 O O . GLN C 1 116 ? 3.77545 36.78153 -13.17280 1.000 26.19720 418 GLN C O 1
ATOM 5302 N N . ILE C 1 117 ? 2.88295 38.13503 -14.73956 1.000 28.34946 419 ILE C N 1
ATOM 5303 C CA . ILE C 1 117 ? 3.42311 39.35069 -14.12242 1.000 24.59080 419 ILE C CA 1
ATOM 5304 C C . ILE C 1 117 ? 2.76435 39.60978 -12.76526 1.000 25.01800 419 ILE C C 1
ATOM 5305 O O . ILE C 1 117 ? 3.42486 40.00997 -11.79936 1.000 24.05352 419 ILE C O 1
ATOM 5310 N N . ALA C 1 118 ? 1.45235 39.40541 -12.67315 1.000 24.18626 420 ALA C N 1
ATOM 5311 C CA . ALA C 1 118 ? 0.78906 39.55346 -11.38314 1.000 26.53465 420 ALA C CA 1
ATOM 5312 C C . ALA C 1 118 ? 1.32188 38.54770 -10.37089 1.000 22.26913 420 ALA C C 1
ATOM 5313 O O . ALA C 1 118 ? 1.56024 38.89957 -9.21195 1.000 26.83926 420 ALA C O 1
ATOM 5315 N N . LEU C 1 119 ? 1.50250 37.28745 -10.78698 1.000 20.28651 421 LEU C N 1
ATOM 5316 C CA . LEU C 1 119 ? 2.01486 36.26775 -9.87936 1.000 23.86874 421 LEU C CA 1
ATOM 5317 C C . LEU C 1 119 ? 3.44327 36.58542 -9.44058 1.000 24.34482 421 LEU C C 1
ATOM 5318 O O . LEU C 1 119 ? 3.79012 36.43165 -8.26224 1.000 25.20509 421 LEU C O 1
ATOM 5323 N N . ASP C 1 120 ? 4.28623 36.99914 -10.38725 1.000 26.16902 422 ASP C N 1
ATOM 5324 C CA . ASP C 1 120 ? 5.66157 37.39334 -10.07215 1.000 28.53600 422 ASP C CA 1
ATOM 5325 C C . ASP C 1 120 ? 5.69305 38.51563 -9.04087 1.000 29.38794 422 ASP C C 1
ATOM 5326 O O . ASP C 1 120 ? 6.41841 38.44045 -8.03987 1.000 25.18716 422 ASP C O 1
ATOM 5331 N N . SER C 1 121 ? 4.92136 39.57988 -9.28458 1.000 22.08195 423 SER C N 1
ATOM 5332 C CA . SER C 1 121 ? 4.92382 40.72060 -8.37296 1.000 25.11432 423 SER C CA 1
ATOM 5333 C C . SER C 1 121 ? 4.40978 40.31788 -6.99931 1.000 24.78180 423 SER C C 1
ATOM 5334 O O . SER C 1 121 ? 4.92867 40.77222 -5.97355 1.000 26.66357 423 SER C O 1
ATOM 5337 N N . ALA C 1 122 ? 3.36537 39.48621 -6.96638 1.000 24.46348 424 ALA C N 1
ATOM 5338 C CA . ALA C 1 122 ? 2.82063 39.01998 -5.69983 1.000 25.99619 424 ALA C CA 1
ATOM 5339 C C . ALA C 1 122 ? 3.84413 38.20591 -4.92098 1.000 28.33469 424 ALA C C 1
ATOM 5340 O O . ALA C 1 122 ? 3.90900 38.29889 -3.68888 1.000 26.15317 424 ALA C O 1
ATOM 5342 N N . ARG C 1 123 ? 4.63592 37.37978 -5.62127 1.000 23.51952 425 ARG C N 1
ATOM 5343 C CA . ARG C 1 123 ? 5.63943 36.56189 -4.94623 1.000 24.63824 425 ARG C CA 1
ATOM 5344 C C . ARG C 1 123 ? 6.73238 37.43719 -4.34023 1.000 28.92153 425 ARG C C 1
ATOM 5345 O O . ARG C 1 123 ? 7.17915 37.19495 -3.21064 1.000 27.18269 425 ARG C O 1
ATOM 5353 N N . GLY C 1 124 ? 7.17502 38.45535 -5.08000 1.000 25.99468 426 GLY C N 1
ATOM 5354 C CA . GLY C 1 124 ? 8.08352 39.43851 -4.50822 1.000 22.55629 426 GLY C CA 1
ATOM 5355 C C . GLY C 1 124 ? 7.52976 40.10193 -3.26108 1.000 22.26614 426 GLY C C 1
ATOM 5356 O O . GLY C 1 124 ? 8.21437 40.19979 -2.23852 1.000 25.79688 426 GLY C O 1
ATOM 5357 N N . LEU C 1 125 ? 6.28160 40.57837 -3.33201 1.000 24.78176 427 LEU C N 1
ATOM 5358 C CA . LEU C 1 125 ? 5.65465 41.19458 -2.16408 1.000 25.24984 427 LEU C CA 1
ATOM 5359 C C . LEU C 1 125 ? 5.54426 40.21820 -1.00876 1.000 30.77446 427 LEU C C 1
ATOM 5360 O O . LEU C 1 125 ? 5.79951 40.58081 0.14973 1.000 28.36809 427 LEU C O 1
ATOM 5365 N N . GLU C 1 126 ? 5.13447 38.97755 -1.30129 1.000 23.53375 428 GLU C N 1
ATOM 5366 C CA . GLU C 1 126 ? 5.08446 37.95017 -0.27327 1.000 24.07263 428 GLU C CA 1
ATOM 5367 C C . GLU C 1 126 ? 6.42194 37.83441 0.44226 1.000 26.96375 428 GLU C C 1
ATOM 5368 O O . GLU C 1 126 ? 6.47336 37.74019 1.67462 1.000 26.24129 428 GLU C O 1
ATOM 5374 N N . TYR C 1 127 ? 7.51550 37.86336 -0.31910 1.000 24.84494 429 TYR C N 1
ATOM 5375 C CA . TYR C 1 127 ? 8.83396 37.66193 0.26644 1.000 32.78711 429 TYR C CA 1
ATOM 5376 C C . TYR C 1 127 ? 9.17784 38.77118 1.26075 1.000 30.82462 429 TYR C C 1
ATOM 5377 O O . TYR C 1 127 ? 9.62684 38.49646 2.37990 1.000 28.01928 429 TYR C O 1
ATOM 5386 N N . ILE C 1 128 ? 8.95998 40.03478 0.88270 1.000 26.14153 430 ILE C N 1
ATOM 5387 C CA . ILE C 1 128 ? 9.29984 41.10246 1.81938 1.000 29.57185 430 ILE C CA 1
ATOM 5388 C C . ILE C 1 128 ? 8.27531 41.22293 2.94686 1.000 28.58772 430 ILE C C 1
ATOM 5389 O O . ILE C 1 128 ? 8.62401 41.68281 4.04009 1.000 30.32211 430 ILE C O 1
ATOM 5394 N N . HIS C 1 129 ? 7.03287 40.77670 2.74155 1.000 25.64098 431 HIS C N 1
ATOM 5395 C CA . HIS C 1 129 ? 6.06299 40.81411 3.83501 1.000 26.74218 431 HIS C CA 1
ATOM 5396 C C . HIS C 1 129 ? 6.33181 39.75734 4.90418 1.000 32.43881 431 HIS C C 1
ATOM 5397 O O . HIS C 1 129 ? 6.03578 39.98618 6.08319 1.000 28.28041 431 HIS C O 1
ATOM 5404 N N . GLU C 1 130 ? 6.89966 38.60977 4.53410 1.000 28.62480 432 GLU C N 1
ATOM 5405 C CA . GLU C 1 130 ? 6.90207 37.44202 5.41195 1.000 32.57440 432 GLU C CA 1
ATOM 5406 C C . GLU C 1 130 ? 8.27286 36.85951 5.71050 1.000 31.19348 432 GLU C C 1
ATOM 5407 O O . GLU C 1 130 ? 8.43031 36.23208 6.76148 1.000 33.82780 432 GLU C O 1
ATOM 5413 N N . HIS C 1 131 ? 9.25569 37.01551 4.82664 1.000 27.23362 433 HIS C N 1
ATOM 5414 C CA . HIS C 1 131 ? 10.45427 36.18142 4.89867 1.000 26.16650 433 HIS C CA 1
ATOM 5415 C C . HIS C 1 131 ? 11.76840 36.94090 5.04267 1.000 27.32369 433 HIS C C 1
ATOM 5416 O O . HIS C 1 131 ? 12.74180 36.36215 5.53180 1.000 27.83054 433 HIS C O 1
ATOM 5423 N N . THR C 1 132 ? 11.84487 38.19348 4.60648 1.000 29.26412 434 THR C N 1
ATOM 5424 C CA . THR C 1 132 ? 13.09671 38.92006 4.76578 1.000 32.32316 434 THR C CA 1
ATOM 5425 C C . THR C 1 132 ? 13.32868 39.27536 6.22902 1.000 36.65026 434 THR C C 1
ATOM 5426 O O . THR C 1 132 ? 12.40774 39.28934 7.05177 1.000 37.16957 434 THR C O 1
ATOM 5430 N N . VAL C 1 133 ? 14.58296 39.57955 6.53670 1.000 36.22043 435 VAL C N 1
ATOM 5431 C CA . VAL C 1 133 ? 15.01726 39.97519 7.86795 1.000 38.43814 435 VAL C CA 1
ATOM 5432 C C . VAL C 1 133 ? 15.66178 41.35300 7.75691 1.000 43.17464 435 VAL C C 1
ATOM 5433 O O . VAL C 1 133 ? 16.79213 41.48408 7.28789 1.000 39.23053 435 VAL C O 1
ATOM 5437 N N . PRO C 1 134 ? 14.95573 42.42116 8.15416 1.000 49.12520 436 PRO C N 1
ATOM 5438 C CA . PRO C 1 134 ? 13.58146 42.48600 8.67642 1.000 40.22514 436 PRO C CA 1
ATOM 5439 C C . PRO C 1 134 ? 12.54552 42.34889 7.57234 1.000 39.53601 436 PRO C C 1
ATOM 5440 O O . PRO C 1 134 ? 12.91542 42.37712 6.40490 1.000 39.69853 436 PRO C O 1
ATOM 5444 N N . VAL C 1 135 ? 11.25322 42.19058 7.89682 1.000 38.64766 437 VAL C N 1
ATOM 5445 C CA . VAL C 1 135 ? 10.22135 42.33793 6.87022 1.000 32.61567 437 VAL C CA 1
ATOM 5446 C C . VAL C 1 135 ? 10.07698 43.81203 6.50062 1.000 39.22545 437 VAL C C 1
ATOM 5447 O O . VAL C 1 135 ? 10.48411 44.71463 7.23919 1.000 36.83515 437 VAL C O 1
ATOM 5451 N N . TYR C 1 136 ? 9.47288 44.05791 5.33814 1.000 39.60965 438 TYR C N 1
ATOM 5452 C CA . TYR C 1 136 ? 9.24365 45.40605 4.84196 1.000 40.32293 438 TYR C CA 1
ATOM 5453 C C . TYR C 1 136 ? 7.77628 45.58945 4.48528 1.000 44.16546 438 TYR C C 1
ATOM 5454 O O . TYR C 1 136 ? 7.09504 44.64308 4.08948 1.000 41.42127 438 TYR C O 1
ATOM 5463 N N . ILE C 1 137 ? 7.29755 46.82028 4.63953 1.000 34.96928 439 ILE C N 1
ATOM 5464 C CA . ILE C 1 137 ? 6.09162 47.30128 3.97184 1.000 30.15322 439 ILE C CA 1
ATOM 5465 C C . ILE C 1 137 ? 6.56320 48.24784 2.87713 1.000 27.15846 439 ILE C C 1
ATOM 5466 O O . ILE C 1 137 ? 7.29639 49.19946 3.15781 1.000 33.42890 439 ILE C O 1
ATOM 5471 N N . HIS C 1 138 ? 6.16548 47.98233 1.63209 1.000 24.84380 440 HIS C N 1
ATOM 5472 C CA . HIS C 1 138 ? 6.69427 48.75064 0.50941 1.000 24.48660 440 HIS C CA 1
ATOM 5473 C C . HIS C 1 138 ? 6.23503 50.20411 0.58025 1.000 31.78646 440 HIS C C 1
ATOM 5474 O O . HIS C 1 138 ? 7.05907 51.12908 0.57458 1.000 27.52415 440 HIS C O 1
ATOM 5481 N N . ARG C 1 139 ? 4.92297 50.41544 0.65694 1.000 28.08610 441 ARG C N 1
ATOM 5482 C CA . ARG C 1 139 ? 4.22114 51.69449 0.81972 1.000 25.93868 441 ARG C CA 1
ATOM 5483 C C . ARG C 1 139 ? 4.16969 52.52556 -0.45350 1.000 31.04194 441 ARG C C 1
ATOM 5484 O O . ARG C 1 139 ? 3.52467 53.58989 -0.43926 1.000 32.81388 441 ARG C O 1
ATOM 5492 N N . ASP C 1 140 ? 4.77210 52.08503 -1.55589 1.000 31.60918 442 ASP C N 1
ATOM 5493 C CA . ASP C 1 140 ? 4.61811 52.80006 -2.81622 1.000 28.35327 442 ASP C CA 1
ATOM 5494 C C . ASP C 1 140 ? 4.43427 51.82894 -3.97928 1.000 28.55225 442 ASP C C 1
ATOM 5495 O O . ASP C 1 140 ? 4.97669 52.03152 -5.07027 1.000 30.75740 442 ASP C O 1
ATOM 5500 N N . ILE C 1 141 ? 3.63998 50.77133 -3.78156 1.000 28.92624 443 ILE C N 1
ATOM 5501 C CA . ILE C 1 141 ? 3.38546 49.83602 -4.87392 1.000 24.31520 443 ILE C CA 1
ATOM 5502 C C . ILE C 1 141 ? 2.53223 50.51322 -5.93230 1.000 29.95122 443 ILE C C 1
ATOM 5503 O O . ILE C 1 141 ? 1.57532 51.24013 -5.62183 1.000 28.54094 443 ILE C O 1
ATOM 5508 N N . LYS C 1 142 ? 2.89664 50.29807 -7.18962 1.000 27.45552 444 LYS C N 1
ATOM 5509 C CA . LYS C 1 142 ? 2.21189 50.87171 -8.34052 1.000 24.24087 444 LYS C CA 1
ATOM 5510 C C . LYS C 1 142 ? 2.77149 50.19395 -9.58053 1.000 31.61211 444 LYS C C 1
ATOM 5511 O O . LYS C 1 142 ? 3.81659 49.53651 -9.52684 1.000 28.57176 444 LYS C O 1
ATOM 5517 N N . SER C 1 143 ? 2.07254 50.36022 -10.70868 1.000 28.09037 445 SER C N 1
ATOM 5518 C CA . SER C 1 143 ? 2.54925 49.68486 -11.91296 1.000 31.73149 445 SER C CA 1
ATOM 5519 C C . SER C 1 143 ? 3.89472 50.23917 -12.37897 1.000 33.03403 445 SER C C 1
ATOM 5520 O O . SER C 1 143 ? 4.67340 49.50929 -13.00043 1.000 24.75911 445 SER C O 1
ATOM 5523 N N . ALA C 1 144 ? 4.20404 51.50378 -12.07355 1.000 23.71403 446 ALA C N 1
ATOM 5524 C CA . ALA C 1 144 ? 5.53421 52.01987 -12.40850 1.000 25.49086 446 ALA C CA 1
ATOM 5525 C C . ALA C 1 144 ? 6.66097 51.32902 -11.63649 1.000 26.97476 446 ALA C C 1
ATOM 5526 O O . ALA C 1 144 ? 7.81475 51.36658 -12.08846 1.000 28.07060 446 ALA C O 1
ATOM 5528 N N . ASN C 1 145 ? 6.37300 50.72630 -10.48184 1.000 23.41444 447 ASN C N 1
ATOM 5529 C CA . ASN C 1 145 ? 7.38751 50.05214 -9.67453 1.000 29.10336 447 ASN C CA 1
ATOM 5530 C C . ASN C 1 145 ? 7.42401 48.54651 -9.91137 1.000 29.19196 447 ASN C C 1
ATOM 5531 O O . ASN C 1 145 ? 8.03464 47.81674 -9.12352 1.000 27.20218 447 ASN C O 1
ATOM 5536 N N . ILE C 1 146 ? 6.76907 48.06488 -10.95923 1.000 25.00593 448 ILE C N 1
ATOM 5537 C CA . ILE C 1 146 ? 6.88065 46.67575 -11.39156 1.000 23.24745 448 ILE C CA 1
ATOM 5538 C C . ILE C 1 146 ? 7.70332 46.69812 -12.66858 1.000 30.37464 448 ILE C C 1
ATOM 5539 O O . ILE C 1 146 ? 7.23435 47.17148 -13.70999 1.000 26.68857 448 ILE C O 1
ATOM 5544 N N . LEU C 1 147 ? 8.95730 46.25545 -12.57707 1.000 21.23232 449 LEU C N 1
ATOM 5545 C CA . LEU C 1 147 ? 9.82781 46.27331 -13.73544 1.000 20.74490 449 LEU C CA 1
ATOM 5546 C C . LEU C 1 147 ? 9.74563 44.94195 -14.47114 1.000 21.50331 449 LEU C C 1
ATOM 5547 O O . LEU C 1 147 ? 9.47857 43.89862 -13.87573 1.000 25.17517 449 LEU C O 1
ATOM 5552 N N . ILE C 1 148 ? 9.96749 44.99220 -15.78406 1.000 23.37834 450 ILE C N 1
ATOM 5553 C CA . ILE C 1 148 ? 9.70759 43.87170 -16.68350 1.000 27.31682 450 ILE C CA 1
ATOM 5554 C C . ILE C 1 148 ? 10.99832 43.52363 -17.41234 1.000 22.86033 450 ILE C C 1
ATOM 5555 O O . ILE C 1 148 ? 11.69719 44.41958 -17.88940 1.000 23.08962 450 ILE C O 1
ATOM 5560 N N . ASP C 1 149 ? 11.32633 42.23259 -17.50740 1.000 25.52464 451 ASP C N 1
ATOM 5561 C CA . ASP C 1 149 ? 12.51524 41.85915 -18.26773 1.000 28.30052 451 ASP C CA 1
ATOM 5562 C C . ASP C 1 149 ? 12.12292 41.38522 -19.67179 1.000 31.17443 451 ASP C C 1
ATOM 5563 O O . ASP C 1 149 ? 10.95385 41.42689 -20.06702 1.000 27.50482 451 ASP C O 1
ATOM 5568 N N . LYS C 1 150 ? 13.11967 40.91462 -20.43248 1.000 28.92993 452 LYS C N 1
ATOM 5569 C CA . LYS C 1 150 ? 12.88775 40.55215 -21.82982 1.000 29.43115 452 LYS C CA 1
ATOM 5570 C C . LYS C 1 150 ? 12.02244 39.30495 -21.97461 1.000 30.26004 452 LYS C C 1
ATOM 5571 O O . LYS C 1 150 ? 11.50797 39.04447 -23.06718 1.000 31.87704 452 LYS C O 1
ATOM 5577 N N . ASN C 1 151 ? 11.84639 38.53506 -20.90814 1.000 28.49800 453 ASN C N 1
ATOM 5578 C CA . ASN C 1 151 ? 10.95471 37.38308 -20.94053 1.000 32.11787 453 ASN C CA 1
ATOM 5579 C C . ASN C 1 151 ? 9.63867 37.67942 -20.25056 1.000 30.33839 453 ASN C C 1
ATOM 5580 O O . ASN C 1 151 ? 8.86687 36.75193 -19.96650 1.000 28.60451 453 ASN C O 1
ATOM 5585 N N . TYR C 1 152 ? 9.37895 38.96007 -19.97444 1.000 30.10273 454 TYR C N 1
ATOM 5586 C CA . TYR C 1 152 ? 8.13518 39.44819 -19.39081 1.000 31.25749 454 TYR C CA 1
ATOM 5587 C C . TYR C 1 152 ? 7.93912 38.92708 -17.98254 1.000 30.19847 454 TYR C C 1
ATOM 5588 O O . TYR C 1 152 ? 6.81966 38.76575 -17.52399 1.000 33.44532 454 TYR C O 1
ATOM 5597 N N . ARG C 1 153 ? 9.03074 38.65060 -17.28763 1.000 30.77295 455 ARG C N 1
ATOM 5598 C CA . ARG C 1 153 ? 8.93938 38.36012 -15.86941 1.000 31.68569 455 ARG C CA 1
ATOM 5599 C C . ARG C 1 153 ? 8.98566 39.66427 -15.08370 1.000 32.64869 455 ARG C C 1
ATOM 5600 O O . ARG C 1 153 ? 9.63470 40.63140 -15.49616 1.000 27.77472 455 ARG C O 1
ATOM 5608 N N . GLY C 1 154 ? 8.29408 39.67981 -13.94747 1.000 26.87823 456 GLY C N 1
ATOM 5609 C CA . GLY C 1 154 ? 8.08420 40.89785 -13.17559 1.000 25.15358 456 GLY C CA 1
ATOM 5610 C C . GLY C 1 154 ? 8.97315 40.95768 -11.93922 1.000 27.68846 456 GLY C C 1
ATOM 5611 O O . GLY C 1 154 ? 9.24421 39.93875 -11.31233 1.000 26.51078 456 GLY C O 1
ATOM 5612 N N . LYS C 1 155 ? 9.42787 42.16923 -11.61400 1.000 24.33675 457 LYS C N 1
ATOM 5613 C CA . LYS C 1 155 ? 10.26986 42.43111 -10.45035 1.000 23.53099 457 LYS C CA 1
ATOM 5614 C C . LYS C 1 155 ? 9.79097 43.69716 -9.75563 1.000 26.06325 457 LYS C C 1
ATOM 5615 O O . LYS C 1 155 ? 9.63901 44.73417 -10.40649 1.000 27.06583 457 LYS C O 1
ATOM 5621 N N . VAL C 1 156 ? 9.59047 43.62131 -8.43771 1.000 26.54893 458 VAL C N 1
ATOM 5622 C CA . VAL C 1 156 ? 9.17977 44.78059 -7.64567 1.000 26.38291 458 VAL C CA 1
ATOM 5623 C C . VAL C 1 156 ? 10.38984 45.64576 -7.30429 1.000 25.96439 458 VAL C C 1
ATOM 5624 O O . VAL C 1 156 ? 11.39929 45.15572 -6.76957 1.000 24.53377 458 VAL C O 1
ATOM 5628 N N . ALA C 1 157 ? 10.27513 46.94614 -7.57158 1.000 26.07094 459 ALA C N 1
ATOM 5629 C CA . ALA C 1 157 ? 11.36115 47.89218 -7.34765 1.000 26.26968 459 ALA C CA 1
ATOM 5630 C C . ALA C 1 157 ? 11.02367 48.82131 -6.19108 1.000 30.43538 459 ALA C C 1
ATOM 5631 O O . ALA C 1 157 ? 9.84997 49.05214 -5.89078 1.000 27.86145 459 ALA C O 1
ATOM 5633 N N . ASN C 1 158 ? 12.07304 49.32729 -5.52775 1.000 27.90740 460 ASN C N 1
ATOM 5634 C CA . ASN C 1 158 ? 12.00568 50.51661 -4.66733 1.000 34.11168 460 ASN C CA 1
ATOM 5635 C C . ASN C 1 158 ? 11.32021 50.26581 -3.32398 1.000 39.23878 460 ASN C C 1
ATOM 5636 O O . ASN C 1 158 ? 10.69727 51.17589 -2.76577 1.000 33.43148 460 ASN C O 1
ATOM 5641 N N . PHE C 1 159 ? 11.41585 49.05495 -2.78620 1.000 31.08166 461 PHE C N 1
ATOM 5642 C CA . PHE C 1 159 ? 11.01889 48.81498 -1.40428 1.000 38.67399 461 PHE C CA 1
ATOM 5643 C C . PHE C 1 159 ? 12.16692 49.18971 -0.47014 1.000 34.88621 461 PHE C C 1
ATOM 5644 O O . PHE C 1 159 ? 13.33624 49.21075 -0.86970 1.000 36.19122 461 PHE C O 1
ATOM 5652 N N . GLY C 1 160 ? 11.81932 49.50361 0.77652 1.000 37.76142 462 GLY C N 1
ATOM 5653 C CA . GLY C 1 160 ? 12.82028 49.82192 1.77924 1.000 38.03735 462 GLY C CA 1
ATOM 5654 C C . GLY C 1 160 ? 13.36203 51.23929 1.75941 1.000 41.94182 462 GLY C C 1
ATOM 5655 O O . GLY C 1 160 ? 14.43375 51.48584 2.31655 1.000 44.28490 462 GLY C O 1
ATOM 5656 N N . LEU C 1 161 ? 12.64462 52.18975 1.15285 1.000 39.49154 463 LEU C N 1
ATOM 5657 C CA . LEU C 1 161 ? 13.17418 53.53737 0.95125 1.000 50.68318 463 LEU C CA 1
ATOM 5658 C C . LEU C 1 161 ? 12.30528 54.63372 1.56608 1.000 48.49528 463 LEU C C 1
ATOM 5659 O O . LEU C 1 161 ? 12.50013 55.81113 1.24284 1.000 47.08995 463 LEU C O 1
ATOM 5664 N N . THR C 1 162 ? 11.36091 54.29129 2.44803 1.000 45.06757 464 THR C N 1
ATOM 5665 C CA . THR C 1 162 ? 10.39228 55.28957 2.90259 1.000 51.68911 464 THR C CA 1
ATOM 5666 C C . THR C 1 162 ? 11.04870 56.37600 3.75624 1.000 62.39954 464 THR C C 1
ATOM 5667 O O . THR C 1 162 ? 10.83577 57.57153 3.51731 1.000 57.95404 464 THR C O 1
ATOM 5671 N N . LYS C 1 163 ? 11.84532 55.98533 4.75969 1.000 66.02040 465 LYS C N 1
ATOM 5672 C CA . LYS C 1 163 ? 12.45818 56.97034 5.64812 1.000 64.44836 465 LYS C CA 1
ATOM 5673 C C . LYS C 1 163 ? 13.27667 58.00003 4.88091 1.000 70.62470 465 LYS C C 1
ATOM 5674 O O . LYS C 1 163 ? 13.54749 59.08503 5.40485 1.000 78.14258 465 LYS C O 1
ATOM 5680 N N . LEU C 1 164 ? 13.67403 57.68179 3.65029 1.000 67.76121 466 LEU C N 1
ATOM 5681 C CA . LEU C 1 164 ? 14.35269 58.64946 2.79717 1.000 59.87385 466 LEU C CA 1
ATOM 5682 C C . LEU C 1 164 ? 13.43544 59.79866 2.41241 1.000 72.99681 466 LEU C C 1
ATOM 5683 O O . LEU C 1 164 ? 13.91068 60.91829 2.17823 1.000 65.50110 466 LEU C O 1
ATOM 5688 N N . THR C 1 165 ? 12.12852 59.53786 2.33610 1.000 68.11605 467 THR C N 1
ATOM 5689 C CA . THR C 1 165 ? 11.14793 60.56736 2.02499 1.000 65.74291 467 THR C CA 1
ATOM 5690 C C . THR C 1 165 ? 10.58122 61.23138 3.27459 1.000 63.59190 467 THR C C 1
ATOM 5691 O O . THR C 1 165 ? 10.32193 62.44175 3.26764 1.000 73.34704 467 THR C O 1
ATOM 5695 N N . GLU C 1 166 ? 10.42658 60.47653 4.35883 1.000 68.99166 468 GLU C N 1
ATOM 5696 C CA . GLU C 1 166 ? 9.72486 60.95048 5.54379 1.000 68.24125 468 GLU C CA 1
ATOM 5697 C C . GLU C 1 166 ? 10.64909 61.39999 6.66362 1.000 77.70896 468 GLU C C 1
ATOM 5698 O O . GLU C 1 166 ? 10.30964 62.34310 7.38542 1.000 73.32600 468 GLU C O 1
ATOM 5704 N N . VAL C 1 167 ? 11.79909 60.74991 6.83077 1.000 71.6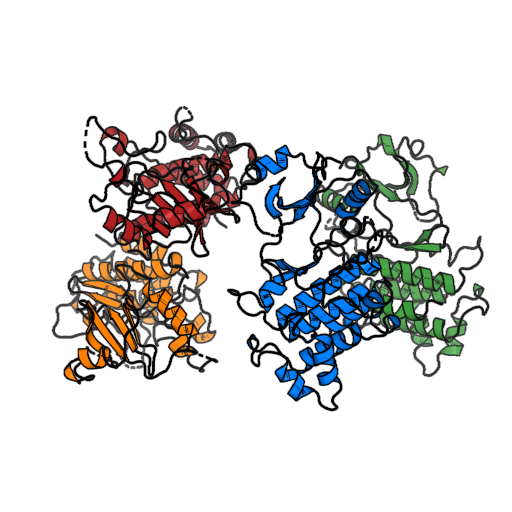2471 469 VAL C N 1
ATOM 5705 C CA . VAL C 1 167 ? 12.79260 61.14031 7.82250 1.000 75.87951 469 VAL C CA 1
ATOM 5706 C C . VAL C 1 167 ? 14.03534 61.72800 7.16370 1.000 75.79614 469 VAL C C 1
ATOM 5707 O O . VAL C 1 167 ? 15.07358 61.87443 7.81663 1.000 78.57881 469 VAL C O 1
ATOM 5711 N N . GLY C 1 168 ? 13.95679 62.06700 5.88179 1.000 73.16690 470 GLY C N 1
ATOM 5712 C CA . GLY C 1 168 ? 15.09007 62.63172 5.17496 1.000 77.84302 470 GLY C CA 1
ATOM 5713 C C . GLY C 1 168 ? 14.69944 63.38364 3.91933 1.000 85.91092 470 GLY C C 1
ATOM 5714 O O . GLY C 1 168 ? 14.51015 64.60029 3.94610 1.000 92.29092 470 GLY C O 1
ATOM 5715 N N . PRO C 1 173 ? 12.30937 64.36786 11.25794 1.000 104.34752 475 PRO C N 1
ATOM 5716 C CA . PRO C 1 173 ? 11.06365 64.07489 10.53967 1.000 97.60490 475 PRO C CA 1
ATOM 5717 C C . PRO C 1 173 ? 10.63154 65.22385 9.63112 1.000 90.90495 475 PRO C C 1
ATOM 5718 O O . PRO C 1 173 ? 10.42432 66.33823 10.10987 1.000 90.64701 475 PRO C O 1
ATOM 5722 N N . THR C 1 174 ? 10.49600 64.94881 8.33476 1.000 78.53007 476 THR C N 1
ATOM 5723 C CA . THR C 1 174 ? 10.14893 65.98565 7.37197 1.000 87.80604 476 THR C CA 1
ATOM 5724 C C . THR C 1 174 ? 8.64282 66.20729 7.33427 1.000 86.05353 476 THR C C 1
ATOM 5725 O O . THR C 1 174 ? 7.92186 65.78022 8.23879 1.000 89.53030 476 THR C O 1
ATOM 5729 N N . GLY C 1 175 ? 8.15619 66.87524 6.29506 1.000 81.05576 477 GLY C N 1
ATOM 5730 C CA . GLY C 1 175 ? 6.72857 67.06127 6.12247 1.000 85.97234 477 GLY C CA 1
ATOM 5731 C C . GLY C 1 175 ? 6.12482 66.15087 5.07106 1.000 86.54455 477 GLY C C 1
ATOM 5732 O O . GLY C 1 175 ? 4.91567 66.19809 4.82626 1.000 85.33848 477 GLY C O 1
ATOM 5733 N N . ARG C 1 176 ? 6.94923 65.31449 4.44476 1.000 80.88498 478 ARG C N 1
ATOM 5734 C CA . ARG C 1 176 ? 6.49177 64.45753 3.35999 1.000 82.39620 478 ARG C CA 1
ATOM 5735 C C . ARG C 1 176 ? 5.94353 63.14432 3.89932 1.000 69.96100 478 ARG C C 1
ATOM 5736 O O . ARG C 1 176 ? 6.50679 62.55427 4.82537 1.000 75.79891 478 ARG C O 1
ATOM 5744 N N . LEU C 1 177 ? 4.83885 62.69604 3.30940 1.000 61.46296 479 LEU C N 1
ATOM 5745 C CA . LEU C 1 177 ? 4.26291 61.38850 3.57646 1.000 44.18262 479 LEU C CA 1
ATOM 5746 C C . LEU C 1 177 ? 4.32703 60.55459 2.30365 1.000 52.02963 479 LEU C C 1
ATOM 5747 O O . LEU C 1 177 ? 4.26846 61.09217 1.19575 1.000 44.65942 479 LEU C O 1
ATOM 5752 N N . VAL C 1 178 ? 4.47760 59.24195 2.46475 1.000 41.11434 480 VAL C N 1
ATOM 5753 C CA . VAL C 1 178 ? 4.74597 58.35133 1.34012 1.000 38.96557 480 VAL C CA 1
ATOM 5754 C C . VAL C 1 178 ? 3.43273 57.91908 0.70176 1.000 42.59411 480 VAL C C 1
ATOM 5755 O O . VAL C 1 178 ? 2.48441 57.54508 1.39935 1.000 37.74179 480 VAL C O 1
ATOM 5759 N N . GLY C 1 179 ? 3.38107 57.95047 -0.61883 1.000 37.60846 481 GLY C N 1
ATOM 5760 C CA . GLY C 1 179 ? 2.24517 57.40487 -1.32883 1.000 40.55607 481 GLY C CA 1
ATOM 5761 C C . GLY C 1 179 ? 2.07888 58.03751 -2.68683 1.000 51.18192 481 GLY C C 1
ATOM 5762 O O . GLY C 1 179 ? 2.63533 59.09431 -2.99912 1.000 48.15515 481 GLY C O 1
ATOM 5763 N N . THR C 1 180 ? 1.27960 57.37358 -3.51035 1.000 38.11255 482 THR C N 1
ATOM 5764 C CA . THR C 1 180 ? 1.00089 57.82253 -4.86422 1.000 35.57541 482 THR C CA 1
ATOM 5765 C C . THR C 1 180 ? -0.50434 57.85356 -5.05076 1.000 31.69304 482 THR C C 1
ATOM 5766 O O . THR C 1 180 ? -1.19369 56.88864 -4.70388 1.000 33.87677 482 THR C O 1
ATOM 5770 N N . PHE C 1 181 ? -1.01108 58.97130 -5.57213 1.000 34.92538 483 PHE C N 1
ATOM 5771 C CA . PHE C 1 181 ? -2.44613 59.14031 -5.72728 1.000 34.41627 483 PHE C CA 1
ATOM 5772 C C . PHE C 1 181 ? -3.02417 58.02034 -6.57907 1.000 36.94363 483 PHE C C 1
ATOM 5773 O O . PHE C 1 181 ? -2.48108 57.67993 -7.63668 1.000 40.70628 483 PHE C O 1
ATOM 5781 N N . GLY C 1 182 ? -4.12874 57.44218 -6.10555 1.000 34.29492 484 GLY C N 1
ATOM 5782 C CA . GLY C 1 182 ? -4.76152 56.32153 -6.75828 1.000 38.96313 484 GLY C CA 1
ATOM 5783 C C . GLY C 1 182 ? -4.41086 54.96616 -6.17598 1.000 33.48922 484 GLY C C 1
ATOM 5784 O O . GLY C 1 182 ? -5.08792 53.98189 -6.49528 1.000 34.35040 484 GLY C O 1
ATOM 5785 N N . TYR C 1 183 ? -3.37070 54.88482 -5.33983 1.000 37.63554 485 TYR C N 1
ATOM 5786 C CA . TYR C 1 183 ? -2.93603 53.62882 -4.74395 1.000 36.14749 485 TYR C CA 1
ATOM 5787 C C . TYR C 1 183 ? -3.05881 53.59768 -3.22659 1.000 31.19010 485 TYR C C 1
ATOM 5788 O O . TYR C 1 183 ? -2.68115 52.59452 -2.61511 1.000 31.44840 485 TYR C O 1
ATOM 5797 N N . MET C 1 184 ? -3.55870 54.66902 -2.59432 1.000 37.03840 486 MET C N 1
ATOM 5798 C CA . MET C 1 184 ? -3.57746 54.68241 -1.13433 1.000 37.28376 486 MET C CA 1
ATOM 5799 C C . MET C 1 184 ? -4.92410 54.21402 -0.61195 1.000 38.55139 486 MET C C 1
ATOM 5800 O O . MET C 1 184 ? -5.96607 54.70433 -1.07146 1.000 33.99090 486 MET C O 1
ATOM 5805 N N . PRO C 1 185 ? -4.94696 53.28542 0.33859 1.000 33.45636 487 PRO C N 1
ATOM 5806 C CA . PRO C 1 185 ? -6.22186 52.83474 0.92334 1.000 35.52376 487 PRO C CA 1
ATOM 5807 C C . PRO C 1 185 ? -6.85115 53.92086 1.77883 1.000 29.29146 487 PRO C C 1
ATOM 5808 O O . PRO C 1 185 ? -6.16796 54.86085 2.20902 1.000 28.78215 487 PRO C O 1
ATOM 5812 N N . PRO C 1 186 ? -8.15095 53.81198 2.07264 1.000 39.56566 488 PRO C N 1
ATOM 5813 C CA . PRO C 1 186 ? -8.82041 54.89753 2.80910 1.000 44.11418 488 PRO C CA 1
ATOM 5814 C C . PRO C 1 186 ? -8.30422 55.08591 4.22183 1.000 34.82610 488 PRO C C 1
ATOM 5815 O O . PRO C 1 186 ? -8.30412 56.22029 4.71481 1.000 37.45131 488 PRO C O 1
ATOM 5819 N N . GLU C 1 187 ? -7.85132 54.02199 4.88933 1.000 33.66382 489 GLU C N 1
ATOM 5820 C CA . GLU C 1 187 ? -7.38197 54.18244 6.26478 1.000 37.72843 489 GLU C CA 1
ATOM 5821 C C . GLU C 1 187 ? -6.03838 54.90469 6.32353 1.000 31.78473 489 GLU C C 1
ATOM 5822 O O . GLU C 1 187 ? -5.72686 55.54222 7.33475 1.000 35.59719 489 GLU C O 1
ATOM 5828 N N . TYR C 1 188 ? -5.22923 54.82155 5.26370 1.000 36.13896 490 TYR C N 1
ATOM 5829 C CA . TYR C 1 188 ? -3.99811 55.60635 5.23403 1.000 33.07284 490 TYR C CA 1
ATOM 5830 C C . TYR C 1 188 ? -4.29459 57.06169 4.87824 1.000 35.09403 490 TYR C C 1
ATOM 5831 O O . TYR C 1 188 ? -3.85627 57.98686 5.57398 1.000 34.41450 490 TYR C O 1
ATOM 5840 N N . ALA C 1 189 ? -5.08161 57.27045 3.82197 1.000 37.90617 491 ALA C N 1
ATOM 5841 C CA . ALA C 1 189 ? -5.39162 58.61632 3.35508 1.000 39.18325 491 ALA C CA 1
ATOM 5842 C C . ALA C 1 189 ? -6.07426 59.44648 4.43305 1.000 43.59788 491 ALA C C 1
ATOM 5843 O O . ALA C 1 189 ? -5.81517 60.64932 4.55759 1.000 44.13917 491 ALA C O 1
ATOM 5845 N N . GLN C 1 190 ? -6.93609 58.82253 5.23416 1.000 42.02123 492 GLN C N 1
ATOM 5846 C CA . GLN C 1 190 ? -7.73652 59.55548 6.20658 1.000 36.37954 492 GLN C CA 1
ATOM 5847 C C . GLN C 1 190 ? -7.09769 59.61663 7.58809 1.000 44.72252 492 GLN C C 1
ATOM 5848 O O . GLN C 1 190 ? -7.24806 60.62490 8.28809 1.000 45.33378 492 GLN C O 1
ATOM 5854 N N . TYR C 1 191 ? -6.39547 58.56017 8.00896 1.000 38.33803 493 TYR C N 1
ATOM 5855 C CA . TYR C 1 191 ? -5.86370 58.48480 9.36335 1.000 38.35337 493 TYR C CA 1
ATOM 5856 C C . TYR C 1 191 ? -4.36137 58.25441 9.42708 1.000 36.32755 493 TYR C C 1
ATOM 5857 O O . TYR C 1 191 ? -3.79194 58.33545 10.52070 1.000 38.95031 493 TYR C O 1
ATOM 5866 N N . GLY C 1 192 ? -3.70899 57.96279 8.30750 1.000 35.91485 494 GLY C N 1
ATOM 5867 C CA . GLY C 1 192 ? -2.30317 57.62546 8.34122 1.000 42.11540 494 GLY C CA 1
ATOM 5868 C C . GLY C 1 192 ? -1.98566 56.23527 8.84446 1.000 40.38770 494 GLY C C 1
ATOM 5869 O O . GLY C 1 192 ? -0.82619 55.96636 9.16888 1.000 38.58157 494 GLY C O 1
ATOM 5870 N N . ASP C 1 193 ? -2.97224 55.33944 8.91697 1.000 37.58580 495 ASP C N 1
ATOM 5871 C CA . ASP C 1 193 ? -2.71080 53.98391 9.38828 1.000 41.20912 495 ASP C CA 1
ATOM 5872 C C . ASP C 1 193 ? -1.84761 53.23760 8.38037 1.000 37.51565 495 ASP C C 1
ATOM 5873 O O . ASP C 1 193 ? -2.17759 53.17594 7.19118 1.000 37.48001 495 ASP C O 1
ATOM 5878 N N . VAL C 1 194 ? -0.75030 52.65512 8.85659 1.000 39.05903 496 VAL C N 1
ATOM 5879 C CA . VAL C 1 194 ? 0.18126 51.91286 8.01400 1.000 37.23391 496 VAL C CA 1
ATOM 5880 C C . VAL C 1 194 ? 0.20940 50.46279 8.47212 1.000 32.70442 496 VAL C C 1
ATOM 5881 O O . VAL C 1 194 ? 0.33584 50.18713 9.67017 1.000 38.38260 496 VAL C O 1
ATOM 5885 N N . SER C 1 195 ? 0.11312 49.54939 7.51519 1.000 36.55457 497 SER C N 1
ATOM 5886 C CA . SER C 1 195 ? 0.16170 48.11713 7.77516 1.000 35.06221 497 SER C CA 1
ATOM 5887 C C . SER C 1 195 ? 0.44967 47.42591 6.45224 1.000 30.31107 497 SER C C 1
ATOM 5888 O O . SER C 1 195 ? 0.38269 48.05542 5.39102 1.000 29.55226 497 SER C O 1
ATOM 5891 N N . PRO C 1 196 ? 0.79345 46.13453 6.46990 1.000 31.23851 498 PRO C N 1
ATOM 5892 C CA . PRO C 1 196 ? 1.00405 45.44372 5.19048 1.000 28.19757 498 PRO C CA 1
ATOM 5893 C C . PRO C 1 196 ? -0.21632 45.49473 4.29185 1.000 28.38364 498 PRO C C 1
ATOM 5894 O O . PRO C 1 196 ? -0.08195 45.35338 3.07202 1.000 29.69977 498 PRO C O 1
ATOM 5898 N N . LYS C 1 197 ? -1.40313 45.73103 4.85442 1.000 29.35640 499 LYS C N 1
ATOM 5899 C CA A LYS C 1 197 ? -2.60342 45.83935 4.03512 0.369 28.56546 499 LYS C CA 1
ATOM 5900 C CA B LYS C 1 197 ? -2.61019 45.84983 4.04733 0.631 28.51274 499 LYS C CA 1
ATOM 5901 C C . LYS C 1 197 ? -2.60833 47.08583 3.15615 1.000 27.08432 499 LYS C C 1
ATOM 5902 O O . LYS C 1 197 ? -3.41326 47.15644 2.21970 1.000 29.82802 499 LYS C O 1
ATOM 5913 N N A VAL C 1 198 ? -1.74572 48.06552 3.42904 0.233 27.37661 500 VAL C N 1
ATOM 5914 N N B VAL C 1 198 ? -1.74052 48.07257 3.40947 0.767 28.91386 500 VAL C N 1
ATOM 5915 C CA A VAL C 1 198 ? -1.59557 49.17347 2.49057 0.233 27.62076 500 VAL C CA 1
ATOM 5916 C CA B VAL C 1 198 ? -1.67537 49.16438 2.43880 0.767 27.46485 500 VAL C CA 1
ATOM 5917 C C A VAL C 1 198 ? -1.06275 48.66162 1.15887 0.233 25.86367 500 VAL C C 1
ATOM 5918 C C B VAL C 1 198 ? -1.06258 48.66783 1.13765 0.767 26.45740 500 VAL C C 1
ATOM 5919 O O A VAL C 1 198 ? -1.51797 49.07845 0.08708 0.233 26.07058 500 VAL C O 1
ATOM 5920 O O B VAL C 1 198 ? -1.46732 49.10325 0.05518 0.767 26.10022 500 VAL C O 1
ATOM 5927 N N . ASP C 1 199 ? -0.10738 47.72788 1.20716 1.000 27.12712 501 ASP C N 1
ATOM 5928 C CA . ASP C 1 199 ? 0.45222 47.15181 -0.01612 1.000 28.48292 501 ASP C CA 1
ATOM 5929 C C . ASP C 1 199 ? -0.57427 46.29827 -0.74518 1.000 28.64592 501 ASP C C 1
ATOM 5930 O O . ASP C 1 199 ? -0.61757 46.27552 -1.98383 1.000 22.03876 501 ASP C O 1
ATOM 5935 N N . VAL C 1 200 ? -1.38055 45.55463 0.01260 1.000 24.35213 502 VAL C N 1
ATOM 5936 C CA . VAL C 1 200 ? -2.41385 44.72200 -0.58696 1.000 26.72186 502 VAL C CA 1
ATOM 5937 C C . VAL C 1 200 ? -3.37856 45.57298 -1.40240 1.000 23.10623 502 VAL C C 1
ATOM 5938 O O . VAL C 1 200 ? -3.77011 45.19967 -2.51633 1.000 26.36179 502 VAL C O 1
ATOM 5942 N N . TYR C 1 201 ? -3.76615 46.73216 -0.86626 1.000 25.38333 503 TYR C N 1
ATOM 5943 C CA . TYR C 1 201 ? -4.67415 47.62841 -1.58160 1.000 27.73901 503 TYR C CA 1
ATOM 5944 C C . TYR C 1 201 ? -4.06918 48.09536 -2.90624 1.000 25.75275 503 TYR C C 1
ATOM 5945 O O . TYR C 1 201 ? -4.71440 48.00978 -3.96006 1.000 25.92914 503 TYR C O 1
ATOM 5954 N N . ALA C 1 202 ? -2.82672 48.59733 -2.87404 1.000 21.77239 504 ALA C N 1
ATOM 5955 C CA . ALA C 1 202 ? -2.19322 49.05302 -4.11335 1.000 23.79942 504 ALA C CA 1
ATOM 5956 C C . ALA C 1 202 ? -2.00307 47.91236 -5.10491 1.000 24.34215 504 ALA C C 1
ATOM 5957 O O . ALA C 1 202 ? -2.10812 48.13038 -6.32087 1.000 23.75610 504 ALA C O 1
ATOM 5959 N N . PHE C 1 203 ? -1.69747 46.70969 -4.60910 1.000 26.43369 505 PHE C N 1
ATOM 5960 C CA . PHE C 1 203 ? -1.60469 45.54966 -5.49101 1.000 30.98442 505 PHE C CA 1
ATOM 5961 C C . PHE C 1 203 ? -2.93241 45.28402 -6.18314 1.000 26.35622 505 PHE C C 1
ATOM 5962 O O . PHE C 1 203 ? -2.96077 44.94377 -7.37246 1.000 25.86706 505 PHE C O 1
ATOM 5970 N N . GLY C 1 204 ? -4.03825 45.40916 -5.44408 1.000 25.86171 506 GLY C N 1
ATOM 5971 C CA . GLY C 1 204 ? -5.35092 45.31036 -6.06350 1.000 23.38587 506 GLY C CA 1
ATOM 5972 C C . GLY C 1 204 ? -5.52957 46.29951 -7.19875 1.000 25.28297 506 GLY C C 1
ATOM 5973 O O . GLY C 1 204 ? -6.07911 45.95814 -8.24818 1.000 24.71736 506 GLY C O 1
ATOM 5974 N N . VAL C 1 205 ? -5.04930 47.53644 -7.01415 1.000 27.30682 507 VAL C N 1
ATOM 5975 C CA . VAL C 1 205 ? -5.09967 48.51842 -8.09940 1.000 26.27374 507 VAL C CA 1
ATOM 5976 C C . VAL C 1 205 ? -4.30153 48.02751 -9.30198 1.000 27.67001 507 VAL C C 1
ATOM 5977 O O . VAL C 1 205 ? -4.75876 48.12396 -10.44777 1.000 24.92293 507 VAL C O 1
ATOM 5981 N N . VAL C 1 206 ? -3.09365 47.49127 -9.07022 1.000 21.67008 508 VAL C N 1
ATOM 5982 C CA . VAL C 1 206 ? -2.30982 46.97193 -10.18623 1.000 24.47849 508 VAL C CA 1
ATOM 5983 C C . VAL C 1 206 ? -3.07643 45.87323 -10.92259 1.000 24.10307 508 VAL C C 1
ATOM 5984 O O . VAL C 1 206 ? -3.04836 45.79714 -12.15822 1.000 24.53883 508 VAL C O 1
ATOM 5988 N N . LEU C 1 207 ? -3.77338 45.00724 -10.18423 1.000 22.18177 509 LEU C N 1
ATOM 5989 C CA . LEU C 1 207 ? -4.59230 43.99069 -10.84502 1.000 31.05877 509 LEU C CA 1
ATOM 5990 C C . LEU C 1 207 ? -5.65415 44.62760 -11.73725 1.000 26.38013 509 LEU C C 1
ATOM 5991 O O . LEU C 1 207 ? -5.88320 44.17555 -12.86753 1.000 25.03026 509 LEU C O 1
ATOM 5996 N N . TYR C 1 208 ? -6.31247 45.68114 -11.25120 1.000 28.11986 510 TYR C N 1
ATOM 5997 C CA . TYR C 1 208 ? -7.29075 46.36653 -12.08144 1.000 24.43074 510 TYR C CA 1
ATOM 5998 C C . TYR C 1 208 ? -6.63595 46.96136 -13.32356 1.000 29.47069 510 TYR C C 1
ATOM 5999 O O . TYR C 1 208 ? -7.23504 46.96182 -14.40700 1.000 28.33130 510 TYR C O 1
ATOM 6008 N N . GLU C 1 209 ? -5.39458 47.45010 -13.19596 1.000 26.72247 511 GLU C N 1
ATOM 6009 C CA . GLU C 1 209 ? -4.69395 47.97092 -14.36655 1.000 26.05067 511 GLU C CA 1
ATOM 6010 C C . GLU C 1 209 ? -4.37824 46.86062 -15.35818 1.000 23.81443 511 GLU C C 1
ATOM 6011 O O . GLU C 1 209 ? -4.41077 47.07512 -16.57274 1.000 28.40604 511 GLU C O 1
ATOM 6017 N N . LEU C 1 210 ? -4.02793 45.67519 -14.86409 1.000 24.03395 512 LEU C N 1
ATOM 6018 C CA . LEU C 1 210 ? -3.76274 44.56704 -15.77345 1.000 28.18194 512 LEU C CA 1
ATOM 6019 C C . LEU C 1 210 ? -5.00804 44.21461 -16.58055 1.000 28.07087 512 LEU C C 1
ATOM 6020 O O . LEU C 1 210 ? -4.92218 43.88849 -17.77304 1.000 25.56154 512 LEU C O 1
ATOM 6025 N N . ILE C 1 211 ? -6.17681 44.30373 -15.95166 1.000 28.21871 513 ILE C N 1
ATOM 6026 C CA . ILE C 1 211 ? -7.41797 43.95115 -16.63478 1.000 28.43991 513 ILE C CA 1
ATOM 6027 C C . ILE C 1 211 ? -7.78262 45.00871 -17.66810 1.000 26.37080 513 ILE C C 1
ATOM 6028 O O . ILE C 1 211 ? -8.11564 44.68695 -18.81322 1.000 30.26770 513 ILE C O 1
ATOM 6033 N N . SER C 1 212 ? -7.70946 46.28680 -17.28267 1.000 27.03189 514 SER C N 1
ATOM 6034 C CA . SER C 1 212 ? -8.26680 47.38276 -18.07178 1.000 35.43327 514 SER C CA 1
ATOM 6035 C C . SER C 1 212 ? -7.24380 48.15573 -18.89060 1.000 31.22956 514 SER C C 1
ATOM 6036 O O . SER C 1 212 ? -7.62987 48.80836 -19.86814 1.000 27.94132 514 SER C O 1
ATOM 6039 N N . ALA C 1 213 ? -5.96657 48.12258 -18.50068 1.000 27.58170 515 ALA C N 1
ATOM 6040 C CA . ALA C 1 213 ? -4.92925 48.98872 -19.05919 1.000 28.09657 515 ALA C CA 1
ATOM 6041 C C . ALA C 1 213 ? -5.21646 50.46628 -18.81209 1.000 31.52519 515 ALA C C 1
ATOM 6042 O O . ALA C 1 213 ? -4.59429 51.32647 -19.42973 1.000 31.99019 515 ALA C O 1
ATOM 6044 N N . LYS C 1 214 ? -6.15721 50.78526 -17.92315 1.000 33.26634 516 LYS C N 1
ATOM 6045 C CA . LYS C 1 214 ? -6.40151 52.16926 -17.54575 1.000 36.22586 516 LYS C CA 1
ATOM 6046 C C . LYS C 1 214 ? -5.40931 52.60625 -16.47129 1.000 38.58644 516 LYS C C 1
ATOM 6047 O O . LYS C 1 214 ? -4.80655 51.78222 -15.77928 1.000 34.92325 516 LYS C O 1
ATOM 6053 N N . ASP C 1 215 ? -5.22786 53.92174 -16.35602 1.000 33.74651 517 ASP C N 1
ATOM 6054 C CA . ASP C 1 215 ? -4.46370 54.48366 -15.25016 1.000 44.30944 517 ASP C CA 1
ATOM 6055 C C . ASP C 1 215 ? -5.22665 54.33558 -13.93551 1.000 43.98351 517 ASP C C 1
ATOM 6056 O O . ASP C 1 215 ? -6.44861 54.15017 -13.90706 1.000 37.12037 517 ASP C O 1
ATOM 6061 N N . ALA C 1 216 ? -4.48480 54.43910 -12.82923 1.000 36.36205 518 ALA C N 1
ATOM 6062 C CA . ALA C 1 216 ? -5.10781 54.29826 -11.51590 1.000 38.78965 518 ALA C CA 1
ATOM 6063 C C . ALA C 1 216 ? -6.10143 55.42083 -11.24871 1.000 40.38577 518 ALA C C 1
ATOM 6064 O O . ALA C 1 216 ? -7.03536 55.24428 -10.46035 1.000 42.26293 518 ALA C O 1
ATOM 6066 N N . ILE C 1 217 ? -5.90706 56.57420 -11.88663 1.000 37.17328 519 ILE C N 1
ATOM 6067 C CA . ILE C 1 217 ? -6.87529 57.67087 -11.92753 1.000 37.80956 519 ILE C CA 1
ATOM 6068 C C . ILE C 1 217 ? -7.33339 57.80724 -13.36908 1.000 41.29118 519 ILE C C 1
ATOM 6069 O O . ILE C 1 217 ? -6.51473 58.06424 -14.25843 1.000 42.83235 519 ILE C O 1
ATOM 6074 N N . VAL C 1 218 ? -8.63350 57.64416 -13.60568 1.000 50.63310 520 VAL C N 1
ATOM 6075 C CA . VAL C 1 218 ? -9.17175 57.55172 -14.95905 1.000 56.66444 520 VAL C CA 1
ATOM 6076 C C . VAL C 1 218 ? -9.74126 58.90545 -15.36292 1.000 63.58475 520 VAL C C 1
ATOM 6077 O O . VAL C 1 218 ? -10.47084 59.53855 -14.58961 1.000 54.47605 520 VAL C O 1
ATOM 6081 N N . LYS C 1 219 ? -9.41003 59.34798 -16.57732 1.000 76.41509 521 LYS C N 1
ATOM 6082 C CA . LYS C 1 219 ? -9.80224 60.65687 -17.08137 1.000 77.73902 521 LYS C CA 1
ATOM 6083 C C . LYS C 1 219 ? -10.48072 60.50660 -18.43489 1.000 81.76810 521 LYS C C 1
ATOM 6084 O O . LYS C 1 219 ? -9.99949 59.76950 -19.30124 1.000 84.89813 521 LYS C O 1
ATOM 6090 N N . THR C 1 220 ? -11.59260 61.21526 -18.61386 1.000 88.94900 522 THR C N 1
ATOM 6091 C CA . THR C 1 220 ? -12.33930 61.17725 -19.86744 1.000 81.87646 522 THR C CA 1
ATOM 6092 C C . THR C 1 220 ? -11.89008 62.29099 -20.80834 1.000 78.63386 522 THR C C 1
ATOM 6093 O O . THR C 1 220 ? -12.20213 62.27489 -21.99892 1.000 85.04106 522 THR C O 1
ATOM 6097 N N . SER C 1 227 ? -12.49580 63.12388 -13.13624 1.000 55.89316 529 SER C N 1
ATOM 6098 C CA . SER C 1 227 ? -11.63129 62.02977 -12.69668 1.000 43.23973 529 SER C CA 1
ATOM 6099 C C . SER C 1 227 ? -12.41222 61.01025 -11.87964 1.000 64.51193 529 SER C C 1
ATOM 6100 O O . SER C 1 227 ? -13.22917 61.37974 -11.03798 1.000 55.89857 529 SER C O 1
ATOM 6103 N N . LYS C 1 228 ? -12.15278 59.72576 -12.12567 1.000 48.19059 530 LYS C N 1
ATOM 6104 C CA . LYS C 1 228 ? -12.75688 58.65330 -11.35176 1.000 50.72492 530 LYS C CA 1
ATOM 6105 C C . LYS C 1 228 ? -11.69297 57.62583 -11.00235 1.000 44.30086 530 LYS C C 1
ATOM 6106 O O . LYS C 1 228 ? -10.86888 57.26378 -11.84489 1.000 47.66068 530 LYS C O 1
ATOM 6112 N N . GLY C 1 229 ? -11.71806 57.16491 -9.75614 1.000 36.02601 531 GLY C N 1
ATOM 6113 C CA . GLY C 1 229 ? -10.80413 56.11945 -9.34250 1.000 41.99218 531 GLY C CA 1
ATOM 6114 C C . GLY C 1 229 ? -11.12232 54.80646 -10.03523 1.000 36.27097 531 GLY C C 1
ATOM 6115 O O . GLY C 1 229 ? -12.28242 54.42658 -10.19740 1.000 32.23303 531 GLY C O 1
ATOM 6116 N N . LEU C 1 230 ? -10.06953 54.11379 -10.45762 1.000 36.67831 532 LEU C N 1
ATOM 6117 C CA . LEU C 1 230 ? -10.24934 52.81240 -11.08286 1.000 32.52675 532 LEU C CA 1
ATOM 6118 C C . LEU C 1 230 ? -10.93624 51.82888 -10.13916 1.000 32.87436 532 LEU C C 1
ATOM 6119 O O . LEU C 1 230 ? -11.68239 50.95559 -10.59368 1.000 32.44355 532 LEU C O 1
ATOM 6124 N N . VAL C 1 231 ? -10.70416 51.95520 -8.83056 1.000 31.05227 533 VAL C N 1
ATOM 6125 C CA . VAL C 1 231 ? -11.31492 51.03466 -7.87449 1.000 37.92197 533 VAL C CA 1
ATOM 6126 C C . VAL C 1 231 ? -12.81903 51.26730 -7.81082 1.000 31.88131 533 VAL C C 1
ATOM 6127 O O . VAL C 1 231 ? -13.61035 50.31852 -7.82385 1.000 32.02792 533 VAL C O 1
ATOM 6131 N N . ALA C 1 232 ? -13.23253 52.53403 -7.75093 1.000 30.57355 534 ALA C N 1
ATOM 6132 C CA . ALA C 1 232 ? -14.65734 52.85782 -7.74044 1.000 34.74233 534 ALA C CA 1
ATOM 6133 C C . ALA C 1 232 ? -15.33912 52.45279 -9.04119 1.000 36.01184 534 ALA C C 1
ATOM 6134 O O . ALA C 1 232 ? -16.50808 52.05257 -9.02498 1.000 31.41698 534 ALA C O 1
ATOM 6136 N N . LEU C 1 233 ? -14.63308 52.54345 -10.16993 1.000 33.06755 535 LEU C N 1
ATOM 6137 C CA . LEU C 1 233 ? -15.20270 52.10493 -11.44228 1.000 32.80303 535 LEU C CA 1
ATOM 6138 C C . LEU C 1 233 ? -15.52876 50.61438 -11.41549 1.000 36.37344 535 LEU C C 1
ATOM 6139 O O . LEU C 1 233 ? -16.63226 50.19993 -11.79254 1.000 31.03934 535 LEU C O 1
ATOM 6144 N N . PHE C 1 234 ? -14.57290 49.79158 -10.97383 1.000 30.44800 536 PHE C N 1
ATOM 6145 C CA . PHE C 1 234 ? -14.79466 48.35243 -10.91374 1.000 27.99960 536 PHE C CA 1
ATOM 6146 C C . PHE C 1 234 ? -15.77195 47.96945 -9.81104 1.000 40.44398 536 PHE C C 1
ATOM 6147 O O . PHE C 1 234 ? -16.51912 46.99536 -9.96243 1.000 31.78563 536 PHE C O 1
ATOM 6155 N N . GLU C 1 235 ? -15.75925 48.69189 -8.68791 1.000 31.56467 537 GLU C N 1
ATOM 6156 C CA . GLU C 1 235 ? -16.65306 48.35937 -7.58341 1.000 35.95611 537 GLU C CA 1
ATOM 6157 C C . GLU C 1 235 ? -18.11314 48.41532 -8.02427 1.000 39.00008 537 GLU C C 1
ATOM 6158 O O . GLU C 1 235 ? -18.89901 47.50701 -7.72525 1.000 38.95096 537 GLU C O 1
ATOM 6164 N N . GLY C 1 236 ? -18.48568 49.45593 -8.77059 1.000 37.20094 538 GLY C N 1
ATOM 6165 C CA . GLY C 1 236 ? -19.85431 49.54991 -9.25612 1.000 37.81117 538 GLY C CA 1
ATOM 6166 C C . GLY C 1 236 ? -20.19820 48.46018 -10.25588 1.000 43.85221 538 GLY C C 1
ATOM 6167 O O . GLY C 1 236 ? -21.29919 47.90060 -10.22933 1.000 43.25868 538 GLY C O 1
ATOM 6168 N N . VAL C 1 237 ? -19.26100 48.14322 -11.14718 1.000 43.64353 539 VAL C N 1
ATOM 6169 C CA . VAL C 1 237 ? -19.47648 47.09399 -12.13785 1.000 31.24262 539 VAL C CA 1
ATOM 6170 C C . VAL C 1 237 ? -19.61975 45.73293 -11.46383 1.000 35.52487 539 VAL C C 1
ATOM 6171 O O . VAL C 1 237 ? -20.48794 44.93097 -11.82903 1.000 34.42487 539 VAL C O 1
ATOM 6175 N N . LEU C 1 238 ? -18.78633 45.45153 -10.46486 1.000 32.45666 540 LEU C N 1
ATOM 6176 C CA . LEU C 1 238 ? -18.80650 44.14965 -9.81007 1.000 29.35704 540 LEU C CA 1
ATOM 6177 C C . LEU C 1 238 ? -19.92522 43.99794 -8.78805 1.000 42.50278 540 LEU C C 1
ATOM 6178 O O . LEU C 1 238 ? -20.18059 42.87704 -8.33149 1.000 35.16576 540 LEU C O 1
ATOM 6183 N N . SER C 1 239 ? -20.59990 45.08067 -8.41402 1.000 40.71254 541 SER C N 1
ATOM 6184 C CA . SER C 1 239 ? -21.62779 45.00483 -7.37943 1.000 39.32038 541 SER C CA 1
ATOM 6185 C C . SER C 1 239 ? -22.99759 44.80491 -8.02920 1.000 40.71392 541 SER C C 1
ATOM 6186 O O . SER C 1 239 ? -23.87916 45.66159 -7.99514 1.000 40.30287 541 SER C O 1
ATOM 6189 N N . GLN C 1 240 ? -23.15448 43.63498 -8.64134 1.000 40.85413 542 GLN C N 1
ATOM 6190 C CA . GLN C 1 240 ? -24.42541 43.21004 -9.21199 1.000 43.33752 542 GLN C CA 1
ATOM 6191 C C . GLN C 1 240 ? -24.39457 41.69448 -9.35254 1.000 35.03918 542 GLN C C 1
ATOM 6192 O O . GLN C 1 240 ? -23.31831 41.09134 -9.29000 1.000 36.24574 542 GLN C O 1
ATOM 6198 N N . PRO C 1 241 ? -25.55789 41.05051 -9.53010 1.000 41.10186 543 PRO C N 1
ATOM 6199 C CA . PRO C 1 241 ? -25.56924 39.57327 -9.59698 1.000 43.36729 543 PRO C CA 1
ATOM 6200 C C . PRO C 1 241 ? -24.72816 38.97834 -10.71462 1.000 41.42688 543 PRO C C 1
ATOM 6201 O O . PRO C 1 241 ? -24.01885 37.99274 -10.47566 1.000 47.21064 543 PRO C O 1
ATOM 6205 N N . ASP C 1 242 ? -24.78491 39.52303 -11.93246 1.000 40.68925 544 ASP C N 1
ATOM 6206 C CA . ASP C 1 242 ? -23.98758 39.00878 -13.04882 1.000 40.06811 544 ASP C CA 1
ATOM 6207 C C . ASP C 1 242 ? -23.22943 40.14626 -13.71376 1.000 34.84942 544 ASP C C 1
ATOM 6208 O O . ASP C 1 242 ? -23.68744 40.70573 -14.72112 1.000 36.89849 544 ASP C O 1
ATOM 6213 N N . PRO C 1 243 ? -22.04394 40.48470 -13.20486 1.000 33.27995 545 PRO C N 1
ATOM 6214 C CA . PRO C 1 243 ? -21.25633 41.58932 -13.77064 1.000 43.92990 545 PRO C CA 1
ATOM 6215 C C . PRO C 1 243 ? -20.56364 41.29182 -15.09178 1.000 40.32621 545 PRO C C 1
ATOM 6216 O O . PRO C 1 243 ? -19.81101 42.15034 -15.56005 1.000 38.84546 545 PRO C O 1
ATOM 6220 N N . THR C 1 244 ? -20.78347 40.12306 -15.70555 1.000 38.23098 546 THR C N 1
ATOM 6221 C CA . THR C 1 244 ? -19.96100 39.70462 -16.84271 1.000 37.62737 546 THR C CA 1
ATOM 6222 C C . THR C 1 244 ? -19.97742 40.73878 -17.96373 1.000 33.28186 546 THR C C 1
ATOM 6223 O O . THR C 1 244 ? -18.92266 41.14452 -18.46492 1.000 34.22390 546 THR C O 1
ATOM 6227 N N . GLU C 1 245 ? -21.16927 41.16849 -18.37909 1.000 34.78998 547 GLU C N 1
ATOM 6228 C CA . GLU C 1 245 ? -21.27242 42.08993 -19.50727 1.000 42.71419 547 GLU C CA 1
ATOM 6229 C C . GLU C 1 245 ? -20.61976 43.43617 -19.19578 1.000 39.31613 547 GLU C C 1
ATOM 6230 O O . GLU C 1 245 ? -19.83436 43.95335 -19.99652 1.000 38.22535 547 GLU C O 1
ATOM 6236 N N . ASP C 1 246 ? -20.94209 44.02741 -18.03905 1.000 38.78891 548 ASP C N 1
ATOM 6237 C CA . ASP C 1 246 ? -20.33477 45.30758 -17.67964 1.000 34.93984 548 ASP C CA 1
ATOM 6238 C C . ASP C 1 246 ? -18.83241 45.16903 -17.43945 1.000 42.15728 548 ASP C C 1
ATOM 6239 O O . ASP C 1 246 ? -18.06388 46.10293 -17.71177 1.000 31.94706 548 ASP C O 1
ATOM 6244 N N . LEU C 1 247 ? -18.38612 44.01197 -16.95471 1.000 34.80377 549 LEU C N 1
ATOM 6245 C CA . LEU C 1 247 ? -16.95254 43.81568 -16.77919 1.000 33.90045 549 LEU C CA 1
ATOM 6246 C C . LEU C 1 247 ? -16.24022 43.77770 -18.12458 1.000 35.59507 549 LEU C C 1
ATOM 6247 O O . LEU C 1 247 ? -15.16074 44.36411 -18.27829 1.000 33.80827 549 LEU C O 1
ATOM 6252 N N . ARG C 1 248 ? -16.83459 43.10326 -19.11567 1.000 34.43423 550 ARG C N 1
ATOM 6253 C CA . ARG C 1 248 ? -16.21725 43.04877 -20.43671 1.000 41.23905 550 ARG C CA 1
ATOM 6254 C C . ARG C 1 248 ? -15.95471 44.45071 -20.98453 1.000 40.30995 550 ARG C C 1
ATOM 6255 O O . ARG C 1 248 ? -14.90497 44.70097 -21.59232 1.000 36.01889 550 ARG C O 1
ATOM 6263 N N . LYS C 1 249 ? -16.88385 45.38568 -20.75181 1.000 33.89888 551 LYS C N 1
ATOM 6264 C CA . LYS C 1 249 ? -16.69727 46.76070 -21.19466 1.000 35.68310 551 LYS C CA 1
ATOM 6265 C C . LYS C 1 249 ? -15.44770 47.41305 -20.60132 1.000 36.20577 551 LYS C C 1
ATOM 6266 O O . LYS C 1 249 ? -14.91632 48.35429 -21.20181 1.000 41.23202 551 LYS C O 1
ATOM 6272 N N . LEU C 1 250 ? -14.94773 46.93154 -19.45989 1.000 32.83316 552 LEU C N 1
ATOM 6273 C CA . LEU C 1 250 ? -13.73398 47.49727 -18.86946 1.000 29.45468 552 LEU C CA 1
ATOM 6274 C C . LEU C 1 250 ? -12.46182 46.74206 -19.23482 1.000 30.50999 552 LEU C C 1
ATOM 6275 O O . LEU C 1 250 ? -11.36640 47.22361 -18.91590 1.000 31.02903 552 LEU C O 1
ATOM 6280 N N . VAL C 1 251 ? -12.56681 45.58735 -19.89152 1.000 29.86152 553 VAL C N 1
ATOM 6281 C CA . VAL C 1 251 ? -11.37309 44.83225 -20.26435 1.000 33.87572 553 VAL C CA 1
ATOM 6282 C C . VAL C 1 251 ? -10.64800 45.54986 -21.39607 1.000 35.49507 553 VAL C C 1
ATOM 6283 O O . VAL C 1 251 ? -11.26702 46.03285 -22.35651 1.000 33.41531 553 VAL C O 1
ATOM 6287 N N . ASP C 1 252 ? -9.33152 45.63410 -21.26856 1.000 35.02790 554 ASP C N 1
ATOM 6288 C CA . ASP C 1 252 ? -8.44768 46.21972 -22.26856 1.000 32.38701 554 ASP C CA 1
ATOM 6289 C C . ASP C 1 252 ? -8.82738 45.79337 -23.68159 1.000 28.67245 554 ASP C C 1
ATOM 6290 O O . ASP C 1 252 ? -8.76973 44.60682 -24.02205 1.000 33.10577 554 ASP C O 1
ATOM 6295 N N . GLN C 1 253 ? -9.20032 46.76997 -24.51404 1.000 37.82859 555 GLN C N 1
ATOM 6296 C CA . GLN C 1 253 ? -9.63935 46.44622 -25.87068 1.000 35.46025 555 GLN C CA 1
ATOM 6297 C C . GLN C 1 253 ? -8.53434 45.78750 -26.68465 1.000 38.75341 555 GLN C C 1
ATOM 6298 O O . GLN C 1 253 ? -8.81902 44.97102 -27.56652 1.000 37.76380 555 GLN C O 1
ATOM 6304 N N . ARG C 1 254 ? -7.27072 46.12682 -26.40526 1.000 39.87385 556 ARG C N 1
ATOM 6305 C CA . ARG C 1 254 ? -6.15632 45.55779 -27.15007 1.000 37.96920 556 ARG C CA 1
ATOM 6306 C C . ARG C 1 254 ? -6.01611 44.05972 -26.92697 1.000 41.92828 556 ARG C C 1
ATOM 6307 O O . ARG C 1 254 ? -5.38422 43.38261 -27.74415 1.000 45.80113 556 ARG C O 1
ATOM 6315 N N . LEU C 1 255 ? -6.58528 43.52477 -25.84132 1.000 42.80176 557 LEU C N 1
ATOM 6316 C CA . LEU C 1 255 ? -6.69980 42.07796 -25.71694 1.000 36.55779 557 LEU C CA 1
ATOM 6317 C C . LEU C 1 255 ? -7.62286 41.48863 -26.76902 1.000 41.79598 557 LEU C C 1
ATOM 6318 O O . LEU C 1 255 ? -7.63787 40.26459 -26.94161 1.000 43.17426 557 LEU C O 1
ATOM 6323 N N . GLY C 1 256 ? -8.35004 42.32867 -27.49767 1.000 45.79591 558 GLY C N 1
ATOM 6324 C CA . GLY C 1 256 ? -9.43252 41.82365 -28.31432 1.000 45.93609 558 GLY C CA 1
ATOM 6325 C C . GLY C 1 256 ? -10.31815 40.98272 -27.42411 1.000 49.31332 558 GLY C C 1
ATOM 6326 O O . GLY C 1 256 ? -10.71356 41.39794 -26.32653 1.000 45.89946 558 GLY C O 1
ATOM 6327 N N . ASP C 1 257 ? -10.57573 39.75898 -27.86434 1.000 46.27760 559 ASP C N 1
ATOM 6328 C CA . ASP C 1 257 ? -11.33789 38.79690 -27.08467 1.000 50.92489 559 ASP C CA 1
ATOM 6329 C C . ASP C 1 257 ? -10.47386 37.62420 -26.63359 1.000 43.73346 559 ASP C C 1
ATOM 6330 O O . ASP C 1 257 ? -10.98940 36.54182 -26.35572 1.000 34.04669 559 ASP C O 1
ATOM 6335 N N . ASN C 1 258 ? -9.15762 37.82400 -26.54323 1.000 36.85172 560 ASN C N 1
ATOM 6336 C CA . ASN C 1 258 ? -8.24334 36.70843 -26.28840 1.000 42.29898 560 ASN C CA 1
ATOM 6337 C C . ASN C 1 258 ? -7.98489 36.57647 -24.78717 1.000 38.92809 560 ASN C C 1
ATOM 6338 O O . ASN C 1 258 ? -6.91243 36.87965 -24.27779 1.000 37.74031 560 ASN C O 1
ATOM 6343 N N . TYR C 1 259 ? -9.00464 36.10114 -24.07382 1.000 35.75319 561 TYR C N 1
ATOM 6344 C CA . TYR C 1 259 ? -8.89213 35.89097 -22.63437 1.000 32.81743 561 TYR C CA 1
ATOM 6345 C C . TYR C 1 259 ? -9.98478 34.92620 -22.21121 1.000 33.48164 561 TYR C C 1
ATOM 6346 O O . TYR C 1 259 ? -11.00897 34.84285 -22.88473 1.000 30.24055 561 TYR C O 1
ATOM 6355 N N . PRO C 1 260 ? -9.79614 34.17844 -21.12480 1.000 38.71288 562 PRO C N 1
ATOM 6356 C CA . PRO C 1 260 ? -10.89233 33.36122 -20.59794 1.000 34.33951 562 PRO C CA 1
ATOM 6357 C C . PRO C 1 260 ? -11.81201 34.19598 -19.71945 1.000 30.93692 562 PRO C C 1
ATOM 6358 O O . PRO C 1 260 ? -11.36360 35.01315 -18.91024 1.000 32.49710 562 PRO C O 1
ATOM 6362 N N . VAL C 1 261 ? -13.11813 33.99900 -19.89598 1.000 36.37953 563 VAL C N 1
ATOM 6363 C CA . VAL C 1 261 ? -14.08382 34.79017 -19.13648 1.000 34.65770 563 VAL C CA 1
ATOM 6364 C C . VAL C 1 261 ? -13.89943 34.56473 -17.64155 1.000 36.49468 563 VAL C C 1
ATOM 6365 O O . VAL C 1 261 ? -13.85599 35.51765 -16.85598 1.000 34.62504 563 VAL C O 1
ATOM 6369 N N . ASP C 1 262 ? -13.76145 33.30077 -17.22738 1.000 35.14829 564 ASP C N 1
ATOM 6370 C CA . ASP C 1 262 ? -13.69504 33.00123 -15.79840 1.000 39.74379 564 ASP C CA 1
ATOM 6371 C C . ASP C 1 262 ? -12.41111 33.52565 -15.16417 1.000 39.36751 564 ASP C C 1
ATOM 6372 O O . ASP C 1 262 ? -12.40315 33.87506 -13.97680 1.000 35.56630 564 ASP C O 1
ATOM 6377 N N . SER C 1 263 ? -11.32244 33.58848 -15.93201 1.000 31.44833 565 SER C N 1
ATOM 6378 C CA . SER C 1 263 ? -10.05039 34.03183 -15.36652 1.000 32.15321 565 SER C CA 1
ATOM 6379 C C . SER C 1 263 ? -10.04686 35.54056 -15.13540 1.000 29.81634 565 SER C C 1
ATOM 6380 O O . SER C 1 263 ? -9.59835 36.01073 -14.08573 1.000 26.96755 565 SER C O 1
ATOM 6383 N N . VAL C 1 264 ? -10.56356 36.31059 -16.09459 1.000 30.40748 566 VAL C N 1
ATOM 6384 C CA . VAL C 1 264 ? -10.72984 37.74758 -15.88874 1.000 28.76293 566 VAL C CA 1
ATOM 6385 C C . VAL C 1 264 ? -11.64490 38.01503 -14.69816 1.000 34.59470 566 VAL C C 1
ATOM 6386 O O . VAL C 1 264 ? -11.37497 38.89839 -13.87305 1.000 29.40996 566 VAL C O 1
ATOM 6390 N N . ARG C 1 265 ? -12.73050 37.24137 -14.57599 1.000 30.88714 567 ARG C N 1
ATOM 6391 C CA . ARG C 1 265 ? -13.66013 37.43939 -13.47025 1.000 30.20123 567 ARG C CA 1
ATOM 6392 C C . ARG C 1 265 ? -12.99779 37.17708 -12.12053 1.000 32.47893 567 ARG C C 1
ATOM 6393 O O . ARG C 1 265 ? -13.20618 37.93333 -11.16244 1.000 32.90939 567 ARG C O 1
ATOM 6401 N N . LYS C 1 266 ? -12.20565 36.10560 -12.01928 1.000 30.41832 568 LYS C N 1
ATOM 6402 C CA . LYS C 1 266 ? -11.52857 35.80596 -10.76022 1.000 32.07217 568 LYS C CA 1
ATOM 6403 C C . LYS C 1 266 ? -10.47842 36.86482 -10.41506 1.000 29.61578 568 LYS C C 1
ATOM 6404 O O . LYS C 1 266 ? -10.31553 37.21806 -9.24093 1.000 27.03503 568 LYS C O 1
ATOM 6410 N N . MET C 1 267 ? -9.74852 37.37602 -11.40473 1.000 27.79454 569 MET C N 1
ATOM 6411 C CA . MET C 1 267 ? -8.77638 38.42454 -11.08162 1.000 28.92119 569 MET C CA 1
ATOM 6412 C C . MET C 1 267 ? -9.48206 39.68713 -10.60027 1.000 26.66993 569 MET C C 1
ATOM 6413 O O . MET C 1 267 ? -9.03508 40.33620 -9.64730 1.000 28.78559 569 MET C O 1
ATOM 6418 N N . ALA C 1 268 ? -10.59241 40.04372 -11.23884 1.000 25.70755 570 ALA C N 1
ATOM 6419 C CA . ALA C 1 268 ? -11.32833 41.23155 -10.82707 1.000 23.35140 570 ALA C CA 1
ATOM 6420 C C . ALA C 1 268 ? -11.86797 41.08774 -9.40874 1.000 27.34824 570 ALA C C 1
ATOM 6421 O O . ALA C 1 268 ? -11.77320 42.01867 -8.59921 1.000 30.45015 570 ALA C O 1
ATOM 6423 N N . GLN C 1 269 ? -12.45878 39.93135 -9.09312 1.000 29.46897 571 GLN C N 1
ATOM 6424 C CA . GLN C 1 269 ? -12.95242 39.70459 -7.73456 1.000 28.59217 571 GLN C CA 1
ATOM 6425 C C . GLN C 1 269 ? -11.81275 39.69977 -6.72526 1.000 25.97662 571 GLN C C 1
ATOM 6426 O O . GLN C 1 269 ? -11.97182 40.18575 -5.60081 1.000 30.09282 571 GLN C O 1
ATOM 6432 N N . LEU C 1 270 ? -10.67930 39.09220 -7.08574 1.000 25.68400 572 LEU C N 1
ATOM 6433 C CA . LEU C 1 270 ? -9.49778 39.16065 -6.23296 1.000 31.99867 572 LEU C CA 1
ATOM 6434 C C . LEU C 1 270 ? -9.11924 40.61174 -5.96382 1.000 28.84701 572 LEU C C 1
ATOM 6435 O O . LEU C 1 270 ? -8.88863 41.00199 -4.81457 1.000 27.13734 572 LEU C O 1
ATOM 6440 N N . ALA C 1 271 ? -9.09010 41.43708 -7.01344 1.000 23.30347 573 ALA C N 1
ATOM 6441 C CA . ALA C 1 271 ? -8.72549 42.83936 -6.82901 1.000 30.30019 573 ALA C CA 1
ATOM 6442 C C . ALA C 1 271 ? -9.75223 43.58179 -5.97835 1.000 32.35922 573 ALA C C 1
ATOM 6443 O O . ALA C 1 271 ? -9.38967 44.48868 -5.21921 1.000 25.88408 573 ALA C O 1
ATOM 6445 N N . LYS C 1 272 ? -11.03343 43.20214 -6.07082 1.000 29.37241 574 LYS C N 1
ATOM 6446 C CA . LYS C 1 272 ? -12.04070 43.82265 -5.21315 1.000 27.91277 574 LYS C CA 1
ATOM 6447 C C . LYS C 1 272 ? -11.79480 43.47557 -3.75301 1.000 26.81970 574 LYS C C 1
ATOM 6448 O O . LYS C 1 272 ? -11.89674 44.33960 -2.87602 1.000 30.54301 574 LYS C O 1
ATOM 6454 N N . ALA C 1 273 ? -11.45288 42.21665 -3.47664 1.000 28.59256 575 ALA C N 1
ATOM 6455 C CA . ALA C 1 273 ? -11.14448 41.81774 -2.10937 1.000 31.29882 575 ALA C CA 1
ATOM 6456 C C . ALA C 1 273 ? -9.92119 42.56154 -1.58031 1.000 27.48044 575 ALA C C 1
ATOM 6457 O O . ALA C 1 273 ? -9.87689 42.93968 -0.40359 1.000 30.59886 575 ALA C O 1
ATOM 6459 N N . CYS C 1 274 ? -8.92195 42.78073 -2.43918 1.000 27.82165 576 CYS C N 1
ATOM 6460 C CA . CYS C 1 274 ? -7.71900 43.52039 -2.05978 1.000 27.84270 576 CYS C CA 1
ATOM 6461 C C . CYS C 1 274 ? -7.98279 44.99475 -1.80851 1.000 32.00210 576 CYS C C 1
ATOM 6462 O O . CYS C 1 274 ? -7.20650 45.63040 -1.09319 1.000 28.27825 576 CYS C O 1
ATOM 6465 N N . THR C 1 275 ? -9.02488 45.56760 -2.40259 1.000 29.94710 577 THR C N 1
ATOM 6466 C CA . THR C 1 275 ? -9.24453 47.00634 -2.30585 1.000 33.18049 577 THR C CA 1
ATOM 6467 C C . THR C 1 275 ? -10.43306 47.36497 -1.41865 1.000 29.03930 577 THR C C 1
ATOM 6468 O O . THR C 1 275 ? -10.84214 48.52892 -1.40528 1.000 32.76648 577 THR C O 1
ATOM 6472 N N . GLN C 1 276 ? -10.97374 46.40709 -0.65435 1.000 35.88602 578 GLN C N 1
ATOM 6473 C CA . GLN C 1 276 ? -12.07751 46.69673 0.26513 1.000 39.43658 578 GLN C CA 1
ATOM 6474 C C . GLN C 1 276 ? -11.70539 47.78437 1.26722 1.000 37.04968 578 GLN C C 1
ATOM 6475 O O . GLN C 1 276 ? -10.54120 47.92891 1.65216 1.000 34.76242 578 GLN C O 1
ATOM 6481 N N . ASP C 1 277 ? -12.73781 48.48031 1.76444 1.000 31.56327 579 ASP C N 1
ATOM 6482 C CA . ASP C 1 277 ? -12.54991 49.52514 2.76953 1.000 41.58082 579 ASP C CA 1
ATOM 6483 C C . ASP C 1 277 ? -11.84024 48.98801 4.01326 1.000 36.97274 579 ASP C C 1
ATOM 6484 O O . ASP C 1 277 ? -10.86571 49.58219 4.48507 1.000 38.23143 579 ASP C O 1
ATOM 6489 N N . ASN C 1 278 ? -12.32201 47.86625 4.56942 1.000 41.79788 580 ASN C N 1
ATOM 6490 C CA . ASN C 1 278 ? -11.78667 47.33227 5.82283 1.000 40.22535 580 ASN C CA 1
ATOM 6491 C C . ASN C 1 278 ? -10.45760 46.62573 5.57661 1.000 39.99544 580 ASN C C 1
ATOM 6492 O O . ASN C 1 278 ? -10.43319 45.53924 4.98103 1.000 36.43726 580 ASN C O 1
ATOM 6497 N N . PRO C 1 279 ? -9.33977 47.19697 6.03406 1.000 32.20397 581 PRO C N 1
ATOM 6498 C CA . PRO C 1 279 ? -8.03903 46.55134 5.79204 1.000 31.62209 581 PRO C CA 1
ATOM 6499 C C . PRO C 1 279 ? -7.93495 45.14691 6.36673 1.000 36.27529 581 PRO C C 1
ATOM 6500 O O . PRO C 1 279 ? -7.23212 44.31314 5.79017 1.000 33.15219 581 PRO C O 1
ATOM 6504 N N . GLN C 1 280 ? -8.61774 44.85695 7.47718 1.000 39.45307 582 GLN C N 1
ATOM 6505 C CA . GLN C 1 280 ? -8.53075 43.53349 8.08559 1.000 44.98667 582 GLN C CA 1
ATOM 6506 C C . GLN C 1 280 ? -9.17979 42.44358 7.23804 1.000 45.03156 582 GLN C C 1
ATOM 6507 O O . GLN C 1 280 ? -8.90080 41.25784 7.45489 1.000 41.52240 582 GLN C O 1
ATOM 6513 N N . LEU C 1 281 ? -10.03502 42.81122 6.28713 1.000 41.53917 583 LEU C N 1
ATOM 6514 C CA . LEU C 1 281 ? -10.70952 41.84212 5.43324 1.000 39.10745 583 LEU C CA 1
ATOM 6515 C C . LEU C 1 281 ? -9.97730 41.59105 4.12448 1.000 37.05242 583 LEU C C 1
ATOM 6516 O O . LEU C 1 281 ? -10.29104 40.61617 3.43189 1.000 35.37052 583 LEU C O 1
ATOM 6521 N N . ARG C 1 282 ? -9.01788 42.43796 3.77188 1.000 30.41249 584 ARG C N 1
ATOM 6522 C CA . ARG C 1 282 ? -8.20124 42.18670 2.60063 1.000 36.24555 584 ARG C CA 1
ATOM 6523 C C . ARG C 1 282 ? -7.33196 40.94786 2.81955 1.000 30.28456 584 ARG C C 1
ATOM 6524 O O . ARG C 1 282 ? -6.89158 40.67547 3.93965 1.000 33.13868 584 ARG C O 1
ATOM 6532 N N . PRO C 1 283 ? -7.06177 40.19118 1.76457 1.000 26.16324 585 PRO C N 1
ATOM 6533 C CA . PRO C 1 283 ? -6.24703 38.97964 1.91412 1.000 31.72892 585 PRO C CA 1
ATOM 6534 C C . PRO C 1 283 ? -4.76990 39.29928 2.10924 1.000 30.03450 585 PRO C C 1
ATOM 6535 O O . PRO C 1 283 ? -4.27097 40.35944 1.72733 1.000 28.34367 585 PRO C O 1
ATOM 6539 N N . SER C 1 284 ? -4.06113 38.34966 2.71554 1.000 35.57283 586 SER C N 1
ATOM 6540 C CA . SER C 1 284 ? -2.60850 38.44605 2.78808 1.000 32.82150 586 SER C CA 1
ATOM 6541 C C . SER C 1 284 ? -1.98746 38.14274 1.42492 1.000 26.92731 586 SER C C 1
ATOM 6542 O O . SER C 1 284 ? -2.60330 37.51538 0.56351 1.000 30.21718 586 SER C O 1
ATOM 6545 N N . MET C 1 285 ? -0.73535 38.58386 1.22939 1.000 27.55436 587 MET C N 1
ATOM 6546 C CA . MET C 1 285 ? -0.06793 38.28259 -0.03935 1.000 32.33148 587 MET C CA 1
ATOM 6547 C C . MET C 1 285 ? 0.04510 36.78112 -0.26465 1.000 28.76403 587 MET C C 1
ATOM 6548 O O . MET C 1 285 ? -0.03855 36.31131 -1.40435 1.000 29.80736 587 MET C O 1
ATOM 6553 N N . ARG C 1 286 ? 0.22145 36.01742 0.80618 1.000 31.42233 588 ARG C N 1
ATOM 6554 C CA . ARG C 1 286 ? 0.27191 34.56532 0.68297 1.000 31.60371 588 ARG C CA 1
ATOM 6555 C C . ARG C 1 286 ? -1.02077 34.02041 0.07211 1.000 33.55280 588 ARG C C 1
ATOM 6556 O O . ARG C 1 286 ? -0.98683 33.23004 -0.87842 1.000 34.69550 588 ARG C O 1
ATOM 6564 N N . SER C 1 287 ? -2.17734 34.46483 0.57355 1.000 28.01697 589 SER C N 1
ATOM 6565 C CA . SER C 1 287 ? -3.43662 34.00048 -0.00873 1.000 36.52981 589 SER C CA 1
ATOM 6566 C C . SER C 1 287 ? -3.63351 34.53977 -1.42037 1.000 30.28070 589 SER C C 1
ATOM 6567 O O . SER C 1 287 ? -4.27272 33.88345 -2.24998 1.000 28.50148 589 SER C O 1
ATOM 6570 N N . ILE C 1 288 ? -3.07262 35.71350 -1.71237 1.000 28.42748 590 ILE C N 1
ATOM 6571 C CA . ILE C 1 288 ? -3.15769 36.28164 -3.05405 1.000 27.78155 590 ILE C CA 1
ATOM 6572 C C . ILE C 1 288 ? -2.38235 35.42393 -4.04615 1.000 29.93403 590 ILE C C 1
ATOM 6573 O O . ILE C 1 288 ? -2.84147 35.18214 -5.16956 1.000 28.64167 590 ILE C O 1
ATOM 6578 N N . VAL C 1 289 ? -1.19016 34.96087 -3.65432 1.000 27.08562 591 VAL C N 1
ATOM 6579 C CA . VAL C 1 289 ? -0.40703 34.07881 -4.52052 1.000 28.04041 591 VAL C CA 1
ATOM 6580 C C . VAL C 1 289 ? -1.17411 32.79025 -4.79305 1.000 26.68012 591 VAL C C 1
ATOM 6581 O O . VAL C 1 289 ? -1.22662 32.30358 -5.92970 1.000 27.52185 591 VAL C O 1
ATOM 6585 N N . VAL C 1 290 ? -1.74903 32.20185 -3.74529 1.000 25.66124 592 VAL C N 1
ATOM 6586 C CA . VAL C 1 290 ? -2.53876 30.98016 -3.91708 1.000 32.03230 592 VAL C CA 1
ATOM 6587 C C . VAL C 1 290 ? -3.64357 31.19335 -4.94666 1.000 27.33459 592 VAL C C 1
ATOM 6588 O O . VAL C 1 290 ? -3.83731 30.37243 -5.84986 1.000 31.08470 592 VAL C O 1
ATOM 6592 N N . ALA C 1 291 ? -4.34907 32.32261 -4.86134 1.000 34.02146 593 ALA C N 1
ATOM 6593 C CA . ALA C 1 291 ? -5.45922 32.58318 -5.77412 1.000 28.19675 593 ALA C CA 1
ATOM 6594 C C . ALA C 1 291 ? -4.97942 32.82321 -7.20040 1.000 33.35717 593 ALA C C 1
ATOM 6595 O O . ALA C 1 291 ? -5.59395 32.33824 -8.15651 1.000 28.23281 593 ALA C O 1
ATOM 6597 N N . LEU C 1 292 ? -3.89775 33.59208 -7.36901 1.000 30.40624 594 LEU C N 1
ATOM 6598 C CA . LEU C 1 292 ? -3.36842 33.83298 -8.70615 1.000 31.08283 594 LEU C CA 1
ATOM 6599 C C . LEU C 1 292 ? -2.87384 32.55118 -9.35747 1.000 31.20010 594 LEU C C 1
ATOM 6600 O O . LEU C 1 292 ? -2.95484 32.40322 -10.58362 1.000 30.99036 594 LEU C O 1
ATOM 6605 N N . MET C 1 293 ? -2.31852 31.63966 -8.56243 1.000 29.56376 595 MET C N 1
ATOM 6606 C CA . MET C 1 293 ? -1.84092 30.37626 -9.10717 1.000 33.71397 595 MET C CA 1
ATOM 6607 C C . MET C 1 293 ? -2.96212 29.54035 -9.70858 1.000 40.73035 595 MET C C 1
ATOM 6608 O O . MET C 1 293 ? -2.68673 28.67998 -10.55305 1.000 41.00975 595 MET C O 1
ATOM 6613 N N . THR C 1 294 ? -4.21513 29.77926 -9.31035 1.000 34.69936 596 THR C N 1
ATOM 6614 C CA . THR C 1 294 ? -5.31849 29.03002 -9.90390 1.000 47.03166 596 THR C CA 1
ATOM 6615 C C . THR C 1 294 ? -5.66861 29.53596 -11.29707 1.000 57.77955 596 THR C C 1
ATOM 6616 O O . THR C 1 294 ? -6.39685 28.85117 -12.02645 1.000 43.50811 596 THR C O 1
ATOM 6620 N N . LEU C 1 295 ? -5.17272 30.71507 -11.68081 1.000 38.64793 597 LEU C N 1
ATOM 6621 C CA . LEU C 1 295 ? -5.37987 31.21911 -13.03158 1.000 52.65864 597 LEU C CA 1
ATOM 6622 C C . LEU C 1 295 ? -4.25712 30.83325 -13.98529 1.000 58.75476 597 LEU C C 1
ATOM 6623 O O . LEU C 1 295 ? -4.43825 30.92413 -15.20368 1.000 59.57553 597 LEU C O 1
ATOM 6628 N N . SER C 1 296 ? -3.11083 30.40020 -13.46359 1.000 72.67662 598 SER C N 1
ATOM 6629 C CA . SER C 1 296 ? -1.94783 30.10929 -14.29280 1.000 77.29174 598 SER C CA 1
ATOM 6630 C C . SER C 1 296 ? -2.21311 28.94363 -15.23845 1.000 83.58741 598 SER C C 1
ATOM 6631 O O . SER C 1 296 ? -2.25657 27.78483 -14.81112 1.000 95.35057 598 SER C O 1
ATOM 6634 N N . SER C 1 297 ? -2.38790 29.24496 -16.52266 1.000 90.67836 599 SER C N 1
ATOM 6635 C CA . SER C 1 297 ? -2.64919 28.22594 -17.53474 1.000 93.77814 599 SER C CA 1
ATOM 6636 C C . SER C 1 297 ? -2.46212 28.79216 -18.93783 1.000 93.72236 599 SER C C 1
ATOM 6637 O O . SER C 1 297 ? -1.83856 29.83762 -19.11744 1.000 94.98696 599 SER C O 1
ATOM 6640 N N . ASP D 1 4 ? 32.07777 10.55406 52.02232 1.000 111.07575 306 ASP D N 1
ATOM 6641 C CA . ASP D 1 4 ? 30.84651 9.94329 51.53360 1.000 114.25220 306 ASP D CA 1
ATOM 6642 C C . ASP D 1 4 ? 30.95535 9.56858 50.06212 1.000 111.73303 306 ASP D C 1
ATOM 6643 O O . ASP D 1 4 ? 31.12078 10.43775 49.20929 1.000 110.10822 306 ASP D O 1
ATOM 6648 N N . LYS D 1 5 ? 30.83211 8.27118 49.76638 1.000 115.25434 307 LYS D N 1
ATOM 6649 C CA . LYS D 1 5 ? 30.97132 7.78491 48.39671 1.000 106.91196 307 LYS D CA 1
ATOM 6650 C C . LYS D 1 5 ? 29.93972 8.37537 47.44048 1.000 109.08630 307 LYS D C 1
ATOM 6651 O O . LYS D 1 5 ? 30.05639 8.16561 46.22737 1.000 104.24405 307 LYS D O 1
ATOM 6657 N N . SER D 1 6 ? 28.93664 9.09749 47.94610 1.000 102.98617 308 SER D N 1
ATOM 6658 C CA . SER D 1 6 ? 28.06816 9.86465 47.05962 1.000 103.04697 308 SER D CA 1
ATOM 6659 C C . SER D 1 6 ? 28.77868 11.11388 46.55337 1.000 101.06997 308 SER D C 1
ATOM 6660 O O . SER D 1 6 ? 28.63788 11.48779 45.38245 1.000 102.14360 308 SER D O 1
ATOM 6663 N N . VAL D 1 7 ? 29.54502 11.77510 47.42404 1.000 89.27300 309 VAL D N 1
ATOM 6664 C CA . VAL D 1 7 ? 30.45037 12.83491 47.00314 1.000 78.88799 309 VAL D CA 1
ATOM 6665 C C . VAL D 1 7 ? 31.88794 12.34933 46.89234 1.000 77.15855 309 VAL D C 1
ATOM 6666 O O . VAL D 1 7 ? 32.78812 13.15200 46.63068 1.000 72.74924 309 VAL D O 1
ATOM 6670 N N . GLU D 1 8 ? 32.13612 11.06238 47.08949 1.000 82.05629 310 GLU D N 1
ATOM 6671 C CA . GLU D 1 8 ? 33.46948 10.51018 46.92041 1.000 81.58371 310 GLU D CA 1
ATOM 6672 C C . GLU D 1 8 ? 33.51713 9.67252 45.65277 1.000 82.40983 310 GLU D C 1
ATOM 6673 O O . GLU D 1 8 ? 32.54438 9.00801 45.28707 1.000 81.83836 310 GLU D O 1
ATOM 6679 N N . PHE D 1 9 ? 34.65643 9.72781 44.97817 1.000 79.74695 311 PHE D N 1
ATOM 6680 C CA . PHE D 1 9 ? 34.87096 8.98512 43.75019 1.000 75.52633 311 PHE D CA 1
ATOM 6681 C C . PHE D 1 9 ? 36.08166 8.08262 43.91696 1.000 79.95387 311 PHE D C 1
ATOM 6682 O O . PHE D 1 9 ? 37.09173 8.48764 44.49828 1.000 83.05164 311 PHE D O 1
ATOM 6690 N N . SER D 1 10 ? 35.97574 6.85801 43.41180 1.000 87.94714 312 SER D N 1
ATOM 6691 C CA . SER D 1 10 ? 37.15071 6.00945 43.32338 1.000 82.74474 312 SER D CA 1
ATOM 6692 C C . SER D 1 10 ? 38.10956 6.56496 42.27424 1.000 85.72667 312 SER D C 1
ATOM 6693 O O . SER D 1 10 ? 37.74735 7.40880 41.44698 1.000 76.10578 312 SER D O 1
ATOM 6696 N N . TYR D 1 11 ? 39.35798 6.09513 42.32491 1.000 77.37559 313 TYR D N 1
ATOM 6697 C CA . TYR D 1 11 ? 40.32302 6.51900 41.31691 1.000 76.20916 313 TYR D CA 1
ATOM 6698 C C . TYR D 1 11 ? 39.97366 5.96331 39.94421 1.000 76.14242 313 TYR D C 1
ATOM 6699 O O . TYR D 1 11 ? 40.19703 6.63293 38.92880 1.000 80.72603 313 TYR D O 1
ATOM 6708 N N . ASP D 1 12 ? 39.41189 4.75449 39.89308 1.000 79.78239 314 ASP D N 1
ATOM 6709 C CA . ASP D 1 12 ? 39.21369 4.08984 38.61005 1.000 80.27704 314 ASP D CA 1
ATOM 6710 C C . ASP D 1 12 ? 38.07710 4.71953 37.81236 1.000 84.67664 314 ASP D C 1
ATOM 6711 O O . ASP D 1 12 ? 38.16751 4.82852 36.58354 1.000 74.91783 314 ASP D O 1
ATOM 6716 N N . GLU D 1 13 ? 36.99744 5.13832 38.47978 1.000 83.83973 315 GLU D N 1
ATOM 6717 C CA . GLU D 1 13 ? 35.95030 5.84175 37.74598 1.000 86.66810 315 GLU D CA 1
ATOM 6718 C C . GLU D 1 13 ? 36.45322 7.17667 37.21637 1.000 67.04707 315 GLU D C 1
ATOM 6719 O O . GLU D 1 13 ? 36.02391 7.61549 36.14397 1.000 70.52954 315 GLU D O 1
ATOM 6725 N N . LEU D 1 14 ? 37.37444 7.82105 37.93707 1.000 66.97190 316 LEU D N 1
ATOM 6726 C CA . LEU D 1 14 ? 38.00502 9.03008 37.41520 1.000 71.17480 316 LEU D CA 1
ATOM 6727 C C . LEU D 1 14 ? 38.94134 8.70494 36.26094 1.000 69.38534 316 LEU D C 1
ATOM 6728 O O . LEU D 1 14 ? 38.98470 9.43798 35.26584 1.000 66.41714 316 LEU D O 1
ATOM 6733 N N . ALA D 1 15 ? 39.70077 7.61000 36.37840 1.000 76.18554 317 ALA D N 1
ATOM 6734 C CA . ALA D 1 15 ? 40.61730 7.22419 35.31071 1.000 76.70411 317 ALA D CA 1
ATOM 6735 C C . ALA D 1 15 ? 39.86059 6.78234 34.06591 1.000 74.60634 317 ALA D C 1
ATOM 6736 O O . ALA D 1 15 ? 40.23745 7.14190 32.94374 1.000 70.37532 317 ALA D O 1
ATOM 6738 N N . THR D 1 16 ? 38.79377 5.99923 34.23971 1.000 70.29245 318 THR D N 1
ATOM 6739 C CA . THR D 1 16 ? 38.00844 5.57974 33.08452 1.000 80.76822 318 THR D CA 1
ATOM 6740 C C . THR D 1 16 ? 37.37242 6.77906 32.39420 1.000 65.11867 318 THR D C 1
ATOM 6741 O O . THR D 1 16 ? 37.33411 6.84590 31.16022 1.000 72.11766 318 THR D O 1
ATOM 6745 N N . ALA D 1 17 ? 36.89178 7.75101 33.17166 1.000 68.67502 319 ALA D N 1
ATOM 6746 C CA . ALA D 1 17 ? 36.26685 8.92334 32.57311 1.000 72.58322 319 ALA D CA 1
ATOM 6747 C C . ALA D 1 17 ? 37.28138 9.88251 31.95845 1.000 66.80817 319 ALA D C 1
ATOM 6748 O O . ALA D 1 17 ? 36.89108 10.74147 31.16223 1.000 58.48534 319 ALA D O 1
ATOM 6750 N N . THR D 1 18 ? 38.56533 9.76177 32.29875 1.000 65.45437 320 THR D N 1
ATOM 6751 C CA . THR D 1 18 ? 39.60513 10.59632 31.70405 1.000 65.98579 320 THR D CA 1
ATOM 6752 C C . THR D 1 18 ? 40.53323 9.81216 30.78502 1.000 70.51784 320 THR D C 1
ATOM 6753 O O . THR D 1 18 ? 41.57920 10.33626 30.38848 1.000 71.29295 320 THR D O 1
ATOM 6757 N N . ASP D 1 19 ? 40.16948 8.58274 30.42452 1.000 71.71346 321 ASP D N 1
ATOM 6758 C CA . ASP D 1 19 ? 41.02376 7.69444 29.63624 1.000 74.78809 321 ASP D CA 1
ATOM 6759 C C . ASP D 1 19 ? 42.41519 7.60024 30.25979 1.000 71.85074 321 ASP D C 1
ATOM 6760 O O . ASP D 1 19 ? 43.43457 7.90181 29.63565 1.000 84.25706 321 ASP D O 1
ATOM 6765 N N . ASN D 1 20 ? 42.43003 7.17340 31.52393 1.000 75.17129 322 ASN D N 1
ATOM 6766 C CA . ASN D 1 20 ? 43.64842 7.11691 32.33355 1.000 83.44202 322 ASN D CA 1
ATOM 6767 C C . ASN D 1 20 ? 44.36049 8.46936 32.33796 1.000 79.26135 322 ASN D C 1
ATOM 6768 O O . ASN D 1 20 ? 45.56986 8.56396 32.11480 1.000 91.14705 322 ASN D O 1
ATOM 6773 N N . PHE D 1 21 ? 43.58573 9.52171 32.59719 1.000 66.30853 323 PHE D N 1
ATOM 6774 C CA . PHE D 1 21 ? 44.08679 10.89510 32.66914 1.000 72.78471 323 PHE D CA 1
ATOM 6775 C C . PHE D 1 21 ? 44.90032 11.25601 31.42831 1.000 63.73156 323 PHE D C 1
ATOM 6776 O O . PHE D 1 21 ? 46.03592 11.73103 31.50628 1.000 67.37330 323 PHE D O 1
ATOM 6784 N N . SER D 1 22 ? 44.29225 11.02501 30.26787 1.000 70.12983 324 SER D N 1
ATOM 6785 C CA . SER D 1 22 ? 44.92111 11.33786 28.99636 1.000 70.68763 324 SER D CA 1
ATOM 6786 C C . SER D 1 22 ? 45.16047 12.83888 28.86470 1.000 65.98318 324 SER D C 1
ATOM 6787 O O . SER D 1 22 ? 44.46952 13.66554 29.46593 1.000 60.70415 324 SER D O 1
ATOM 6790 N N . LEU D 1 23 ? 46.16474 13.18902 28.06049 1.000 63.88515 325 LEU D N 1
ATOM 6791 C CA . LEU D 1 23 ? 46.44523 14.59210 27.79306 1.000 63.30132 325 LEU D CA 1
ATOM 6792 C C . LEU D 1 23 ? 45.43550 15.22539 26.84354 1.000 58.09224 325 LEU D C 1
ATOM 6793 O O . LEU D 1 23 ? 45.42997 16.45378 26.70277 1.000 64.28252 325 LEU D O 1
ATOM 6798 N N . ALA D 1 24 ? 44.58647 14.42544 26.19077 1.000 65.01590 326 ALA D N 1
ATOM 6799 C CA . ALA D 1 24 ? 43.51519 14.99033 25.37860 1.000 67.26144 326 ALA D CA 1
ATOM 6800 C C . ALA D 1 24 ? 42.39006 15.55594 26.23112 1.000 56.90477 326 ALA D C 1
ATOM 6801 O O . ALA D 1 24 ? 41.61609 16.38697 25.74661 1.000 59.90259 326 ALA D O 1
ATOM 6803 N N . ASN D 1 25 ? 42.27663 15.12384 27.48203 1.000 63.47893 327 ASN D N 1
ATOM 6804 C CA . ASN D 1 25 ? 41.27863 15.66268 28.39335 1.000 49.65713 327 ASN D CA 1
ATOM 6805 C C . ASN D 1 25 ? 41.81298 16.80223 29.24275 1.000 50.15067 327 ASN D C 1
ATOM 6806 O O . ASN D 1 25 ? 41.06735 17.34410 30.06375 1.000 49.66706 327 ASN D O 1
ATOM 6811 N N . LYS D 1 26 ? 43.07302 17.18294 29.06028 1.000 53.56028 328 LYS D N 1
ATOM 6812 C CA . LYS D 1 26 ? 43.65730 18.25740 29.84973 1.000 55.92231 328 LYS D CA 1
ATOM 6813 C C . LYS D 1 26 ? 43.14015 19.60664 29.36312 1.000 65.75024 328 LYS D C 1
ATOM 6814 O O . LYS D 1 26 ? 43.24708 19.93411 28.17745 1.000 73.09769 328 LYS D O 1
ATOM 6820 N N . ILE D 1 27 ? 42.57588 20.38787 30.27849 1.000 66.16832 329 ILE D N 1
ATOM 6821 C CA . ILE D 1 27 ? 41.96463 21.66928 29.94181 1.000 69.79170 329 ILE D CA 1
ATOM 6822 C C . ILE D 1 27 ? 43.03341 22.75042 29.95972 1.000 75.83653 329 ILE D C 1
ATOM 6823 O O . ILE D 1 27 ? 43.78035 22.88258 30.93734 1.000 85.92030 329 ILE D O 1
ATOM 6828 N N . GLY D 1 28 ? 43.10041 23.52932 28.88352 1.000 84.75445 330 GLY D N 1
ATOM 6829 C CA . GLY D 1 28 ? 44.06701 24.60676 28.77311 1.000 96.40829 330 GLY D CA 1
ATOM 6830 C C . GLY D 1 28 ? 45.49667 24.12450 28.62718 1.000 88.05724 330 GLY D C 1
ATOM 6831 O O . GLY D 1 28 ? 46.13817 23.75558 29.61015 1.000 90.73492 330 GLY D O 1
ATOM 6832 N N . GLY D 1 33 ? 45.56127 23.64469 33.67581 1.000 86.89849 335 GLY D N 1
ATOM 6833 C CA . GLY D 1 33 ? 46.63875 23.54926 34.64382 1.000 105.03511 335 GLY D CA 1
ATOM 6834 C C . GLY D 1 33 ? 46.47646 22.37573 35.58836 1.000 99.13737 335 GLY D C 1
ATOM 6835 O O . GLY D 1 33 ? 46.00595 22.54074 36.71473 1.000 104.01542 335 GLY D O 1
ATOM 6836 N N . SER D 1 34 ? 46.88121 21.19150 35.12120 1.000 96.19919 336 SER D N 1
ATOM 6837 C CA . SER D 1 34 ? 46.68813 19.93123 35.84332 1.000 88.06699 336 SER D CA 1
ATOM 6838 C C . SER D 1 34 ? 45.20672 19.63511 36.06958 1.000 81.34259 336 SER D C 1
ATOM 6839 O O . SER D 1 34 ? 44.83376 18.99556 37.05627 1.000 77.04335 336 SER D O 1
ATOM 6842 N N . VAL D 1 35 ? 44.35521 20.09341 35.15205 1.000 69.74685 337 VAL D N 1
ATOM 6843 C CA . VAL D 1 35 ? 42.91132 19.91718 35.23871 1.000 60.37957 337 VAL D CA 1
ATOM 6844 C C . VAL D 1 35 ? 42.44864 19.10941 34.03473 1.000 53.92907 337 VAL D C 1
ATOM 6845 O O . VAL D 1 35 ? 42.89341 19.35028 32.90756 1.000 59.44197 337 VAL D O 1
ATOM 6849 N N . TYR D 1 36 ? 41.55005 18.15522 34.27448 1.000 52.06112 338 TYR D N 1
ATOM 6850 C CA . TYR D 1 36 ? 41.07420 17.24239 33.24536 1.000 47.54567 338 TYR D CA 1
ATOM 6851 C C . TYR D 1 36 ? 39.55708 17.29722 33.14604 1.000 48.18356 338 TYR D C 1
ATOM 6852 O O . TYR D 1 36 ? 38.85502 17.26810 34.16112 1.000 43.64311 338 TYR D O 1
ATOM 6861 N N . TYR D 1 37 ? 39.05912 17.37369 31.91701 1.000 44.58044 339 TYR D N 1
ATOM 6862 C CA . TYR D 1 37 ? 37.62931 17.28784 31.67066 1.000 44.43229 339 TYR D CA 1
ATOM 6863 C C . TYR D 1 37 ? 37.16286 15.84209 31.78262 1.000 51.65009 339 TYR D C 1
ATOM 6864 O O . TYR D 1 37 ? 37.89319 14.90449 31.44398 1.000 44.94288 339 TYR D O 1
ATOM 6873 N N . ALA D 1 38 ? 35.93143 15.66722 32.25833 1.000 44.75489 340 ALA D N 1
ATOM 6874 C CA . ALA D 1 38 ? 35.31756 14.34627 32.30981 1.000 42.69829 340 ALA D CA 1
ATOM 6875 C C . ALA D 1 38 ? 33.80706 14.49733 32.38314 1.000 50.10417 340 ALA D C 1
ATOM 6876 O O . ALA D 1 38 ? 33.29247 15.48388 32.91667 1.000 51.66895 340 ALA D O 1
ATOM 6878 N N . GLU D 1 39 ? 33.10623 13.50711 31.83935 1.000 60.22209 341 GLU D N 1
ATOM 6879 C CA . GLU D 1 39 ? 31.65577 13.39809 31.97388 1.000 65.85894 341 GLU D CA 1
ATOM 6880 C C . GLU D 1 39 ? 31.39630 12.33608 33.03387 1.000 55.66944 341 GLU D C 1
ATOM 6881 O O . GLU D 1 39 ? 31.58580 11.14249 32.79303 1.000 63.37880 341 GLU D O 1
ATOM 6887 N N . LEU D 1 40 ? 30.97961 12.77841 34.21694 1.000 60.75615 342 LEU D N 1
ATOM 6888 C CA . LEU D 1 40 ? 30.91550 11.93108 35.40347 1.000 67.64911 342 LEU D CA 1
ATOM 6889 C C . LEU D 1 40 ? 29.49459 11.95070 35.95283 1.000 70.52067 342 LEU D C 1
ATOM 6890 O O . LEU D 1 40 ? 29.02333 12.98959 36.43295 1.000 51.36773 342 LEU D O 1
ATOM 6895 N N . ARG D 1 41 ? 28.81961 10.80070 35.88311 1.000 63.08905 343 ARG D N 1
ATOM 6896 C CA . ARG D 1 41 ? 27.48152 10.62899 36.44961 1.000 62.52500 343 ARG D CA 1
ATOM 6897 C C . ARG D 1 41 ? 26.51314 11.67995 35.91069 1.000 60.69200 343 ARG D C 1
ATOM 6898 O O . ARG D 1 41 ? 25.76344 12.31268 36.65680 1.000 61.68684 343 ARG D O 1
ATOM 6906 N N . GLY D 1 42 ? 26.54072 11.86242 34.59154 1.000 66.70455 344 GLY D N 1
ATOM 6907 C CA . GLY D 1 42 ? 25.65849 12.78886 33.92017 1.000 63.05709 344 GLY D CA 1
ATOM 6908 C C . GLY D 1 42 ? 26.07954 14.23971 33.96597 1.000 64.72174 344 GLY D C 1
ATOM 6909 O O . GLY D 1 42 ? 25.37446 15.08556 33.40351 1.000 62.55403 344 GLY D O 1
ATOM 6910 N N . GLU D 1 43 ? 27.20099 14.56217 34.60288 1.000 63.34979 345 GLU D N 1
ATOM 6911 C CA . GLU D 1 43 ? 27.61928 15.94460 34.79002 1.000 49.67632 345 GLU D CA 1
ATOM 6912 C C . GLU D 1 43 ? 28.97923 16.18940 34.15388 1.000 55.28914 345 GLU D C 1
ATOM 6913 O O . GLU D 1 43 ? 29.88143 15.35231 34.24100 1.000 51.99528 345 GLU D O 1
ATOM 6919 N N . ARG D 1 44 ? 29.11762 17.35578 33.53368 1.000 58.16185 346 ARG D N 1
ATOM 6920 C CA . ARG D 1 44 ? 30.39215 17.81151 32.99722 1.000 52.53668 346 ARG D CA 1
ATOM 6921 C C . ARG D 1 44 ? 31.26179 18.30171 34.14948 1.000 37.73490 346 ARG D C 1
ATOM 6922 O O . ARG D 1 44 ? 30.83746 19.15587 34.93245 1.000 39.93939 346 ARG D O 1
ATOM 6930 N N . ALA D 1 45 ? 32.47055 17.75304 34.26417 1.000 43.87636 347 ALA D N 1
ATOM 6931 C CA . ALA D 1 45 ? 33.30227 17.95918 35.43743 1.000 39.65669 347 ALA D CA 1
ATOM 6932 C C . ALA D 1 45 ? 34.71677 18.35749 35.03746 1.000 41.99082 347 ALA D C 1
ATOM 6933 O O . ALA D 1 45 ? 35.19132 18.05486 33.93912 1.000 47.38636 347 ALA D O 1
ATOM 6935 N N . ALA D 1 46 ? 35.38797 19.04320 35.95844 1.000 39.45174 348 ALA D N 1
ATOM 6936 C CA . ALA D 1 46 ? 36.80817 19.35195 35.84712 1.000 38.15700 348 ALA D CA 1
ATOM 6937 C C . ALA D 1 46 ? 37.51317 18.73241 37.04515 1.000 38.97852 348 ALA D C 1
ATOM 6938 O O . ALA D 1 46 ? 37.21414 19.08096 38.19191 1.000 47.77238 348 ALA D O 1
ATOM 6940 N N . ILE D 1 47 ? 38.43199 17.80803 36.78049 1.000 40.32102 349 ILE D N 1
ATOM 6941 C CA . ILE D 1 47 ? 39.12613 17.05542 37.81812 1.000 49.00573 349 ILE D CA 1
ATOM 6942 C C . ILE D 1 47 ? 40.53286 17.61356 37.96646 1.000 55.62788 349 ILE D C 1
ATOM 6943 O O . ILE D 1 47 ? 41.26244 17.74580 36.97596 1.000 53.33252 349 ILE D O 1
ATOM 6948 N N . LYS D 1 48 ? 40.92494 17.92259 39.20111 1.000 60.40028 350 LYS D N 1
ATOM 6949 C CA . LYS D 1 48 ? 42.26168 18.42877 39.48752 1.000 65.18591 350 LYS D CA 1
ATOM 6950 C C . LYS D 1 48 ? 42.90589 17.58883 40.58072 1.000 68.12002 350 LYS D C 1
ATOM 6951 O O . LYS D 1 48 ? 42.33941 17.43614 41.66779 1.000 68.08819 350 LYS D O 1
ATOM 6957 N N . LYS D 1 49 ? 44.08253 17.04215 40.28687 1.000 73.90889 351 LYS D N 1
ATOM 6958 C CA . LYS D 1 49 ? 44.91922 16.42991 41.30959 1.000 76.56129 351 LYS D CA 1
ATOM 6959 C C . LYS D 1 49 ? 45.65372 17.51842 42.08138 1.000 79.27325 351 LYS D C 1
ATOM 6960 O O . LYS D 1 49 ? 46.25006 18.41977 41.48330 1.000 82.97171 351 LYS D O 1
ATOM 6966 N N . MET D 1 50 ? 45.61573 17.43480 43.40837 1.000 74.31757 352 MET D N 1
ATOM 6967 C CA . MET D 1 50 ? 46.31651 18.41053 44.23246 1.000 84.19943 352 MET D CA 1
ATOM 6968 C C . MET D 1 50 ? 47.77154 18.03376 44.48323 1.000 98.24273 352 MET D C 1
ATOM 6969 O O . MET D 1 50 ? 48.60201 18.92423 44.69991 1.000 101.99220 352 MET D O 1
ATOM 6974 N N . ASP D 1 51 ? 48.09364 16.73825 44.46021 1.000 94.34655 353 ASP D N 1
ATOM 6975 C CA . ASP D 1 51 ? 49.46203 16.24903 44.65929 1.000 111.72574 353 ASP D CA 1
ATOM 6976 C C . ASP D 1 51 ? 49.99917 16.65040 46.03320 1.000 107.77908 353 ASP D C 1
ATOM 6977 O O . ASP D 1 51 ? 51.15874 17.04127 46.17969 1.000 111.59963 353 ASP D O 1
ATOM 6982 N N . MET D 1 52 ? 49.14004 16.55696 47.04874 1.000 100.45844 354 MET D N 1
ATOM 6983 C CA . MET D 1 52 ? 49.52763 16.79159 48.43532 1.000 107.37759 354 MET D CA 1
ATOM 6984 C C . MET D 1 52 ? 48.50846 16.14160 49.36651 1.000 118.49792 354 MET D C 1
ATOM 6985 O O . MET D 1 52 ? 48.14160 16.70935 50.40131 1.000 114.68302 354 MET D O 1
ATOM 6990 N N . GLN D 1 53 ? 48.06802 14.93602 49.01120 1.000 123.78576 355 GLN D N 1
ATOM 6991 C CA . GLN D 1 53 ? 46.94092 14.30217 49.68442 1.000 123.38423 355 GLN D CA 1
ATOM 6992 C C . GLN D 1 53 ? 47.24868 13.99138 51.14428 1.000 136.76596 355 GLN D C 1
ATOM 6993 O O . GLN D 1 53 ? 48.26902 13.37017 51.46042 1.000 140.14114 355 GLN D O 1
ATOM 6999 N N . ALA D 1 54 ? 46.34205 14.41785 52.02711 1.000 138.63487 356 ALA D N 1
ATOM 7000 C CA . ALA D 1 54 ? 46.35420 14.08426 53.44749 1.000 142.86709 356 ALA D CA 1
ATOM 7001 C C . ALA D 1 54 ? 45.07429 14.59858 54.09647 1.000 136.43178 356 ALA D C 1
ATOM 7002 O O . ALA D 1 54 ? 44.76257 15.78979 54.00111 1.000 135.77166 356 ALA D O 1
ATOM 7004 N N . SER D 1 55 ? 44.32545 13.71561 54.75521 1.000 128.83178 357 SER D N 1
ATOM 7005 C CA . SER D 1 55 ? 43.02077 14.07367 55.31560 1.000 127.66041 357 SER D CA 1
ATOM 7006 C C . SER D 1 55 ? 43.16185 14.58092 56.75342 1.000 133.36704 357 SER D C 1
ATOM 7007 O O . SER D 1 55 ? 42.67872 13.97885 57.71186 1.000 133.23879 357 SER D O 1
ATOM 7010 N N . LYS D 1 56 ? 43.83638 15.72537 56.88833 1.000 135.48006 358 LYS D N 1
ATOM 7011 C CA . LYS D 1 56 ? 44.01089 16.38087 58.18663 1.000 133.30026 358 LYS D CA 1
ATOM 7012 C C . LYS D 1 56 ? 42.73644 17.15266 58.53136 1.000 129.99953 358 LYS D C 1
ATOM 7013 O O . LYS D 1 56 ? 42.68847 18.38484 58.52021 1.000 126.26210 358 LYS D O 1
ATOM 7019 N N . GLU D 1 57 ? 41.67766 16.38857 58.81763 1.000 122.09186 359 GLU D N 1
ATOM 7020 C CA . GLU D 1 57 ? 40.33785 16.91720 59.07128 1.000 115.35565 359 GLU D CA 1
ATOM 7021 C C . GLU D 1 57 ? 39.78915 17.68328 57.86840 1.000 107.30447 359 GLU D C 1
ATOM 7022 O O . GLU D 1 57 ? 38.61764 18.07721 57.85780 1.000 94.69943 359 GLU D O 1
ATOM 7028 N N . PHE D 1 58 ? 40.62613 17.88705 56.84676 1.000 101.45896 360 PHE D N 1
ATOM 7029 C CA . PHE D 1 58 ? 40.17544 18.52981 55.61978 1.000 95.13967 360 PHE D CA 1
ATOM 7030 C C . PHE D 1 58 ? 39.08807 17.71061 54.93975 1.000 90.61984 360 PHE D C 1
ATOM 7031 O O . PHE D 1 58 ? 38.26519 18.26356 54.20112 1.000 80.17936 360 PHE D O 1
ATOM 7039 N N . LEU D 1 59 ? 39.06447 16.39761 55.18940 1.000 93.12485 361 LEU D N 1
ATOM 7040 C CA . LEU D 1 59 ? 38.00541 15.54282 54.66267 1.000 90.10929 361 LEU D CA 1
ATOM 7041 C C . LEU D 1 59 ? 36.62934 16.05461 55.07170 1.000 88.97653 361 LEU D C 1
ATOM 7042 O O . LEU D 1 59 ? 35.73280 16.20300 54.23332 1.000 82.18676 361 LEU D O 1
ATOM 7047 N N . ALA D 1 60 ? 36.44421 16.32598 56.36530 1.000 90.85100 362 ALA D N 1
ATOM 7048 C CA . ALA D 1 60 ? 35.18759 16.90868 56.82292 1.000 82.52536 362 ALA D CA 1
ATOM 7049 C C . ALA D 1 60 ? 34.98704 18.30327 56.24438 1.000 81.50407 362 ALA D C 1
ATOM 7050 O O . ALA D 1 60 ? 33.86789 18.67363 55.86707 1.000 75.00213 362 ALA D O 1
ATOM 7052 N N . GLU D 1 61 ? 36.06305 19.09209 56.17122 1.000 79.64544 363 GLU D N 1
ATOM 7053 C CA . GLU D 1 61 ? 35.98736 20.39497 55.51755 1.000 85.78985 363 GLU D CA 1
ATOM 7054 C C . GLU D 1 61 ? 35.56966 20.25800 54.05999 1.000 72.43700 363 GLU D C 1
ATOM 7055 O O . GLU D 1 61 ? 34.84387 21.10844 53.53264 1.000 70.35794 363 GLU D O 1
ATOM 7061 N N . LEU D 1 62 ? 36.02288 19.19425 53.39219 1.000 69.44133 364 LEU D N 1
ATOM 7062 C CA . LEU D 1 62 ? 35.68181 18.99100 51.98816 1.000 65.28811 364 LEU D CA 1
ATOM 7063 C C . LEU D 1 62 ? 34.20913 18.65024 51.81669 1.000 59.14687 364 LEU D C 1
ATOM 7064 O O . LEU D 1 62 ? 33.55276 19.15841 50.90209 1.000 56.99214 364 LEU D O 1
ATOM 7069 N N . LYS D 1 63 ? 33.68222 17.77071 52.67096 1.000 75.33817 365 LYS D N 1
ATOM 7070 C CA . LYS D 1 63 ? 32.25829 17.45787 52.63067 1.000 70.82072 365 LYS D CA 1
ATOM 7071 C C . LYS D 1 63 ? 31.42137 18.71842 52.80586 1.000 61.14777 365 LYS D C 1
ATOM 7072 O O . LYS D 1 63 ? 30.47201 18.95386 52.05144 1.000 58.14048 365 LYS D O 1
ATOM 7078 N N . VAL D 1 64 ? 31.76998 19.54287 53.79840 1.000 63.10480 366 VAL D N 1
ATOM 7079 C CA . VAL D 1 64 ? 31.10744 20.83274 53.98621 1.000 69.61890 366 VAL D CA 1
ATOM 7080 C C . VAL D 1 64 ? 31.12396 21.63004 52.68975 1.000 65.00327 366 VAL D C 1
ATOM 7081 O O . VAL D 1 64 ? 30.10047 22.17912 52.26147 1.000 54.03329 366 VAL D O 1
ATOM 7085 N N . LEU D 1 65 ? 32.29036 21.68735 52.03775 1.000 56.44501 367 LEU D N 1
ATOM 7086 C CA . LEU D 1 65 ? 32.41808 22.43839 50.79274 1.000 57.21513 367 LEU D CA 1
ATOM 7087 C C . LEU D 1 65 ? 31.47586 21.92153 49.71462 1.000 50.98094 367 LEU D C 1
ATOM 7088 O O . LEU D 1 65 ? 31.00154 22.70267 48.88512 1.000 49.79500 367 LEU D O 1
ATOM 7093 N N . THR D 1 66 ? 31.19619 20.61675 49.70082 1.000 48.11491 368 THR D N 1
ATOM 7094 C CA . THR D 1 66 ? 30.28391 20.07845 48.69897 1.000 53.74643 368 THR D CA 1
ATOM 7095 C C . THR D 1 66 ? 28.85358 20.55041 48.91231 1.000 46.57715 368 THR D C 1
ATOM 7096 O O . THR D 1 66 ? 28.03744 20.44289 47.99103 1.000 57.50677 368 THR D O 1
ATOM 7100 N N . ARG D 1 67 ? 28.53400 21.06557 50.10083 1.000 49.01428 369 ARG D N 1
ATOM 7101 C CA . ARG D 1 67 ? 27.18337 21.53690 50.37758 1.000 53.85639 369 ARG D CA 1
ATOM 7102 C C . ARG D 1 67 ? 26.93164 22.94061 49.84640 1.000 49.83376 369 ARG D C 1
ATOM 7103 O O . ARG D 1 67 ? 25.76926 23.32765 49.69212 1.000 49.48289 369 ARG D O 1
ATOM 7111 N N . VAL D 1 68 ? 27.98546 23.70369 49.56408 1.000 50.98674 370 VAL D N 1
ATOM 7112 C CA . VAL D 1 68 ? 27.82774 25.06896 49.07484 1.000 49.80980 370 VAL D CA 1
ATOM 7113 C C . VAL D 1 68 ? 27.29113 25.02668 47.64947 1.000 54.65081 370 VAL D C 1
ATOM 7114 O O . VAL D 1 68 ? 27.87355 24.38701 46.76617 1.000 47.77527 370 VAL D O 1
ATOM 7118 N N . HIS D 1 69 ? 26.17699 25.71651 47.42118 1.000 47.44266 371 HIS D N 1
ATOM 7119 C CA . HIS D 1 69 ? 25.49216 25.70780 46.13096 1.000 42.95779 371 HIS D CA 1
ATOM 7120 C C . HIS D 1 69 ? 25.02738 27.13157 45.85087 1.000 40.36396 371 HIS D C 1
ATOM 7121 O O . HIS D 1 69 ? 24.14883 27.64896 46.55047 1.000 47.98662 371 HIS D O 1
ATOM 7128 N N . HIS D 1 70 ? 25.61411 27.75868 44.83578 1.000 34.38646 372 HIS D N 1
ATOM 7129 C CA . HIS D 1 70 ? 25.32986 29.14732 44.51106 1.000 31.51344 372 HIS D CA 1
ATOM 7130 C C . HIS D 1 70 ? 25.62230 29.34777 43.03348 1.000 30.66440 372 HIS D C 1
ATOM 7131 O O . HIS D 1 70 ? 26.63083 28.84995 42.53167 1.000 31.91007 372 HIS D O 1
ATOM 7138 N N . LEU D 1 71 ? 24.74810 30.09395 42.34504 1.000 36.73674 373 LEU D N 1
ATOM 7139 C CA . LEU D 1 71 ? 24.92828 30.28858 40.90872 1.000 29.71386 373 LEU D CA 1
ATOM 7140 C C . LEU D 1 71 ? 26.23087 31.00042 40.58449 1.000 28.49862 373 LEU D C 1
ATOM 7141 O O . LEU D 1 71 ? 26.72917 30.87480 39.46256 1.000 29.97038 373 LEU D O 1
ATOM 7146 N N . ASN D 1 72 ? 26.79608 31.73597 41.53921 1.000 28.29078 374 ASN D N 1
ATOM 7147 C CA . ASN D 1 72 ? 28.01258 32.50753 41.30611 1.000 25.60427 374 ASN D CA 1
ATOM 7148 C C . ASN D 1 72 ? 29.22335 31.93632 42.03210 1.000 34.48981 374 ASN D C 1
ATOM 7149 O O . ASN D 1 72 ? 30.21380 32.64783 42.22283 1.000 28.40058 374 ASN D O 1
ATOM 7154 N N . LEU D 1 73 ? 29.16768 30.66920 42.44110 1.000 29.94736 375 LEU D N 1
ATOM 7155 C CA . LEU D 1 73 ? 30.34280 29.97231 42.94232 1.000 25.37946 375 LEU D CA 1
ATOM 7156 C C . LEU D 1 73 ? 30.50973 28.66628 42.19008 1.000 28.30697 375 LEU D C 1
ATOM 7157 O O . LEU D 1 73 ? 29.52913 27.96755 41.90885 1.000 27.31731 375 LEU D O 1
ATOM 7162 N N . VAL D 1 74 ? 31.75676 28.34811 41.84710 1.000 25.27612 376 VAL D N 1
ATOM 7163 C CA . VAL D 1 74 ? 32.04797 27.06856 41.20548 1.000 31.35210 376 VAL D CA 1
ATOM 7164 C C . VAL D 1 74 ? 31.79770 25.95789 42.21484 1.000 29.44073 376 VAL D C 1
ATOM 7165 O O . VAL D 1 74 ? 32.38506 25.94021 43.30374 1.000 28.33499 376 VAL D O 1
ATOM 7169 N N . ARG D 1 75 ? 30.92795 25.02393 41.85280 1.000 31.86188 377 ARG D N 1
ATOM 7170 C CA . ARG D 1 75 ? 30.50336 23.97833 42.77141 1.000 34.79824 377 ARG D CA 1
ATOM 7171 C C . ARG D 1 75 ? 31.54129 22.86401 42.85811 1.000 36.75183 377 ARG D C 1
ATOM 7172 O O . ARG D 1 75 ? 32.13316 22.46241 41.85334 1.000 36.37002 377 ARG D O 1
ATOM 7180 N N . LEU D 1 76 ? 31.77919 22.38268 44.07340 1.000 38.83017 378 LEU D N 1
ATOM 7181 C CA . LEU D 1 76 ? 32.60793 21.20108 44.28212 1.000 39.75310 378 LEU D CA 1
ATOM 7182 C C . LEU D 1 76 ? 31.69086 19.98159 44.22451 1.000 37.50747 378 LEU D C 1
ATOM 7183 O O . LEU D 1 76 ? 30.88961 19.75974 45.13599 1.000 40.33056 378 LEU D O 1
ATOM 7188 N N . ILE D 1 77 ? 31.79136 19.20900 43.14097 1.000 41.10460 379 ILE D N 1
ATOM 7189 C CA . ILE D 1 77 ? 30.94576 18.02897 42.97806 1.000 48.92073 379 ILE D CA 1
ATOM 7190 C C . ILE D 1 77 ? 31.36316 16.94013 43.95406 1.000 47.43040 379 ILE D C 1
ATOM 7191 O O . ILE D 1 77 ? 30.52529 16.29040 44.59008 1.000 49.37094 379 ILE D O 1
ATOM 7196 N N . GLY D 1 78 ? 32.66183 16.71302 44.07525 1.000 51.58040 380 GLY D N 1
ATOM 7197 C CA . GLY D 1 78 ? 33.13452 15.66576 44.94598 1.000 52.36162 380 GLY D CA 1
ATOM 7198 C C . GLY D 1 78 ? 34.63573 15.64232 45.09851 1.000 60.87219 380 GLY D C 1
ATOM 7199 O O . GLY D 1 78 ? 35.31013 16.66132 44.91070 1.000 55.00279 380 GLY D O 1
ATOM 7200 N N . TYR D 1 79 ? 35.16357 14.46868 45.42907 1.000 60.25735 381 TYR D N 1
ATOM 7201 C CA . TYR D 1 79 ? 36.58104 14.30497 45.71189 1.000 72.56132 381 TYR D CA 1
ATOM 7202 C C . TYR D 1 79 ? 36.92722 12.82635 45.61311 1.000 78.33981 381 TYR D C 1
ATOM 7203 O O . TYR D 1 79 ? 36.05031 11.96902 45.48782 1.000 81.29931 381 TYR D O 1
ATOM 7212 N N . SER D 1 80 ? 38.22560 12.53968 45.67691 1.000 81.89490 382 SER D N 1
ATOM 7213 C CA . SER D 1 80 ? 38.73503 11.17414 45.70930 1.000 96.85550 382 SER D CA 1
ATOM 7214 C C . SER D 1 80 ? 39.82260 11.09457 46.76685 1.000 110.24596 382 SER D C 1
ATOM 7215 O O . SER D 1 80 ? 40.86294 11.74853 46.63915 1.000 101.60420 382 SER D O 1
ATOM 7218 N N . ILE D 1 81 ? 39.57867 10.30024 47.80949 1.000 120.99787 383 ILE D N 1
ATOM 7219 C CA . ILE D 1 81 ? 40.56021 10.15920 48.87847 1.000 121.17696 383 ILE D CA 1
ATOM 7220 C C . ILE D 1 81 ? 41.65082 9.16784 48.48987 1.000 133.25126 383 ILE D C 1
ATOM 7221 O O . ILE D 1 81 ? 42.80868 9.32386 48.89628 1.000 137.48284 383 ILE D O 1
ATOM 7226 N N . GLU D 1 82 ? 41.31333 8.15659 47.69203 1.000 145.47804 384 GLU D N 1
ATOM 7227 C CA . GLU D 1 82 ? 42.27279 7.11969 47.33686 1.000 147.42668 384 GLU D CA 1
ATOM 7228 C C . GLU D 1 82 ? 43.42252 7.70310 46.52278 1.000 142.36903 384 GLU D C 1
ATOM 7229 O O . GLU D 1 82 ? 43.24202 8.61718 45.71314 1.000 139.65491 384 GLU D O 1
ATOM 7235 N N . GLY D 1 83 ? 44.61573 7.15870 46.74558 1.000 120.15529 385 GLY D N 1
ATOM 7236 C CA . GLY D 1 83 ? 45.79186 7.66236 46.05568 1.000 113.41437 385 GLY D CA 1
ATOM 7237 C C . GLY D 1 83 ? 46.09168 9.08274 46.48499 1.000 114.96300 385 GLY D C 1
ATOM 7238 O O . GLY D 1 83 ? 46.19569 9.38917 47.67791 1.000 117.47407 385 GLY D O 1
ATOM 7239 N N . SER D 1 84 ? 46.23513 9.96695 45.50303 1.000 103.03670 386 SER D N 1
ATOM 7240 C CA . SER D 1 84 ? 46.39547 11.38473 45.76682 1.000 97.74461 386 SER D CA 1
ATOM 7241 C C . SER D 1 84 ? 45.01971 12.04541 45.85106 1.000 93.56394 386 SER D C 1
ATOM 7242 O O . SER D 1 84 ? 43.98459 11.41855 45.61231 1.000 86.25912 386 SER D O 1
ATOM 7245 N N . LEU D 1 85 ? 45.00245 13.32710 46.20391 1.000 90.84690 387 LEU D N 1
ATOM 7246 C CA . LEU D 1 85 ? 43.75645 14.07132 46.32820 1.000 74.31825 387 LEU D CA 1
ATOM 7247 C C . LEU D 1 85 ? 43.34950 14.58729 44.95593 1.000 77.72298 387 LEU D C 1
ATOM 7248 O O . LEU D 1 85 ? 44.13836 15.25645 44.27928 1.000 73.25893 387 LEU D O 1
ATOM 7253 N N . PHE D 1 86 ? 42.12388 14.26543 44.54970 1.000 82.81386 388 PHE D N 1
ATOM 7254 C CA . PHE D 1 86 ? 41.52474 14.76581 43.32008 1.000 69.83742 388 PHE D CA 1
ATOM 7255 C C . PHE D 1 86 ? 40.24079 15.49273 43.68508 1.000 71.02755 388 PHE D C 1
ATOM 7256 O O . PHE D 1 86 ? 39.35209 14.90718 44.31116 1.000 71.44968 388 PHE D O 1
ATOM 7264 N N . LEU D 1 87 ? 40.15151 16.76257 43.30785 1.000 61.11505 389 LEU D N 1
ATOM 7265 C CA . LEU D 1 87 ? 38.95362 17.56287 43.51638 1.000 53.41090 389 LEU D CA 1
ATOM 7266 C C . LEU D 1 87 ? 38.15269 17.59852 42.22216 1.000 53.14105 389 LEU D C 1
ATOM 7267 O O . LEU D 1 87 ? 38.71176 17.84663 41.14843 1.000 62.90771 389 LEU D O 1
ATOM 7272 N N . VAL D 1 88 ? 36.85223 17.34409 42.32599 1.000 45.70923 390 VAL D N 1
ATOM 7273 C CA . VAL D 1 88 ? 35.96286 17.23659 41.17460 1.000 41.20261 390 VAL D CA 1
ATOM 7274 C C . VAL D 1 88 ? 35.01495 18.43164 41.20470 1.000 44.51707 390 VAL D C 1
ATOM 7275 O O . VAL D 1 88 ? 34.13048 18.51937 42.06718 1.000 42.86167 390 VAL D O 1
ATOM 7279 N N . TYR D 1 89 ? 35.19780 19.35489 40.26886 1.000 38.69619 391 TYR D N 1
ATOM 7280 C CA . TYR D 1 89 ? 34.40593 20.57421 40.19171 1.000 40.54370 391 TYR D CA 1
ATOM 7281 C C . TYR D 1 89 ? 33.49553 20.53518 38.97271 1.000 37.09626 391 TYR D C 1
ATOM 7282 O O . TYR D 1 89 ? 33.76654 19.83449 37.99485 1.000 44.12988 391 TYR D O 1
ATOM 7291 N N . GLU D 1 90 ? 32.40264 21.29180 39.03668 1.000 32.99522 392 GLU D N 1
ATOM 7292 C CA . GLU D 1 90 ? 31.62347 21.51641 37.82820 1.000 35.96063 392 GLU D CA 1
ATOM 7293 C C . GLU D 1 90 ? 32.49577 22.21080 36.78645 1.000 38.82904 392 GLU D C 1
ATOM 7294 O O . GLU D 1 90 ? 33.32259 23.06722 37.11544 1.000 36.41292 392 GLU D O 1
ATOM 7300 N N . PHE D 1 91 ? 32.33266 21.80783 35.52859 1.000 36.31501 393 PHE D N 1
ATOM 7301 C CA . PHE D 1 91 ? 33.11659 22.36193 34.43160 1.000 40.17566 393 PHE D CA 1
ATOM 7302 C C . PHE D 1 91 ? 32.47586 23.65650 33.94290 1.000 41.73725 393 PHE D C 1
ATOM 7303 O O . PHE D 1 91 ? 31.30044 23.66888 33.57029 1.000 36.50060 393 PHE D O 1
ATOM 7311 N N . ILE D 1 92 ? 33.24204 24.74453 33.95892 1.000 36.49599 394 ILE D N 1
ATOM 7312 C CA . ILE D 1 92 ? 32.80158 26.04323 33.45460 1.000 37.75724 394 ILE D CA 1
ATOM 7313 C C . ILE D 1 92 ? 33.48057 26.24070 32.10587 1.000 39.72721 394 ILE D C 1
ATOM 7314 O O . ILE D 1 92 ? 34.71060 26.19257 32.01609 1.000 37.28248 394 ILE D O 1
ATOM 7319 N N . GLU D 1 93 ? 32.69550 26.45615 31.05329 1.000 35.14158 395 GLU D N 1
ATOM 7320 C CA . GLU D 1 93 ? 33.18557 26.17756 29.70804 1.000 40.42275 395 GLU D CA 1
ATOM 7321 C C . GLU D 1 93 ? 33.87524 27.34923 29.00882 1.000 43.44315 395 GLU D C 1
ATOM 7322 O O . GLU D 1 93 ? 34.40996 27.15202 27.91253 1.000 44.82470 395 GLU D O 1
ATOM 7328 N N . ASN D 1 94 ? 33.89761 28.54930 29.57947 1.000 40.65705 396 ASN D N 1
ATOM 7329 C CA . ASN D 1 94 ? 34.34176 29.69396 28.78905 1.000 42.12862 396 ASN D CA 1
ATOM 7330 C C . ASN D 1 94 ? 35.49833 30.43309 29.45658 1.000 39.38118 396 ASN D C 1
ATOM 7331 O O . ASN D 1 94 ? 35.53894 31.66583 29.47485 1.000 43.80253 396 ASN D O 1
ATOM 7336 N N . GLY D 1 95 ? 36.46772 29.69543 29.99847 1.000 39.25398 397 GLY D N 1
ATOM 7337 C CA . GLY D 1 95 ? 37.69878 30.30469 30.48600 1.000 43.80386 397 GLY D CA 1
ATOM 7338 C C . GLY D 1 95 ? 37.52457 31.12380 31.75944 1.000 42.61796 397 GLY D C 1
ATOM 7339 O O . GLY D 1 95 ? 36.57829 30.94483 32.53527 1.000 41.42317 397 GLY D O 1
ATOM 7340 N N . ASN D 1 96 ? 38.46550 32.04381 31.97186 1.000 35.62344 398 ASN D N 1
ATOM 7341 C CA . ASN D 1 96 ? 38.44467 32.89390 33.15255 1.000 34.77614 398 ASN D CA 1
ATOM 7342 C C . ASN D 1 96 ? 38.52359 34.36297 32.74605 1.000 35.93877 398 ASN D C 1
ATOM 7343 O O . ASN D 1 96 ? 38.81322 34.70376 31.59817 1.000 34.37983 398 ASN D O 1
ATOM 7348 N N . LEU D 1 97 ? 38.25983 35.23860 33.71746 1.000 36.33114 399 LEU D N 1
ATOM 7349 C CA . LEU D 1 97 ? 38.16398 36.66661 33.42622 1.000 37.19968 399 LEU D CA 1
ATOM 7350 C C . LEU D 1 97 ? 39.47975 37.23325 32.88794 1.000 37.64175 399 LEU D C 1
ATOM 7351 O O . LEU D 1 97 ? 39.46866 38.09495 32.00163 1.000 39.76237 399 LEU D O 1
ATOM 7356 N N . SER D 1 98 ? 40.62330 36.77108 33.40525 1.000 36.67355 400 SER D N 1
ATOM 7357 C CA A SER D 1 98 ? 41.89901 37.26310 32.89471 0.286 40.95818 400 SER D CA 1
ATOM 7358 C CA B SER D 1 98 ? 41.90576 37.25482 32.89456 0.714 40.98354 400 SER D CA 1
ATOM 7359 C C . SER D 1 98 ? 42.03360 36.99579 31.40021 1.000 45.58205 400 SER D C 1
ATOM 7360 O O . SER D 1 98 ? 42.43739 37.88224 30.63860 1.000 47.71203 400 SER D O 1
ATOM 7365 N N . GLN D 1 99 ? 41.69285 35.78157 30.96213 1.000 41.37825 401 GLN D N 1
ATOM 7366 C CA . GLN D 1 99 ? 41.81481 35.44532 29.54793 1.000 42.10782 401 GLN D CA 1
ATOM 7367 C C . GLN D 1 99 ? 40.92835 36.33738 28.68824 1.000 51.78421 401 GLN D C 1
ATOM 7368 O O . GLN D 1 99 ? 41.32981 36.75506 27.59518 1.000 43.63157 401 GLN D O 1
ATOM 7374 N N . HIS D 1 100 ? 39.72426 36.65229 29.17346 1.000 45.34589 402 HIS D N 1
ATOM 7375 C CA . HIS D 1 100 ? 38.81701 37.50257 28.41208 1.000 45.22440 402 HIS D CA 1
ATOM 7376 C C . HIS D 1 100 ? 39.30967 38.94373 28.33739 1.000 41.24716 402 HIS D C 1
ATOM 7377 O O . HIS D 1 100 ? 39.04130 39.63124 27.34770 1.000 49.08745 402 HIS D O 1
ATOM 7384 N N . LEU D 1 101 ? 40.02541 39.42023 29.35729 1.000 38.25978 403 LEU D N 1
ATOM 7385 C CA . LEU D 1 101 ? 40.48726 40.80537 29.37312 1.000 53.57851 403 LEU D CA 1
ATOM 7386 C C . LEU D 1 101 ? 41.83519 41.00335 28.69331 1.000 49.86170 403 LEU D C 1
ATOM 7387 O O . LEU D 1 101 ? 42.09272 42.08554 28.14941 1.000 49.26915 403 LEU D O 1
ATOM 7392 N N . ARG D 1 102 ? 42.71008 40.00036 28.72374 1.000 49.84530 404 ARG D N 1
ATOM 7393 C CA . ARG D 1 102 ? 44.07012 40.16212 28.22092 1.000 64.51563 404 ARG D CA 1
ATOM 7394 C C . ARG D 1 102 ? 44.54001 39.05038 27.30066 1.000 62.96661 404 ARG D C 1
ATOM 7395 O O . ARG D 1 102 ? 45.52107 39.25936 26.57762 1.000 61.59647 404 ARG D O 1
ATOM 7403 N N . GLY D 1 103 ? 43.89752 37.88443 27.30373 1.000 62.20153 405 GLY D N 1
ATOM 7404 C CA . GLY D 1 103 ? 44.32294 36.80793 26.43145 1.000 74.18200 405 GLY D CA 1
ATOM 7405 C C . GLY D 1 103 ? 43.91892 37.04275 24.98685 1.000 77.96856 405 GLY D C 1
ATOM 7406 O O . GLY D 1 103 ? 42.89445 37.65672 24.68783 1.000 79.35882 405 GLY D O 1
ATOM 7407 N N . SER D 1 104 ? 44.75077 36.54604 24.07702 1.000 72.85917 406 SER D N 1
ATOM 7408 C CA . SER D 1 104 ? 44.44864 36.64410 22.65993 1.000 78.20265 406 SER D CA 1
ATOM 7409 C C . SER D 1 104 ? 43.48286 35.53583 22.24850 1.000 77.51630 406 SER D C 1
ATOM 7410 O O . SER D 1 104 ? 43.27091 34.55601 22.96721 1.000 71.14387 406 SER D O 1
ATOM 7413 N N . GLY D 1 105 ? 42.89588 35.70004 21.06638 1.000 80.32748 407 GLY D N 1
ATOM 7414 C CA . GLY D 1 105 ? 41.89580 34.77179 20.58625 1.000 63.56183 407 GLY D CA 1
ATOM 7415 C C . GLY D 1 105 ? 40.50374 34.99995 21.12477 1.000 77.33741 407 GLY D C 1
ATOM 7416 O O . GLY D 1 105 ? 39.63526 34.14152 20.93085 1.000 84.59394 407 GLY D O 1
ATOM 7417 N N . ARG D 1 106 ? 40.26113 36.12228 21.80133 1.000 75.11629 408 ARG D N 1
ATOM 7418 C CA . ARG D 1 106 ? 38.94918 36.43498 22.34893 1.000 68.11955 408 ARG D CA 1
ATOM 7419 C C . ARG D 1 106 ? 38.61368 37.89305 22.06858 1.000 72.06543 408 ARG D C 1
ATOM 7420 O O . ARG D 1 106 ? 39.48903 38.76152 22.12207 1.000 67.21475 408 ARG D O 1
ATOM 7428 N N . ASP D 1 107 ? 37.34542 38.15231 21.75672 1.000 68.47660 409 ASP D N 1
ATOM 7429 C CA . ASP D 1 107 ? 36.89013 39.51143 21.52393 1.000 59.67764 409 ASP D CA 1
ATOM 7430 C C . ASP D 1 107 ? 36.81131 40.27097 22.84627 1.000 61.38817 409 ASP D C 1
ATOM 7431 O O . ASP D 1 107 ? 36.75076 39.66476 23.91913 1.000 55.48399 409 ASP D O 1
ATOM 7436 N N . PRO D 1 108 ? 36.82374 41.60353 22.79832 1.000 59.55476 410 PRO D N 1
ATOM 7437 C CA . PRO D 1 108 ? 36.69818 42.37518 24.03814 1.000 57.36871 410 PRO D CA 1
ATOM 7438 C C . PRO D 1 108 ? 35.33857 42.16247 24.68662 1.000 58.70985 410 PRO D C 1
ATOM 7439 O O . PRO D 1 108 ? 34.33316 41.92099 24.01500 1.000 50.51256 410 PRO D O 1
ATOM 7443 N N . LEU D 1 109 ? 35.32202 42.23569 26.00902 1.000 51.77210 411 LEU D N 1
ATOM 7444 C CA . LEU D 1 109 ? 34.06290 42.15206 26.73950 1.000 51.12472 411 LEU D CA 1
ATOM 7445 C C . LEU D 1 109 ? 33.34472 43.49713 26.67078 1.000 50.26882 411 LEU D C 1
ATOM 7446 O O . LEU D 1 109 ? 33.95086 44.53136 26.97170 1.000 45.66045 411 LEU D O 1
ATOM 7451 N N . PRO D 1 110 ? 32.07606 43.52937 26.26252 1.000 46.54469 412 PRO D N 1
ATOM 7452 C CA . PRO D 1 110 ? 31.33311 44.79445 26.28744 1.000 51.90016 412 PRO D CA 1
ATOM 7453 C C . PRO D 1 110 ? 31.15223 45.27274 27.71945 1.000 48.12831 412 PRO D C 1
ATOM 7454 O O . PRO D 1 110 ? 31.11083 44.47544 28.65805 1.000 44.66186 412 PRO D O 1
ATOM 7458 N N . TRP D 1 111 ? 31.03421 46.59426 27.87853 1.000 43.94708 413 TRP D N 1
ATOM 7459 C CA . TRP D 1 111 ? 30.97437 47.17300 29.21830 1.000 48.21747 413 TRP D CA 1
ATOM 7460 C C . TRP D 1 111 ? 29.82127 46.59792 30.03669 1.000 40.49659 413 TRP D C 1
ATOM 7461 O O . TRP D 1 111 ? 29.98818 46.29657 31.22385 1.000 40.80285 413 TRP D O 1
ATOM 7472 N N . ALA D 1 112 ? 28.64296 46.44499 29.42842 1.000 43.60065 414 ALA D N 1
ATOM 7473 C CA . ALA D 1 112 ? 27.50927 45.88833 30.16407 1.000 48.20533 414 ALA D CA 1
ATOM 7474 C C . ALA D 1 112 ? 27.81664 44.48466 30.67053 1.000 44.87693 414 ALA D C 1
ATOM 7475 O O . ALA D 1 112 ? 27.39776 44.10470 31.77155 1.000 44.30624 414 ALA D O 1
ATOM 7477 N N . THR D 1 113 ? 28.54793 43.69968 29.87985 1.000 44.57877 415 THR D N 1
ATOM 7478 C CA . THR D 1 113 ? 28.92239 42.35711 30.30988 1.000 39.65562 415 THR D CA 1
ATOM 7479 C C . THR D 1 113 ? 29.92998 42.39575 31.45256 1.000 39.32523 415 THR D C 1
ATOM 7480 O O . THR D 1 113 ? 29.89522 41.53435 32.33811 1.000 37.44631 415 THR D O 1
ATOM 7484 N N . ARG D 1 114 ? 30.82713 43.38571 31.46174 1.000 40.32754 416 ARG D N 1
ATOM 7485 C CA . ARG D 1 114 ? 31.77002 43.49218 32.56917 1.000 35.90774 416 ARG D CA 1
ATOM 7486 C C . ARG D 1 114 ? 31.05501 43.86280 33.85950 1.000 34.35632 416 ARG D C 1
ATOM 7487 O O . ARG D 1 114 ? 31.42272 43.38761 34.94015 1.000 30.93153 416 ARG D O 1
ATOM 7495 N N . VAL D 1 115 ? 30.02645 44.70836 33.76441 1.000 34.05589 417 VAL D N 1
ATOM 7496 C CA . VAL D 1 115 ? 29.23135 45.04616 34.94077 1.000 35.59109 417 VAL D CA 1
ATOM 7497 C C . VAL D 1 115 ? 28.56770 43.79375 35.49927 1.000 32.67349 417 VAL D C 1
ATOM 7498 O O . VAL D 1 115 ? 28.62814 43.51822 36.70416 1.000 33.73577 417 VAL D O 1
ATOM 7502 N N . GLN D 1 116 ? 27.95105 43.00194 34.61882 1.000 33.53822 418 GLN D N 1
ATOM 7503 C CA . GLN D 1 116 ? 27.28441 41.77435 35.04286 1.000 33.61926 418 GLN D CA 1
ATOM 7504 C C . GLN D 1 116 ? 28.26259 40.79489 35.68682 1.000 35.38994 418 GLN D C 1
ATOM 7505 O O . GLN D 1 116 ? 27.92481 40.13288 36.67541 1.000 32.89848 418 GLN D O 1
ATOM 7511 N N . ILE D 1 117 ? 29.47651 40.68183 35.13895 1.000 34.39741 419 ILE D N 1
ATOM 7512 C CA . ILE D 1 117 ? 30.47588 39.78946 35.72652 1.000 33.54566 419 ILE D CA 1
ATOM 7513 C C . ILE D 1 117 ? 30.89709 40.28332 37.10522 1.000 31.46256 419 ILE D C 1
ATOM 7514 O O . ILE D 1 117 ? 31.05734 39.48891 38.04145 1.000 27.89680 419 ILE D O 1
ATOM 7519 N N . ALA D 1 118 ? 31.08894 41.59725 37.25635 1.000 35.40397 420 ALA D N 1
ATOM 7520 C CA . ALA D 1 118 ? 31.40789 42.14804 38.56945 1.000 36.99644 420 ALA D CA 1
ATOM 7521 C C . ALA D 1 118 ? 30.28748 41.87488 39.56544 1.000 27.77868 420 ALA D C 1
ATOM 7522 O O . ALA D 1 118 ? 30.53848 41.43998 40.69541 1.000 31.17686 420 ALA D O 1
ATOM 7524 N N . LEU D 1 119 ? 29.04079 42.13070 39.16310 1.000 31.60414 421 LEU D N 1
ATOM 7525 C CA . LEU D 1 119 ? 27.90886 41.87616 40.04934 1.000 28.44338 421 LEU D CA 1
ATOM 7526 C C . LEU D 1 119 ? 27.82105 40.39530 40.40756 1.000 25.44257 421 LEU D C 1
ATOM 7527 O O . LEU D 1 119 ? 27.62924 40.04190 41.57646 1.000 32.22976 421 LEU D O 1
ATOM 7532 N N . ASP D 1 120 ? 27.97279 39.51548 39.41178 1.000 27.69087 422 ASP D N 1
ATOM 7533 C CA . ASP D 1 120 ? 27.96405 38.07302 39.66571 1.000 34.48800 422 ASP D CA 1
ATOM 7534 C C . ASP D 1 120 ? 29.02401 37.68942 40.69557 1.000 34.00115 422 ASP D C 1
ATOM 7535 O O . ASP D 1 120 ? 28.75211 36.93604 41.63997 1.000 29.17637 422 ASP D O 1
ATOM 7540 N N . SER D 1 121 ? 30.25418 38.17551 40.50000 1.000 28.42610 423 SER D N 1
ATOM 7541 C CA . SER D 1 121 ? 31.34568 37.85238 41.41107 1.000 27.55208 423 SER D CA 1
ATOM 7542 C C . SER D 1 121 ? 31.07645 38.39500 42.80201 1.000 25.85851 423 SER D C 1
ATOM 7543 O O . SER D 1 121 ? 31.36930 37.73330 43.80334 1.000 28.16178 423 SER D O 1
ATOM 7546 N N . ALA D 1 122 ? 30.51149 39.60097 42.88406 1.000 25.86640 424 ALA D N 1
ATOM 7547 C CA . ALA D 1 122 ? 30.27246 40.19970 44.18742 1.000 25.86275 424 ALA D CA 1
ATOM 7548 C C . ALA D 1 122 ? 29.21436 39.43041 44.96758 1.000 26.93623 424 ALA D C 1
ATOM 7549 O O . ALA D 1 122 ? 29.35198 39.25146 46.18203 1.000 29.38278 424 ALA D O 1
ATOM 7551 N N . ARG D 1 123 ? 28.13272 39.00277 44.29491 1.000 27.42847 425 ARG D N 1
ATOM 7552 C CA A ARG D 1 123 ? 27.10574 38.19910 44.95542 0.490 26.64372 425 ARG D CA 1
ATOM 7553 C CA B ARG D 1 123 ? 27.11101 38.20410 44.96530 0.510 26.62501 425 ARG D CA 1
ATOM 7554 C C . ARG D 1 123 ? 27.69250 36.90342 45.50425 1.000 27.37490 425 ARG D C 1
ATOM 7555 O O . ARG D 1 123 ? 27.35727 36.48020 46.61772 1.000 30.51427 425 ARG D O 1
ATOM 7570 N N . GLY D 1 124 ? 28.57518 36.25921 44.73776 1.000 28.74291 426 GLY D N 1
ATOM 7571 C CA . GLY D 1 124 ? 29.22481 35.05362 45.23690 1.000 24.48541 426 GLY D CA 1
ATOM 7572 C C . GLY D 1 124 ? 30.00533 35.31463 46.51239 1.000 27.79755 426 GLY D C 1
ATOM 7573 O O . GLY D 1 124 ? 29.91830 34.55569 47.48141 1.000 28.74427 426 GLY D O 1
ATOM 7574 N N . LEU D 1 125 ? 30.77414 36.40831 46.52988 1.000 31.15293 427 LEU D N 1
ATOM 7575 C CA . LEU D 1 125 ? 31.54962 36.77529 47.71336 1.000 29.22043 427 LEU D CA 1
ATOM 7576 C C . LEU D 1 125 ? 30.64647 37.19324 48.86231 1.000 29.35430 427 LEU D C 1
ATOM 7577 O O . LEU D 1 125 ? 30.90846 36.85989 50.02754 1.000 29.99648 427 LEU D O 1
ATOM 7582 N N . GLU D 1 126 ? 29.58977 37.94691 48.55545 1.000 26.52169 428 GLU D N 1
ATOM 7583 C CA . GLU D 1 126 ? 28.59859 38.27676 49.57054 1.000 25.42078 428 GLU D CA 1
ATOM 7584 C C . GLU D 1 126 ? 28.06446 37.01922 50.23965 1.000 25.11349 428 GLU D C 1
ATOM 7585 O O . GLU D 1 126 ? 27.88270 36.97880 51.46719 1.000 25.15912 428 GLU D O 1
ATOM 7591 N N . TYR D 1 127 ? 27.81552 35.97199 49.44605 1.000 25.12007 429 TYR D N 1
ATOM 7592 C CA . TYR D 1 127 ? 27.27994 34.72961 50.00098 1.000 33.76631 429 TYR D CA 1
ATOM 7593 C C . TYR D 1 127 ? 28.26926 34.07790 50.96142 1.000 29.26675 429 TYR D C 1
ATOM 7594 O O . TYR D 1 127 ? 27.89182 33.66130 52.06019 1.000 31.21154 429 TYR D O 1
ATOM 7603 N N . ILE D 1 128 ? 29.54215 33.97286 50.56884 1.000 27.61728 430 ILE D N 1
ATOM 7604 C CA . ILE D 1 128 ? 30.48050 33.31998 51.48442 1.000 40.93844 430 ILE D CA 1
ATOM 7605 C C . ILE D 1 128 ? 30.79925 34.21051 52.68381 1.000 28.34563 430 ILE D C 1
ATOM 7606 O O . ILE D 1 128 ? 31.06808 33.70233 53.77726 1.000 31.61298 430 ILE D O 1
ATOM 7611 N N . HIS D 1 129 ? 30.73261 35.53893 52.53046 1.000 28.89049 431 HIS D N 1
ATOM 7612 C CA . HIS D 1 129 ? 31.03921 36.40715 53.66816 1.000 29.83988 431 HIS D CA 1
ATOM 7613 C C . HIS D 1 129 ? 29.93780 36.40949 54.71739 1.000 36.97532 431 HIS D C 1
ATOM 7614 O O . HIS D 1 129 ? 30.22319 36.57048 55.91190 1.000 34.43245 431 HIS D O 1
ATOM 7621 N N . GLU D 1 130 ? 28.68131 36.25568 54.30311 1.000 30.70126 432 GLU D N 1
ATOM 7622 C CA . GLU D 1 130 ? 27.56364 36.52097 55.18972 1.000 29.31157 432 GLU D CA 1
ATOM 7623 C C . GLU D 1 130 ? 26.59935 35.36764 55.40453 1.000 29.96194 432 GLU D C 1
ATOM 7624 O O . GLU D 1 130 ? 25.90508 35.37089 56.42344 1.000 34.14271 432 GLU D O 1
ATOM 7630 N N . HIS D 1 131 ? 26.50284 34.40419 54.48981 1.000 30.46726 433 HIS D N 1
ATOM 7631 C CA . HIS D 1 131 ? 25.39480 33.45535 54.54873 1.000 30.71334 433 HIS D CA 1
ATOM 7632 C C . HIS D 1 131 ? 25.79894 31.98893 54.66544 1.000 31.63768 433 HIS D C 1
ATOM 7633 O O . HIS D 1 131 ? 24.98160 31.18780 55.11665 1.000 34.21950 433 HIS D O 1
ATOM 7640 N N . THR D 1 132 ? 27.01427 31.60803 54.27833 1.000 36.17518 434 THR D N 1
ATOM 7641 C CA . THR D 1 132 ? 27.38062 30.20599 54.43606 1.000 37.50036 434 THR D CA 1
ATOM 7642 C C . THR D 1 132 ? 27.59718 29.86796 55.90429 1.000 34.47320 434 THR D C 1
ATOM 7643 O O . THR D 1 132 ? 27.89467 30.72909 56.73875 1.000 40.30354 434 THR D O 1
ATOM 7647 N N . VAL D 1 133 ? 27.46027 28.58565 56.20406 1.000 36.73052 435 VAL D N 1
ATOM 7648 C CA . VAL D 1 133 ? 27.68167 28.04620 57.53486 1.000 39.83607 435 VAL D CA 1
ATOM 7649 C C . VAL D 1 133 ? 28.79245 27.00488 57.44060 1.000 58.88081 435 VAL D C 1
ATOM 7650 O O . VAL D 1 133 ? 28.58387 25.89496 56.94895 1.000 52.76449 435 VAL D O 1
ATOM 7654 N N . PRO D 1 134 ? 30.00584 27.34742 57.86387 1.000 52.92738 436 PRO D N 1
ATOM 7655 C CA . PRO D 1 134 ? 30.42088 28.64191 58.42041 1.000 51.03134 436 PRO D CA 1
ATOM 7656 C C . PRO D 1 134 ? 30.70336 29.68897 57.33706 1.000 43.78332 436 PRO D C 1
ATOM 7657 O O . PRO D 1 134 ? 30.73057 29.37164 56.15245 1.000 43.93587 436 PRO D O 1
ATOM 7661 N N . VAL D 1 135 ? 30.91010 30.95443 57.70472 1.00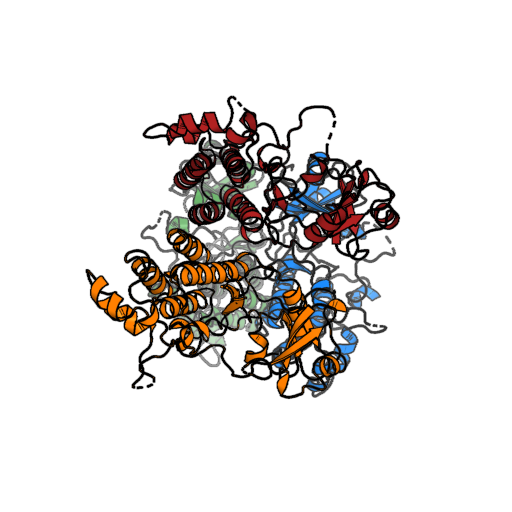0 38.48800 437 VAL D N 1
ATOM 7662 C CA . VAL D 1 135 ? 31.28384 31.95773 56.71256 1.000 43.36116 437 VAL D CA 1
ATOM 7663 C C . VAL D 1 135 ? 32.74408 31.76035 56.31689 1.000 37.43491 437 VAL D C 1
ATOM 7664 O O . VAL D 1 135 ? 33.56776 31.28833 57.10958 1.000 52.66303 437 VAL D O 1
ATOM 7668 N N . TYR D 1 136 ? 33.06491 32.11788 55.07424 1.000 36.12911 438 TYR D N 1
ATOM 7669 C CA . TYR D 1 136 ? 34.40375 31.97600 54.51442 1.000 44.04840 438 TYR D CA 1
ATOM 7670 C C . TYR D 1 136 ? 35.01530 33.33374 54.20610 1.000 44.66528 438 TYR D C 1
ATOM 7671 O O . TYR D 1 136 ? 34.30824 34.29823 53.89299 1.000 39.42051 438 TYR D O 1
ATOM 7680 N N . ILE D 1 137 ? 36.34375 33.38982 54.29524 1.000 32.60142 439 ILE D N 1
ATOM 7681 C CA . ILE D 1 137 ? 37.15365 34.42341 53.66454 1.000 28.83104 439 ILE D CA 1
ATOM 7682 C C . ILE D 1 137 ? 37.90573 33.73598 52.53362 1.000 31.57881 439 ILE D C 1
ATOM 7683 O O . ILE D 1 137 ? 38.60621 32.74602 52.76727 1.000 37.81590 439 ILE D O 1
ATOM 7688 N N . HIS D 1 138 ? 37.76255 34.24513 51.31184 1.000 30.04210 440 HIS D N 1
ATOM 7689 C CA . HIS D 1 138 ? 38.34914 33.56225 50.16333 1.000 33.20919 440 HIS D CA 1
ATOM 7690 C C . HIS D 1 138 ? 39.87291 33.57363 50.23008 1.000 30.28525 440 HIS D C 1
ATOM 7691 O O . HIS D 1 138 ? 40.51923 32.52093 50.15320 1.000 31.51529 440 HIS D O 1
ATOM 7698 N N . ARG D 1 139 ? 40.45640 34.75894 50.35801 1.000 30.91534 441 ARG D N 1
ATOM 7699 C CA . ARG D 1 139 ? 41.88064 35.04934 50.51250 1.000 32.74588 441 ARG D CA 1
ATOM 7700 C C . ARG D 1 139 ? 42.69352 34.92638 49.21702 1.000 41.84111 441 ARG D C 1
ATOM 7701 O O . ARG D 1 139 ? 43.88643 35.27367 49.23879 1.000 33.60445 441 ARG D O 1
ATOM 7709 N N . ASP D 1 140 ? 42.11070 34.48609 48.09389 1.000 34.05547 442 ASP D N 1
ATOM 7710 C CA . ASP D 1 140 ? 42.82103 34.50675 46.81017 1.000 31.19269 442 ASP D CA 1
ATOM 7711 C C . ASP D 1 140 ? 41.90250 34.97390 45.68372 1.000 30.58171 442 ASP D C 1
ATOM 7712 O O . ASP D 1 140 ? 41.89735 34.40798 44.58550 1.000 31.54282 442 ASP D O 1
ATOM 7717 N N . ILE D 1 141 ? 41.13526 36.03675 45.93096 1.000 31.63117 443 ILE D N 1
ATOM 7718 C CA . ILE D 1 141 ? 40.33178 36.65057 44.88034 1.000 29.59379 443 ILE D CA 1
ATOM 7719 C C . ILE D 1 141 ? 41.24884 37.29340 43.85106 1.000 39.31457 443 ILE D C 1
ATOM 7720 O O . ILE D 1 141 ? 42.18837 38.02614 44.19747 1.000 34.34329 443 ILE D O 1
ATOM 7725 N N . LYS D 1 142 ? 40.98148 37.01953 42.57720 1.000 32.08235 444 LYS D N 1
ATOM 7726 C CA . LYS D 1 142 ? 41.76099 37.56684 41.47227 1.000 29.62536 444 LYS D CA 1
ATOM 7727 C C . LYS D 1 142 ? 41.01322 37.23636 40.18905 1.000 33.24083 444 LYS D C 1
ATOM 7728 O O . LYS D 1 142 ? 40.13201 36.36953 40.17960 1.000 33.20789 444 LYS D O 1
ATOM 7734 N N . SER D 1 143 ? 41.37491 37.93060 39.10251 1.000 31.76651 445 SER D N 1
ATOM 7735 C CA . SER D 1 143 ? 40.67267 37.72140 37.83877 1.000 34.64750 445 SER D CA 1
ATOM 7736 C C . SER D 1 143 ? 40.81828 36.28974 37.33427 1.000 37.26309 445 SER D C 1
ATOM 7737 O O . SER D 1 143 ? 39.91353 35.77283 36.67203 1.000 31.01449 445 SER D O 1
ATOM 7740 N N . ALA D 1 144 ? 41.92557 35.61992 37.64721 1.000 32.52430 446 ALA D N 1
ATOM 7741 C CA . ALA D 1 144 ? 42.05547 34.23856 37.19965 1.000 29.58104 446 ALA D CA 1
ATOM 7742 C C . ALA D 1 144 ? 41.11691 33.29298 37.94933 1.000 31.97671 446 ALA D C 1
ATOM 7743 O O . ALA D 1 144 ? 40.87651 32.17951 37.47684 1.000 34.44312 446 ALA D O 1
ATOM 7745 N N . ASN D 1 145 ? 40.56760 33.71027 39.08807 1.000 31.33027 447 ASN D N 1
ATOM 7746 C CA . ASN D 1 145 ? 39.64595 32.88163 39.85027 1.000 33.16289 447 ASN D CA 1
ATOM 7747 C C . ASN D 1 145 ? 38.18690 33.23313 39.58341 1.000 32.88354 447 ASN D C 1
ATOM 7748 O O . ASN D 1 145 ? 37.30341 32.75461 40.29930 1.000 32.26762 447 ASN D O 1
ATOM 7753 N N . ILE D 1 146 ? 37.91368 34.06396 38.58501 1.000 31.25028 448 ILE D N 1
ATOM 7754 C CA . ILE D 1 146 ? 36.55075 34.34150 38.15055 1.000 27.86756 448 ILE D CA 1
ATOM 7755 C C . ILE D 1 146 ? 36.34028 33.58003 36.85133 1.000 29.98022 448 ILE D C 1
ATOM 7756 O O . ILE D 1 146 ? 36.91003 33.92969 35.81178 1.000 32.30873 448 ILE D O 1
ATOM 7761 N N . LEU D 1 147 ? 35.54647 32.51829 36.90679 1.000 27.52380 449 LEU D N 1
ATOM 7762 C CA . LEU D 1 147 ? 35.32003 31.70005 35.72807 1.000 33.71445 449 LEU D CA 1
ATOM 7763 C C . LEU D 1 147 ? 34.05665 32.17671 35.01641 1.000 32.38704 449 LEU D C 1
ATOM 7764 O O . LEU D 1 147 ? 33.11192 32.66392 35.64071 1.000 30.32564 449 LEU D O 1
ATOM 7769 N N . ILE D 1 148 ? 34.06939 32.05910 33.69341 1.000 33.19920 450 ILE D N 1
ATOM 7770 C CA . ILE D 1 148 ? 33.04522 32.61726 32.81874 1.000 33.11667 450 ILE D CA 1
ATOM 7771 C C . ILE D 1 148 ? 32.38284 31.47043 32.07448 1.000 37.17817 450 ILE D C 1
ATOM 7772 O O . ILE D 1 148 ? 33.07517 30.59522 31.54943 1.000 38.56659 450 ILE D O 1
ATOM 7777 N N . ASP D 1 149 ? 31.04674 31.47141 32.02199 1.000 40.81441 451 ASP D N 1
ATOM 7778 C CA . ASP D 1 149 ? 30.31568 30.41212 31.34544 1.000 46.32264 451 ASP D CA 1
ATOM 7779 C C . ASP D 1 149 ? 29.92892 30.85824 29.93492 1.000 41.57084 451 ASP D C 1
ATOM 7780 O O . ASP D 1 149 ? 30.33610 31.92278 29.46349 1.000 43.87392 451 ASP D O 1
ATOM 7785 N N . LYS D 1 150 ? 29.13794 30.03002 29.24585 1.000 53.34738 452 LYS D N 1
ATOM 7786 C CA . LYS D 1 150 ? 28.78538 30.31738 27.85574 1.000 60.05513 452 LYS D CA 1
ATOM 7787 C C . LYS D 1 150 ? 27.90628 31.55525 27.73049 1.000 60.83977 452 LYS D C 1
ATOM 7788 O O . LYS D 1 150 ? 27.93898 32.23465 26.69847 1.000 61.84643 452 LYS D O 1
ATOM 7794 N N . ASN D 1 151 ? 27.11191 31.85889 28.75238 1.000 49.90868 453 ASN D N 1
ATOM 7795 C CA . ASN D 1 151 ? 26.28921 33.05839 28.76399 1.000 47.66971 453 ASN D CA 1
ATOM 7796 C C . ASN D 1 151 ? 27.00250 34.24613 29.40759 1.000 41.16724 453 ASN D C 1
ATOM 7797 O O . ASN D 1 151 ? 26.34877 35.22214 29.79151 1.000 45.32186 453 ASN D O 1
ATOM 7802 N N . TYR D 1 152 ? 28.32819 34.17681 29.52022 1.000 41.95320 454 TYR D N 1
ATOM 7803 C CA . TYR D 1 152 ? 29.15343 35.23806 30.09660 1.000 41.83252 454 TYR D CA 1
ATOM 7804 C C . TYR D 1 152 ? 28.71266 35.59521 31.51165 1.000 43.80182 454 TYR D C 1
ATOM 7805 O O . TYR D 1 152 ? 28.75942 36.75320 31.92462 1.000 38.77837 454 TYR D O 1
ATOM 7814 N N . ARG D 1 153 ? 28.27667 34.59635 32.26497 1.000 40.17050 455 ARG D N 1
ATOM 7815 C CA . ARG D 1 153 ? 28.05170 34.80106 33.68416 1.000 36.81339 455 ARG D CA 1
ATOM 7816 C C . ARG D 1 153 ? 29.30028 34.39052 34.45491 1.000 39.23095 455 ARG D C 1
ATOM 7817 O O . ARG D 1 153 ? 30.10760 33.58151 33.98131 1.000 38.72506 455 ARG D O 1
ATOM 7825 N N . GLY D 1 154 ? 29.46219 34.97021 35.63666 1.000 32.29774 456 GLY D N 1
ATOM 7826 C CA . GLY D 1 154 ? 30.67241 34.80454 36.44143 1.000 35.74860 456 GLY D CA 1
ATOM 7827 C C . GLY D 1 154 ? 30.44909 33.89772 37.60160 1.000 37.84088 456 GLY D C 1
ATOM 7828 O O . GLY D 1 154 ? 29.36917 33.88112 38.21238 1.000 30.94605 456 GLY D O 1
ATOM 7829 N N . LYS D 1 155 ? 31.46957 33.09325 37.93727 1.000 27.22441 457 LYS D N 1
ATOM 7830 C CA . LYS D 1 155 ? 31.45684 32.22089 39.09909 1.000 29.57272 457 LYS D CA 1
ATOM 7831 C C . LYS D 1 155 ? 32.82340 32.27485 39.76293 1.000 29.35289 457 LYS D C 1
ATOM 7832 O O . LYS D 1 155 ? 33.83906 32.08957 39.08836 1.000 31.10609 457 LYS D O 1
ATOM 7838 N N . VAL D 1 156 ? 32.84324 32.50981 41.07504 1.000 27.29792 458 VAL D N 1
ATOM 7839 C CA . VAL D 1 156 ? 34.09177 32.55658 41.83989 1.000 28.07947 458 VAL D CA 1
ATOM 7840 C C . VAL D 1 156 ? 34.55233 31.13658 42.14571 1.000 30.71700 458 VAL D C 1
ATOM 7841 O O . VAL D 1 156 ? 33.78401 30.32840 42.67451 1.000 29.69458 458 VAL D O 1
ATOM 7845 N N . ALA D 1 157 ? 35.81863 30.84039 41.85411 1.000 30.64644 459 ALA D N 1
ATOM 7846 C CA . ALA D 1 157 ? 36.38406 29.51670 42.08193 1.000 33.82787 459 ALA D CA 1
ATOM 7847 C C . ALA D 1 157 ? 37.35993 29.54477 43.25107 1.000 26.92826 459 ALA D C 1
ATOM 7848 O O . ALA D 1 157 ? 37.89949 30.59295 43.60690 1.000 31.16177 459 ALA D O 1
ATOM 7850 N N . ASN D 1 158 ? 37.55661 28.36872 43.85501 1.000 32.59442 460 ASN D N 1
ATOM 7851 C CA . ASN D 1 158 ? 38.67781 28.07961 44.75350 1.000 39.44388 460 ASN D CA 1
ATOM 7852 C C . ASN D 1 158 ? 38.53001 28.70935 46.14035 1.000 39.64349 460 ASN D C 1
ATOM 7853 O O . ASN D 1 158 ? 39.52369 29.01247 46.79727 1.000 47.03560 460 ASN D O 1
ATOM 7858 N N . PHE D 1 159 ? 37.31171 28.90441 46.62522 1.000 50.74606 461 PHE D N 1
ATOM 7859 C CA . PHE D 1 159 ? 37.15848 29.34911 48.00171 1.000 43.81892 461 PHE D CA 1
ATOM 7860 C C . PHE D 1 159 ? 37.25414 28.14948 48.94318 1.000 41.13709 461 PHE D C 1
ATOM 7861 O O . PHE D 1 159 ? 36.99697 27.00745 48.55539 1.000 48.97823 461 PHE D O 1
ATOM 7869 N N . GLY D 1 160 ? 37.67574 28.41343 50.17840 1.000 49.16948 462 GLY D N 1
ATOM 7870 C CA . GLY D 1 160 ? 37.81011 27.35192 51.16038 1.000 56.44833 462 GLY D CA 1
ATOM 7871 C C . GLY D 1 160 ? 38.97920 26.40464 50.96481 1.000 60.02005 462 GLY D C 1
ATOM 7872 O O . GLY D 1 160 ? 39.00150 25.33676 51.58241 1.000 62.04520 462 GLY D O 1
ATOM 7873 N N . LEU D 1 161 ? 39.95866 26.75630 50.12893 1.000 58.87632 463 LEU D N 1
ATOM 7874 C CA . LEU D 1 161 ? 41.10798 25.89017 49.87966 1.000 69.33925 463 LEU D CA 1
ATOM 7875 C C . LEU D 1 161 ? 42.37342 26.37222 50.58349 1.000 72.95486 463 LEU D C 1
ATOM 7876 O O . LEU D 1 161 ? 43.47867 25.97219 50.20424 1.000 79.41944 463 LEU D O 1
ATOM 7881 N N . THR D 1 162 ? 42.23521 27.20502 51.61656 1.000 72.92295 464 THR D N 1
ATOM 7882 C CA . THR D 1 162 ? 43.40628 27.81705 52.23720 1.000 74.07555 464 THR D CA 1
ATOM 7883 C C . THR D 1 162 ? 44.14585 26.84821 53.15373 1.000 86.98387 464 THR D C 1
ATOM 7884 O O . THR D 1 162 ? 45.38042 26.88956 53.23107 1.000 92.81072 464 THR D O 1
ATOM 7888 N N . LYS D 1 163 ? 43.41350 25.98088 53.86174 1.000 88.17072 465 LYS D N 1
ATOM 7889 C CA . LYS D 1 163 ? 44.05536 25.03731 54.77459 1.000 84.55837 465 LYS D CA 1
ATOM 7890 C C . LYS D 1 163 ? 45.06983 24.16330 54.05293 1.000 85.24616 465 LYS D C 1
ATOM 7891 O O . LYS D 1 163 ? 46.06979 23.74917 54.65221 1.000 92.39074 465 LYS D O 1
ATOM 7897 N N . LEU D 1 164 ? 44.82750 23.87169 52.77236 1.000 93.60791 466 LEU D N 1
ATOM 7898 C CA . LEU D 1 164 ? 45.79978 23.13113 51.97615 1.000 101.42051 466 LEU D CA 1
ATOM 7899 C C . LEU D 1 164 ? 47.13453 23.86115 51.92708 1.000 101.87572 466 LEU D C 1
ATOM 7900 O O . LEU D 1 164 ? 48.19495 23.25976 52.13175 1.000 103.38817 466 LEU D O 1
ATOM 7905 N N . THR D 1 165 ? 47.09947 25.16520 51.65160 1.000 92.50719 467 THR D N 1
ATOM 7906 C CA . THR D 1 165 ? 48.33515 25.93458 51.55917 1.000 94.51391 467 THR D CA 1
ATOM 7907 C C . THR D 1 165 ? 48.99997 26.08446 52.92373 1.000 99.34832 467 THR D C 1
ATOM 7908 O O . THR D 1 165 ? 50.22085 25.92348 53.04602 1.000 98.68134 467 THR D O 1
ATOM 7912 N N . GLU D 1 166 ? 48.21511 26.36881 53.96041 1.000 98.27197 468 GLU D N 1
ATOM 7913 C CA . GLU D 1 166 ? 48.73756 26.60758 55.30866 1.000 102.31095 468 GLU D CA 1
ATOM 7914 C C . GLU D 1 166 ? 48.71742 25.34737 56.17208 1.000 105.27652 468 GLU D C 1
ATOM 7915 O O . GLU D 1 166 ? 48.28928 25.37814 57.32481 1.000 106.36487 468 GLU D O 1
ATOM 7921 N N . VAL D 1 167 ? 49.19094 24.22488 55.63383 1.000 100.95733 469 VAL D N 1
ATOM 7922 C CA . VAL D 1 167 ? 49.18897 22.97724 56.39114 1.000 100.66960 469 VAL D CA 1
ATOM 7923 C C . VAL D 1 167 ? 50.52001 22.84340 57.13074 1.000 104.57127 469 VAL D C 1
ATOM 7924 O O . VAL D 1 167 ? 51.38892 22.04406 56.76224 1.000 104.42760 469 VAL D O 1
ATOM 7928 N N . GLY D 1 168 ? 50.68896 23.63791 58.18347 1.000 104.06655 470 GLY D N 1
ATOM 7929 C CA . GLY D 1 168 ? 51.91588 23.62751 58.95873 1.000 82.30953 470 GLY D CA 1
ATOM 7930 C C . GLY D 1 168 ? 51.68870 23.36509 60.43315 1.000 87.36083 470 GLY D C 1
ATOM 7931 O O . GLY D 1 168 ? 50.94830 22.45434 60.80422 1.000 89.76571 470 GLY D O 1
ATOM 7932 N N . PRO D 1 173 ? 59.04352 25.00086 57.86919 1.000 95.91446 475 PRO D N 1
ATOM 7933 C CA . PRO D 1 173 ? 60.12412 25.19982 56.89609 1.000 94.39925 475 PRO D CA 1
ATOM 7934 C C . PRO D 1 173 ? 60.55913 26.65943 56.80315 1.000 96.60741 475 PRO D C 1
ATOM 7935 O O . PRO D 1 173 ? 61.61932 27.02827 57.30744 1.000 85.25446 475 PRO D O 1
ATOM 7939 N N . THR D 1 174 ? 59.73054 27.47916 56.16170 1.000 120.35069 476 THR D N 1
ATOM 7940 C CA . THR D 1 174 ? 60.00085 28.89672 55.99319 1.000 118.02414 476 THR D CA 1
ATOM 7941 C C . THR D 1 174 ? 58.70102 29.65950 56.20633 1.000 113.23557 476 THR D C 1
ATOM 7942 O O . THR D 1 174 ? 57.61443 29.07388 56.24119 1.000 113.75267 476 THR D O 1
ATOM 7946 N N . GLY D 1 175 ? 58.82012 30.97461 56.37563 1.000 69.38375 477 GLY D N 1
ATOM 7947 C CA . GLY D 1 175 ? 57.62980 31.80558 56.44017 1.000 72.44560 477 GLY D CA 1
ATOM 7948 C C . GLY D 1 175 ? 56.77237 31.62052 55.20042 1.000 81.25838 477 GLY D C 1
ATOM 7949 O O . GLY D 1 175 ? 57.28183 31.45285 54.08924 1.000 69.12112 477 GLY D O 1
ATOM 7950 N N . ARG D 1 176 ? 55.45306 31.65952 55.39729 1.000 60.19084 478 ARG D N 1
ATOM 7951 C CA . ARG D 1 176 ? 54.48740 31.26911 54.38483 1.000 65.39076 478 ARG D CA 1
ATOM 7952 C C . ARG D 1 176 ? 53.47434 32.38089 54.14539 1.000 82.53416 478 ARG D C 1
ATOM 7953 O O . ARG D 1 176 ? 53.11429 33.13685 55.05602 1.000 62.46032 478 ARG D O 1
ATOM 7961 N N . LEU D 1 177 ? 52.99935 32.45012 52.90716 1.000 65.28141 479 LEU D N 1
ATOM 7962 C CA . LEU D 1 177 ? 52.04500 33.46034 52.48554 1.000 63.09710 479 LEU D CA 1
ATOM 7963 C C . LEU D 1 177 ? 50.96234 32.79976 51.65145 1.000 49.52993 479 LEU D C 1
ATOM 7964 O O . LEU D 1 177 ? 51.26878 32.01964 50.74532 1.000 54.00471 479 LEU D O 1
ATOM 7969 N N . VAL D 1 178 ? 49.70508 33.09957 51.97564 1.000 49.15329 480 VAL D N 1
ATOM 7970 C CA . VAL D 1 178 ? 48.56740 32.82360 51.10771 1.000 52.11132 480 VAL D CA 1
ATOM 7971 C C . VAL D 1 178 ? 48.22743 34.10448 50.36885 1.000 43.51326 480 VAL D C 1
ATOM 7972 O O . VAL D 1 178 ? 47.97589 35.14047 50.99756 1.000 48.81891 480 VAL D O 1
ATOM 7976 N N . GLY D 1 179 ? 48.20743 34.04188 49.05222 1.000 39.97436 481 GLY D N 1
ATOM 7977 C CA . GLY D 1 179 ? 47.74438 35.16940 48.26883 1.000 39.76071 481 GLY D CA 1
ATOM 7978 C C . GLY D 1 179 ? 48.44122 35.20930 46.92712 1.000 43.88070 481 GLY D C 1
ATOM 7979 O O . GLY D 1 179 ? 49.21693 34.32759 46.57302 1.000 45.98476 481 GLY D O 1
ATOM 7980 N N . THR D 1 180 ? 48.13643 36.26685 46.18291 1.000 41.71863 482 THR D N 1
ATOM 7981 C CA . THR D 1 180 ? 48.70089 36.48799 44.86064 1.000 40.31966 482 THR D CA 1
ATOM 7982 C C . THR D 1 180 ? 49.18568 37.92682 44.78808 1.000 37.46540 482 THR D C 1
ATOM 7983 O O . THR D 1 180 ? 48.46381 38.84794 45.18264 1.000 36.04191 482 THR D O 1
ATOM 7987 N N . PHE D 1 181 ? 50.41823 38.10818 44.32136 1.000 38.44791 483 PHE D N 1
ATOM 7988 C CA . PHE D 1 181 ? 50.98180 39.44406 44.16977 1.000 38.33735 483 PHE D CA 1
ATOM 7989 C C . PHE D 1 181 ? 50.03775 40.33939 43.37620 1.000 41.16026 483 PHE D C 1
ATOM 7990 O O . PHE D 1 181 ? 49.43010 39.90950 42.39048 1.000 44.16727 483 PHE D O 1
ATOM 7998 N N . GLY D 1 182 ? 49.90981 41.59145 43.81900 1.000 40.46132 484 GLY D N 1
ATOM 7999 C CA . GLY D 1 182 ? 49.00502 42.53826 43.19784 1.000 35.40300 484 GLY D CA 1
ATOM 8000 C C . GLY D 1 182 ? 47.61662 42.59688 43.79907 1.000 42.78037 484 GLY D C 1
ATOM 8001 O O . GLY D 1 182 ? 46.86459 43.54076 43.50639 1.000 39.46354 484 GLY D O 1
ATOM 8002 N N . TYR D 1 183 ? 47.24599 41.62956 44.62986 1.000 33.63157 485 TYR D N 1
ATOM 8003 C CA . TYR D 1 183 ? 45.91501 41.59446 45.21254 1.000 34.54555 485 TYR D CA 1
ATOM 8004 C C . TYR D 1 183 ? 45.92005 41.63063 46.73343 1.000 36.27636 485 TYR D C 1
ATOM 8005 O O . TYR D 1 183 ? 44.84747 41.53051 47.33975 1.000 42.09245 485 TYR D O 1
ATOM 8014 N N . MET D 1 184 ? 47.07850 41.76545 47.36387 1.000 39.34651 486 MET D N 1
ATOM 8015 C CA . MET D 1 184 ? 47.15965 41.68993 48.81881 1.000 40.51278 486 MET D CA 1
ATOM 8016 C C . MET D 1 184 ? 47.08568 43.08347 49.42395 1.000 41.47804 486 MET D C 1
ATOM 8017 O O . MET D 1 184 ? 47.87507 43.95595 49.04702 1.000 43.29293 486 MET D O 1
ATOM 8022 N N . PRO D 1 185 ? 46.17364 43.31974 50.36158 1.000 42.35075 487 PRO D N 1
ATOM 8023 C CA . PRO D 1 185 ? 46.04560 44.64130 50.97110 1.000 39.33609 487 PRO D CA 1
ATOM 8024 C C . PRO D 1 185 ? 47.23937 44.95136 51.85527 1.000 40.15398 487 PRO D C 1
ATOM 8025 O O . PRO D 1 185 ? 47.94052 44.03167 52.30152 1.000 41.63110 487 PRO D O 1
ATOM 8029 N N . PRO D 1 186 ? 47.47331 46.23159 52.17235 1.000 40.75266 488 PRO D N 1
ATOM 8030 C CA . PRO D 1 186 ? 48.66037 46.57582 52.97351 1.000 46.78400 488 PRO D CA 1
ATOM 8031 C C . PRO D 1 186 ? 48.67425 45.93978 54.35284 1.000 51.40981 488 PRO D C 1
ATOM 8032 O O . PRO D 1 186 ? 49.74093 45.50570 54.80836 1.000 42.70401 488 PRO D O 1
ATOM 8036 N N . GLU D 1 187 ? 47.52259 45.85958 55.03140 1.000 44.74915 489 GLU D N 1
ATOM 8037 C CA . GLU D 1 187 ? 47.52174 45.32610 56.39254 1.000 52.47236 489 GLU D CA 1
ATOM 8038 C C . GLU D 1 187 ? 47.90642 43.85121 56.41886 1.000 42.92586 489 GLU D C 1
ATOM 8039 O O . GLU D 1 187 ? 48.42334 43.36712 57.43289 1.000 42.45588 489 GLU D O 1
ATOM 8045 N N . TYR D 1 188 ? 47.67413 43.12745 55.32149 1.000 41.97498 490 TYR D N 1
ATOM 8046 C CA . TYR D 1 188 ? 48.03468 41.71539 55.28002 1.000 46.14829 490 TYR D CA 1
ATOM 8047 C C . TYR D 1 188 ? 49.52005 41.54098 54.98148 1.000 40.46442 490 TYR D C 1
ATOM 8048 O O . TYR D 1 188 ? 50.24602 40.89439 55.74580 1.000 41.06285 490 TYR D O 1
ATOM 8057 N N . ALA D 1 189 ? 49.99063 42.13038 53.88238 1.000 44.79801 491 ALA D N 1
ATOM 8058 C CA . ALA D 1 189 ? 51.40988 42.05009 53.54605 1.000 49.06030 491 ALA D CA 1
ATOM 8059 C C . ALA D 1 189 ? 52.29432 42.47660 54.71458 1.000 50.10106 491 ALA D C 1
ATOM 8060 O O . ALA D 1 189 ? 53.31393 41.83352 54.99543 1.000 52.13909 491 ALA D O 1
ATOM 8062 N N . GLN D 1 190 ? 51.91136 43.53990 55.42837 1.000 45.50036 492 GLN D N 1
ATOM 8063 C CA . GLN D 1 190 ? 52.79679 44.10358 56.44365 1.000 53.98632 492 GLN D CA 1
ATOM 8064 C C . GLN D 1 190 ? 52.62192 43.47388 57.81857 1.000 53.52487 492 GLN D C 1
ATOM 8065 O O . GLN D 1 190 ? 53.59494 43.39879 58.58205 1.000 53.05650 492 GLN D O 1
ATOM 8071 N N . TYR D 1 191 ? 51.41058 43.01890 58.15026 1.000 47.75482 493 TYR D N 1
ATOM 8072 C CA . TYR D 1 191 ? 51.10007 42.48641 59.47028 1.000 49.94426 493 TYR D CA 1
ATOM 8073 C C . TYR D 1 191 ? 50.54645 41.06577 59.46161 1.000 48.25189 493 TYR D C 1
ATOM 8074 O O . TYR D 1 191 ? 50.51898 40.43389 60.52108 1.000 52.60132 493 TYR D O 1
ATOM 8083 N N . GLY D 1 192 ? 50.11238 40.54446 58.31739 1.000 45.21662 494 GLY D N 1
ATOM 8084 C CA . GLY D 1 192 ? 49.44569 39.26136 58.31777 1.000 44.13737 494 GLY D CA 1
ATOM 8085 C C . GLY D 1 192 ? 48.01281 39.31502 58.79649 1.000 53.74229 494 GLY D C 1
ATOM 8086 O O . GLY D 1 192 ? 47.44776 38.26980 59.14423 1.000 44.41303 494 GLY D O 1
ATOM 8087 N N . ASP D 1 193 ? 47.41602 40.50458 58.83251 1.000 45.27464 495 ASP D N 1
ATOM 8088 C CA . ASP D 1 193 ? 46.03767 40.66163 59.27618 1.000 41.74782 495 ASP D CA 1
ATOM 8089 C C . ASP D 1 193 ? 45.07634 40.09176 58.24402 1.000 37.61331 495 ASP D C 1
ATOM 8090 O O . ASP D 1 193 ? 45.12129 40.45133 57.06357 1.000 38.18305 495 ASP D O 1
ATOM 8095 N N . VAL D 1 194 ? 44.18151 39.22189 58.69187 1.000 47.17952 496 VAL D N 1
ATOM 8096 C CA . VAL D 1 194 ? 43.20343 38.59207 57.81919 1.000 40.80969 496 VAL D CA 1
ATOM 8097 C C . VAL D 1 194 ? 41.81434 38.98905 58.29268 1.000 43.14415 496 VAL D C 1
ATOM 8098 O O . VAL D 1 194 ? 41.51754 38.92777 59.49076 1.000 44.60732 496 VAL D O 1
ATOM 8102 N N . SER D 1 195 ? 40.98196 39.41553 57.35430 1.000 42.46909 497 SER D N 1
ATOM 8103 C CA . SER D 1 195 ? 39.59429 39.76514 57.61894 1.000 37.53448 497 SER D CA 1
ATOM 8104 C C . SER D 1 195 ? 38.86913 39.75064 56.28425 1.000 43.20300 497 SER D C 1
ATOM 8105 O O . SER D 1 195 ? 39.51185 39.66034 55.22712 1.000 39.43296 497 SER D O 1
ATOM 8108 N N . PRO D 1 196 ? 37.53310 39.81583 56.28590 1.000 35.41632 498 PRO D N 1
ATOM 8109 C CA . PRO D 1 196 ? 36.81778 39.88726 55.00019 1.000 35.76920 498 PRO D CA 1
ATOM 8110 C C . PRO D 1 196 ? 37.26252 41.04327 54.12283 1.000 33.03138 498 PRO D C 1
ATOM 8111 O O . PRO D 1 196 ? 37.08425 40.97796 52.90096 1.000 33.53444 498 PRO D O 1
ATOM 8115 N N A LYS D 1 197 ? 37.83590 42.10037 54.69946 0.303 35.71786 499 LYS D N 1
ATOM 8116 N N B LYS D 1 197 ? 37.84505 42.09108 54.70882 0.697 35.67886 499 LYS D N 1
ATOM 8117 C CA A LYS D 1 197 ? 38.27820 43.24466 53.91141 0.303 35.24668 499 LYS D CA 1
ATOM 8118 C CA B LYS D 1 197 ? 38.29671 43.24790 53.94313 0.697 35.21271 499 LYS D CA 1
ATOM 8119 C C A LYS D 1 197 ? 39.45941 42.92145 53.00571 0.303 35.60981 499 LYS D C 1
ATOM 8120 C C B LYS D 1 197 ? 39.45060 42.91611 53.00482 0.697 35.58401 499 LYS D C 1
ATOM 8121 O O A LYS D 1 197 ? 39.76880 43.72046 52.11548 0.303 34.88794 499 LYS D O 1
ATOM 8122 O O B LYS D 1 197 ? 39.72977 43.69640 52.08946 0.697 34.88305 499 LYS D O 1
ATOM 8133 N N . VAL D 1 198 ? 40.11999 41.77911 53.20638 1.000 35.28705 500 VAL D N 1
ATOM 8134 C CA . VAL D 1 198 ? 41.14261 41.33719 52.26288 1.000 35.57320 500 VAL D CA 1
ATOM 8135 C C . VAL D 1 198 ? 40.51220 40.98213 50.92099 1.000 31.24100 500 VAL D C 1
ATOM 8136 O O . VAL D 1 198 ? 41.05400 41.30416 49.85377 1.000 29.45930 500 VAL D O 1
ATOM 8140 N N . ASP D 1 199 ? 39.35308 40.31642 50.95129 1.000 29.23393 501 ASP D N 1
ATOM 8141 C CA . ASP D 1 199 ? 38.64512 40.00007 49.71742 1.000 28.48452 501 ASP D CA 1
ATOM 8142 C C . ASP D 1 199 ? 38.10826 41.26255 49.06574 1.000 27.00853 501 ASP D C 1
ATOM 8143 O O . ASP D 1 199 ? 38.07487 41.36832 47.83354 1.000 28.62886 501 ASP D O 1
ATOM 8148 N N . VAL D 1 200 ? 37.65177 42.21490 49.88299 1.000 27.35801 502 VAL D N 1
ATOM 8149 C CA . VAL D 1 200 ? 37.15654 43.48400 49.36204 1.000 30.62382 502 VAL D CA 1
ATOM 8150 C C . VAL D 1 200 ? 38.26360 44.20342 48.60596 1.000 32.25850 502 VAL D C 1
ATOM 8151 O O . VAL D 1 200 ? 38.05467 44.72055 47.50098 1.000 31.25846 502 VAL D O 1
ATOM 8155 N N . TYR D 1 201 ? 39.46405 44.23922 49.18974 1.000 35.58398 503 TYR D N 1
ATOM 8156 C CA . TYR D 1 201 ? 40.59850 44.85514 48.50512 1.000 32.20915 503 TYR D CA 1
ATOM 8157 C C . TYR D 1 201 ? 40.85081 44.18630 47.16372 1.000 30.12291 503 TYR D C 1
ATOM 8158 O O . TYR D 1 201 ? 40.91160 44.85180 46.12119 1.000 31.36208 503 TYR D O 1
ATOM 8167 N N . ALA D 1 202 ? 41.01846 42.86144 47.17659 1.000 31.71164 504 ALA D N 1
ATOM 8168 C CA . ALA D 1 202 ? 41.27805 42.13483 45.93912 1.000 30.43107 504 ALA D CA 1
ATOM 8169 C C . ALA D 1 202 ? 40.15923 42.35315 44.92713 1.000 30.38083 504 ALA D C 1
ATOM 8170 O O . ALA D 1 202 ? 40.42567 42.52984 43.73270 1.000 27.99894 504 ALA D O 1
ATOM 8172 N N . PHE D 1 203 ? 38.89760 42.35480 45.38446 1.000 27.95773 505 PHE D N 1
ATOM 8173 C CA . PHE D 1 203 ? 37.79154 42.61241 44.46449 1.000 26.34559 505 PHE D CA 1
ATOM 8174 C C . PHE D 1 203 ? 37.92035 43.98911 43.82956 1.000 31.05931 505 PHE D C 1
ATOM 8175 O O . PHE D 1 203 ? 37.61574 44.16777 42.64371 1.000 30.04350 505 PHE D O 1
ATOM 8183 N N . GLY D 1 204 ? 38.36226 44.97917 44.61014 1.000 32.72464 506 GLY D N 1
ATOM 8184 C CA . GLY D 1 204 ? 38.60911 46.29818 44.04775 1.000 34.55012 506 GLY D CA 1
ATOM 8185 C C . GLY D 1 204 ? 39.65207 46.27475 42.94506 1.000 36.87515 506 GLY D C 1
ATOM 8186 O O . GLY D 1 204 ? 39.54395 47.00558 41.95438 1.000 35.03454 506 GLY D O 1
ATOM 8187 N N . VAL D 1 205 ? 40.68713 45.44320 43.10375 1.000 30.00522 507 VAL D N 1
ATOM 8188 C CA . VAL D 1 205 ? 41.67101 45.30260 42.03189 1.000 33.33631 507 VAL D CA 1
ATOM 8189 C C . VAL D 1 205 ? 41.01176 44.73027 40.78471 1.000 35.93325 507 VAL D C 1
ATOM 8190 O O . VAL D 1 205 ? 41.26729 45.18547 39.66328 1.000 34.06442 507 VAL D O 1
ATOM 8194 N N . VAL D 1 206 ? 40.13244 43.73999 40.96203 1.000 31.18217 508 VAL D N 1
ATOM 8195 C CA . VAL D 1 206 ? 39.41242 43.16652 39.82617 1.000 35.10399 508 VAL D CA 1
ATOM 8196 C C . VAL D 1 206 ? 38.58591 44.23083 39.10920 1.000 31.62166 508 VAL D C 1
ATOM 8197 O O . VAL D 1 206 ? 38.54083 44.26948 37.87391 1.000 32.68581 508 VAL D O 1
ATOM 8201 N N . LEU D 1 207 ? 37.91412 45.10473 39.86424 1.000 29.17723 509 LEU D N 1
ATOM 8202 C CA . LEU D 1 207 ? 37.17152 46.19497 39.23069 1.000 34.34660 509 LEU D CA 1
ATOM 8203 C C . LEU D 1 207 ? 38.09659 47.08593 38.40565 1.000 41.62129 509 LEU D C 1
ATOM 8204 O O . LEU D 1 207 ? 37.73137 47.53256 37.31106 1.000 37.95479 509 LEU D O 1
ATOM 8209 N N . TYR D 1 208 ? 39.30439 47.34734 38.90982 1.000 38.61537 510 TYR D N 1
ATOM 8210 C CA . TYR D 1 208 ? 40.26834 48.12038 38.13552 1.000 39.63489 510 TYR D CA 1
ATOM 8211 C C . TYR D 1 208 ? 40.68603 47.38228 36.86893 1.000 35.78926 510 TYR D C 1
ATOM 8212 O O . TYR D 1 208 ? 40.91882 48.00679 35.82531 1.000 42.68877 510 TYR D O 1
ATOM 8221 N N . GLU D 1 209 ? 40.80030 46.05470 36.94256 1.000 32.19598 511 GLU D N 1
ATOM 8222 C CA . GLU D 1 209 ? 41.09804 45.27219 35.74839 1.000 35.05636 511 GLU D CA 1
ATOM 8223 C C . GLU D 1 209 ? 39.96367 45.35230 34.73785 1.000 41.63126 511 GLU D C 1
ATOM 8224 O O . GLU D 1 209 ? 40.20661 45.46416 33.53077 1.000 44.71790 511 GLU D O 1
ATOM 8230 N N . LEU D 1 210 ? 38.71571 45.29451 35.21113 1.000 39.65178 512 LEU D N 1
ATOM 8231 C CA . LEU D 1 210 ? 37.57932 45.38920 34.30105 1.000 34.00753 512 LEU D CA 1
ATOM 8232 C C . LEU D 1 210 ? 37.59119 46.70433 33.54011 1.000 34.90815 512 LEU D C 1
ATOM 8233 O O . LEU D 1 210 ? 37.31093 46.73678 32.33698 1.000 38.70958 512 LEU D O 1
ATOM 8238 N N . ILE D 1 211 ? 37.91659 47.79968 34.22877 1.000 39.11002 513 ILE D N 1
ATOM 8239 C CA . ILE D 1 211 ? 37.92052 49.11231 33.59755 1.000 43.97576 513 ILE D CA 1
ATOM 8240 C C . ILE D 1 211 ? 39.07730 49.23160 32.60926 1.000 48.89037 513 ILE D C 1
ATOM 8241 O O . ILE D 1 211 ? 38.90804 49.72394 31.48649 1.000 48.69169 513 ILE D O 1
ATOM 8246 N N . SER D 1 212 ? 40.27171 48.78556 33.01074 1.000 44.26613 514 SER D N 1
ATOM 8247 C CA . SER D 1 212 ? 41.48992 49.09051 32.27014 1.000 52.32245 514 SER D CA 1
ATOM 8248 C C . SER D 1 212 ? 42.07360 47.92213 31.49045 1.000 51.68754 514 SER D C 1
ATOM 8249 O O . SER D 1 212 ? 42.90180 48.15878 30.60641 1.000 51.29058 514 SER D O 1
ATOM 8252 N N . ALA D 1 213 ? 41.67890 46.68236 31.79528 1.000 48.70193 515 ALA D N 1
ATOM 8253 C CA . ALA D 1 213 ? 42.21839 45.47445 31.16383 1.000 42.41843 515 ALA D CA 1
ATOM 8254 C C . ALA D 1 213 ? 43.71294 45.29706 31.42430 1.000 54.55193 515 ALA D C 1
ATOM 8255 O O . ALA D 1 213 ? 44.36506 44.47890 30.77114 1.000 54.63265 515 ALA D O 1
ATOM 8257 N N . LYS D 1 214 ? 44.27144 46.04535 32.37233 1.000 51.92586 516 LYS D N 1
ATOM 8258 C CA . LYS D 1 214 ? 45.66058 45.87991 32.77497 1.000 60.46746 516 LYS D CA 1
ATOM 8259 C C . LYS D 1 214 ? 45.78419 44.77632 33.81873 1.000 51.44326 516 LYS D C 1
ATOM 8260 O O . LYS D 1 214 ? 44.84280 44.49189 34.56537 1.000 42.99245 516 LYS D O 1
ATOM 8266 N N . ASP D 1 215 ? 46.95761 44.14912 33.85503 1.000 51.01950 517 ASP D N 1
ATOM 8267 C CA . ASP D 1 215 ? 47.25639 43.17360 34.89171 1.000 59.42709 517 ASP D CA 1
ATOM 8268 C C . ASP D 1 215 ? 47.33104 43.85483 36.25413 1.000 55.07048 517 ASP D C 1
ATOM 8269 O O . ASP D 1 215 ? 47.54755 45.06442 36.36370 1.000 54.91444 517 ASP D O 1
ATOM 8274 N N . ALA D 1 216 ? 47.14829 43.05758 37.30758 1.000 38.67457 518 ALA D N 1
ATOM 8275 C CA . ALA D 1 216 ? 47.21801 43.61386 38.65356 1.000 38.32020 518 ALA D CA 1
ATOM 8276 C C . ALA D 1 216 ? 48.63236 44.07885 38.99718 1.000 48.87767 518 ALA D C 1
ATOM 8277 O O . ALA D 1 216 ? 48.79891 45.07538 39.70794 1.000 43.86354 518 ALA D O 1
ATOM 8279 N N . ILE D 1 217 ? 49.65482 43.37573 38.50967 1.000 43.01035 519 ILE D N 1
ATOM 8280 C CA . ILE D 1 217 ? 51.04136 43.66600 38.87386 1.000 46.25595 519 ILE D CA 1
ATOM 8281 C C . ILE D 1 217 ? 51.72754 44.55319 37.83644 1.000 58.36861 519 ILE D C 1
ATOM 8282 O O . ILE D 1 217 ? 52.95690 44.59622 37.78917 1.000 64.91121 519 ILE D O 1
ATOM 8287 N N . VAL D 1 218 ? 50.96273 45.24498 36.99514 1.000 58.66377 520 VAL D N 1
ATOM 8288 C CA . VAL D 1 218 ? 51.54092 46.20104 36.04757 1.000 55.04980 520 VAL D CA 1
ATOM 8289 C C . VAL D 1 218 ? 52.35931 47.25485 36.78513 1.000 82.31065 520 VAL D C 1
ATOM 8290 O O . VAL D 1 218 ? 52.02651 47.65516 37.90029 1.000 62.98264 520 VAL D O 1
ATOM 8294 N N . LYS D 1 228 ? 54.21627 49.68486 38.77441 1.000 88.66427 530 LYS D N 1
ATOM 8295 C CA . LYS D 1 228 ? 53.58741 50.78234 39.50156 1.000 89.88665 530 LYS D CA 1
ATOM 8296 C C . LYS D 1 228 ? 52.48484 50.28032 40.42099 1.000 84.76440 530 LYS D C 1
ATOM 8297 O O . LYS D 1 228 ? 52.39372 50.69031 41.57957 1.000 84.88596 530 LYS D O 1
ATOM 8303 N N . GLY D 1 229 ? 51.65207 49.38510 39.89242 1.000 57.31885 531 GLY D N 1
ATOM 8304 C CA . GLY D 1 229 ? 50.47286 48.92877 40.59241 1.000 72.68537 531 GLY D CA 1
ATOM 8305 C C . GLY D 1 229 ? 49.23128 49.58806 40.03563 1.000 62.63593 531 GLY D C 1
ATOM 8306 O O . GLY D 1 229 ? 49.18541 50.81720 39.90522 1.000 59.42949 531 GLY D O 1
ATOM 8307 N N . LEU D 1 230 ? 48.23154 48.77758 39.67497 1.000 53.97769 532 LEU D N 1
ATOM 8308 C CA . LEU D 1 230 ? 46.97968 49.33343 39.17570 1.000 51.73100 532 LEU D CA 1
ATOM 8309 C C . LEU D 1 230 ? 46.37540 50.30056 40.18263 1.000 57.74434 532 LEU D C 1
ATOM 8310 O O . LEU D 1 230 ? 45.92239 51.39003 39.81346 1.000 51.94125 532 LEU D O 1
ATOM 8315 N N . VAL D 1 231 ? 46.38242 49.92010 41.46361 1.000 53.51953 533 VAL D N 1
ATOM 8316 C CA . VAL D 1 231 ? 45.70678 50.70186 42.49466 1.000 53.74768 533 VAL D CA 1
ATOM 8317 C C . VAL D 1 231 ? 46.31828 52.09371 42.59501 1.000 51.31877 533 VAL D C 1
ATOM 8318 O O . VAL D 1 231 ? 45.60237 53.09952 42.67177 1.000 62.47612 533 VAL D O 1
ATOM 8322 N N . ALA D 1 232 ? 47.65367 52.17494 42.58173 1.000 60.61142 534 ALA D N 1
ATOM 8323 C CA . ALA D 1 232 ? 48.31865 53.47145 42.68579 1.000 52.96429 534 ALA D CA 1
ATOM 8324 C C . ALA D 1 232 ? 48.08258 54.32246 41.44500 1.000 61.69071 534 ALA D C 1
ATOM 8325 O O . ALA D 1 232 ? 47.94961 55.54897 41.54174 1.000 57.65776 534 ALA D O 1
ATOM 8327 N N . LEU D 1 233 ? 48.04369 53.69111 40.26985 1.000 57.48027 535 LEU D N 1
ATOM 8328 C CA . LEU D 1 233 ? 47.80075 54.43305 39.03709 1.000 60.46340 535 LEU D CA 1
ATOM 8329 C C . LEU D 1 233 ? 46.42882 55.09494 39.05345 1.000 60.94219 535 LEU D C 1
ATOM 8330 O O . LEU D 1 233 ? 46.28056 56.24402 38.61854 1.000 61.19564 535 LEU D O 1
ATOM 8335 N N . PHE D 1 234 ? 45.41846 54.39051 39.56896 1.000 55.20233 536 PHE D N 1
ATOM 8336 C CA . PHE D 1 234 ? 44.06559 54.93421 39.61822 1.000 50.22238 536 PHE D CA 1
ATOM 8337 C C . PHE D 1 234 ? 43.90403 55.96739 40.72351 1.000 53.70929 536 PHE D C 1
ATOM 8338 O O . PHE D 1 234 ? 43.15449 56.93606 40.55793 1.000 58.82730 536 PHE D O 1
ATOM 8346 N N . GLU D 1 235 ? 44.58177 55.78263 41.85818 1.000 56.08762 537 GLU D N 1
ATOM 8347 C CA . GLU D 1 235 ? 44.45617 56.76499 42.92851 1.000 73.06449 537 GLU D CA 1
ATOM 8348 C C . GLU D 1 235 ? 44.97371 58.12530 42.48393 1.000 67.07436 537 GLU D C 1
ATOM 8349 O O . GLU D 1 235 ? 44.38992 59.15924 42.82442 1.000 70.99349 537 GLU D O 1
ATOM 8355 N N . GLY D 1 236 ? 46.06549 58.14303 41.71805 1.000 61.47823 538 GLY D N 1
ATOM 8356 C CA . GLY D 1 236 ? 46.57727 59.40252 41.21013 1.000 66.48704 538 GLY D CA 1
ATOM 8357 C C . GLY D 1 236 ? 45.61534 60.06693 40.24695 1.000 76.46953 538 GLY D C 1
ATOM 8358 O O . GLY D 1 236 ? 45.41526 61.28229 40.29511 1.000 71.93848 538 GLY D O 1
ATOM 8359 N N . VAL D 1 237 ? 45.00075 59.27776 39.36495 1.000 64.25266 539 VAL D N 1
ATOM 8360 C CA . VAL D 1 237 ? 44.00465 59.82139 38.44848 1.000 71.29067 539 VAL D CA 1
ATOM 8361 C C . VAL D 1 237 ? 42.78823 60.31769 39.22121 1.000 76.72916 539 VAL D C 1
ATOM 8362 O O . VAL D 1 237 ? 42.35428 61.46296 39.05628 1.000 75.19148 539 VAL D O 1
ATOM 8366 N N . LEU D 1 238 ? 42.23671 59.47569 40.09716 1.000 65.79476 540 LEU D N 1
ATOM 8367 C CA . LEU D 1 238 ? 41.05205 59.84808 40.86271 1.000 67.66017 540 LEU D CA 1
ATOM 8368 C C . LEU D 1 238 ? 41.31551 60.94724 41.88815 1.000 77.95149 540 LEU D C 1
ATOM 8369 O O . LEU D 1 238 ? 40.36338 61.40050 42.53184 1.000 81.31573 540 LEU D O 1
ATOM 8374 N N . SER D 1 239 ? 42.55987 61.39623 42.05241 1.000 74.13547 541 SER D N 1
ATOM 8375 C CA . SER D 1 239 ? 42.86807 62.47474 42.98086 1.000 89.81957 541 SER D CA 1
ATOM 8376 C C . SER D 1 239 ? 42.66638 63.85599 42.37569 1.000 94.70412 541 SER D C 1
ATOM 8377 O O . SER D 1 239 ? 42.74285 64.85168 43.10321 1.000 91.92769 541 SER D O 1
ATOM 8380 N N . GLN D 1 240 ? 42.41454 63.93817 41.07744 1.000 102.70502 542 GLN D N 1
ATOM 8381 C CA . GLN D 1 240 ? 42.23136 65.21170 40.40688 1.000 104.71689 542 GLN D CA 1
ATOM 8382 C C . GLN D 1 240 ? 40.84620 65.78067 40.70537 1.000 114.38520 542 GLN D C 1
ATOM 8383 O O . GLN D 1 240 ? 39.89289 65.02830 40.92737 1.000 108.63069 542 GLN D O 1
ATOM 8389 N N . PRO D 1 241 ? 40.71600 67.11093 40.73570 1.000 116.94068 543 PRO D N 1
ATOM 8390 C CA . PRO D 1 241 ? 39.37385 67.70113 40.87168 1.000 111.59912 543 PRO D CA 1
ATOM 8391 C C . PRO D 1 241 ? 38.43429 67.28284 39.75508 1.000 115.98681 543 PRO D C 1
ATOM 8392 O O . PRO D 1 241 ? 37.24287 67.05683 40.00175 1.000 108.60990 543 PRO D O 1
ATOM 8396 N N . ASP D 1 242 ? 38.94232 67.16615 38.53031 1.000 122.23987 544 ASP D N 1
ATOM 8397 C CA . ASP D 1 242 ? 38.17297 66.65414 37.39724 1.000 123.91275 544 ASP D CA 1
ATOM 8398 C C . ASP D 1 242 ? 38.98479 65.55703 36.72102 1.000 116.25929 544 ASP D C 1
ATOM 8399 O O . ASP D 1 242 ? 39.86447 65.85139 35.89214 1.000 109.92186 544 ASP D O 1
ATOM 8404 N N . PRO D 1 243 ? 38.72554 64.29055 37.04088 1.000 106.94567 545 PRO D N 1
ATOM 8405 C CA . PRO D 1 243 ? 39.57531 63.21304 36.52256 1.000 96.95394 545 PRO D CA 1
ATOM 8406 C C . PRO D 1 243 ? 39.05299 62.56969 35.24724 1.000 96.73291 545 PRO D C 1
ATOM 8407 O O . PRO D 1 243 ? 39.50597 61.48034 34.88649 1.000 88.79203 545 PRO D O 1
ATOM 8411 N N . THR D 1 244 ? 38.12173 63.22433 34.54836 1.000 99.79963 546 THR D N 1
ATOM 8412 C CA . THR D 1 244 ? 37.44266 62.56609 33.43364 1.000 95.92659 546 THR D CA 1
ATOM 8413 C C . THR D 1 244 ? 38.39411 62.30095 32.26941 1.000 86.23573 546 THR D C 1
ATOM 8414 O O . THR D 1 244 ? 38.43536 61.18641 31.73476 1.000 84.72207 546 THR D O 1
ATOM 8418 N N . GLU D 1 245 ? 39.16257 63.31359 31.85845 1.000 88.89976 547 GLU D N 1
ATOM 8419 C CA . GLU D 1 245 ? 40.08756 63.13943 30.74226 1.000 82.67559 547 GLU D CA 1
ATOM 8420 C C . GLU D 1 245 ? 41.10036 62.04102 31.03243 1.000 81.04179 547 GLU D C 1
ATOM 8421 O O . GLU D 1 245 ? 41.35411 61.17668 30.18530 1.000 75.96936 547 GLU D O 1
ATOM 8427 N N . ASP D 1 246 ? 41.68336 62.05647 32.23112 1.000 82.78791 548 ASP D N 1
ATOM 8428 C CA . ASP D 1 246 ? 42.71348 61.08281 32.56958 1.000 79.10027 548 ASP D CA 1
ATOM 8429 C C . ASP D 1 246 ? 42.11895 59.69405 32.74425 1.000 76.79929 548 ASP D C 1
ATOM 8430 O O . ASP D 1 246 ? 42.73707 58.69456 32.35839 1.000 77.18489 548 ASP D O 1
ATOM 8435 N N . LEU D 1 247 ? 40.91670 59.61570 33.32103 1.000 80.93745 549 LEU D N 1
ATOM 8436 C CA . LEU D 1 247 ? 40.23446 58.33437 33.45244 1.000 71.18935 549 LEU D CA 1
ATOM 8437 C C . LEU D 1 247 ? 39.90356 57.73820 32.09263 1.000 82.32859 549 LEU D C 1
ATOM 8438 O O . LEU D 1 247 ? 39.90714 56.51070 31.93309 1.000 69.74047 549 LEU D O 1
ATOM 8443 N N . ARG D 1 248 ? 39.60493 58.58793 31.10713 1.000 73.75919 550 ARG D N 1
ATOM 8444 C CA . ARG D 1 248 ? 39.38503 58.10013 29.75160 1.000 76.52062 550 ARG D CA 1
ATOM 8445 C C . ARG D 1 248 ? 40.63602 57.43811 29.19246 1.000 76.97870 550 ARG D C 1
ATOM 8446 O O . ARG D 1 248 ? 40.53837 56.50456 28.38732 1.000 80.10884 550 ARG D O 1
ATOM 8454 N N . LYS D 1 249 ? 41.81693 57.90008 29.61242 1.000 74.97693 551 LYS D N 1
ATOM 8455 C CA . LYS D 1 249 ? 43.05884 57.32053 29.11334 1.000 75.29603 551 LYS D CA 1
ATOM 8456 C C . LYS D 1 249 ? 43.33284 55.95268 29.72472 1.000 65.20349 551 LYS D C 1
ATOM 8457 O O . LYS D 1 249 ? 44.01574 55.12990 29.10637 1.000 73.20051 551 LYS D O 1
ATOM 8463 N N . LEU D 1 250 ? 42.81532 55.69085 30.92781 1.000 63.46745 552 LEU D N 1
ATOM 8464 C CA . LEU D 1 250 ? 43.02459 54.40061 31.57336 1.000 61.94328 552 LEU D CA 1
ATOM 8465 C C . LEU D 1 250 ? 42.00011 53.35548 31.15460 1.000 65.71417 552 LEU D C 1
ATOM 8466 O O . LEU D 1 250 ? 42.22829 52.16446 31.38010 1.000 60.19059 552 LEU D O 1
ATOM 8471 N N . VAL D 1 251 ? 40.87385 53.76567 30.57039 1.000 57.18338 553 VAL D N 1
ATOM 8472 C CA . VAL D 1 251 ? 39.88629 52.79278 30.12564 1.000 61.58264 553 VAL D CA 1
ATOM 8473 C C . VAL D 1 251 ? 40.48211 51.93549 29.01775 1.000 63.09111 553 VAL D C 1
ATOM 8474 O O . VAL D 1 251 ? 41.21190 52.42508 28.14620 1.000 57.17175 553 VAL D O 1
ATOM 8478 N N . ASP D 1 252 ? 40.19963 50.63658 29.08224 1.000 59.14954 554 ASP D N 1
ATOM 8479 C CA . ASP D 1 252 ? 40.57308 49.67260 28.05398 1.000 54.10049 554 ASP D CA 1
ATOM 8480 C C . ASP D 1 252 ? 40.30516 50.21968 26.65985 1.000 57.64267 554 ASP D C 1
ATOM 8481 O O . ASP D 1 252 ? 39.15781 50.48594 26.29754 1.000 57.93838 554 ASP D O 1
ATOM 8486 N N . GLN D 1 253 ? 41.37051 50.38373 25.87235 1.000 66.27083 555 GLN D N 1
ATOM 8487 C CA . GLN D 1 253 ? 41.20877 50.90380 24.51908 1.000 73.28784 555 GLN D CA 1
ATOM 8488 C C . GLN D 1 253 ? 40.39865 49.96788 23.63307 1.000 72.24385 555 GLN D C 1
ATOM 8489 O O . GLN D 1 253 ? 39.80995 50.42610 22.64740 1.000 69.98401 555 GLN D O 1
ATOM 8495 N N . ARG D 1 254 ? 40.34558 48.67404 23.96356 1.000 60.70902 556 ARG D N 1
ATOM 8496 C CA . ARG D 1 254 ? 39.51973 47.74999 23.19530 1.000 67.93586 556 ARG D CA 1
ATOM 8497 C C . ARG D 1 254 ? 38.03363 48.05635 23.32817 1.000 69.81883 556 ARG D C 1
ATOM 8498 O O . ARG D 1 254 ? 37.23368 47.54554 22.53663 1.000 78.86202 556 ARG D O 1
ATOM 8506 N N . LEU D 1 255 ? 37.64720 48.87387 24.30818 1.000 66.19641 557 LEU D N 1
ATOM 8507 C CA . LEU D 1 255 ? 36.26239 49.31491 24.40758 1.000 66.92082 557 LEU D CA 1
ATOM 8508 C C . LEU D 1 255 ? 35.94982 50.44538 23.43920 1.000 70.03911 557 LEU D C 1
ATOM 8509 O O . LEU D 1 255 ? 34.79865 50.58427 23.01205 1.000 78.68574 557 LEU D O 1
ATOM 8514 N N . GLY D 1 256 ? 36.94794 51.25186 23.08187 1.000 66.92128 558 GLY D N 1
ATOM 8515 C CA . GLY D 1 256 ? 36.67846 52.42133 22.26257 1.000 76.44799 558 GLY D CA 1
ATOM 8516 C C . GLY D 1 256 ? 35.79393 53.40465 23.00577 1.000 79.66067 558 GLY D C 1
ATOM 8517 O O . GLY D 1 256 ? 35.98683 53.67635 24.19598 1.000 80.02634 558 GLY D O 1
ATOM 8518 N N . ASP D 1 257 ? 34.79771 53.93813 22.29775 1.000 86.23593 559 ASP D N 1
ATOM 8519 C CA . ASP D 1 257 ? 33.82707 54.86266 22.86743 1.000 82.37987 559 ASP D CA 1
ATOM 8520 C C . ASP D 1 257 ? 32.52602 54.17360 23.26936 1.000 81.08817 559 ASP D C 1
ATOM 8521 O O . ASP D 1 257 ? 31.48740 54.83490 23.36278 1.000 84.57998 559 ASP D O 1
ATOM 8526 N N . ASN D 1 258 ? 32.55724 52.86459 23.51035 1.000 84.97712 560 ASN D N 1
ATOM 8527 C CA . ASN D 1 258 ? 31.34951 52.11724 23.86160 1.000 82.78604 560 ASN D CA 1
ATOM 8528 C C . ASN D 1 258 ? 31.30097 51.87559 25.36921 1.000 80.94436 560 ASN D C 1
ATOM 8529 O O . ASN D 1 258 ? 31.46102 50.75643 25.85779 1.000 74.47441 560 ASN D O 1
ATOM 8534 N N . TYR D 1 259 ? 31.06800 52.96137 26.10919 1.000 76.48771 561 TYR D N 1
ATOM 8535 C CA . TYR D 1 259 ? 30.85599 52.84520 27.54801 1.000 73.79044 561 TYR D CA 1
ATOM 8536 C C . TYR D 1 259 ? 30.26646 54.12652 28.12163 1.000 71.61653 561 TYR D C 1
ATOM 8537 O O . TYR D 1 259 ? 30.62500 55.22808 27.68475 1.000 69.22716 561 TYR D O 1
ATOM 8546 N N . PRO D 1 260 ? 29.36097 54.02493 29.09489 1.000 68.72735 562 PRO D N 1
ATOM 8547 C CA . PRO D 1 260 ? 28.88302 55.23082 29.78473 1.000 62.01222 562 PRO D CA 1
ATOM 8548 C C . PRO D 1 260 ? 29.99196 55.81145 30.64946 1.000 65.99660 562 PRO D C 1
ATOM 8549 O O . PRO D 1 260 ? 30.58431 55.11013 31.47150 1.000 68.03999 562 PRO D O 1
ATOM 8553 N N . VAL D 1 261 ? 30.27722 57.10146 30.44911 1.000 74.13893 563 VAL D N 1
ATOM 8554 C CA . VAL D 1 261 ? 31.37201 57.74116 31.17628 1.000 65.16648 563 VAL D CA 1
ATOM 8555 C C . VAL D 1 261 ? 31.10180 57.72791 32.67504 1.000 68.97002 563 VAL D C 1
ATOM 8556 O O . VAL D 1 261 ? 32.01493 57.52196 33.48497 1.000 62.44706 563 VAL D O 1
ATOM 8560 N N . ASP D 1 262 ? 29.84574 57.94004 33.06971 1.000 65.68786 564 ASP D N 1
ATOM 8561 C CA . ASP D 1 262 ? 29.53130 57.99096 34.49212 1.000 67.70042 564 ASP D CA 1
ATOM 8562 C C . ASP D 1 262 ? 29.57979 56.60262 35.11976 1.000 65.26640 564 ASP D C 1
ATOM 8563 O O . ASP D 1 262 ? 30.06966 56.43914 36.24449 1.000 66.52899 564 ASP D O 1
ATOM 8568 N N . SER D 1 263 ? 29.07643 55.59115 34.40890 1.000 64.56103 565 SER D N 1
ATOM 8569 C CA . SER D 1 263 ? 29.10754 54.22942 34.93436 1.000 52.85813 565 SER D CA 1
ATOM 8570 C C . SER D 1 263 ? 30.53992 53.77560 35.19268 1.000 54.09608 565 SER D C 1
ATOM 8571 O O . SER D 1 263 ? 30.83103 53.16801 36.22946 1.000 47.28775 565 SER D O 1
ATOM 8574 N N . VAL D 1 264 ? 31.45344 54.07936 34.26887 1.000 52.77684 566 VAL D N 1
ATOM 8575 C CA . VAL D 1 264 ? 32.86439 53.79965 34.51280 1.000 60.20998 566 VAL D CA 1
ATOM 8576 C C . VAL D 1 264 ? 33.38068 54.63009 35.68344 1.000 51.60133 566 VAL D C 1
ATOM 8577 O O . VAL D 1 264 ? 34.21155 54.15994 36.47105 1.000 54.54458 566 VAL D O 1
ATOM 8581 N N . ARG D 1 265 ? 32.87787 55.85542 35.84187 1.000 49.83809 567 ARG D N 1
ATOM 8582 C CA . ARG D 1 265 ? 33.32546 56.70185 36.94292 1.000 51.62783 567 ARG D CA 1
ATOM 8583 C C . ARG D 1 265 ? 32.84782 56.16087 38.28461 1.000 46.90681 567 ARG D C 1
ATOM 8584 O O . ARG D 1 265 ? 33.59721 56.17177 39.26904 1.000 57.59706 567 ARG D O 1
ATOM 8592 N N . LYS D 1 266 ? 31.60734 55.67854 38.34493 1.000 47.54218 568 LYS D N 1
ATOM 8593 C CA . LYS D 1 266 ? 31.12620 55.07206 39.58095 1.000 47.66133 568 LYS D CA 1
ATOM 8594 C C . LYS D 1 266 ? 31.91601 53.81381 39.92978 1.000 47.94418 568 LYS D C 1
ATOM 8595 O O . LYS D 1 266 ? 32.24951 53.58991 41.10019 1.000 45.24159 568 LYS D O 1
ATOM 8601 N N . MET D 1 267 ? 32.23478 52.97951 38.93705 1.000 45.81473 569 MET D N 1
ATOM 8602 C CA . MET D 1 267 ? 32.98871 51.76936 39.25229 1.000 46.62900 569 MET D CA 1
ATOM 8603 C C . MET D 1 267 ? 34.37538 52.10895 39.78570 1.000 38.56397 569 MET D C 1
ATOM 8604 O O . MET D 1 267 ? 34.86887 51.44746 40.70462 1.000 43.43604 569 MET D O 1
ATOM 8609 N N . ALA D 1 268 ? 35.01200 53.14812 39.23686 1.000 41.47721 570 ALA D N 1
ATOM 8610 C CA . ALA D 1 268 ? 36.35902 53.49898 39.67862 1.000 45.61715 570 ALA D CA 1
ATOM 8611 C C . ALA D 1 268 ? 36.35703 54.01435 41.11330 1.000 53.81587 570 ALA D C 1
ATOM 8612 O O . ALA D 1 268 ? 37.23255 53.65106 41.91009 1.000 43.59648 570 ALA D O 1
ATOM 8614 N N . GLN D 1 269 ? 35.38636 54.86678 41.45900 1.000 46.27828 571 GLN D N 1
ATOM 8615 C CA . GLN D 1 269 ? 35.27740 55.33929 42.83567 1.000 49.34403 571 GLN D CA 1
ATOM 8616 C C . GLN D 1 269 ? 34.94011 54.19388 43.78179 1.000 48.55565 571 GLN D C 1
ATOM 8617 O O . GLN D 1 269 ? 35.47646 54.12109 44.89285 1.000 46.09932 571 GLN D O 1
ATOM 8623 N N . LEU D 1 270 ? 34.06340 53.28173 43.35540 1.000 41.39938 572 LEU D N 1
ATOM 8624 C CA . LEU D 1 270 ? 33.79555 52.09119 44.15479 1.000 34.81534 572 LEU D CA 1
ATOM 8625 C C . LEU D 1 270 ? 35.06528 51.27090 44.36272 1.000 37.80017 572 LEU D C 1
ATOM 8626 O O . LEU D 1 270 ? 35.36961 50.84309 45.48233 1.000 39.79510 572 LEU D O 1
ATOM 8631 N N . ALA D 1 271 ? 35.81957 51.03454 43.28978 1.000 35.47276 573 ALA D N 1
ATOM 8632 C CA . ALA D 1 271 ? 37.06320 50.28351 43.42866 1.000 34.58334 573 ALA D CA 1
ATOM 8633 C C . ALA D 1 271 ? 38.05507 51.02037 44.32189 1.000 40.72924 573 ALA D C 1
ATOM 8634 O O . ALA D 1 271 ? 38.80061 50.39109 45.08351 1.000 35.11176 573 ALA D O 1
ATOM 8636 N N . LYS D 1 272 ? 38.05954 52.35875 44.25813 1.000 44.04061 574 LYS D N 1
ATOM 8637 C CA . LYS D 1 272 ? 38.94995 53.15631 45.10217 1.000 44.68775 574 LYS D CA 1
ATOM 8638 C C . LYS D 1 272 ? 38.58466 53.01361 46.57605 1.000 44.73437 574 LYS D C 1
ATOM 8639 O O . LYS D 1 272 ? 39.46181 52.86531 47.43549 1.000 43.11469 574 LYS D O 1
ATOM 8645 N N . ALA D 1 273 ? 37.28585 53.06656 46.88774 1.000 40.99740 575 ALA D N 1
ATOM 8646 C CA . ALA D 1 273 ? 36.83426 52.78937 48.24847 1.000 45.98432 575 ALA D CA 1
ATOM 8647 C C . ALA D 1 273 ? 37.23191 51.38309 48.68858 1.000 39.75037 575 ALA D C 1
ATOM 8648 O O . ALA D 1 273 ? 37.61405 51.16994 49.84688 1.000 40.76150 575 ALA D O 1
ATOM 8650 N N . CYS D 1 274 ? 37.14989 50.41261 47.77099 1.000 35.39430 576 CYS D N 1
ATOM 8651 C CA . CYS D 1 274 ? 37.47724 49.02790 48.09597 1.000 37.52483 576 CYS D CA 1
ATOM 8652 C C . CYS D 1 274 ? 38.95454 48.83495 48.41184 1.000 38.54063 576 CYS D C 1
ATOM 8653 O O . CYS D 1 274 ? 39.30573 47.91274 49.15851 1.000 35.26149 576 CYS D O 1
ATOM 8656 N N . THR D 1 275 ? 39.83539 49.65617 47.84434 1.000 38.34212 577 THR D N 1
ATOM 8657 C CA . THR D 1 275 ? 41.27078 49.45379 48.02128 1.000 45.49574 577 THR D CA 1
ATOM 8658 C C . THR D 1 275 ? 41.91574 50.48044 48.95258 1.000 40.06669 577 THR D C 1
ATOM 8659 O O . THR D 1 275 ? 43.13835 50.63635 48.92638 1.000 46.87655 577 THR D O 1
ATOM 8663 N N . GLN D 1 276 ? 41.12886 51.16468 49.78952 1.000 46.89048 578 GLN D N 1
ATOM 8664 C CA . GLN D 1 276 ? 41.68643 52.08538 50.78059 1.000 50.86738 578 GLN D CA 1
ATOM 8665 C C . GLN D 1 276 ? 42.69277 51.37965 51.67946 1.000 46.09066 578 GLN D C 1
ATOM 8666 O O . GLN D 1 276 ? 42.60987 50.17049 51.90904 1.000 49.25760 578 GLN D O 1
ATOM 8672 N N . ASP D 1 277 ? 43.62027 52.16491 52.23526 1.000 47.83375 579 ASP D N 1
ATOM 8673 C CA . ASP D 1 277 ? 44.59617 51.62087 53.17624 1.000 55.28985 579 ASP D CA 1
ATOM 8674 C C . ASP D 1 277 ? 43.91276 51.04898 54.41317 1.000 49.18145 579 ASP D C 1
ATOM 8675 O O . ASP D 1 277 ? 44.26172 49.96124 54.87955 1.000 50.26182 579 ASP D O 1
ATOM 8680 N N . ASN D 1 278 ? 42.95251 51.78423 54.97438 1.000 51.04314 580 ASN D N 1
ATOM 8681 C CA . ASN D 1 278 ? 42.27902 51.40252 56.21208 1.000 52.32207 580 ASN D CA 1
ATOM 8682 C C . ASN D 1 278 ? 41.20920 50.36025 55.91106 1.000 51.36823 580 ASN D C 1
ATOM 8683 O O . ASN D 1 278 ? 40.19084 50.67436 55.27621 1.000 49.86701 580 ASN D O 1
ATOM 8688 N N . PRO D 1 279 ? 41.39824 49.11289 56.34466 1.000 45.32469 581 PRO D N 1
ATOM 8689 C CA . PRO D 1 279 ? 40.39575 48.08413 56.02595 1.000 44.37159 581 PRO D CA 1
ATOM 8690 C C . PRO D 1 279 ? 39.01608 48.39867 56.58909 1.000 47.43809 581 PRO D C 1
ATOM 8691 O O . PRO D 1 279 ? 38.01009 47.99949 55.99127 1.000 44.25370 581 PRO D O 1
ATOM 8695 N N . GLN D 1 280 ? 38.93641 49.13645 57.69847 1.000 49.57510 582 GLN D N 1
ATOM 8696 C CA . GLN D 1 280 ? 37.64599 49.42726 58.31407 1.000 61.10471 582 GLN D CA 1
ATOM 8697 C C . GLN D 1 280 ? 36.80344 50.39125 57.49132 1.000 54.70812 582 GLN D C 1
ATOM 8698 O O . GLN D 1 280 ? 35.58437 50.43700 57.67838 1.000 54.59811 582 GLN D O 1
ATOM 8704 N N . LEU D 1 281 ? 37.41739 51.15875 56.59401 1.000 56.66235 583 LEU D N 1
ATOM 8705 C CA . LEU D 1 281 ? 36.68790 52.09123 55.74813 1.000 42.20440 583 LEU D CA 1
ATOM 8706 C C . LEU D 1 281 ? 36.28334 51.49295 54.40913 1.000 49.49122 583 LEU D C 1
ATOM 8707 O O . LEU D 1 281 ? 35.48992 52.11085 53.69033 1.000 49.41228 583 LEU D O 1
ATOM 8712 N N . ARG D 1 282 ? 36.80493 50.31903 54.05584 1.000 44.72827 584 ARG D N 1
ATOM 8713 C CA . ARG D 1 282 ? 36.33721 49.63002 52.86876 1.000 44.60228 584 ARG D CA 1
ATOM 8714 C C . ARG D 1 282 ? 34.89088 49.18269 53.06910 1.000 47.80179 584 ARG D C 1
ATOM 8715 O O . ARG D 1 282 ? 34.48666 48.84083 54.18295 1.000 43.14951 584 ARG D O 1
ATOM 8723 N N . PRO D 1 283 ? 34.09294 49.18334 52.00810 1.000 40.65382 585 PRO D N 1
ATOM 8724 C CA . PRO D 1 283 ? 32.70581 48.72420 52.12973 1.000 45.16126 585 PRO D CA 1
ATOM 8725 C C . PRO D 1 283 ? 32.62508 47.21017 52.26938 1.000 40.99734 585 PRO D C 1
ATOM 8726 O O . PRO D 1 283 ? 33.54309 46.47100 51.90859 1.000 39.02304 585 PRO D O 1
ATOM 8730 N N . SER D 1 284 ? 31.49246 46.74813 52.79456 1.000 42.67877 586 SER D N 1
ATOM 8731 C CA . SER D 1 284 ? 31.21447 45.31837 52.81104 1.000 34.39631 586 SER D CA 1
ATOM 8732 C C . SER D 1 284 ? 30.74137 44.86534 51.43508 1.000 37.82856 586 SER D C 1
ATOM 8733 O O . SER D 1 284 ? 30.29510 45.67065 50.61066 1.000 31.84271 586 SER D O 1
ATOM 8736 N N . MET D 1 285 ? 30.83044 43.55230 51.18905 1.000 30.47887 587 MET D N 1
ATOM 8737 C CA . MET D 1 285 ? 30.34606 43.02419 49.91486 1.000 33.82062 587 MET D CA 1
ATOM 8738 C C . MET D 1 285 ? 28.88390 43.38200 49.68583 1.000 32.87561 587 MET D C 1
ATOM 8739 O O . MET D 1 285 ? 28.47266 43.67011 48.55529 1.000 32.00744 587 MET D O 1
ATOM 8744 N N . ARG D 1 286 ? 28.08489 43.37449 50.74924 1.000 31.81523 588 ARG D N 1
ATOM 8745 C CA . ARG D 1 286 ? 26.68348 43.74103 50.61285 1.000 34.51090 588 ARG D CA 1
ATOM 8746 C C . ARG D 1 286 ? 26.54200 45.15331 50.04277 1.000 35.95062 588 ARG D C 1
ATOM 8747 O O . ARG D 1 286 ? 25.77226 45.38610 49.10303 1.000 37.43759 588 ARG D O 1
ATOM 8755 N N . SER D 1 287 ? 27.31248 46.10312 50.57172 1.000 35.49676 589 SER D N 1
ATOM 8756 C CA . SER D 1 287 ? 27.27313 47.46152 50.04273 1.000 30.36305 589 SER D CA 1
ATOM 8757 C C . SER D 1 287 ? 27.84332 47.54058 48.63569 1.000 27.87156 589 SER D C 1
ATOM 8758 O O . SER D 1 287 ? 27.40031 48.37355 47.83791 1.000 35.20877 589 SER D O 1
ATOM 8761 N N . ILE D 1 288 ? 28.82157 46.69187 48.31533 1.000 35.30272 590 ILE D N 1
ATOM 8762 C CA . ILE D 1 288 ? 29.37911 46.65353 46.96702 1.000 31.35250 590 ILE D CA 1
ATOM 8763 C C . ILE D 1 288 ? 28.34169 46.15595 45.96600 1.000 38.53821 590 ILE D C 1
ATOM 8764 O O . ILE D 1 288 ? 28.25591 46.66732 44.84476 1.000 31.62637 590 ILE D O 1
ATOM 8769 N N . VAL D 1 289 ? 27.54784 45.14526 46.34286 1.000 28.47138 591 VAL D N 1
ATOM 8770 C CA . VAL D 1 289 ? 26.47955 44.68054 45.45810 1.000 31.28406 591 VAL D CA 1
ATOM 8771 C C . VAL D 1 289 ? 25.47017 45.79901 45.21212 1.000 30.79256 591 VAL D C 1
ATOM 8772 O O . VAL D 1 289 ? 25.03020 46.01811 44.07858 1.000 34.40652 591 VAL D O 1
ATOM 8776 N N . VAL D 1 290 ? 25.09420 46.52811 46.26693 1.000 32.69545 592 VAL D N 1
ATOM 8777 C CA . VAL D 1 290 ? 24.09000 47.58153 46.11405 1.000 35.03772 592 VAL D CA 1
ATOM 8778 C C . VAL D 1 290 ? 24.57070 48.63569 45.12621 1.000 36.63223 592 VAL D C 1
ATOM 8779 O O . VAL D 1 290 ? 23.79539 49.13882 44.30229 1.000 44.09603 592 VAL D O 1
ATOM 8783 N N . ALA D 1 291 ? 25.85833 48.98429 45.19037 1.000 36.83116 593 ALA D N 1
ATOM 8784 C CA . ALA D 1 291 ? 26.40405 49.99433 44.28784 1.000 37.17828 593 ALA D CA 1
ATOM 8785 C C . ALA D 1 291 ? 26.47546 49.48458 42.85407 1.000 36.64975 593 ALA D C 1
ATOM 8786 O O . ALA D 1 291 ? 26.11172 50.20441 41.91817 1.000 41.96476 593 ALA D O 1
ATOM 8788 N N . LEU D 1 292 ? 26.95115 48.24983 42.65739 1.000 34.41921 594 LEU D N 1
ATOM 8789 C CA . LEU D 1 292 ? 27.06660 47.71347 41.30357 1.000 34.04087 594 LEU D CA 1
ATOM 8790 C C . LEU D 1 292 ? 25.70999 47.59594 40.63036 1.000 40.79744 594 LEU D C 1
ATOM 8791 O O . LEU D 1 292 ? 25.61180 47.70725 39.39969 1.000 39.13794 594 LEU D O 1
ATOM 8796 N N . MET D 1 293 ? 24.65481 47.37321 41.41715 1.000 42.43795 595 MET D N 1
ATOM 8797 C CA . MET D 1 293 ? 23.30916 47.33992 40.86366 1.000 47.11354 595 MET D CA 1
ATOM 8798 C C . MET D 1 293 ? 22.85598 48.70376 40.35645 1.000 47.62931 595 MET D C 1
ATOM 8799 O O . MET D 1 293 ? 21.90307 48.76618 39.57590 1.000 52.22002 595 MET D O 1
ATOM 8804 N N . THR D 1 294 ? 23.51334 49.79351 40.77217 1.000 57.50422 596 THR D N 1
ATOM 8805 C CA . THR D 1 294 ? 23.17940 51.11159 40.23090 1.000 59.02706 596 THR D CA 1
ATOM 8806 C C . THR D 1 294 ? 23.83119 51.33887 38.87310 1.000 74.06683 596 THR D C 1
ATOM 8807 O O . THR D 1 294 ? 23.20259 51.90078 37.96870 1.000 68.18731 596 THR D O 1
ATOM 8811 N N . LEU D 1 295 ? 25.09817 50.94050 38.71737 1.000 67.96643 597 LEU D N 1
ATOM 8812 C CA . LEU D 1 295 ? 25.73020 51.04229 37.40712 1.000 76.43221 597 LEU D CA 1
ATOM 8813 C C . LEU D 1 295 ? 25.23571 49.95658 36.46460 1.000 71.01620 597 LEU D C 1
ATOM 8814 O O . LEU D 1 295 ? 25.38926 50.08744 35.24669 1.000 74.87841 597 LEU D O 1
ATOM 8819 N N . SER D 1 296 ? 24.64500 48.89470 36.99848 1.000 86.32764 598 SER D N 1
ATOM 8820 C CA . SER D 1 296 ? 23.76692 48.06358 36.19439 1.000 85.36367 598 SER D CA 1
ATOM 8821 C C . SER D 1 296 ? 22.44679 48.79667 36.00086 1.000 99.00778 598 SER D C 1
ATOM 8822 O O . SER D 1 296 ? 21.94353 49.44475 36.92315 1.000 102.86878 598 SER D O 1
ATOM 8825 N N . SER D 1 297 ? 21.89551 48.70826 34.79335 1.000 90.37154 599 SER D N 1
ATOM 8826 C CA . SER D 1 297 ? 20.68021 49.44043 34.43438 1.000 107.43592 599 SER D CA 1
ATOM 8827 C C . SER D 1 297 ? 20.84663 50.94572 34.66400 1.000 107.10771 599 SER D C 1
ATOM 8828 O O . SER D 1 297 ? 20.51012 51.47222 35.72620 1.000 105.10414 599 SER D O 1
#

Nearest PDB structures (foldseek):
  9gb9-assembly4_D  TM=1.004E+00  e=1.736E-53  Lotus japonicus
  9gb9-assembly1_A  TM=9.895E-01  e=1.569E-49  Lotus japonicus
  5lpb-assembly1_A  TM=8.645E-01  e=1.075E-20  Arabidopsis thaliana
  6juu-assembly1_A  TM=7.736E-01  e=6.647E-15  Homo sapiens
  5gjf-assembly1_A  TM=7.399E-01  e=3.089E-14  Homo sapiens

Solvent-accessible surface area: 51579 Å² total; per-residue (Å²): 95,152,96,14,29,7,46,88,100,54,0,6,82,34,0,68,111,20,10,68,4,22,81,68,49,89,46,25,24,11,1,48,4,110,62,69,77,0,15,0,44,64,29,141,73,118,27,100,76,131,4,41,53,52,2,58,45,8,24,176,12,91,8,109,5,2,7,63,7,15,0,0,1,70,111,42,65,6,9,0,0,19,39,40,22,76,24,25,28,0,27,84,4,5,68,27,113,88,83,122,52,3,75,10,49,29,2,0,52,0,1,15,0,1,0,48,0,0,0,12,0,18,54,4,9,42,76,88,28,48,2,34,37,6,46,3,44,9,3,41,0,26,132,100,96,91,0,30,3,6,45,12,15,24,30,53,29,83,73,122,120,161,99,10,33,37,151,28,20,38,0,38,14,20,67,127,157,44,76,64,38,62,43,11,0,1,22,4,0,0,1,1,0,1,0,0,0,8,13,76,70,9,83,95,128,109,25,2,33,50,62,0,79,42,13,13,74,65,144,98,3,38,118,40,3,112,124,16,4,12,131,111,15,41,146,122,29,72,53,93,17,0,93,89,0,0,55,18,0,57,35,0,9,60,112,67,36,156,110,5,30,40,3,4,42,0,0,54,30,0,104,93,8,48,85,98,183,78,10,64,9,55,113,104,67,0,14,108,35,0,94,114,36,51,135,104,41,88,54,115,110,38,26,20,54,1,116,11,121,84,63,129,0,8,0,44,83,50,112,45,120,21,40,162,144,2,14,52,72,0,75,62,7,12,128,15,88,6,114,6,2,4,66,6,10,0,0,2,57,152,51,28,2,7,0,0,10,38,42,16,70,22,29,29,0,30,101,12,8,136,31,113,81,123,130,44,4,79,15,77,30,1,7,56,0,1,11,0,0,0,42,0,0,0,12,0,17,54,3,9,48,77,73,28,49,4,44,40,3,47,4,42,11,2,37,0,23,142,92,69,96,0,28,1,5,44,11,16,28,29,95,7,52,35,52,18,139,147,98,53,68,110,147,15,35,36,157,30,20,54,0,39,17,25,70,124,159,42,73,66,38,56,44,10,0,1,21,4,0,0,0,0,0,1,8,0,0,7,9,58,68,9,71,25,109,151,174,79,87,34,1,29,51,34,0,79,52,24,9,68,78,142,93,0,55,90,56,6,125,129,18,8,9,154,100,4,42,107,118,45,61,95,80,9,3,74,106,1,0,68,23,0,58,36,0,8,58,113,67,32,154,117,4,28,40,3,4,41,0,1,55,34,0,96,100,20,44,154,86,172,69,6,49,3,53,120,101,65,0,12,103,36,0,95,111,38,52,142,104,39,80,48,47,146,62,97,35,14,22,62,1,116,10,122,84,64,126,0,9,0,39,64,45,117,44,121,30,72,173,112,15,22,50,52,0,90,62,8,10,137,15,96,7,113,5,3,4,64,7,9,0,1,5,78,154,55,40,4,7,0,0,9,39,39,16,68,20,29,10,0,32,64,12,7,118,34,112,83,123,128,47,4,71,14,58,30,1,5,52,0,1,12,0,1,0,43,0,1,0,12,0,22,58,3,9,49,76,84,30,51,2,40,39,7,47,4,43,10,4,36,0,25,144,95,70,98,0,30,4,4,45,12,16,27,27,78,19,51,36,86,34,154,56,74,118,148,15,36,36,159,31,20,53,0,36,15,25,68,120,159,42,77,65,37,62,43,10,1,1,24,4,1,0,0,0,0,1,6,0,0,7,6,54,64,10,71,30,169,189,109,144,35,1,26,67,54,0,76,50,24,10,68,69,142,99,0,56,121,48,7,138,140,18,6,10,139,96,12,44,106,113,38,60,94,90,7,3,73,89,0,0,66,21,0,54,33,0,9,58,115,68,35,154,114,6,28,43,2,3,43,0,1,54,37,0,96,94,12,54,136,93,164,96,23,26,5,49,95,100,48,0,2,101,30,0,99,124,30,36,137,74,6,84,45,85,62,58,30,31,1,0,109,12,135,88,64,80,0,15,0,79,84,52,114,72,53,40,65,132,140,12,66,66,59,2,44,46,5,18,146,11,93,7,99,5,2,8,72,8,17,0,1,0,44,64,69,28,4,4,2,0,30,38,22,18,48,10,23,27,0,32,82,2,11,128,28,116,62,76,81,53,3,79,13,77,30,1,7,53,0,0,15,0,0,0,42,0,0,0,12,0,18,54,4,8,52,77,89,20,50,1,39,38,3,44,5,43,9,2,41,0,23,38,101,64,96,0,22,0,7,64,13,2,27,21,73,16,65,80,64,106,168,105,76,109,101,12,35,37,151,30,20,37,0,40,16,16,64,126,161,45,72,64,38,60,42,11,0,1,22,4,0,0,0,0,0,1,6,0,0,6,12,64,59,10,127,54,188,23,1,32,41,57,0,94,46,15,14,78,57,146,99,6,64,95,35,5,127,111,19,2,11,132,106,10,42,135,118,32,74,94,88,12,1,99,101,0,0,50,21,0,72,33,0,9,58,114,65,34,154,111,6,28,40,2,4,41,0,0,55,32,0,94,76,20,31,147

B-factor: mean 50.04, 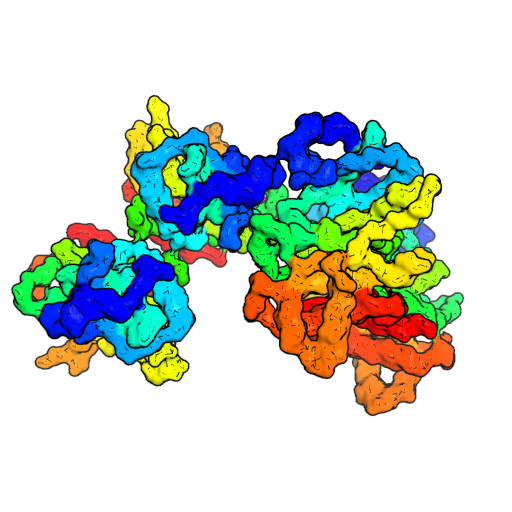std 22.28, range [19.91, 149.92]

Radius of gyration: 36.73 Å; Cα contacts (8 Å, |Δi|>4): 1938; chains: 4; bounding box: 86×70×112 Å

Secondary structure (DSSP, 8-state):
-TTTB--HHHHHHHTTTT-GGGB----EEEEEETTEEEEEEEES----SHHHHHHHHHHT---TTB--EEEEEESSSEEEEEE--TT-BHHHHHH-TTSPPPPHHHHHHHHHHHHHHHHHHHHTSSS----S---GGGEEE-TT--EEE--TT--HHHH-----S-TTS--HHHHHH----HHHHHHHHHHHHHHHHH---SB---BHHHHHHHHHTSSSTHHHHHHHS-GGGTT-S-HHHHHHHHHHHHHHT-S-GGGSPPHHHHHHHHHHT--/-TTTB--HHHHHHHTTTT-GGGB----EEEEEETTEEEEEEE-SS---HHHHHHHHHHHT---TTB--EEEEE-SSS-EEEEE--TT-BHHHHHH-SSSPPPPHHHHHHHHHHHHHHHHHHHHTSSS--------GGGEEE-TT--EEE--TT-HHHHH------S-----TTS--HHHHHH---SHHHHHHHHHHHHHHHHH---SEE----EEHHHHHHHHHSSS-THHHHHHHS-GGGTT-S-HHHHHHHHHHHHHHT-S-GGGSPPHHHHHHHHHTT--/-GGGEE-HHHHHHHTTTT-GGGB------EEEEEETTEEEEEEEESS---HHHHHHHHHHHT---TTB--EEEEESSSSEEEEEE--TT-BHHHHHH-SSSPPPPHHHHHHHHHHHHHHHHHHHHTSSS----S---GGGEEE-TT--EEE---S-THHHH----S-----TTS--HHHHHH---SHHHHHHHHHHHHHHHHH---SEE---EEHHHHHHHHHSSS-THHHHHHHS-GGGTT-S-HHHHHHHHHHHHHHT-S-GGGSPPHHHHHHHHHTT--/-TTTB--HHHHHHHTTTT-GGGB----EEEEEETTEEEEEEE-S----SSHHHHHHHHHH---TTB--EEEEE-SSS-EEEEE--SS-BHHHHHH-TTSPPPPHHHHHHHHHHHHHHHHHHHHTSSS----S---GGGEEE-TT--EEE--TT-HHHHT--------S-TTS--HHHHHH---SHHHHHHHHHHHHHHHHH---TT---HHHHHHHHHTSSS-HHHHHHHS-GGGTT-S-HHHHHHHHHHHHHHT-SSGGGSPPHHHHHHHHHHH--